Protein AF-A0A2P5B467-F1 (afdb_monomer_lite)

Secondary structure (DSSP, 8-state):
-HHHHHHHHHHHHHHHTT----TT-PPPPPPPPP--------------TTS-BS-EEEEEES-GGG-S-SSS-----------SSPEEEEPEEEEEEEEEEEETTEEEEEEEEEEE-TTS-TT-EEEEEEEEE--TT-EEEEEEEEETTEEEEEEEEEGGG-TTHHHHTTS--EEEEETTEEEEEEEEEETT-EEEEEEEEEEEPEEETTEEEEEE--B--GGGS---TT---EEEEEEEEE--SSSPEEEEEESS-PEEEEE-SSEEEEEEEEE-SS---S-EEEEEEE--SS-EEEEEEEPPPTT-S--SEEEEEEEE--S-TTPPPPPEEEEEEEE-SGGGTTHHHHHHHHHHHHHHHTS-TT-EEEEEEESSSEEES-SS-EE--HHHHHHHHHHHHHH----S----HHHHHHHHHHTTT-SSSEEEEEEEES---TTHHHHHHHHHHHHHH-SSPPPEEEEEEETTTS-HHHHHHHHHHTEEEEEEESSGGGHHHHHHHHHHHHT-EEEEEEE-GGGTTSSEEEEESSSPPPEETTB-EEEEEEEES---SEEEEEEEETTS-EEEEEEEEEE-SS--HHHHHHHHHHHHHHHHHHHHT-HHHHHHHHHHHHHH----TTEEEEEE---SS-----S------TTTSTTS-SS-----EEE----S--S--HHHHHHT-----------GGG-SSSSSSSS-SSSTTSSS---TTTHHHHHHHHHHHHTSS-S----EEEEEEE-HHHHSTTHHHHHHHHHHHTT-EEEEEEEEEPPHHHHHHHTGGGTTSTTHHHHHHHHTSS-EEEEEEEETTHHHHHHHHH--SSHHHHHHH-TTSHHHHH--SSS--SEEE-SSHHHHHHHHHHHHTSS-S-EEPPP-

Structure (mmCIF, N/CA/C/O backbone):
data_AF-A0A2P5B467-F1
#
_entry.id   AF-A0A2P5B467-F1
#
loop_
_atom_site.group_PDB
_atom_site.id
_atom_site.type_symbol
_atom_site.label_atom_id
_atom_site.label_alt_id
_atom_site.label_comp_id
_atom_site.label_asym_id
_atom_site.label_entity_id
_atom_site.label_seq_id
_atom_site.pdbx_PDB_ins_code
_atom_site.Cartn_x
_atom_site.Cartn_y
_atom_site.Cartn_z
_atom_site.occupancy
_atom_site.B_iso_or_equiv
_atom_site.auth_seq_id
_atom_site.auth_comp_id
_atom_site.auth_asym_id
_atom_site.auth_atom_id
_atom_site.pdbx_PDB_model_num
ATOM 1 N N . MET A 1 1 ? 18.667 0.594 -3.345 1.00 74.56 1 MET A N 1
ATOM 2 C CA . MET A 1 1 ? 17.722 0.331 -4.454 1.00 74.56 1 MET A CA 1
ATOM 3 C C . MET A 1 1 ? 17.134 1.610 -5.045 1.00 74.56 1 MET A C 1
ATOM 5 O O . MET A 1 1 ? 17.591 1.975 -6.112 1.00 74.56 1 MET A O 1
ATOM 9 N N . ALA A 1 2 ? 16.206 2.334 -4.400 1.00 81.88 2 ALA A N 1
ATOM 10 C CA . ALA A 1 2 ? 15.593 3.537 -5.001 1.00 81.88 2 ALA A CA 1
ATOM 11 C C . ALA A 1 2 ? 16.606 4.637 -5.403 1.00 81.88 2 ALA A C 1
ATOM 13 O O . ALA A 1 2 ? 16.606 5.081 -6.547 1.00 81.88 2 ALA A O 1
ATOM 14 N N . ALA A 1 3 ? 17.523 5.018 -4.505 1.00 83.50 3 ALA A N 1
ATOM 15 C CA . ALA A 1 3 ? 18.562 6.014 -4.807 1.00 83.50 3 ALA A CA 1
ATOM 16 C C . ALA A 1 3 ? 19.520 5.567 -5.930 1.00 83.50 3 ALA A C 1
ATOM 18 O O . ALA A 1 3 ? 19.907 6.357 -6.787 1.00 83.50 3 ALA A O 1
ATOM 19 N N . GLU A 1 4 ? 19.872 4.280 -5.948 1.00 88.19 4 GLU A N 1
ATOM 20 C CA . GLU A 1 4 ? 20.708 3.682 -6.991 1.00 88.19 4 GLU A CA 1
ATOM 21 C C . GLU A 1 4 ? 19.990 3.677 -8.345 1.00 88.19 4 GLU A C 1
ATOM 23 O O . GLU A 1 4 ? 20.572 4.096 -9.341 1.00 88.19 4 GLU A O 1
ATOM 28 N N . PHE A 1 5 ? 18.708 3.297 -8.375 1.00 92.00 5 PHE A N 1
ATOM 29 C CA . PHE A 1 5 ? 17.869 3.363 -9.569 1.00 92.00 5 PHE A CA 1
ATOM 30 C C . PHE A 1 5 ? 17.812 4.790 -10.123 1.00 92.00 5 PHE A C 1
ATOM 32 O O . PHE A 1 5 ? 18.079 4.993 -11.306 1.00 92.00 5 PHE A O 1
ATOM 39 N N . SER A 1 6 ? 17.551 5.786 -9.270 1.00 92.38 6 SER A N 1
ATOM 40 C CA . SER A 1 6 ? 17.544 7.199 -9.668 1.00 92.38 6 SER A CA 1
ATOM 41 C C . SER A 1 6 ? 18.888 7.648 -10.246 1.00 92.38 6 SER A C 1
ATOM 43 O O . SER A 1 6 ? 18.912 8.343 -11.258 1.00 92.38 6 SER A O 1
ATOM 45 N N . SER A 1 7 ? 20.007 7.200 -9.667 1.00 91.75 7 SER A N 1
ATOM 46 C CA . SER A 1 7 ? 21.353 7.456 -10.203 1.00 91.75 7 SER A CA 1
ATOM 47 C C . SER A 1 7 ? 21.562 6.812 -11.583 1.00 91.75 7 SER A C 1
ATOM 49 O O . SER A 1 7 ? 22.062 7.455 -12.509 1.00 91.75 7 SER A O 1
ATO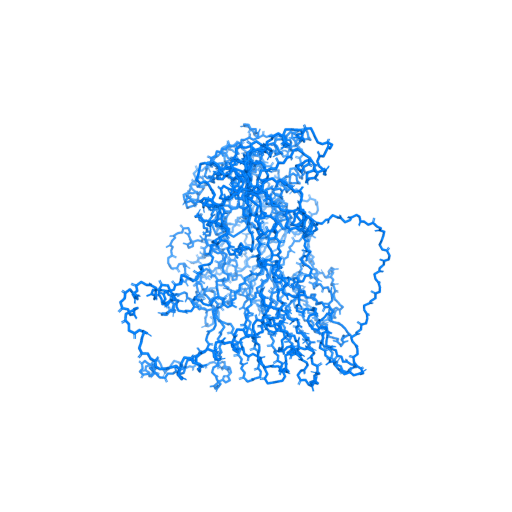M 51 N N . CYS A 1 8 ? 21.113 5.564 -11.765 1.00 93.94 8 CYS A N 1
ATOM 52 C CA . CYS A 1 8 ? 21.183 4.867 -13.051 1.00 93.94 8 CYS A CA 1
ATOM 53 C C . CYS A 1 8 ? 20.366 5.585 -14.135 1.00 93.94 8 CYS A C 1
ATOM 55 O O . CYS A 1 8 ? 20.809 5.668 -15.285 1.00 93.94 8 CYS A O 1
ATOM 57 N N . VAL A 1 9 ? 19.187 6.110 -13.776 1.00 95.62 9 VAL A N 1
ATOM 58 C CA . VAL A 1 9 ? 18.329 6.888 -14.681 1.00 95.62 9 VAL A CA 1
ATOM 59 C C . VAL A 1 9 ? 18.954 8.240 -15.012 1.00 95.62 9 VAL A C 1
ATOM 61 O O . VAL A 1 9 ? 19.026 8.581 -16.190 1.00 95.62 9 VAL A O 1
ATOM 64 N N . ASP A 1 10 ? 19.472 8.985 -14.030 1.00 94.31 10 ASP A N 1
ATOM 65 C CA . ASP A 1 10 ? 20.178 10.254 -14.274 1.00 94.31 10 ASP A CA 1
ATOM 66 C C . ASP A 1 10 ? 21.337 10.056 -15.260 1.00 94.31 10 ASP A C 1
ATOM 68 O O . ASP A 1 10 ? 21.479 10.784 -16.249 1.00 94.31 10 ASP A O 1
ATOM 72 N N . TYR A 1 11 ? 22.136 9.008 -15.052 1.00 92.19 11 TYR A N 1
ATOM 73 C CA . TYR A 1 11 ? 23.227 8.678 -15.957 1.00 92.19 11 TYR A CA 1
ATOM 74 C C . TYR A 1 11 ? 22.726 8.290 -17.359 1.00 92.19 11 TYR A C 1
ATOM 76 O O . TYR A 1 11 ? 23.266 8.771 -18.359 1.00 92.19 11 TYR A O 1
ATOM 84 N N . GLY A 1 12 ? 21.649 7.505 -17.457 1.00 93.75 12 GLY A N 1
ATOM 85 C CA . GLY A 1 12 ? 21.014 7.164 -18.732 1.00 93.75 12 GLY A CA 1
ATOM 86 C C . GLY A 1 12 ? 20.443 8.376 -19.478 1.00 93.75 12 GLY A C 1
ATOM 87 O O . GLY A 1 12 ? 20.624 8.492 -20.691 1.00 93.75 12 GLY A O 1
ATOM 88 N N . VAL A 1 13 ? 19.835 9.332 -18.771 1.00 93.06 13 VAL A N 1
ATOM 89 C CA . VAL A 1 13 ? 19.358 10.609 -19.331 1.00 93.06 13 VAL A CA 1
ATOM 90 C C . VAL A 1 13 ? 20.525 11.460 -19.839 1.00 93.06 13 VAL A C 1
ATOM 92 O O . VAL A 1 13 ? 20.429 12.104 -20.883 1.00 93.06 13 VAL A O 1
ATOM 95 N N . ARG A 1 14 ? 21.667 11.474 -19.144 1.00 90.94 14 ARG A N 1
ATOM 96 C CA . ARG A 1 14 ? 22.877 12.157 -19.637 1.00 90.94 14 ARG A CA 1
ATOM 97 C C . ARG A 1 14 ? 23.452 11.469 -20.871 1.00 90.94 14 ARG A C 1
ATOM 99 O O . ARG A 1 14 ? 23.945 12.150 -21.771 1.00 90.94 14 ARG A O 1
ATOM 106 N N . LEU A 1 15 ? 23.385 10.141 -20.922 1.00 89.31 15 LEU A N 1
ATOM 107 C CA . LEU A 1 15 ? 23.873 9.349 -22.043 1.00 89.31 15 LEU A CA 1
ATOM 108 C C . LEU A 1 15 ? 23.007 9.548 -23.295 1.00 89.31 15 LEU A C 1
ATOM 110 O O . LEU A 1 15 ? 23.548 9.733 -24.385 1.00 89.31 15 LEU A O 1
ATOM 114 N N . SER A 1 16 ? 21.682 9.618 -23.143 1.00 89.19 16 SER A N 1
ATOM 115 C CA . SER A 1 16 ? 20.750 9.809 -24.262 1.00 89.19 16 SER A CA 1
ATOM 116 C C . SER A 1 16 ? 20.898 11.160 -24.968 1.00 89.19 16 SER A C 1
ATOM 118 O O . SER A 1 16 ? 20.624 11.258 -26.162 1.00 89.19 16 SER A O 1
ATOM 120 N N . LYS A 1 17 ? 21.428 12.190 -24.290 1.00 86.81 17 LYS A N 1
ATOM 121 C CA . LYS A 1 17 ? 21.745 13.499 -24.901 1.00 86.81 17 LYS A CA 1
ATOM 122 C C . LYS A 1 17 ? 22.781 13.419 -26.030 1.00 86.81 17 LYS A C 1
ATOM 124 O O . LYS A 1 17 ? 22.911 14.370 -26.795 1.00 86.81 17 LYS A O 1
ATOM 129 N N . ARG A 1 18 ? 23.527 12.313 -26.129 1.00 84.31 18 ARG A N 1
ATOM 130 C CA . ARG A 1 18 ? 24.506 12.067 -27.201 1.00 84.31 18 ARG A CA 1
ATOM 131 C C . ARG A 1 18 ? 23.862 11.548 -28.483 1.00 84.31 18 ARG A C 1
ATOM 133 O O . ARG A 1 18 ? 24.489 11.621 -29.535 1.00 84.31 18 ARG A O 1
ATOM 140 N N . ILE A 1 19 ? 22.639 11.025 -28.395 1.00 86.50 19 ILE A N 1
ATOM 141 C CA . ILE A 1 19 ? 21.946 10.410 -29.523 1.00 86.50 19 ILE A CA 1
ATOM 142 C C . ILE A 1 19 ? 21.650 11.489 -30.559 1.00 86.50 19 ILE A C 1
ATOM 144 O O . ILE A 1 19 ? 20.989 12.494 -30.288 1.00 86.50 19 ILE A O 1
ATOM 148 N N . TYR A 1 20 ? 22.153 11.271 -31.766 1.00 85.12 20 TYR A N 1
ATOM 149 C CA . TYR A 1 20 ? 21.931 12.171 -32.879 1.00 85.12 20 TYR A CA 1
ATOM 150 C C . TYR A 1 20 ? 20.633 11.816 -33.612 1.00 85.12 20 TYR A C 1
ATOM 152 O O . TYR A 1 20 ? 20.455 10.696 -34.085 1.00 85.12 20 TYR A O 1
ATOM 160 N N . TYR A 1 21 ? 19.730 12.789 -33.752 1.00 81.69 21 TYR A N 1
ATOM 161 C CA . TYR A 1 21 ? 18.435 12.615 -34.427 1.00 81.69 21 TYR A CA 1
ATOM 162 C C . TYR A 1 21 ? 18.368 13.270 -35.820 1.00 81.69 21 TYR A C 1
ATOM 164 O O . TYR A 1 21 ? 17.305 13.303 -36.431 1.00 81.69 21 TYR A O 1
ATOM 172 N N . GLY A 1 22 ? 19.482 13.790 -36.353 1.00 73.69 22 GLY A N 1
ATOM 173 C CA . GLY A 1 22 ? 19.506 14.523 -37.629 1.00 73.69 22 GLY A CA 1
ATOM 174 C C . GLY A 1 22 ? 19.511 16.053 -37.477 1.00 73.69 22 GLY A C 1
ATOM 175 O O . GLY A 1 22 ? 19.166 16.601 -36.432 1.00 73.69 22 GLY A O 1
ATOM 176 N N . LYS A 1 23 ? 19.918 16.781 -38.533 1.00 64.12 23 LYS A N 1
ATOM 177 C CA . LYS A 1 23 ? 20.088 18.256 -38.511 1.00 64.12 23 LYS A CA 1
ATOM 178 C C . LYS A 1 23 ? 18.775 19.040 -38.344 1.00 64.12 23 LYS A C 1
ATOM 180 O O . LYS A 1 23 ? 18.825 20.191 -37.917 1.00 64.12 23 LYS A O 1
ATOM 185 N N . GLU A 1 24 ? 17.627 18.433 -38.645 1.00 55.72 24 GLU A N 1
ATOM 186 C CA . GLU A 1 24 ? 16.304 19.084 -38.606 1.00 55.72 24 GLU A CA 1
ATOM 187 C C . GLU A 1 24 ? 15.501 18.823 -37.316 1.00 55.72 24 GLU A C 1
ATOM 189 O O . GLU A 1 24 ? 14.410 19.373 -37.146 1.00 55.72 24 GLU A O 1
ATOM 194 N N . LEU A 1 25 ? 16.035 18.015 -36.392 1.00 54.72 25 LEU A N 1
ATOM 195 C CA . LEU A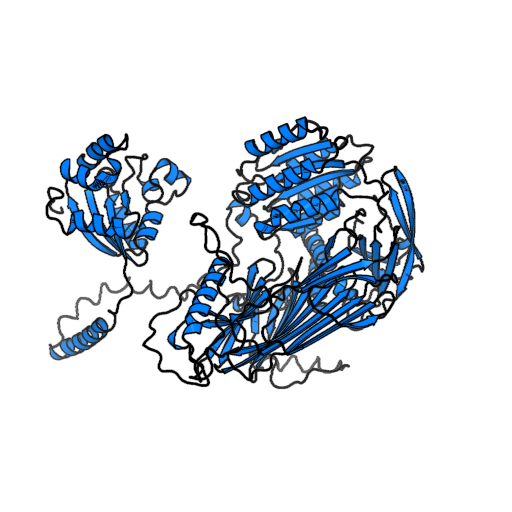 1 25 ? 15.331 17.508 -35.212 1.00 54.72 25 LEU A CA 1
ATOM 196 C C . LEU A 1 25 ? 16.153 17.780 -33.941 1.00 54.72 25 LEU A C 1
ATOM 198 O O . LEU A 1 25 ? 16.835 16.900 -33.424 1.00 54.72 25 LEU A O 1
ATOM 202 N N . ARG A 1 26 ? 16.122 19.024 -33.443 1.00 44.97 26 ARG A N 1
ATOM 203 C CA . ARG A 1 26 ? 16.634 19.338 -32.096 1.00 44.97 26 ARG A CA 1
ATOM 204 C C . ARG A 1 26 ? 15.519 19.133 -31.063 1.00 44.97 26 ARG A C 1
ATOM 206 O O . ARG A 1 26 ? 14.385 19.519 -31.352 1.00 44.97 26 ARG A O 1
ATOM 213 N N . PRO A 1 27 ? 15.817 18.575 -29.877 1.00 45.00 27 PRO A N 1
ATOM 214 C CA . PRO A 1 27 ? 14.856 18.521 -28.781 1.00 45.00 27 PRO A CA 1
ATOM 215 C C . PRO A 1 27 ? 14.430 19.943 -28.361 1.00 45.00 27 PRO A C 1
ATOM 217 O O . PRO A 1 27 ? 15.221 20.882 -28.508 1.00 45.00 27 PRO A O 1
ATOM 220 N N . PRO A 1 28 ? 13.193 20.132 -27.866 1.00 42.22 28 PRO A N 1
ATOM 221 C CA . PRO A 1 28 ? 12.730 21.430 -27.387 1.00 42.22 28 PRO A CA 1
ATOM 222 C C . PRO A 1 28 ? 13.599 21.920 -26.218 1.00 42.22 28 PRO A C 1
ATOM 224 O O . PRO A 1 28 ? 13.947 21.157 -25.318 1.00 42.22 28 PRO A O 1
ATOM 227 N N . VAL A 1 29 ? 13.968 23.202 -26.251 1.00 37.91 29 VAL A N 1
ATOM 228 C CA . VAL A 1 29 ? 14.705 23.870 -25.168 1.00 37.91 29 VAL A CA 1
ATOM 229 C C . VAL A 1 29 ? 13.740 24.071 -23.987 1.00 37.91 29 VAL A C 1
ATOM 231 O O . VAL A 1 29 ? 12.642 24.582 -24.219 1.00 37.91 29 VAL A O 1
ATOM 234 N N . PRO A 1 30 ? 14.092 23.685 -22.745 1.00 36.56 30 PRO A N 1
ATOM 235 C CA . PRO A 1 30 ? 13.245 23.947 -21.581 1.00 36.56 30 PRO A CA 1
ATOM 236 C C . PRO A 1 30 ? 13.053 25.459 -21.368 1.00 36.56 30 PRO A C 1
ATOM 238 O O . PRO A 1 30 ? 13.978 26.224 -21.658 1.00 36.56 30 PRO A O 1
ATOM 241 N N . PRO A 1 31 ? 11.903 25.918 -20.840 1.00 38.38 31 PRO A N 1
ATOM 242 C CA . PRO A 1 31 ? 11.767 27.307 -20.414 1.00 38.38 31 PRO A CA 1
ATOM 243 C C . PRO A 1 31 ? 12.774 27.619 -19.290 1.00 38.38 31 PRO A C 1
ATOM 245 O O . PRO A 1 31 ? 13.066 26.739 -18.474 1.00 38.38 31 PRO A O 1
ATOM 248 N N . PRO A 1 32 ? 13.327 28.845 -19.233 1.00 32.28 32 PRO A N 1
ATOM 249 C CA . PRO A 1 32 ? 14.226 29.232 -18.155 1.00 32.28 32 PRO A CA 1
ATOM 250 C C . PRO A 1 32 ? 13.477 29.196 -16.811 1.00 32.28 32 PRO A C 1
ATOM 252 O O . PRO A 1 32 ? 12.310 29.599 -16.759 1.00 32.28 32 PRO A O 1
ATOM 255 N N . PRO A 1 33 ? 14.114 28.719 -15.727 1.00 35.22 33 PRO A N 1
ATOM 256 C CA . PRO A 1 33 ? 13.510 28.763 -14.401 1.00 35.22 33 PRO A CA 1
ATOM 257 C C . PRO A 1 33 ? 13.246 30.222 -13.978 1.00 35.22 33 PRO A C 1
ATOM 259 O O . PRO A 1 33 ? 13.988 31.119 -14.395 1.00 35.22 33 PRO A O 1
ATOM 262 N N . PRO A 1 34 ? 12.216 30.487 -13.150 1.00 36.06 34 PRO A N 1
ATOM 263 C CA . PRO A 1 34 ? 12.055 31.791 -12.516 1.00 36.06 34 PRO A CA 1
ATOM 264 C C . PRO A 1 34 ? 13.316 32.126 -11.712 1.00 36.06 34 PRO A C 1
ATOM 266 O O . PRO A 1 34 ? 13.912 31.235 -11.107 1.00 36.06 34 PRO A O 1
ATOM 269 N N . LEU A 1 35 ? 13.716 33.400 -11.704 1.00 31.38 35 LEU A N 1
ATOM 270 C CA . LEU A 1 35 ? 14.817 33.905 -10.880 1.00 31.38 35 LEU A CA 1
ATOM 271 C C . LEU A 1 35 ? 14.518 33.603 -9.402 1.00 31.38 35 LEU A C 1
ATOM 273 O O . LEU A 1 35 ? 13.716 34.294 -8.780 1.00 31.38 35 LEU A O 1
ATOM 277 N N . ALA A 1 36 ? 15.124 32.543 -8.868 1.00 32.31 36 ALA A N 1
ATOM 278 C CA . ALA A 1 36 ? 15.063 32.198 -7.458 1.00 32.31 36 ALA A CA 1
ATOM 279 C C . ALA A 1 36 ? 16.153 32.970 -6.706 1.00 32.31 36 ALA A C 1
ATOM 281 O O . ALA A 1 36 ? 17.324 32.934 -7.087 1.00 32.31 36 ALA A O 1
ATOM 282 N N . GLU A 1 37 ? 15.738 33.676 -5.656 1.00 32.00 37 GLU A N 1
ATOM 283 C CA . GLU A 1 37 ? 16.611 34.292 -4.661 1.00 32.00 37 GLU A CA 1
ATOM 284 C C . GLU A 1 37 ? 17.564 33.252 -4.056 1.00 32.00 37 GLU A C 1
ATOM 286 O O . GLU A 1 37 ? 17.207 32.087 -3.862 1.00 32.00 37 GLU A O 1
ATOM 291 N N . GLU A 1 38 ? 18.791 33.691 -3.776 1.00 30.06 38 GLU A N 1
ATOM 292 C CA . GLU A 1 38 ? 19.877 32.897 -3.207 1.00 30.06 38 GLU A CA 1
ATOM 293 C C . GLU A 1 38 ? 19.436 32.162 -1.930 1.00 30.06 38 GLU A C 1
ATOM 295 O O . GLU A 1 38 ? 19.361 32.742 -0.848 1.00 30.06 38 GLU A O 1
ATOM 300 N N . GLN A 1 39 ? 19.189 30.855 -2.043 1.00 29.11 39 GLN A N 1
ATOM 301 C CA . GLN A 1 39 ? 19.117 29.955 -0.898 1.00 29.11 39 GLN A CA 1
ATOM 302 C C . GLN A 1 39 ? 20.412 29.151 -0.793 1.00 29.11 39 GLN A C 1
ATOM 304 O O . GLN A 1 39 ? 20.895 28.517 -1.731 1.00 29.11 39 GLN A O 1
ATOM 309 N N . THR A 1 40 ? 20.986 29.248 0.395 1.00 24.84 40 THR A N 1
ATOM 310 C CA . THR A 1 40 ? 22.231 28.670 0.880 1.00 24.84 40 THR A CA 1
ATOM 311 C C . THR A 1 40 ? 22.342 27.167 0.607 1.00 24.84 40 THR A C 1
ATOM 313 O O . THR A 1 40 ? 21.510 26.366 1.030 1.00 24.84 40 THR A O 1
ATOM 316 N N . MET A 1 41 ? 23.433 26.767 -0.057 1.00 25.03 41 MET A N 1
ATOM 317 C CA . MET A 1 41 ? 23.777 25.364 -0.288 1.00 25.03 41 MET A CA 1
ATOM 318 C C . MET A 1 41 ? 24.042 24.634 1.034 1.00 25.03 41 MET A C 1
ATOM 320 O O . MET A 1 41 ? 25.133 24.702 1.599 1.00 25.03 41 MET A O 1
ATOM 324 N N . THR A 1 42 ? 23.058 23.870 1.495 1.00 24.88 42 THR A N 1
ATOM 325 C CA . THR A 1 42 ? 23.269 22.746 2.407 1.00 24.88 42 THR A CA 1
ATOM 326 C C . THR A 1 42 ? 23.347 21.474 1.568 1.00 24.88 42 THR A C 1
ATOM 328 O O . THR A 1 42 ? 22.407 21.099 0.873 1.00 24.88 42 THR A O 1
ATOM 331 N N . ARG A 1 43 ? 24.515 20.823 1.581 1.00 31.19 43 ARG A N 1
ATOM 332 C CA . ARG A 1 43 ? 24.792 19.580 0.849 1.00 31.19 43 ARG A CA 1
ATOM 333 C C . ARG A 1 43 ? 24.053 18.418 1.526 1.00 31.19 43 ARG A C 1
ATOM 335 O O . ARG A 1 43 ? 24.627 17.713 2.350 1.00 31.19 43 ARG A O 1
ATOM 342 N N . SER A 1 44 ? 22.772 18.272 1.206 1.00 29.12 44 SER A N 1
ATOM 343 C CA . SER A 1 44 ? 21.959 17.082 1.471 1.00 29.12 44 SER A CA 1
ATOM 344 C C . SER A 1 44 ? 21.969 16.163 0.236 1.00 29.12 44 SER A C 1
ATOM 346 O O . SER A 1 44 ? 22.346 16.583 -0.857 1.00 29.12 44 SER A O 1
ATOM 348 N N . SER A 1 45 ? 21.681 14.880 0.444 1.00 33.25 45 SER A N 1
ATOM 349 C CA . SER A 1 45 ? 21.643 13.777 -0.534 1.00 33.25 45 SER A CA 1
ATOM 350 C C . SER A 1 45 ? 20.994 14.161 -1.881 1.00 33.25 45 SER A C 1
ATOM 352 O O . SER A 1 45 ? 20.092 14.997 -1.875 1.00 33.25 45 SER A O 1
ATOM 354 N N . PRO A 1 46 ? 21.375 13.559 -3.032 1.00 35.88 46 PRO A N 1
ATOM 355 C CA . PRO A 1 46 ? 20.714 13.870 -4.300 1.00 35.88 46 PRO A CA 1
ATOM 356 C C . PRO A 1 46 ? 19.212 13.552 -4.183 1.00 35.88 46 PRO A C 1
ATOM 358 O O . PRO A 1 46 ? 18.872 12.478 -3.678 1.00 35.88 46 PRO A O 1
ATOM 361 N N . PRO A 1 47 ? 18.314 14.465 -4.594 1.00 44.34 47 PRO A N 1
ATOM 362 C CA . PRO A 1 47 ? 16.881 14.250 -4.467 1.00 44.34 47 PRO A CA 1
ATOM 363 C C . PRO A 1 47 ? 16.438 13.069 -5.336 1.00 44.34 47 PRO A C 1
ATOM 365 O O . PRO A 1 47 ? 17.018 12.783 -6.384 1.00 44.34 47 PRO A O 1
ATOM 368 N N . GLU A 1 48 ? 15.380 12.387 -4.908 1.00 59.78 48 GLU A N 1
ATOM 369 C CA . GLU A 1 48 ? 14.747 11.251 -5.592 1.00 59.78 48 GLU A CA 1
ATOM 370 C C . GLU A 1 48 ? 13.992 11.645 -6.881 1.00 59.78 48 GLU A C 1
ATOM 372 O O . GLU A 1 48 ? 12.931 11.114 -7.197 1.00 59.78 48 GLU A O 1
ATOM 377 N N . GLU A 1 49 ? 14.539 12.583 -7.649 1.00 71.81 49 GLU A N 1
ATOM 378 C CA . GLU A 1 49 ? 13.904 13.269 -8.780 1.00 71.81 49 GLU A CA 1
ATOM 379 C C . GLU A 1 49 ? 13.577 12.340 -9.970 1.00 71.81 49 GLU A C 1
ATOM 381 O O . GLU A 1 49 ? 12.769 12.684 -10.830 1.00 71.81 49 GLU A O 1
ATOM 386 N N . TYR A 1 50 ? 14.169 11.140 -10.016 1.00 88.31 50 TYR A N 1
ATOM 387 C CA . TYR A 1 50 ? 14.083 10.210 -11.151 1.00 88.31 50 TYR A CA 1
ATOM 388 C C . TYR A 1 50 ? 13.264 8.934 -10.898 1.00 88.31 50 TYR A C 1
ATOM 390 O O . TYR A 1 50 ? 13.253 8.040 -11.751 1.00 88.31 50 TYR A O 1
ATOM 398 N N . LEU A 1 51 ? 12.562 8.824 -9.764 1.00 91.38 51 LEU A N 1
ATOM 399 C CA . LEU A 1 51 ? 11.635 7.708 -9.558 1.00 91.38 51 LEU A CA 1
ATOM 400 C C . LEU A 1 51 ? 10.405 7.839 -10.483 1.00 91.38 51 LEU A C 1
ATOM 402 O O . LEU A 1 51 ? 9.864 8.936 -10.645 1.00 91.38 51 LEU A O 1
ATOM 406 N N . PRO A 1 52 ? 9.939 6.737 -11.102 1.00 93.38 52 PRO A N 1
ATOM 407 C CA . PRO A 1 52 ? 8.819 6.781 -12.034 1.00 93.38 52 PRO A CA 1
ATOM 408 C C . PRO A 1 52 ? 7.508 7.102 -11.310 1.00 93.38 52 PRO A C 1
ATOM 410 O O . PRO A 1 52 ? 7.156 6.461 -10.322 1.00 93.38 52 PRO A O 1
ATOM 413 N N . SER A 1 53 ? 6.751 8.053 -11.859 1.00 93.44 53 SER A N 1
ATOM 414 C CA . SER A 1 53 ? 5.397 8.424 -11.410 1.00 93.44 53 SER A CA 1
ATOM 415 C C . SER A 1 53 ? 4.301 8.010 -12.403 1.00 93.44 53 SER A C 1
ATOM 417 O O . SER A 1 53 ? 3.150 8.424 -12.283 1.00 93.44 53 SER A O 1
ATOM 419 N N . ALA A 1 54 ? 4.650 7.145 -13.354 1.00 96.06 54 ALA A N 1
ATOM 420 C CA . ALA A 1 54 ? 3.764 6.405 -14.245 1.00 96.06 54 ALA A CA 1
ATOM 421 C C . ALA A 1 54 ? 4.496 5.142 -14.742 1.00 96.06 54 ALA A C 1
ATOM 423 O O . ALA A 1 54 ? 5.715 5.043 -14.560 1.00 96.06 54 ALA A O 1
ATOM 424 N N . PRO A 1 55 ? 3.807 4.168 -15.362 1.00 97.50 55 PRO A N 1
ATOM 425 C CA . PRO A 1 55 ? 4.478 3.046 -16.006 1.00 97.50 55 PRO A CA 1
ATOM 426 C C . PRO A 1 55 ? 5.517 3.518 -17.030 1.00 97.50 55 PRO A C 1
ATOM 428 O O . PRO A 1 55 ? 5.199 4.278 -17.942 1.00 97.50 55 PRO A O 1
ATOM 431 N N . MET A 1 56 ? 6.768 3.089 -16.863 1.00 97.44 56 MET A N 1
ATOM 432 C CA . MET A 1 56 ? 7.903 3.524 -17.682 1.00 97.44 56 MET A CA 1
ATOM 433 C C . MET A 1 56 ? 8.753 2.334 -18.120 1.00 97.44 56 MET A C 1
ATOM 435 O O . MET A 1 56 ? 8.848 1.327 -17.417 1.00 97.44 56 MET A O 1
ATOM 439 N N . VAL A 1 57 ? 9.404 2.471 -19.277 1.00 97.88 57 VAL A N 1
ATOM 440 C CA . VAL A 1 57 ? 10.331 1.471 -19.820 1.00 97.88 57 VAL A CA 1
ATOM 441 C C . VAL A 1 57 ? 11.699 2.108 -20.033 1.00 97.88 57 VAL A C 1
ATOM 443 O O . VAL A 1 57 ? 11.805 3.201 -20.590 1.00 97.88 57 VAL A O 1
ATOM 446 N N . TYR A 1 58 ? 12.749 1.409 -19.613 1.00 97.75 58 TYR A N 1
ATOM 447 C CA . TYR A 1 58 ? 14.136 1.856 -19.690 1.00 97.75 58 TYR A CA 1
ATOM 448 C C . TYR A 1 58 ? 14.978 0.813 -20.422 1.00 97.75 58 TYR A C 1
ATOM 450 O O . TYR A 1 58 ? 14.878 -0.377 -20.126 1.00 97.75 58 TYR A O 1
ATOM 458 N N . ALA A 1 59 ? 15.848 1.231 -21.338 1.00 97.50 59 ALA A N 1
ATOM 459 C CA . ALA A 1 59 ? 16.910 0.360 -21.829 1.00 97.50 59 ALA A CA 1
ATOM 460 C C . ALA A 1 59 ? 18.007 0.240 -20.765 1.00 97.50 59 ALA A C 1
ATOM 462 O O . ALA A 1 59 ? 18.522 1.249 -20.283 1.00 97.50 59 ALA A O 1
ATOM 463 N N . VAL A 1 60 ? 18.367 -0.995 -20.422 1.00 96.56 60 VAL A N 1
ATOM 464 C CA . VAL A 1 60 ? 19.476 -1.303 -19.517 1.00 96.56 60 VAL A CA 1
ATOM 465 C C . VAL A 1 60 ? 20.764 -1.336 -20.331 1.00 96.56 60 VAL A C 1
ATOM 467 O O . VAL A 1 60 ? 20.923 -2.164 -21.231 1.00 96.56 60 VAL A O 1
ATOM 470 N N . VAL A 1 61 ? 21.683 -0.427 -20.020 1.00 95.19 61 VAL A N 1
ATOM 471 C CA . VAL A 1 61 ? 22.914 -0.195 -20.776 1.00 95.19 61 VAL A CA 1
ATOM 472 C C . VAL A 1 61 ? 24.124 -0.444 -19.872 1.00 95.19 61 VAL A C 1
ATOM 474 O O . VAL A 1 61 ? 24.521 0.444 -19.117 1.00 95.19 61 VAL A O 1
ATOM 477 N N . PRO A 1 62 ? 24.739 -1.636 -19.940 1.00 91.56 62 PRO A N 1
ATOM 478 C CA . PRO A 1 62 ? 25.989 -1.915 -19.233 1.00 91.56 62 PRO A CA 1
ATOM 479 C C . PRO A 1 62 ? 27.214 -1.341 -19.960 1.00 91.56 62 PRO A C 1
ATOM 481 O O . PRO A 1 62 ? 28.253 -1.122 -19.348 1.00 91.56 62 PRO A O 1
ATOM 484 N N . GLU A 1 63 ? 27.115 -1.093 -21.268 1.00 91.12 63 GLU A N 1
ATOM 485 C CA . GLU A 1 63 ? 28.216 -0.595 -22.097 1.00 91.12 63 GLU A CA 1
ATOM 486 C C . GLU A 1 63 ? 27.742 0.617 -22.909 1.00 91.12 63 GLU A C 1
ATOM 488 O O . GLU A 1 63 ? 26.916 0.452 -23.807 1.00 91.12 63 GLU A O 1
ATOM 493 N N . PRO A 1 64 ? 28.261 1.834 -22.669 1.00 89.31 64 PRO A N 1
ATOM 494 C CA . PRO A 1 64 ? 27.825 3.038 -23.377 1.00 89.31 64 PRO A CA 1
ATOM 495 C C . PRO A 1 64 ? 27.975 2.967 -24.900 1.00 89.31 64 PRO A C 1
ATOM 497 O O . PRO A 1 64 ? 27.255 3.655 -25.615 1.00 89.31 64 PRO A O 1
ATOM 500 N N . ALA A 1 65 ? 28.893 2.137 -25.402 1.00 88.25 65 ALA A N 1
ATOM 501 C CA . ALA A 1 65 ? 29.184 1.994 -26.827 1.00 88.25 65 ALA A CA 1
ATOM 502 C C . ALA A 1 65 ? 28.006 1.450 -27.657 1.00 88.25 65 ALA A C 1
ATOM 504 O O . ALA A 1 65 ? 27.999 1.607 -28.877 1.00 88.25 65 ALA A O 1
ATOM 505 N N . ILE A 1 66 ? 27.014 0.803 -27.029 1.00 89.69 66 ILE A N 1
ATOM 506 C CA . ILE A 1 66 ? 25.813 0.334 -27.739 1.00 89.69 66 ILE A CA 1
ATOM 507 C C . ILE A 1 66 ? 24.768 1.439 -27.925 1.00 89.69 66 ILE A C 1
ATOM 509 O O . ILE A 1 66 ? 23.783 1.209 -28.631 1.00 89.69 66 ILE A O 1
ATOM 513 N N . VAL A 1 67 ? 24.943 2.597 -27.277 1.00 91.81 67 VAL A N 1
ATOM 514 C CA . VAL A 1 67 ? 23.946 3.667 -27.273 1.00 91.81 67 VAL A CA 1
ATOM 515 C C . VAL A 1 67 ? 24.109 4.554 -28.487 1.00 91.81 67 VAL A C 1
ATOM 517 O O . VAL A 1 67 ? 24.921 5.468 -28.480 1.00 91.81 67 VAL A O 1
ATOM 520 N N . ASP A 1 68 ? 23.311 4.314 -29.520 1.00 90.69 68 ASP A N 1
ATOM 521 C CA . ASP A 1 68 ? 23.243 5.147 -30.720 1.00 90.69 68 ASP A CA 1
ATOM 522 C C . ASP A 1 68 ? 21.822 5.131 -31.289 1.00 90.69 68 ASP A C 1
ATOM 524 O O . ASP A 1 68 ? 20.999 4.292 -30.911 1.00 90.69 68 ASP A O 1
ATOM 528 N N . ASN A 1 69 ? 21.528 6.059 -32.198 1.00 89.81 69 ASN A N 1
ATOM 529 C CA . ASN A 1 69 ? 20.259 6.054 -32.911 1.00 89.81 69 ASN A CA 1
ATOM 530 C C . ASN A 1 69 ? 20.222 4.857 -33.889 1.00 89.81 69 ASN A C 1
ATOM 532 O O . ASN A 1 69 ? 21.065 4.788 -34.786 1.00 89.81 69 ASN A O 1
ATOM 536 N N . PRO A 1 70 ? 19.255 3.927 -33.774 1.00 89.44 70 PRO A N 1
ATOM 537 C CA . PRO A 1 70 ? 19.154 2.775 -34.670 1.00 89.44 70 PRO A CA 1
ATOM 538 C C . PRO A 1 70 ? 18.839 3.150 -36.125 1.00 89.44 70 PRO A C 1
ATOM 540 O O . PRO A 1 70 ? 19.151 2.372 -37.021 1.00 89.44 70 PRO A O 1
ATOM 543 N N . ASP A 1 71 ? 18.235 4.316 -36.374 1.00 88.19 71 ASP A N 1
ATOM 544 C CA . ASP A 1 71 ? 17.825 4.741 -37.720 1.00 88.19 71 ASP A CA 1
ATOM 545 C C . ASP A 1 71 ? 18.884 5.593 -38.424 1.00 88.19 71 ASP A C 1
ATOM 547 O O . ASP A 1 71 ? 18.980 5.594 -39.651 1.00 88.19 71 ASP A O 1
ATOM 551 N N . VAL A 1 72 ? 19.652 6.362 -37.649 1.00 85.19 72 VAL A N 1
ATOM 552 C CA . VAL A 1 72 ? 20.639 7.321 -38.157 1.00 85.19 72 VAL A CA 1
ATOM 553 C C . VAL A 1 72 ? 21.966 7.062 -37.452 1.00 85.19 72 VAL A C 1
ATOM 555 O O . VAL A 1 72 ? 22.243 7.707 -36.439 1.00 85.19 72 VAL A O 1
ATOM 558 N N . PRO A 1 73 ? 22.794 6.141 -37.980 1.00 71.31 73 PRO A N 1
ATOM 559 C CA . PRO A 1 73 ? 24.094 5.844 -37.401 1.00 71.31 73 PRO A CA 1
ATOM 560 C C . PRO A 1 73 ? 24.918 7.121 -37.294 1.00 71.31 73 PRO A C 1
ATOM 562 O O . PRO A 1 73 ? 25.087 7.850 -38.279 1.00 71.31 73 PRO A O 1
ATOM 565 N N . SER A 1 74 ? 25.420 7.406 -36.099 1.00 73.44 74 SER A N 1
ATOM 566 C CA . SER A 1 74 ? 26.238 8.586 -35.858 1.00 73.44 74 SER A CA 1
ATOM 567 C C . SER A 1 74 ? 27.673 8.180 -35.549 1.00 73.44 74 SER A C 1
ATOM 569 O O . SER A 1 74 ? 27.935 7.137 -34.952 1.00 73.44 74 SER A O 1
ATOM 571 N N . TYR A 1 75 ? 28.641 8.989 -35.989 1.00 67.56 75 TYR A N 1
ATOM 572 C CA . TYR A 1 75 ? 30.013 8.795 -35.533 1.00 67.56 75 TYR A CA 1
ATOM 573 C C . TYR A 1 75 ? 30.072 9.158 -34.051 1.00 67.56 75 TYR A C 1
ATOM 575 O O . TYR A 1 75 ? 30.016 10.337 -33.691 1.00 67.56 75 TYR A O 1
ATOM 583 N N . GLN A 1 76 ? 30.184 8.143 -33.203 1.00 63.53 76 GLN A N 1
ATOM 584 C CA . GLN A 1 76 ? 30.379 8.342 -31.779 1.00 63.53 76 GLN A CA 1
ATOM 585 C C . GLN A 1 76 ? 31.880 8.363 -31.466 1.00 63.53 76 GLN A C 1
ATOM 587 O O . GLN A 1 76 ? 32.580 7.405 -31.802 1.00 63.53 76 GLN A O 1
ATOM 592 N N . PRO A 1 77 ? 32.415 9.431 -30.843 1.00 57.44 77 PRO A N 1
ATOM 593 C CA . PRO A 1 77 ? 33.787 9.406 -30.344 1.00 57.44 77 PRO A CA 1
ATOM 594 C C . PRO A 1 77 ? 33.937 8.258 -29.337 1.00 57.44 77 PRO A C 1
ATOM 596 O O . PRO A 1 77 ? 33.001 7.996 -28.589 1.00 57.44 77 PRO A O 1
ATOM 599 N N . TYR A 1 78 ? 35.087 7.576 -29.331 1.00 55.47 78 TYR A N 1
ATOM 600 C CA . TYR A 1 78 ? 35.347 6.378 -28.522 1.00 55.47 78 TYR A CA 1
ATOM 601 C C . TYR A 1 78 ? 34.876 6.525 -27.064 1.00 55.47 78 TYR A C 1
ATOM 603 O O . TYR A 1 78 ? 35.550 7.141 -26.237 1.00 55.47 78 TYR A O 1
ATOM 611 N N . VAL A 1 79 ? 33.714 5.946 -26.745 1.00 62.78 79 VAL A N 1
ATOM 612 C CA . VAL A 1 79 ? 33.211 5.851 -25.373 1.00 62.78 79 VAL A CA 1
ATOM 613 C C . VAL A 1 79 ? 33.640 4.497 -24.822 1.00 62.78 79 VAL A C 1
ATOM 615 O O . VAL A 1 79 ? 33.069 3.465 -25.168 1.00 62.78 79 VAL A O 1
ATOM 618 N N . HIS A 1 80 ? 34.679 4.502 -23.991 1.00 61.94 80 HIS A N 1
ATOM 619 C CA . HIS A 1 80 ? 35.153 3.321 -23.273 1.00 61.94 80 HIS A CA 1
ATOM 620 C C . HIS A 1 80 ? 34.571 3.275 -21.855 1.00 61.94 80 HIS A C 1
ATOM 622 O O . HIS A 1 80 ? 34.243 4.312 -21.280 1.00 61.94 80 HIS A O 1
ATOM 628 N N . GLY A 1 81 ? 34.480 2.070 -21.290 1.00 74.50 81 GLY A N 1
ATOM 629 C CA . GLY A 1 81 ? 34.059 1.834 -19.907 1.00 74.50 81 GLY A CA 1
ATOM 630 C C . GLY A 1 81 ? 32.788 0.994 -19.796 1.00 74.50 81 GLY A C 1
ATOM 631 O O . GLY A 1 81 ? 31.993 0.920 -20.731 1.00 74.50 81 GLY A O 1
ATOM 632 N N . ARG A 1 82 ? 32.617 0.350 -18.640 1.00 82.44 82 ARG A N 1
ATOM 633 C CA . ARG A 1 82 ? 31.360 -0.288 -18.237 1.00 82.44 82 ARG A CA 1
ATOM 634 C C . ARG A 1 82 ? 30.601 0.634 -17.296 1.00 82.44 82 ARG A C 1
ATOM 636 O O . ARG A 1 82 ? 31.206 1.380 -16.531 1.00 82.44 82 ARG A O 1
ATOM 643 N N . CYS A 1 83 ? 29.283 0.580 -17.373 1.00 82.19 83 CYS A N 1
ATOM 644 C CA . CYS A 1 83 ? 28.390 1.196 -16.409 1.00 82.19 83 CYS A CA 1
ATOM 645 C C . CYS A 1 83 ? 28.156 0.189 -15.286 1.00 82.19 83 CYS A C 1
ATOM 647 O O . CYS A 1 83 ? 27.482 -0.815 -15.504 1.00 82.19 83 CYS A O 1
ATOM 649 N N . GLU A 1 84 ? 28.722 0.451 -14.112 1.00 84.81 84 GLU A N 1
ATOM 650 C CA . GLU A 1 84 ? 28.507 -0.348 -12.906 1.00 84.81 84 GLU A CA 1
ATOM 651 C C . GLU A 1 84 ? 28.019 0.594 -11.788 1.00 84.81 84 GLU A C 1
ATOM 653 O O . GLU A 1 84 ? 28.815 1.396 -11.292 1.00 84.81 84 GLU A O 1
ATOM 658 N N . PRO A 1 85 ? 26.726 0.563 -11.409 1.00 88.19 85 PRO A N 1
ATOM 659 C CA . PRO A 1 85 ? 25.636 -0.219 -12.010 1.00 88.19 85 PRO A CA 1
ATOM 660 C C . PRO A 1 85 ? 25.264 0.237 -13.446 1.00 88.19 85 PRO A C 1
ATOM 662 O O . PRO A 1 85 ? 25.615 1.349 -13.858 1.00 88.19 85 PRO A O 1
ATOM 665 N N . PRO A 1 86 ? 24.546 -0.596 -14.232 1.00 92.00 86 PRO A N 1
ATOM 666 C CA . PRO A 1 86 ? 24.143 -0.266 -15.601 1.00 92.00 86 PRO A CA 1
ATOM 667 C C . PRO A 1 86 ? 23.321 1.023 -15.709 1.00 92.00 86 PRO A C 1
ATOM 669 O O . PRO A 1 86 ? 22.432 1.276 -14.897 1.00 92.00 86 PRO A O 1
ATOM 672 N N . ALA A 1 87 ? 23.540 1.803 -16.770 1.00 94.81 87 ALA A N 1
ATOM 673 C CA . ALA A 1 87 ? 22.729 2.986 -17.041 1.00 94.81 87 ALA A CA 1
ATOM 674 C C . ALA A 1 87 ? 21.298 2.584 -17.434 1.00 94.81 87 ALA A C 1
ATOM 676 O O . ALA A 1 87 ? 21.099 1.607 -18.158 1.00 94.81 87 ALA A O 1
ATOM 677 N N . LEU A 1 88 ? 20.304 3.368 -17.019 1.00 96.69 88 LEU A N 1
ATOM 678 C CA . LEU A 1 88 ? 18.903 3.173 -17.393 1.00 96.69 88 LEU A CA 1
ATOM 679 C C . LEU A 1 88 ? 18.453 4.321 -18.289 1.00 96.69 88 LEU A C 1
ATOM 681 O O . LEU A 1 88 ? 18.148 5.408 -17.811 1.00 96.69 88 LEU A O 1
ATOM 685 N N . VAL A 1 89 ? 18.416 4.095 -19.601 1.00 97.19 89 VAL A N 1
ATOM 686 C CA . VAL A 1 89 ? 17.989 5.119 -20.564 1.00 97.19 89 VAL A CA 1
ATOM 687 C C . VAL A 1 89 ? 16.466 5.060 -20.722 1.00 97.19 89 VAL A C 1
ATOM 689 O O . VAL A 1 89 ? 15.976 4.059 -21.252 1.00 97.19 89 VAL A O 1
ATOM 692 N N . PRO A 1 90 ? 15.698 6.088 -20.312 1.00 97.12 90 PRO A N 1
ATOM 693 C CA . PRO A 1 90 ? 14.247 6.103 -20.499 1.00 97.12 90 PRO A CA 1
ATOM 694 C C . PRO A 1 90 ? 13.894 6.025 -21.985 1.00 97.12 90 PRO A C 1
ATOM 696 O O . PRO A 1 90 ? 14.482 6.737 -22.798 1.00 97.12 90 PRO A O 1
ATOM 699 N N . LEU A 1 91 ? 12.948 5.163 -22.354 1.00 97.38 91 LEU A N 1
ATOM 700 C CA . LEU A 1 91 ? 12.530 4.996 -23.742 1.00 97.38 91 LEU A CA 1
ATOM 701 C C . LEU A 1 91 ? 11.482 6.035 -24.151 1.00 97.38 91 LEU A C 1
ATOM 703 O O . LEU A 1 91 ? 10.599 6.386 -23.372 1.00 97.38 91 LEU A O 1
ATOM 707 N N . HIS A 1 92 ? 11.541 6.481 -25.408 1.00 95.81 92 HIS A N 1
ATOM 708 C CA . HIS A 1 92 ? 10.500 7.310 -26.003 1.00 95.81 92 HIS A CA 1
ATOM 709 C C . HIS A 1 92 ? 9.182 6.537 -26.086 1.00 95.81 92 HIS A C 1
ATOM 711 O O . HIS A 1 92 ? 9.146 5.432 -26.635 1.00 95.81 92 HIS A O 1
ATOM 717 N N . MET A 1 93 ? 8.114 7.145 -25.582 1.00 96.06 93 MET A N 1
ATOM 718 C CA . MET A 1 93 ? 6.749 6.623 -25.635 1.00 96.06 93 MET A CA 1
ATOM 719 C C . MET A 1 93 ? 5.996 7.251 -26.813 1.00 96.06 93 MET A C 1
ATOM 721 O O . MET A 1 93 ? 6.222 8.418 -27.124 1.00 96.06 93 MET A O 1
ATOM 725 N N . TYR A 1 94 ? 5.134 6.488 -27.485 1.00 94.56 94 TYR A N 1
ATOM 726 C CA . TYR A 1 94 ? 4.404 6.917 -28.691 1.00 94.56 94 TYR A CA 1
ATOM 727 C C . TYR A 1 94 ? 2.885 6.957 -28.496 1.00 94.56 94 TYR A C 1
ATOM 729 O O . TYR A 1 94 ? 2.210 7.793 -29.095 1.00 94.56 94 TYR A O 1
ATOM 737 N N . ASP A 1 95 ? 2.356 6.096 -27.635 1.00 95.38 95 ASP A N 1
ATOM 738 C CA . ASP A 1 95 ? 0.957 6.094 -27.222 1.00 95.38 95 ASP A CA 1
ATOM 739 C C . ASP A 1 95 ? 0.841 5.685 -25.757 1.00 95.38 95 ASP A C 1
ATOM 741 O O . ASP A 1 95 ? 1.698 4.969 -25.228 1.00 95.38 95 ASP A O 1
ATOM 745 N N . VAL A 1 96 ? -0.222 6.167 -25.111 1.00 97.62 96 VAL A N 1
ATOM 746 C CA . VAL A 1 96 ? -0.615 5.720 -23.778 1.00 97.62 96 VAL A CA 1
ATOM 747 C C . VAL A 1 96 ? -2.134 5.755 -23.617 1.00 97.62 96 VAL A C 1
ATOM 749 O O . VAL A 1 96 ? -2.818 6.707 -23.999 1.00 97.62 96 VAL A O 1
ATOM 752 N N . ALA A 1 97 ? -2.672 4.696 -23.028 1.00 98.25 97 ALA A N 1
ATOM 753 C CA . ALA A 1 97 ? -4.070 4.560 -22.677 1.00 98.25 97 ALA A CA 1
ATOM 754 C C . ALA A 1 97 ? -4.201 4.057 -21.239 1.00 98.25 97 ALA A C 1
ATOM 756 O O . ALA A 1 97 ? -3.632 3.028 -20.881 1.00 98.25 97 ALA A O 1
ATOM 757 N N . MET A 1 98 ? -4.993 4.754 -20.431 1.00 98.38 98 MET A N 1
ATOM 758 C CA . MET A 1 98 ? -5.335 4.353 -19.074 1.00 98.38 98 MET A CA 1
ATOM 759 C C . MET A 1 98 ? -6.823 4.031 -18.975 1.00 98.38 98 MET A C 1
ATOM 761 O O . MET A 1 98 ? -7.676 4.835 -19.343 1.00 98.38 98 MET A O 1
ATOM 765 N N . GLU A 1 99 ? -7.138 2.861 -18.438 1.00 98.38 99 GLU A N 1
ATOM 766 C CA . GLU A 1 99 ? -8.497 2.426 -18.143 1.00 98.38 99 GLU A CA 1
ATOM 767 C C . GLU A 1 99 ? -8.635 2.209 -16.641 1.00 98.38 99 GLU A C 1
ATOM 769 O O . GLU A 1 99 ? -7.836 1.501 -16.029 1.00 98.38 99 GLU A O 1
ATOM 774 N N . ILE A 1 100 ? -9.645 2.836 -16.049 1.00 97.94 100 ILE A N 1
ATOM 775 C CA . ILE A 1 100 ? -9.930 2.786 -14.622 1.00 97.94 100 ILE A CA 1
ATOM 776 C C . ILE A 1 100 ? -11.362 2.297 -14.444 1.00 97.94 100 ILE A C 1
ATOM 778 O O . ILE A 1 100 ? -12.302 2.896 -14.966 1.00 97.94 100 ILE A O 1
ATOM 782 N N . GLU A 1 101 ? -11.529 1.243 -13.655 1.00 96.06 101 GLU A N 1
ATOM 783 C CA . GLU A 1 101 ? -12.821 0.758 -13.182 1.00 96.06 101 GLU A CA 1
ATOM 784 C C . GLU A 1 101 ? -12.850 0.828 -11.652 1.00 96.06 101 GLU A C 1
ATOM 786 O O . GLU A 1 101 ? -12.204 0.037 -10.967 1.00 96.06 101 GLU A O 1
ATOM 791 N N . ALA A 1 102 ? -13.572 1.810 -11.111 1.00 94.12 102 ALA A N 1
ATOM 792 C CA . ALA A 1 102 ? -13.744 2.019 -9.679 1.00 94.12 102 ALA A CA 1
ATOM 793 C C . ALA A 1 102 ? -15.076 1.425 -9.208 1.00 94.12 102 ALA A C 1
ATOM 795 O O . ALA A 1 102 ? -16.138 1.828 -9.682 1.00 94.12 102 ALA A O 1
ATOM 796 N N . CYS A 1 103 ? -15.003 0.486 -8.267 1.00 90.50 103 CYS A N 1
ATOM 797 C CA . CYS A 1 103 ? -16.128 -0.229 -7.675 1.00 90.50 103 CYS A CA 1
ATOM 798 C C . CYS A 1 103 ? -16.053 -0.127 -6.146 1.00 90.50 103 CYS A C 1
ATOM 800 O O . CYS A 1 103 ? -15.070 -0.582 -5.560 1.00 90.50 103 CYS A O 1
ATOM 802 N N . LEU A 1 104 ? -17.074 0.457 -5.504 1.00 86.25 104 LEU A N 1
ATOM 803 C CA . LEU A 1 104 ? -17.065 0.763 -4.062 1.00 86.25 104 LEU A CA 1
ATOM 804 C C . LEU A 1 104 ? -15.748 1.452 -3.632 1.00 86.25 104 LEU A C 1
ATOM 806 O O . LEU A 1 104 ? -15.490 2.586 -4.034 1.00 86.25 104 LEU A O 1
ATOM 810 N N . ASP A 1 105 ? -14.908 0.780 -2.838 1.00 88.31 105 ASP A N 1
ATOM 811 C CA . ASP A 1 105 ? -13.639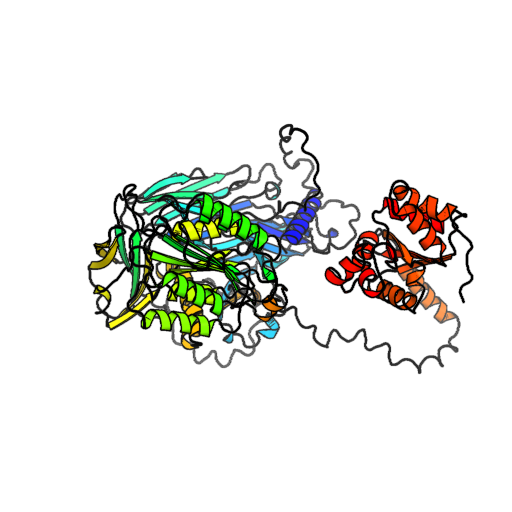 1.295 -2.310 1.00 88.31 105 ASP A CA 1
ATOM 812 C C . ASP A 1 105 ? -12.390 0.773 -3.047 1.00 88.31 105 ASP A C 1
ATOM 814 O O . ASP A 1 105 ? -11.268 1.011 -2.596 1.00 88.31 105 ASP A O 1
ATOM 818 N N . THR A 1 106 ? -12.555 0.091 -4.186 1.00 92.56 106 THR A N 1
ATOM 819 C CA . THR A 1 106 ? -11.454 -0.493 -4.970 1.00 92.56 106 THR A CA 1
ATOM 820 C C . THR A 1 106 ? -11.451 0.007 -6.417 1.00 92.56 106 THR A C 1
ATOM 822 O O . THR A 1 106 ? -12.486 0.051 -7.076 1.00 92.56 106 THR A O 1
ATOM 825 N N . ALA A 1 107 ? -10.277 0.365 -6.939 1.00 95.50 107 ALA A N 1
ATOM 826 C CA . ALA A 1 107 ? -10.068 0.728 -8.338 1.00 95.50 107 ALA A CA 1
ATOM 827 C C . ALA A 1 107 ? -9.173 -0.296 -9.031 1.00 95.50 107 ALA A C 1
ATOM 829 O O . ALA A 1 107 ? -8.086 -0.604 -8.544 1.00 95.50 107 ALA A O 1
ATOM 830 N N . PHE A 1 108 ? -9.606 -0.768 -10.194 1.00 96.62 108 PHE A N 1
ATOM 831 C CA . PHE A 1 108 ? -8.803 -1.552 -11.123 1.00 96.62 108 PHE A CA 1
ATOM 832 C C . PHE A 1 108 ? -8.270 -0.628 -12.204 1.00 96.62 108 PHE A C 1
ATOM 834 O O . PHE A 1 108 ? -9.046 0.010 -12.912 1.00 96.62 108 PHE A O 1
ATOM 841 N N . VAL A 1 109 ? -6.951 -0.559 -12.325 1.00 98.00 109 VAL A N 1
ATOM 842 C CA . VAL A 1 109 ? -6.271 0.300 -13.287 1.00 98.00 109 VAL A CA 1
ATOM 843 C C . VAL A 1 109 ? -5.527 -0.572 -14.285 1.00 98.00 109 VAL A C 1
ATOM 845 O O . VAL A 1 109 ? -4.862 -1.538 -13.915 1.00 98.00 109 VAL A O 1
ATOM 848 N N . SER A 1 110 ? -5.656 -0.247 -15.565 1.00 98.25 110 SER A N 1
ATOM 849 C CA . SER A 1 110 ? -4.853 -0.803 -16.649 1.00 98.25 110 SER A CA 1
ATOM 850 C C . SER A 1 110 ? -4.218 0.339 -17.425 1.00 98.25 110 SER A C 1
ATOM 852 O O . SER A 1 110 ? -4.933 1.176 -17.966 1.00 98.25 110 SER A O 1
ATOM 854 N N . VAL A 1 111 ? -2.892 0.364 -17.511 1.00 98.44 111 VAL A N 1
ATOM 855 C CA . VAL A 1 111 ? -2.162 1.296 -18.375 1.00 98.44 111 VAL A CA 1
ATOM 856 C C . VAL A 1 111 ? -1.506 0.502 -19.487 1.00 98.44 111 VAL A C 1
ATOM 858 O O . VAL A 1 111 ? -0.745 -0.429 -19.230 1.00 98.44 111 VAL A O 1
ATOM 861 N N . THR A 1 112 ? -1.832 0.871 -20.718 1.00 98.38 112 THR A N 1
ATOM 862 C CA . THR A 1 112 ? -1.238 0.329 -21.938 1.00 98.38 112 THR A CA 1
ATOM 863 C C . THR A 1 112 ? -0.452 1.432 -22.615 1.00 98.38 112 THR A C 1
ATOM 865 O O . THR A 1 112 ? -0.963 2.539 -22.742 1.00 98.38 112 THR A O 1
ATOM 868 N N . GLY A 1 113 ? 0.760 1.147 -23.061 1.00 97.25 113 GLY A N 1
ATOM 869 C CA . GLY A 1 113 ? 1.519 2.087 -23.873 1.00 97.25 113 GLY A CA 1
ATOM 870 C C . GLY A 1 113 ? 2.476 1.385 -24.815 1.00 97.25 113 GLY A C 1
ATOM 871 O O . GLY A 1 113 ? 2.721 0.177 -24.699 1.00 97.25 113 GLY A O 1
ATOM 872 N N . THR A 1 114 ? 3.033 2.167 -25.731 1.00 96.94 114 THR A N 1
ATOM 873 C CA . THR A 1 114 ? 4.009 1.691 -26.707 1.00 96.94 114 THR A CA 1
ATOM 874 C C . THR A 1 114 ? 5.287 2.512 -26.619 1.00 96.94 114 THR A C 1
ATOM 876 O O . THR A 1 114 ? 5.287 3.730 -26.814 1.00 96.94 114 THR A O 1
ATOM 879 N N . TRP A 1 115 ? 6.402 1.833 -26.355 1.00 96.88 115 TRP A N 1
ATOM 880 C CA . TRP A 1 115 ? 7.734 2.419 -26.233 1.00 96.88 115 TRP A CA 1
ATOM 881 C C . TRP A 1 115 ? 8.633 1.970 -27.371 1.00 96.88 115 TRP A C 1
ATOM 883 O O . TRP A 1 115 ? 8.536 0.844 -27.853 1.00 96.88 115 TRP A O 1
ATOM 893 N N . ARG A 1 116 ? 9.565 2.834 -27.768 1.00 95.44 116 ARG A N 1
ATOM 894 C CA . ARG A 1 116 ? 10.566 2.525 -28.788 1.00 95.44 116 ARG A CA 1
ATOM 895 C C . ARG A 1 116 ? 11.963 2.479 -28.192 1.00 95.44 116 ARG A C 1
ATOM 897 O O . ARG A 1 116 ? 12.395 3.437 -27.540 1.00 95.44 116 ARG A O 1
ATOM 904 N N . VAL A 1 117 ? 12.714 1.425 -28.518 1.00 95.81 117 VAL A N 1
ATOM 905 C CA . VAL A 1 117 ? 14.148 1.297 -28.198 1.00 95.81 117 VAL A CA 1
ATOM 906 C C . VAL A 1 117 ? 14.979 2.187 -29.126 1.00 95.81 117 VAL A C 1
ATOM 908 O O . VAL A 1 117 ? 15.736 1.727 -29.974 1.00 95.81 117 VAL A O 1
ATOM 911 N N . HIS A 1 118 ? 14.792 3.495 -29.005 1.00 94.44 118 HIS A N 1
ATOM 912 C CA . HIS A 1 118 ? 15.380 4.520 -29.870 1.00 94.44 118 HIS A CA 1
ATOM 913 C C . HIS A 1 118 ? 16.868 4.794 -29.591 1.00 94.44 118 HIS A C 1
ATOM 915 O O . HIS A 1 118 ? 17.491 5.571 -30.306 1.00 94.44 118 HIS A O 1
ATOM 921 N N . CYS A 1 119 ? 17.406 4.220 -28.518 1.00 93.56 119 CYS A N 1
ATOM 922 C CA . CYS A 1 119 ? 18.721 4.538 -27.978 1.00 93.56 119 CYS A CA 1
ATOM 923 C C . CYS A 1 119 ? 19.717 3.386 -28.089 1.00 93.56 119 CYS A C 1
ATOM 925 O O . CYS A 1 119 ? 20.784 3.474 -27.500 1.00 93.56 119 CYS A O 1
ATOM 927 N N . ILE A 1 120 ? 19.380 2.301 -28.786 1.00 94.50 120 ILE A N 1
ATOM 928 C CA . ILE A 1 120 ? 20.264 1.146 -28.952 1.00 94.50 120 ILE A CA 1
ATOM 929 C C . ILE A 1 120 ? 20.554 0.977 -30.435 1.00 94.50 120 ILE A C 1
ATOM 931 O O . ILE A 1 120 ? 19.629 0.929 -31.244 1.00 94.50 120 ILE A O 1
ATOM 935 N N . MET A 1 121 ? 21.839 0.859 -30.766 1.00 92.19 121 MET A N 1
ATOM 936 C CA . MET A 1 121 ? 22.343 0.715 -32.128 1.00 92.19 121 MET A CA 1
ATOM 937 C C . MET A 1 121 ? 21.656 -0.434 -32.883 1.00 92.19 121 MET A C 1
ATOM 939 O O . MET A 1 121 ? 21.368 -1.497 -32.321 1.00 92.19 121 MET A O 1
ATOM 943 N N . ALA A 1 122 ? 21.449 -0.246 -34.188 1.00 90.25 122 ALA A N 1
ATOM 944 C CA . ALA A 1 122 ? 20.893 -1.274 -35.060 1.00 90.25 122 ALA A CA 1
ATOM 945 C C . ALA A 1 122 ? 21.681 -2.596 -34.965 1.00 90.25 122 ALA A C 1
ATOM 947 O O . ALA A 1 122 ? 22.912 -2.618 -34.957 1.00 90.25 122 ALA A O 1
ATOM 948 N N . GLY A 1 123 ? 20.961 -3.717 -34.871 1.00 88.94 123 GLY A N 1
ATOM 949 C CA . GLY A 1 123 ? 21.549 -5.056 -34.734 1.00 88.94 123 GLY A CA 1
ATOM 950 C C . GLY A 1 123 ? 22.114 -5.385 -33.344 1.00 88.94 123 GLY A C 1
ATOM 951 O O . GLY A 1 123 ? 22.539 -6.520 -33.119 1.00 88.94 123 GLY A O 1
ATOM 952 N N . LYS A 1 124 ? 22.105 -4.442 -32.391 1.00 93.50 124 LYS A N 1
ATOM 953 C CA . LYS A 1 124 ? 22.417 -4.702 -30.978 1.00 93.50 124 LYS A CA 1
ATOM 954 C C . LYS A 1 124 ? 21.147 -5.003 -30.182 1.00 93.50 124 LYS A C 1
ATOM 956 O O . LYS A 1 124 ? 20.027 -4.723 -30.613 1.00 93.50 124 LYS A O 1
ATOM 961 N N . ARG A 1 125 ? 21.337 -5.620 -29.014 1.00 93.88 125 ARG A N 1
ATOM 962 C CA . ARG A 1 125 ? 20.264 -6.003 -28.090 1.00 93.88 125 ARG A CA 1
ATOM 963 C C . ARG A 1 125 ? 20.575 -5.520 -26.681 1.00 93.88 125 ARG A C 1
ATOM 965 O O . ARG A 1 125 ? 21.734 -5.547 -26.280 1.00 93.88 125 ARG A O 1
ATOM 972 N N . CYS A 1 126 ? 19.541 -5.147 -25.939 1.00 94.12 126 CYS A N 1
ATOM 973 C CA . CYS A 1 126 ? 19.627 -4.796 -24.524 1.00 94.12 126 CYS A CA 1
ATOM 974 C C . CYS A 1 126 ? 18.548 -5.526 -23.713 1.00 94.12 126 CYS A C 1
ATOM 976 O O . CYS A 1 126 ? 17.672 -6.197 -24.266 1.00 94.12 126 CYS A O 1
ATOM 978 N N . GLU A 1 127 ? 18.610 -5.407 -22.391 1.00 94.75 127 GLU A N 1
ATOM 979 C CA . GLU A 1 127 ? 17.450 -5.680 -21.543 1.00 94.75 127 GLU A CA 1
ATOM 980 C C . GLU A 1 127 ? 16.592 -4.415 -21.457 1.00 94.75 127 GLU A C 1
ATOM 982 O O . GLU A 1 127 ? 17.110 -3.298 -21.548 1.00 94.75 127 GLU A O 1
ATOM 987 N N . CYS A 1 128 ? 15.286 -4.576 -21.274 1.00 95.62 128 CYS A N 1
ATOM 988 C CA . CYS A 1 128 ? 14.385 -3.469 -20.980 1.00 95.62 128 CYS A CA 1
ATOM 989 C C . CYS A 1 128 ? 13.833 -3.627 -19.566 1.00 95.62 128 CYS A C 1
ATOM 991 O O . CYS A 1 128 ? 13.150 -4.606 -19.283 1.00 95.62 128 CYS A O 1
ATOM 993 N N . CYS A 1 129 ? 14.132 -2.676 -18.686 1.00 95.94 129 CYS A N 1
ATOM 994 C CA . CYS A 1 129 ? 13.548 -2.597 -17.354 1.00 95.94 129 CYS A CA 1
ATOM 995 C C . CYS A 1 129 ? 12.186 -1.902 -17.449 1.00 95.94 129 CYS A C 1
ATOM 997 O O . CYS A 1 129 ? 12.094 -0.804 -17.997 1.00 95.94 129 CYS A O 1
ATOM 999 N N . ILE A 1 130 ? 11.140 -2.538 -16.937 1.00 96.56 130 ILE A N 1
ATOM 1000 C CA . ILE A 1 130 ? 9.788 -1.988 -16.843 1.00 96.56 130 ILE A CA 1
ATOM 1001 C C . ILE A 1 130 ? 9.549 -1.634 -15.382 1.00 96.56 130 ILE A C 1
ATOM 1003 O O . ILE A 1 130 ? 9.741 -2.483 -14.515 1.00 96.56 130 ILE A O 1
ATOM 1007 N N . ALA A 1 131 ? 9.115 -0.404 -15.118 1.00 96.75 131 ALA A N 1
ATOM 1008 C CA . ALA A 1 131 ? 8.718 0.055 -13.795 1.00 96.75 131 ALA A CA 1
ATOM 1009 C C . ALA A 1 131 ? 7.219 0.356 -13.768 1.00 96.75 131 ALA A C 1
ATOM 1011 O O . ALA A 1 131 ? 6.720 1.084 -14.624 1.00 96.75 131 ALA A O 1
ATOM 1012 N N . VAL A 1 132 ? 6.513 -0.189 -12.779 1.00 96.94 132 VAL A N 1
ATOM 1013 C CA . VAL A 1 132 ? 5.067 -0.041 -12.588 1.00 96.94 132 VAL A CA 1
ATOM 1014 C C . VAL A 1 132 ? 4.811 0.592 -11.216 1.00 96.94 132 VAL A C 1
ATOM 1016 O O . VAL A 1 132 ? 4.760 -0.124 -10.211 1.00 96.94 132 VAL A O 1
ATOM 1019 N N . PRO A 1 133 ? 4.682 1.929 -11.141 1.00 95.50 133 PRO A N 1
ATOM 1020 C CA . PRO A 1 133 ? 4.205 2.605 -9.945 1.00 95.50 133 PRO A CA 1
ATOM 1021 C C . PRO A 1 133 ? 2.689 2.424 -9.795 1.00 95.50 133 PRO A C 1
ATOM 1023 O O . PRO A 1 133 ? 1.933 2.518 -10.761 1.00 95.50 133 PRO A O 1
ATOM 1026 N N . MET A 1 134 ? 2.245 2.182 -8.568 1.00 94.81 134 MET A N 1
ATOM 1027 C CA . MET A 1 134 ? 0.856 1.937 -8.189 1.00 94.81 134 MET A CA 1
ATOM 1028 C C . MET A 1 134 ? 0.418 2.936 -7.112 1.00 94.81 134 MET A C 1
ATOM 1030 O O . MET A 1 134 ? 1.247 3.527 -6.422 1.00 94.81 134 MET A O 1
ATOM 1034 N N . GLY A 1 135 ? -0.893 3.151 -6.976 1.00 91.38 135 GLY A N 1
ATOM 1035 C CA . GLY A 1 135 ? -1.451 4.031 -5.947 1.00 91.38 135 GLY A CA 1
ATOM 1036 C C . GLY A 1 135 ? -1.555 3.388 -4.558 1.00 91.38 135 GLY A C 1
ATOM 1037 O O . GLY A 1 135 ? -0.950 2.355 -4.268 1.00 91.38 135 GLY A O 1
ATOM 1038 N N . GLU A 1 136 ? -2.366 4.004 -3.694 1.00 86.38 136 GLU A N 1
ATOM 1039 C CA . GLU A 1 136 ? -2.573 3.592 -2.296 1.00 86.38 136 GLU A CA 1
ATOM 1040 C C . GLU A 1 136 ? -2.951 2.106 -2.172 1.00 86.38 136 GLU A C 1
ATOM 1042 O O . GLU A 1 136 ? -3.941 1.653 -2.755 1.00 86.38 136 GLU A O 1
ATOM 1047 N N . LYS A 1 137 ? -2.182 1.354 -1.368 1.00 86.38 137 LYS A N 1
ATOM 1048 C CA . LYS A 1 137 ? -2.336 -0.105 -1.188 1.00 86.38 137 LYS A CA 1
ATOM 1049 C C . LYS A 1 137 ? -2.438 -0.851 -2.533 1.00 86.38 137 LYS A C 1
ATOM 1051 O O . LYS A 1 137 ? -3.267 -1.745 -2.701 1.00 86.38 137 LYS A O 1
ATOM 1056 N N . GLY A 1 138 ? -1.617 -0.431 -3.497 1.00 90.19 138 GLY A N 1
ATOM 1057 C CA . GLY A 1 138 ? -1.540 -0.998 -4.837 1.00 90.19 138 GLY A CA 1
ATOM 1058 C C . GLY A 1 138 ? -1.090 -2.460 -4.850 1.00 90.19 138 GLY A C 1
ATOM 1059 O O . GLY A 1 138 ? -0.193 -2.851 -4.110 1.00 90.19 138 GLY A O 1
ATOM 1060 N N . SER A 1 139 ? -1.703 -3.268 -5.712 1.00 91.69 139 SER A N 1
ATOM 1061 C CA . SER A 1 139 ? -1.375 -4.679 -5.906 1.00 91.69 139 SER A CA 1
ATOM 1062 C C . SER A 1 139 ? -1.326 -4.995 -7.394 1.00 91.69 139 SER A C 1
ATOM 1064 O O . SER A 1 139 ? -2.341 -4.879 -8.085 1.00 91.69 139 SER A O 1
ATOM 1066 N N . LEU A 1 140 ? -0.161 -5.419 -7.884 1.00 93.75 140 LEU A N 1
ATOM 1067 C CA . LEU A 1 140 ? 0.026 -5.799 -9.281 1.00 93.75 140 LEU A CA 1
ATOM 1068 C C . LEU A 1 140 ? -0.805 -7.051 -9.590 1.00 93.75 140 LEU A C 1
ATOM 1070 O O . LEU A 1 140 ? -0.626 -8.083 -8.950 1.00 93.75 140 LEU A O 1
ATOM 1074 N N . LEU A 1 141 ? -1.713 -6.951 -10.560 1.00 93.88 141 LEU A N 1
ATOM 1075 C CA . LEU A 1 141 ? -2.575 -8.057 -10.998 1.00 93.88 141 LEU A CA 1
ATOM 1076 C C . LEU A 1 141 ? -1.985 -8.791 -12.199 1.00 93.88 141 LEU A C 1
ATOM 1078 O O . LEU A 1 141 ? -2.223 -9.981 -12.393 1.00 93.88 141 LEU A O 1
ATOM 1082 N N . GLY A 1 142 ? -1.221 -8.076 -13.021 1.00 93.31 142 GLY A N 1
ATOM 1083 C CA . GLY A 1 142 ? -0.464 -8.689 -14.093 1.00 93.31 142 GLY A CA 1
ATOM 1084 C C . GLY A 1 142 ? 0.111 -7.699 -15.086 1.00 93.31 142 GLY A C 1
ATOM 1085 O O . GLY A 1 142 ? -0.272 -6.528 -15.129 1.00 93.31 142 GLY A O 1
ATOM 1086 N N . VAL A 1 143 ? 1.037 -8.196 -15.898 1.00 94.94 143 VAL A N 1
ATOM 1087 C CA . VAL A 1 143 ? 1.656 -7.451 -16.988 1.00 94.94 143 VAL A CA 1
ATOM 1088 C C . VAL A 1 143 ? 1.689 -8.306 -18.248 1.00 94.94 143 VAL A C 1
ATOM 1090 O O . VAL A 1 143 ? 1.997 -9.499 -18.216 1.00 94.94 143 VAL A O 1
ATOM 1093 N N . GLU A 1 144 ? 1.359 -7.677 -19.364 1.00 95.81 144 GLU A N 1
ATOM 1094 C CA . GLU A 1 144 ? 1.464 -8.230 -20.706 1.00 95.81 144 GLU A CA 1
ATOM 1095 C C . GLU A 1 144 ? 2.475 -7.380 -21.475 1.00 95.81 144 GLU A C 1
ATOM 1097 O O . GLU A 1 144 ? 2.385 -6.152 -21.472 1.00 95.81 144 GLU A O 1
ATOM 1102 N N . VAL A 1 145 ? 3.468 -8.021 -22.090 1.00 95.31 145 VAL A N 1
ATOM 1103 C CA . VAL A 1 145 ? 4.498 -7.340 -22.881 1.00 95.31 145 VAL A CA 1
ATOM 1104 C C . VAL A 1 145 ? 4.592 -7.983 -24.250 1.00 95.31 145 VAL A C 1
ATOM 1106 O O . VAL A 1 145 ? 4.828 -9.184 -24.359 1.00 95.31 145 VAL A O 1
ATOM 1109 N N . GLU A 1 146 ? 4.466 -7.187 -25.299 1.00 94.88 146 GLU A N 1
ATOM 1110 C CA . GLU A 1 146 ? 4.670 -7.617 -26.676 1.00 94.88 146 GLU A CA 1
ATOM 1111 C C . GLU A 1 146 ? 5.897 -6.915 -27.263 1.00 94.88 146 GLU A C 1
ATOM 1113 O O . GLU A 1 146 ? 6.011 -5.692 -27.245 1.00 94.88 146 GLU A O 1
ATOM 1118 N N . VAL A 1 147 ? 6.832 -7.710 -27.776 1.00 90.06 147 VAL A N 1
ATOM 1119 C CA . VAL A 1 147 ? 8.044 -7.279 -28.487 1.00 90.06 147 VAL A CA 1
ATOM 1120 C C . VAL A 1 147 ? 8.059 -8.018 -29.820 1.00 90.06 147 VAL A C 1
ATOM 1122 O O . VAL A 1 147 ? 7.556 -9.132 -29.880 1.00 90.06 147 VAL A O 1
ATOM 1125 N N . THR A 1 148 ? 8.638 -7.465 -30.889 1.00 81.12 148 THR A N 1
ATOM 1126 C CA . THR A 1 148 ? 8.648 -8.057 -32.245 1.00 81.12 148 THR A CA 1
ATOM 1127 C C . THR A 1 148 ? 8.776 -9.594 -32.256 1.00 81.12 148 THR A C 1
ATOM 1129 O O . THR A 1 148 ? 9.860 -10.161 -32.099 1.00 81.12 148 THR A O 1
ATOM 1132 N N . GLY A 1 149 ? 7.641 -10.286 -32.428 1.00 77.44 149 GLY A N 1
ATOM 1133 C CA . GLY A 1 149 ? 7.562 -11.746 -32.478 1.00 77.44 149 GLY A CA 1
ATOM 1134 C C . GLY A 1 149 ? 7.729 -12.497 -31.146 1.00 77.44 149 GLY A C 1
ATOM 1135 O O . GLY A 1 149 ? 8.016 -13.691 -31.200 1.00 77.44 149 GLY A O 1
ATOM 1136 N N . ARG A 1 150 ? 7.576 -11.867 -29.980 1.00 87.44 150 ARG A N 1
ATOM 1137 C CA . ARG A 1 150 ? 7.540 -12.492 -28.646 1.00 87.44 150 ARG A CA 1
ATOM 1138 C C . ARG A 1 150 ? 6.504 -11.784 -27.774 1.00 87.44 150 ARG A C 1
ATOM 1140 O O . ARG A 1 150 ? 6.549 -10.571 -27.624 1.00 87.44 150 ARG A O 1
ATOM 1147 N N . SER A 1 151 ? 5.617 -12.551 -27.158 1.00 91.19 151 SER A N 1
ATOM 1148 C CA . SER A 1 151 ? 4.687 -12.053 -26.144 1.00 91.19 151 SER A CA 1
ATOM 1149 C C . SER A 1 151 ? 5.053 -12.643 -24.791 1.00 91.19 151 SER A C 1
ATOM 1151 O O . SER A 1 151 ? 5.403 -13.816 -24.715 1.00 91.19 151 SER A O 1
ATOM 1153 N N . TYR A 1 152 ? 4.930 -11.859 -23.737 1.00 91.50 152 TYR A N 1
ATOM 1154 C CA . TYR A 1 152 ? 5.136 -12.265 -22.358 1.00 91.50 152 TYR A CA 1
ATOM 1155 C C . TYR A 1 152 ? 3.880 -11.932 -21.562 1.00 91.50 152 TYR A C 1
ATOM 1157 O O . TYR A 1 152 ? 3.293 -10.867 -21.754 1.00 91.50 152 TYR A O 1
ATOM 1165 N N . ARG A 1 153 ? 3.466 -12.826 -20.665 1.00 93.12 153 ARG A N 1
ATOM 1166 C CA . ARG A 1 153 ? 2.328 -12.592 -19.774 1.00 93.12 153 ARG A CA 1
ATOM 1167 C C . ARG A 1 153 ? 2.622 -13.120 -18.385 1.00 93.12 153 ARG A C 1
ATOM 1169 O O . ARG A 1 153 ? 3.199 -14.194 -18.231 1.00 93.12 153 ARG A O 1
ATOM 1176 N N . THR A 1 154 ? 2.216 -12.366 -17.375 1.00 92.00 154 THR A N 1
ATOM 1177 C CA . THR A 1 154 ? 2.345 -12.799 -15.986 1.00 92.00 154 THR A CA 1
ATOM 1178 C C . THR A 1 154 ? 1.333 -13.885 -15.633 1.00 92.00 154 THR A C 1
ATOM 1180 O O . THR A 1 154 ? 0.161 -13.787 -16.003 1.00 92.00 154 THR A O 1
ATOM 1183 N N . GLN A 1 155 ? 1.753 -14.868 -14.845 1.00 89.88 155 GLN A N 1
ATOM 1184 C CA . GLN A 1 155 ? 0.900 -15.910 -14.287 1.00 89.88 155 GLN A CA 1
ATOM 1185 C C . GLN A 1 155 ? 1.234 -16.140 -12.811 1.00 89.88 155 GLN A C 1
ATOM 1187 O O . GLN A 1 155 ? 2.403 -16.144 -12.428 1.00 89.88 155 GLN A O 1
ATOM 1192 N N . LEU A 1 156 ? 0.202 -16.358 -11.991 1.00 89.81 156 LEU A N 1
ATOM 1193 C CA . LEU A 1 156 ? 0.355 -16.790 -10.603 1.00 89.81 156 LEU A CA 1
ATOM 1194 C C . LEU A 1 156 ? 0.323 -18.316 -10.510 1.00 89.81 156 LEU A C 1
ATOM 1196 O O . LEU A 1 156 ? -0.577 -18.968 -11.050 1.00 89.81 156 LEU A O 1
ATOM 1200 N N . ILE A 1 157 ? 1.295 -18.883 -9.802 1.00 88.69 157 ILE A N 1
ATOM 1201 C CA . ILE A 1 157 ? 1.423 -20.326 -9.564 1.00 88.69 157 ILE A CA 1
ATOM 1202 C C . ILE A 1 157 ? 1.574 -20.573 -8.061 1.00 88.69 157 ILE A C 1
ATOM 1204 O O . ILE A 1 157 ? 2.122 -19.735 -7.343 1.00 88.69 157 ILE A O 1
ATOM 1208 N N . ARG A 1 158 ? 1.054 -21.700 -7.560 1.00 86.06 158 ARG A N 1
ATOM 1209 C CA . ARG A 1 158 ? 1.248 -22.093 -6.159 1.00 86.06 158 ARG A CA 1
ATOM 1210 C C . ARG A 1 158 ? 2.706 -22.496 -5.962 1.00 86.06 158 ARG A C 1
ATOM 1212 O O . ARG A 1 158 ? 3.300 -23.123 -6.833 1.00 86.06 158 ARG A O 1
ATOM 1219 N N . ARG A 1 159 ? 3.263 -22.171 -4.799 1.00 74.56 159 ARG A N 1
ATOM 1220 C CA . ARG A 1 159 ? 4.653 -22.502 -4.454 1.00 74.56 159 ARG A CA 1
ATOM 1221 C C . ARG A 1 159 ? 4.990 -23.988 -4.654 1.00 74.56 159 ARG A C 1
ATOM 1223 O O . ARG A 1 159 ? 6.030 -24.296 -5.222 1.00 74.56 159 ARG A O 1
ATOM 1230 N N . ASP A 1 160 ? 4.092 -24.872 -4.230 1.00 74.25 160 ASP A N 1
ATOM 1231 C CA . ASP A 1 160 ? 4.310 -26.325 -4.233 1.00 74.25 160 ASP A CA 1
ATOM 1232 C C . ASP A 1 160 ? 4.166 -26.962 -5.630 1.00 74.25 160 ASP A C 1
ATOM 1234 O O . ASP A 1 160 ? 4.590 -28.095 -5.830 1.00 74.25 160 ASP A O 1
ATOM 1238 N N . ASP A 1 161 ? 3.599 -26.241 -6.608 1.00 74.62 161 ASP A N 1
ATOM 1239 C CA . ASP A 1 161 ? 3.353 -26.759 -7.966 1.00 74.62 161 ASP A CA 1
ATOM 1240 C C . ASP A 1 161 ? 4.640 -26.786 -8.831 1.00 74.62 161 ASP A C 1
ATOM 1242 O O . ASP A 1 161 ? 4.612 -27.256 -9.968 1.00 74.62 161 ASP A O 1
ATOM 1246 N N . ILE A 1 162 ? 5.770 -26.254 -8.344 1.00 67.38 162 ILE A N 1
ATOM 1247 C CA . ILE A 1 162 ? 7.018 -26.121 -9.111 1.00 67.38 162 ILE A CA 1
ATOM 1248 C C . ILE A 1 162 ? 8.043 -27.156 -8.621 1.00 67.38 162 ILE A C 1
ATOM 1250 O O . ILE A 1 162 ? 8.675 -26.976 -7.584 1.00 67.38 162 ILE A O 1
ATOM 1254 N N . GLU A 1 163 ? 8.295 -28.204 -9.413 1.00 56.12 163 GLU A N 1
ATOM 1255 C CA . GLU A 1 163 ? 9.226 -29.303 -9.072 1.00 56.12 163 GLU A CA 1
ATOM 1256 C C . GLU A 1 163 ? 10.709 -28.874 -8.924 1.00 56.12 163 GLU A C 1
ATOM 1258 O O . GLU A 1 163 ? 11.548 -29.676 -8.529 1.00 56.12 163 GLU A O 1
ATOM 1263 N N . ASN A 1 164 ? 11.066 -27.618 -9.234 1.00 56.00 164 ASN A N 1
ATOM 1264 C CA . ASN A 1 164 ? 12.430 -27.076 -9.125 1.00 56.00 164 ASN A CA 1
ATOM 1265 C C . ASN A 1 164 ? 12.451 -25.577 -8.748 1.00 56.00 164 ASN A C 1
ATOM 1267 O O . ASN A 1 164 ? 13.089 -24.774 -9.438 1.00 56.00 164 ASN A O 1
ATOM 1271 N N . VAL A 1 165 ? 11.762 -25.180 -7.669 1.00 56.28 165 VAL A N 1
ATOM 1272 C CA . VAL A 1 165 ? 11.767 -23.785 -7.167 1.00 56.28 165 VAL A CA 1
ATOM 1273 C C . VAL A 1 165 ? 13.198 -23.243 -7.040 1.00 56.28 165 VAL A C 1
ATOM 1275 O O . VAL A 1 165 ? 13.476 -22.156 -7.532 1.00 56.28 165 VAL A O 1
ATOM 1278 N N . GLU A 1 166 ? 14.131 -24.042 -6.513 1.00 50.06 166 GLU A N 1
ATOM 1279 C CA . GLU A 1 166 ? 15.529 -23.649 -6.263 1.00 50.06 166 GLU A CA 1
ATOM 1280 C C . GLU A 1 166 ? 16.347 -23.284 -7.516 1.00 50.06 166 GLU A C 1
ATOM 1282 O O . GLU A 1 166 ? 17.324 -22.544 -7.423 1.00 50.06 166 GLU A O 1
ATOM 1287 N N . LYS A 1 167 ? 15.987 -23.789 -8.707 1.00 52.75 167 LYS A N 1
ATOM 1288 C CA . LYS A 1 167 ? 16.660 -23.400 -9.965 1.00 52.75 167 LYS A CA 1
ATOM 1289 C C . LYS A 1 167 ? 16.097 -22.102 -10.540 1.00 52.75 167 LYS A C 1
ATOM 1291 O O . LYS A 1 167 ? 16.836 -21.370 -11.192 1.00 52.75 167 LYS A O 1
ATOM 1296 N N . LEU A 1 168 ? 14.812 -21.835 -10.308 1.00 52.28 168 LEU A N 1
ATOM 1297 C CA . LEU A 1 168 ? 14.106 -20.629 -10.751 1.00 52.28 168 LEU A CA 1
ATOM 1298 C C . LEU A 1 168 ? 14.364 -19.431 -9.825 1.00 52.28 168 LEU A C 1
ATOM 1300 O O . LEU A 1 168 ? 14.398 -18.303 -10.300 1.00 52.28 168 LEU A O 1
ATOM 1304 N N . THR A 1 169 ? 14.595 -19.657 -8.529 1.00 48.88 169 THR A N 1
ATOM 1305 C CA . THR A 1 169 ? 14.816 -18.592 -7.534 1.00 48.88 169 THR A CA 1
ATOM 1306 C C . THR A 1 169 ? 16.205 -17.953 -7.576 1.00 48.88 169 THR A C 1
ATOM 1308 O O . THR A 1 169 ? 16.384 -16.889 -6.993 1.00 48.88 169 THR A O 1
ATOM 1311 N N . LYS A 1 170 ? 17.190 -18.540 -8.275 1.00 45.09 170 LYS A N 1
ATOM 1312 C CA . LYS A 1 170 ? 18.562 -17.991 -8.360 1.00 45.09 170 LYS A CA 1
ATOM 1313 C C . LYS A 1 170 ? 18.678 -16.705 -9.189 1.00 45.09 170 LYS A C 1
ATOM 1315 O O . LYS A 1 170 ? 19.665 -15.989 -9.042 1.00 45.09 170 LYS A O 1
ATOM 1320 N N . ALA A 1 171 ? 17.705 -16.418 -10.052 1.00 48.12 171 ALA A N 1
ATOM 1321 C CA . ALA A 1 171 ? 17.617 -15.181 -10.822 1.00 48.12 171 ALA A CA 1
ATOM 1322 C C . ALA A 1 171 ? 16.332 -14.453 -10.412 1.00 48.12 171 ALA A C 1
ATOM 1324 O O . ALA A 1 171 ? 15.243 -14.776 -10.879 1.00 48.12 171 ALA A O 1
ATOM 1325 N N . GLN A 1 172 ? 16.432 -13.515 -9.471 1.00 55.75 172 GLN A N 1
ATOM 1326 C CA . GLN A 1 172 ? 15.302 -12.660 -9.127 1.00 55.75 172 GLN A CA 1
ATOM 1327 C C . GLN A 1 172 ? 15.195 -11.546 -10.178 1.00 55.75 172 GLN A C 1
ATOM 1329 O O . GLN A 1 172 ? 15.860 -10.517 -10.078 1.00 55.75 172 GLN A O 1
ATOM 1334 N N . ASP A 1 173 ? 14.371 -11.765 -11.204 1.00 67.06 173 ASP A N 1
ATOM 1335 C CA . ASP A 1 173 ? 14.249 -10.857 -12.355 1.00 67.06 173 ASP A CA 1
ATOM 1336 C C . ASP A 1 173 ? 13.317 -9.659 -12.090 1.00 67.06 173 ASP A C 1
ATOM 1338 O O . ASP A 1 173 ? 13.206 -8.763 -12.935 1.00 67.06 173 ASP A O 1
ATOM 1342 N N . GLY A 1 174 ? 12.657 -9.629 -10.923 1.00 78.25 174 GLY A N 1
ATOM 1343 C CA . GLY A 1 174 ? 11.796 -8.533 -10.488 1.00 78.25 174 GLY A CA 1
ATOM 1344 C C . GLY A 1 174 ? 11.830 -8.252 -8.983 1.00 78.25 174 GLY A C 1
ATOM 1345 O O . GLY A 1 174 ? 12.004 -9.147 -8.152 1.00 78.25 174 GLY A O 1
ATOM 1346 N N . ASN A 1 175 ? 11.681 -6.978 -8.630 1.00 83.00 175 ASN A N 1
ATOM 1347 C CA . ASN A 1 175 ? 11.815 -6.454 -7.275 1.00 83.00 175 ASN A CA 1
ATOM 1348 C C . ASN A 1 175 ? 11.022 -5.151 -7.082 1.00 83.00 175 ASN A C 1
ATOM 1350 O O . ASN A 1 175 ? 10.683 -4.452 -8.032 1.00 83.00 175 ASN A O 1
ATOM 1354 N N . PHE A 1 176 ? 10.741 -4.805 -5.828 1.00 83.31 176 PHE A N 1
ATOM 1355 C CA . PHE A 1 176 ? 10.170 -3.507 -5.474 1.00 83.31 176 PHE A CA 1
ATOM 1356 C C . PHE A 1 176 ? 11.283 -2.475 -5.249 1.00 83.31 176 PHE A C 1
ATOM 1358 O O . PHE A 1 176 ? 12.178 -2.698 -4.435 1.00 83.31 176 PHE A O 1
ATOM 1365 N N . LEU A 1 177 ? 11.213 -1.326 -5.931 1.00 82.50 177 LEU A N 1
ATOM 1366 C CA . LEU A 1 177 ? 12.073 -0.167 -5.635 1.00 82.50 177 LEU A CA 1
ATOM 1367 C C . LEU A 1 177 ? 11.613 0.551 -4.362 1.00 82.50 177 LEU A C 1
ATOM 1369 O O . LEU A 1 177 ? 12.426 0.964 -3.536 1.00 82.50 177 LEU A O 1
ATOM 1373 N N . ARG A 1 178 ? 10.290 0.682 -4.244 1.00 80.81 178 ARG A N 1
ATOM 1374 C CA . ARG A 1 178 ? 9.499 1.080 -3.074 1.00 80.81 178 ARG A CA 1
ATOM 1375 C C . ARG A 1 178 ? 8.294 0.137 -3.018 1.00 80.81 178 ARG A C 1
ATOM 1377 O O . ARG A 1 178 ? 7.975 -0.484 -4.028 1.00 80.81 178 ARG A O 1
ATOM 1384 N N . CYS A 1 179 ? 7.577 0.070 -1.898 1.00 76.25 179 CYS A N 1
ATOM 1385 C CA . CYS A 1 179 ? 6.397 -0.802 -1.742 1.00 76.25 179 CYS A CA 1
ATOM 1386 C C . CYS A 1 179 ? 5.324 -0.646 -2.836 1.00 76.25 179 CYS A C 1
ATOM 1388 O O . CYS A 1 179 ? 4.535 -1.557 -3.062 1.00 76.25 179 CYS A O 1
ATOM 1390 N N . HIS A 1 180 ? 5.297 0.500 -3.516 1.00 84.94 180 HIS A N 1
ATOM 1391 C CA . HIS A 1 180 ? 4.333 0.833 -4.556 1.00 84.94 180 HIS A CA 1
ATOM 1392 C C . HIS A 1 180 ? 4.951 0.927 -5.961 1.00 84.94 180 HIS A C 1
ATOM 1394 O O . HIS A 1 180 ? 4.227 1.242 -6.896 1.00 84.94 180 HIS A O 1
ATOM 1400 N N . ILE A 1 181 ? 6.254 0.668 -6.146 1.00 91.56 181 ILE A N 1
ATOM 1401 C CA . ILE A 1 181 ? 6.914 0.696 -7.464 1.00 91.56 181 ILE A CA 1
ATOM 1402 C C . ILE A 1 181 ? 7.576 -0.649 -7.716 1.00 91.56 181 ILE A C 1
ATOM 1404 O O . ILE A 1 181 ? 8.616 -0.958 -7.131 1.00 91.56 181 ILE A O 1
ATOM 1408 N N . TYR A 1 182 ? 6.978 -1.433 -8.605 1.00 92.69 182 TYR A N 1
ATOM 1409 C CA . TYR A 1 182 ? 7.477 -2.751 -8.962 1.00 92.69 182 TYR A CA 1
ATOM 1410 C C . TYR A 1 182 ? 8.273 -2.703 -10.270 1.00 92.69 182 TYR A C 1
ATOM 1412 O O . TYR A 1 182 ? 7.797 -2.141 -11.257 1.00 92.69 182 TYR A O 1
ATOM 1420 N N . THR A 1 183 ? 9.468 -3.289 -10.290 1.00 93.38 183 THR A N 1
ATOM 1421 C CA . THR A 1 183 ? 10.344 -3.349 -11.464 1.00 93.38 183 THR A CA 1
ATOM 1422 C C . THR A 1 183 ? 10.671 -4.771 -11.870 1.00 93.38 183 THR A C 1
ATOM 1424 O O . THR A 1 183 ? 10.860 -5.632 -11.019 1.00 93.38 183 THR A O 1
ATOM 1427 N N . PHE A 1 184 ? 10.788 -5.012 -13.175 1.00 92.81 184 PHE A N 1
ATOM 1428 C CA . PHE A 1 184 ? 11.281 -6.275 -13.726 1.00 92.81 184 PHE A CA 1
ATOM 1429 C C . PHE A 1 184 ? 11.882 -6.077 -15.120 1.00 92.81 184 PHE A C 1
ATOM 1431 O O . PHE A 1 184 ? 11.696 -5.028 -15.742 1.00 92.81 184 PHE A O 1
ATOM 1438 N N . LYS A 1 185 ? 12.618 -7.072 -15.625 1.00 92.00 185 LYS A N 1
ATOM 1439 C CA . LYS A 1 185 ? 13.349 -6.958 -16.897 1.00 92.00 185 LYS A CA 1
ATOM 1440 C C . LYS A 1 185 ? 12.829 -7.887 -17.993 1.00 92.00 185 LYS A C 1
ATOM 1442 O O . LYS A 1 185 ? 12.498 -9.044 -17.756 1.00 92.00 185 LYS A O 1
ATOM 1447 N N . ILE A 1 186 ? 12.837 -7.383 -19.226 1.00 91.94 186 ILE A N 1
ATOM 1448 C CA . ILE A 1 186 ? 12.592 -8.138 -20.458 1.00 91.94 186 ILE A CA 1
ATOM 1449 C C . ILE A 1 186 ? 13.917 -8.329 -21.205 1.00 91.94 186 ILE A C 1
ATOM 1451 O O . ILE A 1 186 ? 14.550 -7.340 -21.587 1.00 91.94 186 ILE A O 1
ATOM 1455 N N . PRO A 1 187 ? 14.353 -9.574 -21.458 1.00 89.69 187 PRO A N 1
ATOM 1456 C CA . PRO A 1 187 ? 15.660 -9.826 -22.044 1.00 89.69 187 PRO A CA 1
ATOM 1457 C C . PRO A 1 187 ? 15.673 -9.723 -23.578 1.00 89.69 187 PRO A C 1
ATOM 1459 O O . PRO A 1 187 ? 14.722 -10.084 -24.284 1.00 89.69 187 PRO A O 1
ATOM 1462 N N . LYS A 1 188 ? 16.851 -9.372 -24.111 1.00 87.69 188 LYS A N 1
ATOM 1463 C CA . LYS A 1 188 ? 17.218 -9.479 -25.536 1.00 87.69 188 LYS A CA 1
ATOM 1464 C C . LYS A 1 188 ? 16.318 -8.668 -26.479 1.00 87.69 188 LYS A C 1
ATOM 1466 O O . LYS A 1 188 ? 15.911 -9.189 -27.515 1.00 87.69 188 LYS A O 1
ATOM 1471 N N . VAL A 1 189 ? 15.987 -7.428 -26.148 1.00 92.81 189 VAL A N 1
ATOM 1472 C CA . VAL A 1 189 ? 15.190 -6.535 -27.002 1.00 92.81 189 VAL A CA 1
ATOM 1473 C C . VAL A 1 189 ? 16.099 -5.835 -28.014 1.00 92.81 189 VAL A C 1
ATOM 1475 O O . VAL A 1 189 ? 17.186 -5.391 -27.658 1.00 92.81 189 VAL A O 1
ATOM 1478 N N . GLU A 1 190 ? 15.698 -5.786 -29.285 1.00 94.56 190 GLU A N 1
ATOM 1479 C CA . GLU A 1 190 ? 16.512 -5.228 -30.376 1.00 94.56 190 GLU A CA 1
ATOM 1480 C C . GLU A 1 190 ? 16.408 -3.701 -30.460 1.00 94.56 190 GLU A C 1
ATOM 1482 O O . GLU A 1 190 ? 15.330 -3.130 -30.275 1.00 94.56 190 GLU A O 1
ATOM 1487 N N . GLY A 1 191 ? 17.521 -3.042 -30.789 1.00 93.88 191 GLY A N 1
ATOM 1488 C CA . GLY A 1 191 ? 17.537 -1.611 -31.088 1.00 93.88 191 GLY A CA 1
ATOM 1489 C C . GLY A 1 191 ? 16.589 -1.250 -32.234 1.00 93.88 191 GLY A C 1
ATOM 1490 O O . GLY A 1 191 ? 16.518 -1.952 -33.240 1.00 93.88 191 GLY A O 1
ATOM 1491 N N . GLY A 1 192 ? 15.820 -0.176 -32.060 1.00 92.69 192 GLY A N 1
ATOM 1492 C CA . GLY A 1 192 ? 14.814 0.303 -33.014 1.00 92.69 192 GLY A CA 1
ATOM 1493 C C . GLY A 1 192 ? 13.446 -0.381 -32.928 1.00 92.69 192 GLY A C 1
ATOM 1494 O O . GLY A 1 192 ? 12.495 0.133 -33.520 1.00 92.69 192 GLY A O 1
ATOM 1495 N N . SER A 1 193 ? 13.321 -1.483 -32.178 1.00 94.75 193 SER A N 1
ATOM 1496 C CA . SER A 1 193 ? 12.048 -2.191 -31.994 1.00 94.75 193 SER A CA 1
ATOM 1497 C C . SER A 1 193 ? 11.065 -1.431 -31.093 1.00 94.75 193 SER A C 1
ATOM 1499 O O . SER A 1 193 ? 11.446 -0.532 -30.333 1.00 94.75 193 SER A O 1
ATOM 1501 N N . PHE A 1 194 ? 9.788 -1.805 -31.193 1.00 94.94 194 PHE A N 1
ATOM 1502 C CA . PHE A 1 194 ? 8.723 -1.320 -30.322 1.00 94.94 194 PHE A CA 1
ATOM 1503 C C . PHE A 1 194 ? 8.371 -2.376 -29.270 1.00 94.94 194 PHE A C 1
ATOM 1505 O O . PHE A 1 194 ? 8.345 -3.573 -29.567 1.00 94.94 194 PHE A O 1
ATOM 1512 N N . LEU A 1 195 ? 8.090 -1.913 -28.054 1.00 95.62 195 LEU A N 1
ATOM 1513 C CA . LEU A 1 195 ? 7.516 -2.698 -26.971 1.00 95.62 195 LEU A CA 1
ATOM 1514 C C . LEU A 1 195 ? 6.128 -2.153 -26.659 1.00 95.62 195 LEU A C 1
ATOM 1516 O O . LEU A 1 195 ? 6.005 -0.973 -26.333 1.00 95.62 195 LEU A O 1
ATOM 1520 N N . SER A 1 196 ? 5.112 -3.008 -26.697 1.00 96.94 196 SER A N 1
ATOM 1521 C CA . SER A 1 196 ? 3.812 -2.700 -26.107 1.00 96.94 196 SER A CA 1
ATOM 1522 C C . SER A 1 196 ? 3.759 -3.299 -24.708 1.00 96.94 196 SER A C 1
ATOM 1524 O O . SER A 1 196 ? 4.046 -4.484 -24.536 1.00 96.94 196 SER A O 1
ATOM 1526 N N . VAL A 1 197 ? 3.440 -2.489 -23.702 1.00 97.56 197 VAL A N 1
ATOM 1527 C CA . VAL A 1 197 ? 3.314 -2.941 -22.310 1.00 97.56 197 VAL A CA 1
ATOM 1528 C C . VAL A 1 197 ? 1.925 -2.590 -21.815 1.00 97.56 197 VAL A C 1
ATOM 1530 O O . VAL A 1 197 ? 1.530 -1.427 -21.860 1.00 97.56 197 VAL A O 1
ATOM 1533 N N . ARG A 1 198 ? 1.212 -3.587 -21.293 1.00 98.00 198 ARG A N 1
ATOM 1534 C CA . ARG A 1 198 ? -0.048 -3.427 -20.571 1.00 98.00 198 ARG A CA 1
ATOM 1535 C C . ARG A 1 198 ? 0.138 -3.882 -19.131 1.00 98.00 198 ARG A C 1
ATOM 1537 O O . ARG A 1 198 ? 0.201 -5.078 -18.856 1.00 98.00 198 ARG A O 1
ATOM 1544 N N . ALA A 1 199 ? 0.214 -2.930 -18.210 1.00 97.56 199 ALA A N 1
ATOM 1545 C CA . ALA A 1 199 ? 0.299 -3.182 -16.776 1.00 97.56 199 ALA A CA 1
ATOM 1546 C C . ALA A 1 199 ? -1.080 -3.019 -16.131 1.00 97.56 199 ALA A C 1
ATOM 1548 O O . ALA A 1 199 ? -1.768 -2.030 -16.376 1.00 97.56 199 ALA A O 1
ATOM 1549 N N . SER A 1 200 ? -1.486 -3.988 -15.310 1.00 97.50 200 SER A N 1
ATOM 1550 C CA . SER A 1 200 ? -2.766 -3.992 -14.597 1.00 97.50 200 SER A CA 1
ATOM 1551 C C . SER A 1 200 ? -2.545 -4.135 -13.095 1.00 97.50 200 SER A C 1
ATOM 1553 O O . SER A 1 200 ? -1.831 -5.037 -12.654 1.00 97.50 200 SER A O 1
ATOM 1555 N N . TRP A 1 201 ? -3.191 -3.291 -12.296 1.00 96.69 201 TRP A N 1
ATOM 1556 C CA . TRP A 1 201 ? -3.145 -3.356 -10.836 1.00 96.69 201 TRP A CA 1
ATOM 1557 C C . TRP A 1 201 ? -4.492 -2.984 -10.215 1.00 96.69 201 TRP A C 1
ATOM 1559 O O . TRP A 1 201 ? -5.350 -2.380 -10.858 1.00 96.69 201 TRP A O 1
ATOM 1569 N N . SER A 1 202 ? -4.688 -3.353 -8.953 1.00 95.44 202 SER A N 1
ATOM 1570 C CA . SER A 1 202 ? -5.766 -2.826 -8.113 1.00 95.44 202 SER A CA 1
ATOM 1571 C C . SER A 1 202 ? -5.198 -1.872 -7.072 1.00 95.44 202 SER A C 1
ATOM 1573 O O . SER A 1 202 ? -4.079 -2.078 -6.612 1.00 95.44 202 SER A O 1
ATOM 1575 N N . GLN A 1 203 ? -5.962 -0.871 -6.652 1.00 94.62 203 GLN A N 1
ATOM 1576 C CA . GLN A 1 203 ? -5.605 0.028 -5.552 1.00 94.62 203 GLN A CA 1
ATOM 1577 C C . GLN A 1 203 ? -6.850 0.469 -4.779 1.00 94.62 203 GLN A C 1
ATOM 1579 O O . GLN A 1 203 ? -7.968 0.402 -5.294 1.00 94.62 203 GLN A O 1
ATOM 1584 N N . LYS A 1 204 ? -6.661 0.937 -3.546 1.00 91.50 204 LYS A N 1
ATOM 1585 C CA . LYS A 1 204 ? -7.756 1.402 -2.692 1.00 91.50 204 LYS A CA 1
ATOM 1586 C C . LYS A 1 204 ? -8.147 2.845 -3.044 1.00 91.50 204 LYS A C 1
ATOM 1588 O O . LYS A 1 204 ? -7.277 3.686 -3.272 1.00 91.50 204 LYS A O 1
ATOM 1593 N N . LEU A 1 205 ? -9.447 3.147 -3.053 1.00 92.31 205 LEU A N 1
ATOM 1594 C CA . LEU A 1 205 ? -9.940 4.526 -3.015 1.00 92.31 205 LEU A CA 1
ATOM 1595 C C . LEU A 1 205 ? -9.912 5.013 -1.570 1.00 92.31 205 LEU A C 1
ATOM 1597 O O . LEU A 1 205 ? -10.401 4.342 -0.659 1.00 92.31 205 LEU A O 1
ATOM 1601 N N . VAL A 1 206 ? -9.351 6.194 -1.354 1.00 89.06 206 VAL A N 1
ATOM 1602 C CA . VAL A 1 206 ? -9.286 6.776 -0.016 1.00 89.06 206 VAL A CA 1
ATOM 1603 C C . VAL A 1 206 ? -10.591 7.514 0.255 1.00 89.06 206 VAL A C 1
ATOM 1605 O O . VAL A 1 206 ? -10.996 8.337 -0.556 1.00 89.06 206 VAL A O 1
ATOM 1608 N N . TYR A 1 207 ? -11.260 7.212 1.365 1.00 86.94 207 TYR A N 1
ATOM 1609 C CA . TYR A 1 207 ? -12.433 7.963 1.803 1.00 86.94 207 TYR A CA 1
ATOM 1610 C C . TYR A 1 207 ? -11.966 9.058 2.767 1.00 86.94 207 TYR A C 1
ATOM 1612 O O . TYR A 1 207 ? -11.492 8.765 3.859 1.00 86.94 207 TYR A O 1
ATOM 1620 N N . GLU A 1 208 ? -12.033 10.312 2.338 1.00 78.81 208 GLU A N 1
ATOM 1621 C CA . GLU A 1 208 ? -11.567 11.482 3.088 1.00 78.81 208 GLU A CA 1
ATOM 1622 C C . GLU A 1 208 ? -12.639 12.565 2.988 1.00 78.81 208 GLU A C 1
ATOM 1624 O O . GLU A 1 208 ? -13.036 12.920 1.885 1.00 78.81 208 GLU A O 1
ATOM 1629 N N . VAL A 1 209 ? -13.092 13.124 4.116 1.00 74.44 209 VAL A N 1
ATOM 1630 C CA . VAL A 1 209 ? -14.030 14.269 4.138 1.00 74.44 209 VAL A CA 1
ATOM 1631 C C . VAL A 1 209 ? -15.299 14.008 3.299 1.00 74.44 209 VAL A C 1
ATOM 1633 O O . VAL A 1 209 ? -15.669 14.792 2.425 1.00 74.44 209 VAL A O 1
ATOM 1636 N N . ASP A 1 210 ? -15.940 12.859 3.525 1.00 78.44 210 ASP A N 1
ATOM 1637 C CA . ASP A 1 210 ? -17.173 12.433 2.843 1.00 78.44 210 ASP A CA 1
ATOM 1638 C C . ASP A 1 210 ? -17.099 12.315 1.312 1.00 78.44 210 ASP A C 1
ATOM 1640 O O . ASP A 1 210 ? -18.108 12.382 0.600 1.00 78.44 210 ASP A O 1
ATOM 1644 N N . GLN A 1 211 ? -15.896 12.104 0.786 1.00 88.62 211 GLN A N 1
ATOM 1645 C CA . GLN A 1 211 ? -15.670 11.821 -0.623 1.00 88.62 211 GLN A CA 1
ATOM 1646 C C . GLN A 1 211 ? -14.665 10.687 -0.800 1.00 88.62 211 GLN A C 1
ATOM 1648 O O . GLN A 1 211 ? -13.738 10.497 -0.016 1.00 88.62 211 GLN A O 1
ATOM 1653 N N . PHE A 1 212 ? -14.844 9.946 -1.883 1.00 91.69 212 PHE A N 1
ATOM 1654 C CA . PHE A 1 212 ? -13.858 9.015 -2.389 1.00 91.69 212 PHE A CA 1
ATOM 1655 C C . PHE A 1 212 ? -12.849 9.761 -3.252 1.00 91.69 212 PHE A C 1
ATOM 1657 O O . PHE A 1 212 ? -13.222 10.456 -4.196 1.00 91.69 212 PHE A O 1
ATOM 1664 N N . CYS A 1 213 ? -11.575 9.560 -2.951 1.00 93.75 213 CYS A N 1
ATOM 1665 C CA . CYS A 1 213 ? -10.431 10.127 -3.637 1.00 93.75 213 CYS A CA 1
ATOM 1666 C C . CYS A 1 213 ? -9.635 9.001 -4.300 1.00 93.75 213 CYS A C 1
ATOM 1668 O O . CYS A 1 213 ? -9.126 8.089 -3.642 1.00 93.75 213 CYS A O 1
ATOM 1670 N N . LEU A 1 214 ? -9.505 9.086 -5.619 1.00 95.56 214 LEU A N 1
ATOM 1671 C CA . LEU A 1 214 ? -8.676 8.212 -6.428 1.00 95.56 214 LEU A CA 1
ATOM 1672 C C . LEU A 1 214 ? -7.459 8.998 -6.920 1.00 95.56 214 LEU A C 1
ATOM 1674 O O . LEU A 1 214 ? -7.612 10.007 -7.603 1.00 95.56 214 LEU A O 1
ATOM 1678 N N . ARG A 1 215 ? -6.261 8.511 -6.587 1.00 95.25 215 ARG A N 1
ATOM 1679 C CA . ARG A 1 215 ? -4.977 9.039 -7.067 1.00 95.25 215 ARG A CA 1
ATOM 1680 C C . ARG A 1 215 ? -4.219 7.924 -7.779 1.00 95.25 215 ARG A C 1
ATOM 1682 O O . ARG A 1 215 ? -3.857 6.937 -7.141 1.00 95.25 215 ARG A O 1
ATOM 1689 N N . VAL A 1 216 ? -4.022 8.053 -9.084 1.00 97.06 216 VAL A N 1
ATOM 1690 C CA . VAL A 1 216 ? -3.340 7.065 -9.928 1.00 97.06 216 VAL A CA 1
ATOM 1691 C C . VAL A 1 216 ? -2.048 7.687 -10.473 1.00 97.06 216 VAL A C 1
ATOM 1693 O O . VAL A 1 216 ? -2.117 8.774 -11.057 1.00 97.06 216 VAL A O 1
ATOM 1696 N N . PRO A 1 217 ? -0.882 7.035 -10.295 1.00 95.75 217 PRO A N 1
ATOM 1697 C CA . PRO A 1 217 ? 0.366 7.466 -10.921 1.00 95.75 217 PRO A CA 1
ATOM 1698 C C . PRO A 1 217 ? 0.217 7.530 -12.448 1.00 95.75 217 PRO A C 1
ATOM 1700 O O . PRO A 1 217 ? -0.028 6.511 -13.096 1.00 95.75 217 PRO A O 1
ATOM 1703 N N . PHE A 1 218 ? 0.307 8.735 -13.011 1.00 96.81 218 PHE A N 1
ATOM 1704 C CA . PHE A 1 218 ? 0.126 8.983 -14.449 1.00 96.81 218 PHE A CA 1
ATOM 1705 C C . PHE A 1 218 ? 0.916 10.209 -14.940 1.00 96.81 218 PHE A C 1
ATOM 1707 O O . PHE A 1 218 ? 0.562 10.839 -15.931 1.00 96.81 218 PHE A O 1
ATOM 1714 N N . SER A 1 219 ? 1.980 10.566 -14.220 1.00 95.88 219 SER A N 1
ATOM 1715 C CA . SER A 1 219 ? 2.859 11.676 -14.577 1.00 95.88 219 SER A CA 1
ATOM 1716 C C . SER A 1 219 ? 4.097 11.170 -15.319 1.00 95.88 219 SER A C 1
ATOM 1718 O O . SER A 1 219 ? 4.832 10.315 -14.824 1.00 95.88 219 SER A O 1
ATOM 1720 N N . PHE A 1 220 ? 4.347 11.722 -16.503 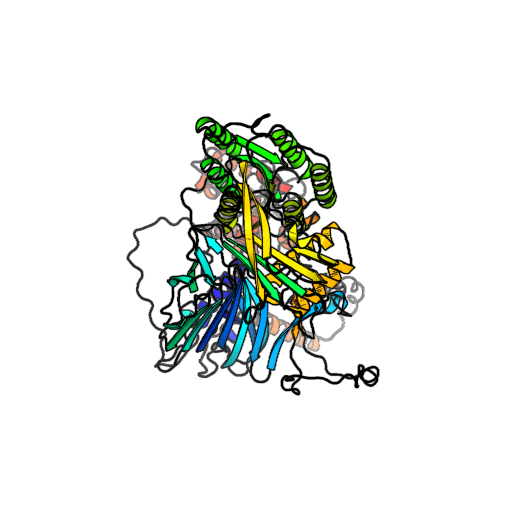1.00 95.56 220 PHE A N 1
ATOM 1721 C CA . PHE A 1 220 ? 5.454 11.358 -17.376 1.00 95.56 220 PHE A CA 1
ATOM 1722 C C . PHE A 1 220 ? 6.472 12.504 -17.481 1.00 95.56 220 PHE A C 1
ATOM 1724 O O . PHE A 1 220 ? 6.103 13.657 -17.720 1.00 95.56 220 PHE A O 1
ATOM 1731 N N . PRO A 1 221 ? 7.774 12.216 -17.343 1.00 94.06 221 PRO A N 1
ATOM 1732 C CA . PRO A 1 221 ? 8.817 13.222 -17.494 1.00 94.06 221 PRO A CA 1
ATOM 1733 C C . PRO A 1 221 ? 9.027 13.619 -18.963 1.00 94.06 221 PRO A C 1
ATOM 1735 O O . PRO A 1 221 ? 8.877 12.815 -19.880 1.00 94.06 221 PRO A O 1
ATOM 1738 N N . SER A 1 222 ? 9.466 14.854 -19.211 1.00 91.62 222 SER A N 1
ATOM 1739 C CA . SER A 1 222 ? 9.587 15.399 -20.574 1.00 91.62 222 SER A CA 1
ATOM 1740 C C . SER A 1 222 ? 10.568 14.646 -21.485 1.00 91.62 222 SER A C 1
ATOM 1742 O O . SER A 1 222 ? 10.422 14.684 -22.706 1.00 91.62 222 SER A O 1
ATOM 1744 N N . TYR A 1 223 ? 11.546 13.939 -20.913 1.00 91.31 223 TYR A N 1
ATOM 1745 C CA . TYR A 1 223 ? 12.552 13.174 -21.654 1.00 91.31 223 TYR A CA 1
ATOM 1746 C C . TYR A 1 223 ? 12.033 11.854 -22.254 1.00 91.31 223 TYR A C 1
ATOM 1748 O O . TYR A 1 223 ? 12.775 11.206 -22.984 1.00 91.31 223 TYR A O 1
ATOM 1756 N N . VAL A 1 224 ? 10.785 11.445 -21.983 1.00 93.81 224 VAL A N 1
ATOM 1757 C CA . VAL A 1 224 ? 10.148 10.311 -22.688 1.00 93.81 224 VAL A CA 1
ATOM 1758 C C . VAL A 1 224 ? 9.380 10.733 -23.945 1.00 93.81 224 VAL A C 1
ATOM 1760 O O . VAL A 1 224 ? 8.856 9.879 -24.664 1.00 93.81 224 VAL A O 1
ATOM 1763 N N . ASN A 1 225 ? 9.302 12.035 -24.232 1.00 92.25 225 ASN A N 1
ATOM 1764 C CA . ASN A 1 225 ? 8.672 12.526 -25.453 1.00 92.25 225 ASN A CA 1
ATOM 1765 C C . ASN A 1 225 ? 9.547 12.180 -26.675 1.00 92.25 225 ASN A C 1
ATOM 1767 O O . ASN A 1 225 ? 10.753 12.438 -26.657 1.00 92.25 225 ASN A O 1
ATOM 1771 N N . PRO A 1 226 ? 8.970 11.627 -27.754 1.00 90.88 226 PRO A N 1
ATOM 1772 C CA . PRO A 1 226 ? 9.713 11.287 -28.956 1.00 90.88 226 PRO A CA 1
ATOM 1773 C C . PRO A 1 226 ? 10.244 12.545 -29.654 1.00 90.88 226 PRO A C 1
ATOM 1775 O O . PRO A 1 226 ? 9.561 13.560 -29.784 1.00 90.88 226 PRO A O 1
ATOM 1778 N N . VAL A 1 227 ? 11.477 12.471 -30.154 1.00 83.00 227 VAL A N 1
ATOM 1779 C CA . VAL A 1 227 ? 12.123 13.576 -30.875 1.00 83.00 227 VAL A CA 1
ATOM 1780 C C . VAL A 1 227 ? 11.722 13.529 -32.357 1.00 83.00 227 VAL A C 1
ATOM 1782 O O . VAL A 1 227 ? 12.149 12.639 -33.089 1.00 83.00 227 VAL A O 1
ATOM 1785 N N . GLY A 1 228 ? 10.892 14.474 -32.819 1.00 70.81 228 GLY A N 1
ATOM 1786 C CA . GLY A 1 228 ? 10.411 14.499 -34.209 1.00 70.81 228 GLY A CA 1
ATOM 1787 C C . GLY A 1 228 ? 9.244 15.463 -34.461 1.00 70.81 228 GLY A C 1
ATOM 1788 O O . GLY A 1 228 ? 8.230 15.370 -33.785 1.00 70.81 228 GLY A O 1
ATOM 1789 N N . LYS A 1 229 ? 9.304 16.337 -35.483 1.00 59.03 229 LYS A N 1
ATOM 1790 C CA . LYS A 1 229 ? 8.212 17.297 -35.809 1.00 59.03 229 LYS A CA 1
ATOM 1791 C C . LYS A 1 229 ? 6.892 16.665 -36.307 1.00 59.03 229 LYS A C 1
ATOM 1793 O O . LYS A 1 229 ? 5.931 17.394 -36.520 1.00 59.03 229 LYS A O 1
ATOM 1798 N N . LYS A 1 230 ? 6.843 15.350 -36.556 1.00 67.44 230 LYS A N 1
ATOM 1799 C CA . LYS A 1 230 ? 5.689 14.643 -37.158 1.00 67.44 230 LYS A CA 1
ATOM 1800 C C . LYS A 1 230 ? 5.207 13.427 -36.354 1.00 67.44 230 LYS A C 1
ATOM 1802 O O . LYS A 1 230 ? 4.517 12.577 -36.909 1.00 67.44 230 LYS A O 1
ATOM 1807 N N . VAL A 1 231 ? 5.587 13.299 -35.085 1.00 80.38 231 VAL A N 1
ATOM 1808 C CA . VAL A 1 231 ? 5.109 12.181 -34.259 1.00 80.38 231 VAL A CA 1
ATOM 1809 C C . VAL A 1 231 ? 3.772 12.572 -33.637 1.00 80.38 231 VAL A C 1
ATOM 1811 O O . VAL A 1 231 ? 3.714 13.503 -32.843 1.00 80.38 231 VAL A O 1
ATOM 1814 N N . SER A 1 232 ? 2.697 11.889 -34.035 1.00 85.69 232 SER A N 1
ATOM 1815 C CA . SER A 1 232 ? 1.391 12.014 -33.380 1.00 85.69 232 SER A CA 1
ATOM 1816 C C . SER A 1 232 ? 1.422 11.189 -32.095 1.00 85.69 232 SER A C 1
ATOM 1818 O O . SER A 1 232 ? 1.658 9.982 -32.144 1.00 85.69 232 SER A O 1
ATOM 1820 N N . MET A 1 233 ? 1.237 11.853 -30.958 1.00 92.88 233 MET A N 1
ATOM 1821 C CA . MET A 1 233 ? 1.213 11.250 -29.627 1.00 92.88 233 MET A CA 1
ATOM 1822 C C . MET A 1 233 ? -0.227 11.231 -29.136 1.00 92.88 233 MET A C 1
ATOM 1824 O O . MET A 1 233 ? -0.835 12.291 -28.992 1.00 92.88 233 MET A O 1
ATOM 1828 N N . LYS A 1 234 ? -0.777 10.041 -28.893 1.00 94.44 234 LYS A N 1
ATOM 1829 C CA . LYS A 1 234 ? -2.171 9.876 -28.463 1.00 94.44 234 LYS A CA 1
ATOM 1830 C C . LYS A 1 234 ? -2.242 9.478 -27.003 1.00 94.44 234 LYS A C 1
ATOM 1832 O O . LYS A 1 234 ? -1.663 8.469 -26.606 1.00 94.44 234 LYS A O 1
ATOM 1837 N N . GLU A 1 235 ? -2.988 10.262 -26.239 1.00 96.50 235 GLU A N 1
ATOM 1838 C CA . GLU A 1 235 ? -3.283 9.998 -24.837 1.00 96.50 235 GLU A CA 1
ATOM 1839 C C . GLU A 1 235 ? -4.776 9.712 -24.681 1.00 96.50 235 GLU A C 1
ATOM 1841 O O . GLU A 1 235 ? -5.619 10.491 -25.139 1.00 96.50 235 GLU A O 1
ATOM 1846 N N . ARG A 1 236 ? -5.108 8.588 -24.037 1.00 97.81 236 ARG A N 1
ATOM 1847 C CA . ARG A 1 236 ? -6.493 8.181 -23.780 1.00 97.81 236 ARG A CA 1
ATOM 1848 C C . ARG A 1 236 ? -6.705 7.827 -22.315 1.00 97.81 236 ARG A C 1
ATOM 1850 O O . ARG A 1 236 ? -5.933 7.071 -21.737 1.00 97.81 236 ARG A O 1
ATOM 1857 N N . ILE A 1 237 ? -7.797 8.306 -21.733 1.00 98.19 237 ILE A N 1
ATOM 1858 C CA . ILE A 1 237 ? -8.223 7.949 -20.379 1.00 98.19 237 ILE A CA 1
ATOM 1859 C C . ILE A 1 237 ? -9.692 7.537 -20.419 1.00 98.19 237 ILE A C 1
ATOM 1861 O O . ILE A 1 237 ? -10.538 8.283 -20.909 1.00 98.19 237 ILE A O 1
ATOM 1865 N N . LEU A 1 238 ? -10.003 6.359 -19.886 1.00 98.25 238 LEU A N 1
ATOM 1866 C CA . LEU A 1 238 ? -11.361 5.867 -19.694 1.00 98.25 238 LEU A CA 1
ATOM 1867 C C . LEU A 1 238 ? -11.586 5.623 -18.204 1.00 98.25 238 LEU A C 1
ATOM 1869 O O . LEU A 1 238 ? -10.927 4.775 -17.612 1.00 98.25 238 LEU A O 1
ATOM 1873 N N . LEU A 1 239 ? -12.534 6.337 -17.606 1.00 97.62 239 LEU A N 1
ATOM 1874 C CA . LEU A 1 239 ? -12.908 6.174 -16.204 1.00 97.62 239 LEU A CA 1
ATOM 1875 C C . LEU A 1 239 ? -14.342 5.656 -16.121 1.00 97.62 239 LEU A C 1
ATOM 1877 O O . LEU A 1 239 ? -15.268 6.306 -16.601 1.00 97.62 239 LEU A O 1
ATOM 1881 N N . LYS A 1 240 ? -14.526 4.504 -15.484 1.00 95.81 240 LYS A N 1
ATOM 1882 C CA . LYS A 1 240 ? -15.824 3.924 -15.140 1.00 95.81 240 LYS A CA 1
ATOM 1883 C C . LYS A 1 240 ? -15.940 3.880 -13.628 1.00 95.81 240 LYS A C 1
ATOM 1885 O O . LYS A 1 240 ? -15.074 3.329 -12.956 1.00 95.81 240 LYS A O 1
ATOM 1890 N N . ILE A 1 241 ? -17.007 4.453 -13.099 1.00 94.31 241 ILE A N 1
ATOM 1891 C CA . ILE A 1 241 ? -17.317 4.439 -11.673 1.00 94.31 241 ILE A CA 1
ATOM 1892 C C . ILE A 1 241 ? -18.629 3.702 -11.510 1.00 94.31 241 ILE A C 1
ATOM 1894 O O . ILE A 1 241 ? -19.604 4.024 -12.188 1.00 94.31 241 ILE A O 1
ATOM 1898 N N . ASN A 1 242 ? -18.643 2.744 -10.597 1.00 91.75 242 ASN A N 1
ATOM 1899 C CA . ASN A 1 242 ? -19.822 2.034 -10.151 1.00 91.75 242 ASN A CA 1
ATOM 1900 C C . ASN A 1 242 ? -19.831 2.039 -8.619 1.00 91.75 242 ASN A C 1
ATOM 1902 O O . ASN A 1 242 ? -19.076 1.305 -7.982 1.00 91.75 242 ASN A O 1
ATOM 1906 N N . SER A 1 243 ? -20.660 2.884 -8.004 1.00 85.56 243 SER A N 1
ATOM 1907 C CA . SER A 1 243 ? -20.748 2.897 -6.540 1.00 85.56 243 SER A CA 1
ATOM 1908 C C . SER A 1 243 ? -21.442 1.643 -6.012 1.00 85.56 243 SER A C 1
ATOM 1910 O O . SER A 1 243 ? -21.203 1.255 -4.875 1.00 85.56 243 SER A O 1
ATOM 1912 N N . GLY A 1 244 ? -22.319 1.015 -6.806 1.00 80.94 244 GLY A N 1
ATOM 1913 C CA . GLY A 1 244 ? -23.174 -0.097 -6.381 1.00 80.94 244 GLY A CA 1
ATOM 1914 C C . GLY A 1 244 ? -24.160 0.245 -5.273 1.00 80.94 244 GLY A C 1
ATOM 1915 O O . GLY A 1 244 ? -24.802 -0.655 -4.737 1.00 80.94 244 GLY A O 1
ATOM 1916 N N . THR A 1 245 ? -24.270 1.525 -4.909 1.00 80.50 245 THR A N 1
ATOM 1917 C CA . THR A 1 245 ? -25.053 1.959 -3.752 1.00 80.50 245 THR A CA 1
ATOM 1918 C C . THR A 1 245 ? -26.505 2.274 -4.085 1.00 80.50 245 THR A C 1
ATOM 1920 O O . THR A 1 245 ? -27.315 2.417 -3.175 1.00 80.50 245 THR A O 1
ATOM 1923 N N . GLY A 1 246 ? -26.836 2.432 -5.372 1.00 79.56 246 GLY A N 1
ATOM 1924 C CA . GLY A 1 246 ? -28.116 3.002 -5.804 1.00 79.56 246 GLY A CA 1
ATOM 1925 C C . GLY A 1 246 ? -28.272 4.495 -5.475 1.00 79.56 246 GLY A C 1
ATOM 1926 O O . GLY A 1 246 ? -29.334 5.061 -5.721 1.00 79.56 246 GLY A O 1
ATOM 1927 N N . THR A 1 247 ? -27.229 5.140 -4.939 1.00 83.56 247 THR A N 1
ATOM 1928 C CA . THR A 1 247 ? -27.209 6.561 -4.565 1.00 83.56 247 THR A CA 1
ATOM 1929 C C . THR A 1 247 ? -26.563 7.396 -5.663 1.00 83.56 247 THR A C 1
ATOM 1931 O O . THR A 1 247 ? -25.588 6.964 -6.279 1.00 83.56 247 THR A O 1
ATOM 1934 N N . GLN A 1 248 ? -27.066 8.617 -5.865 1.00 86.62 248 GLN A N 1
ATOM 1935 C CA . GLN A 1 248 ? -26.522 9.554 -6.843 1.00 86.62 248 GLN A CA 1
ATOM 1936 C C . GLN A 1 248 ? -25.048 9.895 -6.564 1.00 86.62 248 GLN A C 1
ATOM 1938 O O . GLN A 1 248 ? -24.680 10.309 -5.460 1.00 86.62 248 GLN A O 1
ATOM 1943 N N . ILE A 1 249 ? -24.218 9.773 -7.602 1.00 89.75 249 ILE A N 1
ATOM 1944 C CA . ILE A 1 249 ? -22.804 10.162 -7.568 1.00 89.75 249 ILE A CA 1
ATOM 1945 C C . ILE A 1 249 ? -22.642 11.647 -7.929 1.00 89.75 249 ILE A C 1
ATOM 1947 O O . ILE A 1 249 ? -23.049 12.099 -9.006 1.00 89.75 249 ILE A O 1
ATOM 1951 N N . LEU A 1 250 ? -21.985 12.401 -7.043 1.00 90.44 250 LEU A N 1
ATOM 1952 C CA . LEU A 1 250 ? -21.618 13.803 -7.238 1.00 90.44 250 LEU A CA 1
ATOM 1953 C C . LEU A 1 250 ? -20.116 13.920 -7.500 1.00 90.44 250 LEU A C 1
ATOM 1955 O O . LEU A 1 250 ? -19.308 13.774 -6.584 1.00 90.44 250 LEU A O 1
ATOM 1959 N N . CYS A 1 251 ? -19.740 14.214 -8.745 1.00 90.94 251 CYS A N 1
ATOM 1960 C CA . CYS A 1 251 ? -18.353 14.516 -9.100 1.00 90.94 251 CYS A CA 1
ATOM 1961 C C . CYS A 1 251 ? -17.893 15.793 -8.381 1.00 90.94 251 CYS A C 1
ATOM 1963 O O . CYS A 1 251 ? -18.619 16.789 -8.367 1.00 90.94 251 CYS A O 1
ATOM 1965 N N . LYS A 1 252 ? -16.699 15.761 -7.786 1.00 91.75 252 LYS A N 1
ATOM 1966 C CA . LYS A 1 252 ? -16.128 16.880 -7.025 1.00 91.75 252 LYS A CA 1
ATOM 1967 C C . LYS A 1 252 ? -14.933 17.495 -7.738 1.00 91.75 252 LYS A C 1
ATOM 1969 O O . LYS A 1 252 ? -14.923 18.700 -7.961 1.00 91.75 252 LYS A O 1
ATOM 1974 N N . SER A 1 253 ? -13.952 16.679 -8.120 1.00 92.19 253 SER A N 1
ATOM 1975 C CA . SER A 1 253 ? -12.734 17.161 -8.776 1.00 92.19 253 SER A CA 1
ATOM 1976 C C . SER A 1 253 ? -12.193 16.170 -9.802 1.00 92.19 253 SER A C 1
ATOM 1978 O O . SER A 1 253 ? -12.380 14.959 -9.674 1.00 92.19 253 SER A O 1
ATOM 1980 N N . THR A 1 254 ? -11.513 16.700 -10.822 1.00 94.38 254 THR A N 1
ATOM 1981 C CA . THR A 1 254 ? -10.834 15.925 -11.869 1.00 94.38 254 THR A CA 1
ATOM 1982 C C . THR A 1 254 ? -9.528 16.630 -12.230 1.00 94.38 254 THR A C 1
ATOM 1984 O O . THR A 1 254 ? -9.563 17.833 -12.487 1.00 94.38 254 THR A O 1
ATOM 1987 N N . SER A 1 255 ? -8.396 15.929 -12.312 1.00 94.94 255 SER A N 1
ATOM 1988 C CA . SER A 1 255 ? -7.142 16.550 -12.778 1.00 94.94 255 SER A CA 1
ATOM 1989 C C . SER A 1 255 ? -7.002 16.621 -14.303 1.00 94.94 255 SER A C 1
ATOM 1991 O O . SER A 1 255 ? -6.143 17.347 -14.788 1.00 94.94 255 SER A O 1
ATOM 1993 N N . HIS A 1 256 ? -7.838 15.898 -15.056 1.00 94.31 256 HIS A N 1
ATOM 1994 C CA . HIS A 1 256 ? -7.795 15.827 -16.522 1.00 94.31 256 HIS A CA 1
ATOM 1995 C C . HIS A 1 256 ? -9.144 16.256 -17.125 1.00 94.31 256 HIS A C 1
ATOM 1997 O O . HIS A 1 256 ? -10.173 16.068 -16.474 1.00 94.31 256 HIS A O 1
ATOM 2003 N N . PRO A 1 257 ? -9.186 16.799 -18.358 1.00 93.19 257 PRO A N 1
ATOM 2004 C CA . PRO A 1 257 ? -10.410 17.305 -18.987 1.00 93.19 257 PRO A CA 1
ATOM 2005 C C . PRO A 1 257 ? -11.299 16.164 -19.515 1.00 93.19 257 PRO A C 1
ATOM 2007 O O . PRO A 1 257 ? -11.431 15.925 -20.717 1.00 93.19 257 PRO A O 1
ATOM 2010 N N . LEU A 1 258 ? -11.906 15.436 -18.582 1.00 94.62 258 LEU A N 1
ATOM 2011 C CA . LEU A 1 258 ? -12.771 14.290 -18.825 1.00 94.62 258 LEU A CA 1
ATOM 2012 C C . LEU A 1 258 ? -14.136 14.711 -19.399 1.00 94.62 258 LEU A C 1
ATOM 2014 O O . LEU A 1 258 ? -14.806 15.590 -18.860 1.00 94.62 258 LEU A O 1
ATOM 2018 N N . LYS A 1 259 ? -14.591 14.035 -20.461 1.00 94.69 259 LYS A N 1
ATOM 2019 C CA . LYS A 1 259 ? -15.945 14.176 -21.023 1.00 94.69 259 LYS A CA 1
ATOM 2020 C C . LYS A 1 259 ? -16.840 13.054 -20.512 1.00 94.69 259 LYS A C 1
ATOM 2022 O O . LYS A 1 259 ? -16.501 11.882 -20.659 1.00 94.69 259 LYS A O 1
ATOM 2027 N N . GLU A 1 260 ? -17.983 13.398 -19.929 1.00 95.06 260 GLU A N 1
ATOM 2028 C CA . GLU A 1 260 ? -18.982 12.419 -19.487 1.00 95.06 260 GLU A CA 1
ATOM 2029 C C . GLU A 1 260 ? -19.646 11.751 -20.704 1.00 95.06 260 GLU A C 1
ATOM 2031 O O . GLU A 1 260 ? -20.178 12.431 -21.579 1.00 95.06 260 GLU A O 1
ATOM 2036 N N . ILE A 1 261 ? -19.603 10.418 -20.769 1.00 94.06 261 ILE A N 1
ATOM 2037 C CA . ILE A 1 261 ? -20.207 9.613 -21.845 1.00 94.06 261 ILE A CA 1
ATOM 2038 C C . ILE A 1 261 ? -21.575 9.081 -21.418 1.00 94.06 261 ILE A C 1
ATOM 2040 O O . ILE A 1 261 ? -22.503 8.991 -22.220 1.00 94.06 261 ILE A O 1
ATOM 2044 N N . LYS A 1 262 ? -21.685 8.647 -20.159 1.00 91.25 262 LYS A N 1
ATOM 2045 C CA . LYS A 1 262 ? -22.879 7.979 -19.639 1.00 91.25 262 LYS A CA 1
ATOM 2046 C C . LYS A 1 262 ? -23.048 8.284 -18.159 1.00 91.25 262 LYS A C 1
ATOM 2048 O O . LYS A 1 262 ? -22.098 8.142 -17.391 1.00 91.25 262 LYS A O 1
ATOM 2053 N N . ARG A 1 263 ? -24.285 8.594 -17.771 1.00 91.31 263 ARG A N 1
ATOM 2054 C CA . ARG A 1 263 ? -24.708 8.761 -16.382 1.00 91.31 263 ARG A CA 1
ATOM 2055 C C . ARG A 1 263 ? -25.919 7.896 -16.084 1.00 91.31 263 ARG A C 1
ATOM 2057 O O . ARG A 1 263 ? -26.915 7.912 -16.803 1.00 91.31 263 ARG A O 1
ATOM 2064 N N . GLN A 1 264 ? -25.798 7.131 -15.015 1.00 88.38 264 GLN A N 1
ATOM 2065 C CA . GLN A 1 264 ? -26.887 6.468 -14.312 1.00 88.38 264 GLN A CA 1
ATOM 2066 C C . GLN A 1 264 ? -26.819 6.919 -12.847 1.00 88.38 264 GLN A C 1
ATOM 2068 O O . GLN A 1 264 ? -25.931 7.688 -12.481 1.00 88.38 264 GLN A O 1
ATOM 2073 N N . VAL A 1 265 ? -27.769 6.493 -12.015 1.00 85.50 265 VAL A N 1
ATOM 2074 C CA . VAL A 1 265 ? -27.825 6.935 -10.611 1.00 85.50 265 VAL A CA 1
ATOM 2075 C C . VAL A 1 265 ? -26.523 6.585 -9.878 1.00 85.50 265 VAL A C 1
ATOM 2077 O O . VAL A 1 265 ? -25.893 7.462 -9.299 1.00 85.50 265 VAL A O 1
ATOM 2080 N N . ASP A 1 266 ? -26.075 5.339 -9.999 1.00 84.88 266 ASP A N 1
ATOM 2081 C CA . ASP A 1 266 ? -24.921 4.754 -9.308 1.00 84.88 266 ASP A CA 1
ATOM 2082 C C . ASP A 1 266 ? -23.710 4.505 -10.225 1.00 84.88 266 ASP A C 1
ATOM 2084 O O . ASP A 1 266 ? -22.724 3.899 -9.800 1.00 84.88 266 ASP A O 1
ATOM 2088 N N . LYS A 1 267 ? -23.765 4.955 -11.489 1.00 91.31 267 LYS A N 1
ATOM 2089 C CA . LYS A 1 267 ? -22.681 4.761 -12.463 1.00 91.31 267 LYS A CA 1
ATOM 2090 C C . LYS A 1 267 ? -22.369 6.013 -13.265 1.00 91.31 267 LYS A C 1
ATOM 2092 O O . LYS A 1 267 ? -23.270 6.654 -13.807 1.00 91.31 267 LYS A O 1
ATOM 2097 N N . LEU A 1 268 ? -21.081 6.296 -13.424 1.00 93.31 268 LEU A N 1
ATOM 2098 C CA . LEU A 1 268 ? -20.569 7.374 -14.267 1.00 93.31 268 LEU A CA 1
ATOM 2099 C C . LEU A 1 268 ? -19.455 6.851 -15.167 1.00 93.31 268 LEU A C 1
ATOM 2101 O O . LEU A 1 268 ? -18.528 6.201 -14.690 1.00 93.31 268 LEU A O 1
ATOM 2105 N N . ASN A 1 269 ? -19.520 7.188 -16.452 1.00 95.31 269 ASN A N 1
ATOM 2106 C CA . ASN A 1 269 ? -18.463 6.885 -17.407 1.00 95.31 269 ASN A CA 1
ATOM 2107 C C . ASN A 1 269 ? -17.929 8.177 -18.010 1.00 95.31 269 ASN A C 1
ATOM 2109 O O . ASN A 1 269 ? -18.700 8.975 -18.546 1.00 95.31 269 ASN A O 1
ATOM 2113 N N . PHE A 1 270 ? -16.613 8.327 -17.999 1.00 96.94 270 PHE A N 1
ATOM 2114 C CA . PHE A 1 270 ? -15.906 9.443 -18.599 1.00 96.94 270 PHE A CA 1
ATOM 2115 C C . PHE A 1 270 ? -14.857 8.958 -19.594 1.00 96.94 270 PHE A C 1
ATOM 2117 O O . PHE A 1 270 ? -14.224 7.925 -19.380 1.00 96.94 270 PHE A O 1
ATOM 2124 N N . SER A 1 271 ? -14.632 9.741 -20.644 1.00 97.12 271 SER A N 1
ATOM 2125 C CA . SER A 1 271 ? -13.526 9.557 -21.580 1.00 97.12 271 SER A CA 1
ATOM 2126 C C . SER A 1 271 ? -12.760 10.845 -21.797 1.00 97.12 271 SER A C 1
ATOM 2128 O O . SER A 1 271 ? -13.345 11.924 -21.890 1.00 97.12 271 SER A O 1
ATOM 2130 N N . TYR A 1 272 ? -11.466 10.703 -22.005 1.00 96.62 272 TYR A N 1
ATOM 2131 C CA . TYR A 1 272 ? -10.599 11.713 -22.574 1.00 96.62 272 TYR A CA 1
ATOM 2132 C C . TYR A 1 272 ? -9.760 11.054 -23.666 1.00 96.62 272 TYR A C 1
ATOM 2134 O O . TYR A 1 272 ? -9.258 9.948 -23.482 1.00 96.62 272 TYR A O 1
ATOM 2142 N N . GLU A 1 273 ? -9.656 11.714 -24.812 1.00 96.44 273 GLU A N 1
ATOM 2143 C CA . GLU A 1 273 ? -8.801 11.303 -25.920 1.00 96.44 273 GLU A CA 1
ATOM 2144 C C . GLU A 1 273 ? -8.306 12.570 -26.612 1.00 96.44 273 GLU A C 1
ATOM 2146 O O . GLU A 1 273 ? -9.113 13.432 -26.982 1.00 96.44 273 GLU A O 1
ATOM 2151 N N . ALA A 1 274 ? -6.989 12.702 -26.738 1.00 94.81 274 ALA A N 1
ATOM 2152 C CA . ALA A 1 274 ? -6.364 13.848 -27.377 1.00 94.81 274 ALA A CA 1
ATOM 2153 C C . ALA A 1 274 ? -5.039 13.464 -28.041 1.00 94.81 274 ALA A C 1
ATOM 2155 O O . ALA A 1 274 ? -4.318 12.580 -27.572 1.00 94.81 274 ALA A O 1
ATOM 2156 N N . GLU A 1 275 ? -4.708 14.182 -29.115 1.00 94.00 275 GLU A N 1
ATOM 2157 C CA . GLU A 1 275 ? -3.331 14.267 -29.589 1.00 94.00 275 GLU A CA 1
ATOM 2158 C C . GLU A 1 275 ? -2.611 15.352 -28.787 1.00 94.00 275 GLU A C 1
ATOM 2160 O O . GLU A 1 275 ? -3.051 16.505 -28.766 1.00 94.00 275 GLU A O 1
ATOM 2165 N N . VAL A 1 276 ? -1.540 14.977 -28.091 1.00 92.00 276 VAL A N 1
ATOM 2166 C CA . VAL A 1 276 ? -0.862 15.842 -27.119 1.00 92.00 276 VAL A CA 1
ATOM 2167 C C . VAL A 1 276 ? 0.536 16.236 -27.608 1.00 92.00 276 VAL A C 1
ATOM 2169 O O . VAL A 1 276 ? 1.230 15.421 -28.207 1.00 92.00 276 VAL A O 1
ATOM 2172 N N . PRO A 1 277 ? 0.995 17.478 -27.366 1.00 89.00 277 PRO A N 1
ATOM 2173 C CA . PRO A 1 277 ? 2.357 17.893 -27.721 1.00 89.00 277 PRO A CA 1
ATOM 2174 C C . PRO A 1 277 ? 3.423 17.356 -26.748 1.00 89.00 277 PRO A C 1
ATOM 2176 O O . PRO A 1 277 ? 4.609 17.347 -27.072 1.00 89.00 277 PRO A O 1
ATOM 2179 N N . ALA A 1 278 ? 3.004 16.961 -25.546 1.00 91.81 278 ALA A N 1
ATOM 2180 C CA . ALA A 1 278 ? 3.806 16.357 -24.492 1.00 91.81 278 ALA A CA 1
ATOM 2181 C C . ALA A 1 278 ? 2.889 15.471 -23.638 1.00 91.81 278 ALA A C 1
ATOM 2183 O O . ALA A 1 278 ? 1.703 15.779 -23.505 1.00 91.81 278 ALA A O 1
ATOM 2184 N N . TRP A 1 279 ? 3.431 14.401 -23.059 1.00 94.38 279 TRP A N 1
ATOM 2185 C CA . TRP A 1 279 ? 2.683 13.542 -22.138 1.00 94.38 279 TRP A CA 1
ATOM 2186 C C . TRP A 1 279 ? 2.252 14.279 -20.865 1.00 94.38 279 TRP A C 1
ATOM 2188 O O . TRP A 1 279 ? 2.905 15.241 -20.448 1.00 94.38 279 TRP A O 1
ATOM 2198 N N . SER A 1 280 ? 1.173 13.803 -20.237 1.00 94.06 280 SER A N 1
ATOM 2199 C CA . SER A 1 280 ? 0.680 14.332 -18.963 1.00 94.06 280 SER A CA 1
ATOM 2200 C C . SER A 1 280 ? 1.777 14.409 -17.896 1.00 94.06 280 SER A C 1
ATOM 2202 O O . SER A 1 280 ? 2.441 13.424 -17.595 1.00 94.06 280 SER A O 1
ATOM 2204 N N . SER A 1 281 ? 1.956 15.592 -17.301 1.00 92.56 281 SER A N 1
ATOM 2205 C CA . SER A 1 281 ? 2.959 15.885 -16.262 1.00 92.56 281 SER A CA 1
ATOM 2206 C C . SER A 1 281 ? 2.374 15.925 -14.844 1.00 92.56 281 SER A C 1
ATOM 2208 O O . SER A 1 281 ? 2.994 16.448 -13.918 1.00 92.56 281 SER A O 1
ATOM 2210 N N . ALA A 1 282 ? 1.150 15.420 -14.676 1.00 93.62 282 ALA A N 1
ATOM 2211 C CA . ALA A 1 282 ? 0.444 15.378 -13.407 1.00 93.62 282 ALA A CA 1
ATOM 2212 C C . ALA A 1 282 ? -0.208 14.010 -13.207 1.00 93.62 282 ALA A C 1
ATOM 2214 O O . ALA A 1 282 ? -0.709 13.398 -14.147 1.00 93.62 282 ALA A O 1
ATOM 2215 N N . ASN A 1 283 ? -0.250 13.549 -11.957 1.00 95.75 283 ASN A N 1
ATOM 2216 C CA . ASN A 1 283 ? -0.965 12.326 -11.614 1.00 95.75 283 ASN A CA 1
ATOM 2217 C C . ASN A 1 283 ? -2.471 12.467 -11.875 1.00 95.75 283 ASN A C 1
ATOM 2219 O O . ASN A 1 283 ? -3.063 13.556 -11.805 1.00 95.75 283 ASN A O 1
ATOM 2223 N N . PHE A 1 284 ? -3.118 11.338 -12.142 1.00 97.19 284 PHE A N 1
ATOM 2224 C CA . PHE A 1 284 ? -4.557 11.311 -12.315 1.00 97.19 284 PHE A CA 1
ATOM 2225 C C . PHE A 1 284 ? -5.247 11.329 -10.952 1.00 97.19 284 PHE A C 1
ATOM 2227 O O . PHE A 1 284 ? -5.141 10.383 -10.174 1.00 97.19 284 PHE A O 1
ATOM 2234 N N . ASN A 1 285 ? -5.969 12.410 -10.674 1.00 96.38 285 ASN A N 1
ATOM 2235 C CA . ASN A 1 285 ? -6.723 12.619 -9.451 1.00 96.38 285 ASN A CA 1
ATOM 2236 C C . ASN A 1 285 ? -8.198 12.774 -9.815 1.00 96.38 285 ASN A C 1
ATOM 2238 O O . ASN A 1 285 ? -8.558 13.603 -10.655 1.00 96.38 285 ASN A O 1
ATOM 2242 N N . PHE A 1 286 ? -9.047 11.990 -9.166 1.00 95.75 286 PHE A N 1
ATOM 2243 C CA . PHE A 1 286 ? -10.490 12.066 -9.320 1.00 95.75 286 PHE A CA 1
ATOM 2244 C C . PHE A 1 286 ? -11.153 11.927 -7.955 1.00 95.75 286 PHE A C 1
ATOM 2246 O O . PHE A 1 286 ? -10.798 11.028 -7.191 1.00 95.75 286 PHE A O 1
ATOM 2253 N N . SER A 1 287 ? -12.124 12.787 -7.650 1.00 94.88 287 SER A N 1
ATOM 2254 C CA . SER A 1 287 ? -12.922 12.642 -6.435 1.00 94.88 287 SER A CA 1
ATOM 2255 C C . SER A 1 287 ? -14.420 12.743 -6.680 1.00 94.88 287 SER A C 1
ATOM 2257 O O . SER A 1 287 ? -14.895 13.517 -7.519 1.00 94.88 287 SER A O 1
ATOM 2259 N N . TYR A 1 288 ? -15.175 11.950 -5.923 1.00 93.19 288 TYR A N 1
ATOM 2260 C CA . TYR A 1 288 ? -16.631 11.940 -5.961 1.00 93.19 288 TYR A CA 1
ATOM 2261 C C . TYR A 1 288 ? -17.224 11.709 -4.574 1.00 93.19 288 TYR A C 1
ATOM 2263 O O . TYR A 1 288 ? -16.623 11.058 -3.728 1.00 93.19 288 TYR A O 1
ATOM 2271 N N . ALA A 1 289 ? -18.429 12.221 -4.352 1.00 90.06 289 ALA A N 1
ATOM 2272 C CA . ALA A 1 289 ? -19.194 12.007 -3.131 1.00 90.06 289 ALA A CA 1
ATOM 2273 C C . ALA A 1 289 ? -20.507 11.284 -3.437 1.00 90.06 289 ALA A C 1
ATOM 2275 O O . ALA A 1 289 ? -21.028 11.357 -4.554 1.00 90.06 289 ALA A O 1
ATOM 2276 N N . LEU A 1 290 ? -21.056 10.621 -2.424 1.00 87.06 290 LEU A N 1
ATOM 2277 C CA . LEU A 1 290 ? -22.387 10.025 -2.467 1.00 87.06 290 LEU A CA 1
ATOM 2278 C C . LEU A 1 290 ? -23.349 10.946 -1.711 1.00 87.06 290 LEU A C 1
ATOM 2280 O O . LEU A 1 290 ? -23.075 11.340 -0.580 1.00 87.06 290 LEU A O 1
ATOM 2284 N N . SER A 1 291 ? -24.460 11.332 -2.338 1.00 71.75 291 SER A N 1
ATOM 2285 C CA . SER A 1 291 ? -25.431 12.244 -1.726 1.00 71.75 291 SER A CA 1
ATOM 2286 C C . SER A 1 291 ? -26.282 11.530 -0.661 1.00 71.75 291 SER A C 1
ATOM 2288 O O . SER A 1 291 ? -27.315 10.950 -0.995 1.00 71.75 291 SER A O 1
ATOM 2290 N N . SER A 1 292 ? -25.873 11.570 0.612 1.00 74.25 292 SER A N 1
ATOM 2291 C CA . SER A 1 292 ? -26.709 11.132 1.744 1.00 74.25 292 SER A CA 1
ATOM 2292 C C . SER A 1 292 ? -26.435 11.949 3.006 1.00 74.25 292 SER A C 1
ATOM 2294 O O . SER A 1 292 ? -25.276 12.171 3.366 1.00 74.25 292 SER A O 1
ATOM 2296 N N . SER A 1 293 ? -27.503 12.375 3.686 1.00 70.88 293 SER A N 1
ATOM 2297 C CA . SER A 1 293 ? -27.424 13.054 4.983 1.00 70.88 293 SER A CA 1
ATOM 2298 C C . SER A 1 293 ? -27.216 12.074 6.135 1.00 70.88 293 SER A C 1
ATOM 2300 O O . SER A 1 293 ? -26.439 12.367 7.034 1.00 70.88 293 SER A O 1
ATOM 2302 N N . ASP A 1 294 ? -27.854 10.903 6.093 1.00 81.62 294 ASP A N 1
ATOM 2303 C CA . ASP A 1 294 ? -27.825 9.910 7.173 1.00 81.62 294 ASP A CA 1
ATOM 2304 C C . ASP A 1 294 ? -27.090 8.625 6.779 1.00 81.62 294 ASP A C 1
ATOM 2306 O O . ASP A 1 294 ? -26.623 8.482 5.641 1.00 81.62 294 ASP A O 1
ATOM 2310 N N . PHE A 1 295 ? -26.973 7.703 7.745 1.00 87.00 295 PHE A N 1
ATOM 2311 C CA . PHE A 1 295 ? -26.434 6.367 7.513 1.00 87.00 295 PHE A CA 1
ATOM 2312 C C . PHE A 1 295 ? -27.167 5.705 6.353 1.00 87.00 295 PHE A C 1
ATOM 2314 O O . PHE A 1 295 ? -28.396 5.640 6.340 1.00 87.00 295 PHE A O 1
ATOM 2321 N N . PHE A 1 296 ? -26.416 5.187 5.392 1.00 88.25 296 PHE A N 1
ATOM 2322 C CA . PHE A 1 296 ? -26.998 4.471 4.267 1.00 88.25 296 PHE A CA 1
ATOM 2323 C C . PHE A 1 296 ? -26.138 3.272 3.913 1.00 88.25 296 PHE A C 1
ATOM 2325 O O . PHE A 1 296 ? -24.916 3.298 4.034 1.00 88.25 296 PHE A O 1
ATOM 2332 N N . GLY A 1 297 ? -26.776 2.204 3.468 1.00 91.62 297 GLY A N 1
ATOM 2333 C CA . GLY A 1 297 ? -26.093 0.960 3.175 1.00 91.62 297 GLY A CA 1
ATOM 2334 C C . GLY A 1 297 ? -26.944 0.047 2.317 1.00 91.62 297 GLY A C 1
ATOM 2335 O O . GLY A 1 297 ? -28.060 0.390 1.924 1.00 91.62 297 GLY A O 1
ATOM 2336 N N . GLY A 1 298 ? -26.411 -1.129 2.043 1.00 93.12 298 GLY A N 1
ATOM 2337 C CA . GLY A 1 298 ? -27.090 -2.158 1.276 1.00 93.12 298 GLY A CA 1
ATOM 2338 C C . GLY A 1 298 ? -26.266 -3.431 1.234 1.00 93.12 298 GLY A C 1
ATOM 2339 O O . GLY A 1 298 ? -25.135 -3.475 1.726 1.00 93.12 298 GLY A O 1
ATOM 2340 N N . VAL A 1 299 ? -26.848 -4.468 0.641 1.00 94.38 299 VAL A N 1
ATOM 2341 C CA . VAL A 1 299 ? -26.180 -5.755 0.454 1.00 94.38 299 VAL A CA 1
ATOM 2342 C C . VAL A 1 299 ? -26.240 -6.153 -1.010 1.00 94.38 299 VAL A C 1
ATOM 2344 O O . VAL A 1 299 ? -27.307 -6.172 -1.620 1.00 94.38 299 VAL A O 1
ATOM 2347 N N . LEU A 1 300 ? -25.081 -6.482 -1.568 1.00 93.88 300 LEU A N 1
ATOM 2348 C CA . LEU A 1 300 ? -24.929 -6.996 -2.922 1.00 93.88 300 LEU A CA 1
ATOM 2349 C C . LEU A 1 300 ? -24.719 -8.506 -2.867 1.00 93.88 300 LEU A C 1
ATOM 2351 O O . LEU A 1 300 ? -23.806 -8.948 -2.178 1.00 93.88 300 LEU A O 1
ATOM 2355 N N . LEU A 1 301 ? -25.512 -9.272 -3.613 1.00 93.88 301 LEU A N 1
ATOM 2356 C CA . LEU A 1 301 ? -25.343 -10.717 -3.789 1.00 93.88 301 LEU A CA 1
ATOM 2357 C C . LEU A 1 301 ? -24.736 -11.033 -5.152 1.00 93.88 301 LEU A C 1
ATOM 2359 O O . LEU A 1 301 ? -25.165 -10.468 -6.160 1.00 93.88 301 LEU A O 1
ATOM 2363 N N . GLN A 1 302 ? -23.794 -11.967 -5.200 1.00 92.50 302 GLN A N 1
ATOM 2364 C CA . GLN A 1 302 ? -23.233 -12.490 -6.439 1.00 92.50 302 GLN A CA 1
ATOM 2365 C C . GLN A 1 302 ? -23.121 -14.012 -6.368 1.00 92.50 302 GLN A C 1
ATOM 2367 O O . GLN A 1 302 ? -22.477 -14.553 -5.470 1.00 92.50 302 GLN A O 1
ATOM 2372 N N . SER A 1 303 ? -23.689 -14.675 -7.370 1.00 90.25 303 SER A N 1
ATOM 2373 C CA . SER A 1 303 ? -23.533 -16.114 -7.559 1.00 90.25 303 SER A CA 1
ATOM 2374 C C . SER A 1 303 ? -22.137 -16.442 -8.100 1.00 90.25 303 SER A C 1
ATOM 2376 O O . SER A 1 303 ? -21.585 -15.654 -8.883 1.00 90.25 303 SER A O 1
ATOM 2378 N N . PRO A 1 304 ? -21.545 -17.579 -7.703 1.00 86.12 304 PRO A N 1
ATOM 2379 C CA . PRO A 1 304 ? -20.227 -17.985 -8.169 1.00 86.12 304 PRO A CA 1
ATOM 2380 C C . PRO A 1 304 ? -20.244 -18.260 -9.675 1.00 86.12 304 PRO A C 1
ATOM 2382 O O . PRO A 1 304 ? -21.246 -18.690 -10.252 1.00 86.12 304 PRO A O 1
ATOM 2385 N N . ASN A 1 305 ? -19.114 -18.024 -10.337 1.00 83.31 305 ASN A N 1
ATOM 2386 C CA . ASN A 1 305 ? -18.971 -18.409 -11.740 1.00 83.31 305 ASN A CA 1
ATOM 2387 C C . ASN A 1 305 ? -18.744 -19.923 -11.863 1.00 83.31 305 ASN A C 1
ATOM 2389 O O . ASN A 1 305 ? -18.189 -20.550 -10.967 1.00 83.31 305 ASN A O 1
ATOM 2393 N N . LEU A 1 306 ? -19.024 -20.491 -13.043 1.00 74.75 306 LEU A N 1
ATOM 2394 C CA . LEU A 1 306 ? -18.822 -21.919 -13.374 1.00 74.75 306 LEU A CA 1
ATOM 2395 C C . LEU A 1 306 ? -17.395 -22.468 -13.142 1.00 74.75 306 LEU A C 1
ATOM 2397 O O . LEU A 1 306 ? -17.172 -23.665 -13.287 1.00 74.75 306 LEU A O 1
ATOM 2401 N N . ARG A 1 307 ? -16.406 -21.604 -12.886 1.00 74.38 307 ARG A N 1
ATOM 2402 C CA . ARG A 1 307 ? -14.992 -21.964 -12.673 1.00 74.38 307 ARG A CA 1
ATOM 2403 C C . ARG A 1 307 ? -14.456 -21.514 -11.313 1.00 74.38 307 ARG A C 1
ATOM 2405 O O . ARG A 1 307 ? -13.244 -21.571 -11.103 1.00 74.38 307 ARG A O 1
ATOM 2412 N N . ASP A 1 308 ? -15.316 -21.020 -10.430 1.00 82.06 308 ASP A N 1
ATOM 2413 C CA . ASP A 1 308 ? -14.903 -20.632 -9.087 1.00 82.06 308 ASP A CA 1
ATOM 2414 C C . ASP A 1 308 ? -14.619 -21.899 -8.264 1.00 82.06 308 ASP A C 1
ATOM 2416 O O . ASP A 1 308 ? -15.335 -22.889 -8.375 1.00 82.06 308 ASP A O 1
ATOM 2420 N N . PHE A 1 309 ? -13.556 -21.898 -7.452 1.00 85.69 309 PHE A N 1
ATOM 2421 C CA . PHE A 1 309 ? -13.197 -23.080 -6.643 1.00 85.69 309 PHE A CA 1
ATOM 2422 C C . PHE A 1 309 ? -14.122 -23.298 -5.433 1.00 85.69 309 PHE A C 1
ATOM 2424 O O . PHE A 1 309 ? -14.001 -24.308 -4.745 1.00 85.69 309 PHE A O 1
ATOM 2431 N N . ASP A 1 310 ? -14.969 -22.318 -5.132 1.00 87.25 310 ASP A N 1
ATOM 2432 C CA . ASP A 1 310 ? -15.912 -22.311 -4.022 1.00 87.25 310 ASP A CA 1
ATOM 2433 C C . ASP A 1 310 ? -17.282 -21.954 -4.610 1.00 87.25 310 ASP A C 1
ATOM 2435 O O . ASP A 1 310 ? -17.458 -20.875 -5.188 1.00 87.25 310 ASP A O 1
ATOM 2439 N N . GLU A 1 311 ? -18.201 -22.915 -4.514 1.00 89.06 311 GLU A N 1
ATOM 2440 C CA . GLU A 1 311 ? -19.525 -22.925 -5.152 1.00 89.06 311 GLU A CA 1
ATOM 2441 C C . GLU A 1 311 ? -20.606 -22.230 -4.311 1.00 89.06 311 GLU A C 1
ATOM 2443 O O . GLU A 1 311 ? -21.770 -22.205 -4.702 1.00 89.06 311 GLU A O 1
ATOM 2448 N N . ARG A 1 312 ? -20.234 -21.650 -3.165 1.00 91.62 312 ARG A N 1
ATOM 2449 C CA . ARG A 1 312 ? -21.158 -20.905 -2.306 1.00 91.62 312 ARG A CA 1
ATOM 2450 C C . ARG A 1 312 ? -21.454 -19.526 -2.882 1.00 91.62 312 ARG A C 1
ATOM 2452 O O . ARG A 1 312 ? -20.596 -18.908 -3.523 1.00 91.62 312 ARG A O 1
ATOM 2459 N N . GLU A 1 313 ? -22.641 -19.007 -2.590 1.00 92.94 313 GLU A N 1
ATOM 2460 C CA . GLU A 1 313 ? -23.023 -17.640 -2.945 1.00 92.94 313 GLU A CA 1
ATOM 2461 C C . GLU A 1 313 ? -22.159 -16.624 -2.178 1.00 92.94 313 GLU A C 1
ATOM 2463 O O . GLU A 1 313 ? -21.711 -16.873 -1.058 1.00 92.94 313 GLU A O 1
ATOM 2468 N N . MET A 1 314 ? -21.918 -15.454 -2.774 1.00 92.88 314 MET A N 1
ATOM 2469 C CA . MET A 1 314 ? -21.133 -14.374 -2.175 1.00 92.88 314 MET A CA 1
ATOM 2470 C C . MET A 1 314 ? -22.016 -13.170 -1.862 1.00 92.88 314 MET A C 1
ATOM 2472 O O . MET A 1 314 ? -22.919 -12.833 -2.630 1.00 92.88 314 MET A O 1
ATOM 2476 N N . PHE A 1 315 ? -21.709 -12.465 -0.773 1.00 94.00 315 PHE A N 1
ATOM 2477 C CA . PHE A 1 315 ? -22.308 -11.166 -0.489 1.00 94.00 315 PHE A CA 1
ATOM 2478 C C . PHE A 1 315 ? -21.285 -10.096 -0.102 1.00 94.00 315 PHE A C 1
ATOM 2480 O O . PHE A 1 315 ? -20.192 -10.381 0.392 1.00 94.00 315 PHE A O 1
ATOM 2487 N N . CYS A 1 316 ? -21.679 -8.842 -0.305 1.00 94.81 316 CYS A N 1
ATOM 2488 C CA . CYS A 1 316 ? -20.984 -7.647 0.149 1.00 94.81 316 CYS A CA 1
ATOM 2489 C C . CYS A 1 316 ? -21.995 -6.693 0.790 1.00 94.81 316 CYS A C 1
ATOM 2491 O O . CYS A 1 316 ? -22.812 -6.094 0.093 1.00 94.81 316 CYS A O 1
ATOM 2493 N N . LEU A 1 317 ? -21.924 -6.535 2.106 1.00 94.44 317 LEU A N 1
ATOM 2494 C CA . LEU A 1 317 ? -22.618 -5.505 2.864 1.00 94.44 317 LEU A CA 1
ATOM 2495 C C . LEU A 1 317 ? -21.734 -4.261 2.933 1.00 94.44 317 LEU A C 1
ATOM 2497 O O . LEU A 1 317 ? -20.559 -4.346 3.287 1.00 94.44 317 LEU A O 1
ATOM 2501 N N . TYR A 1 318 ? -22.306 -3.103 2.629 1.00 93.06 318 TYR A N 1
ATOM 2502 C CA . TYR A 1 318 ? -21.659 -1.812 2.834 1.00 93.06 318 TYR A CA 1
ATOM 2503 C C . TYR A 1 318 ? -22.551 -0.915 3.692 1.00 93.06 318 TYR A C 1
ATOM 2505 O O . TYR A 1 318 ? -23.772 -0.898 3.527 1.00 93.06 318 TYR A O 1
ATOM 2513 N N . LEU A 1 319 ? -21.940 -0.150 4.590 1.00 92.69 319 LEU A N 1
ATOM 2514 C CA . LEU A 1 319 ? -22.604 0.852 5.412 1.00 92.69 319 LEU A CA 1
ATOM 2515 C C . LEU A 1 319 ? -21.741 2.114 5.458 1.00 92.69 319 LEU A C 1
ATOM 2517 O O . LEU A 1 319 ? -20.575 2.089 5.853 1.00 92.69 319 LEU A O 1
ATOM 2521 N N . PHE A 1 320 ? -22.328 3.221 5.031 1.00 90.19 320 PHE A N 1
ATOM 2522 C CA . PHE A 1 320 ? -21.696 4.525 4.954 1.00 90.19 320 PHE A CA 1
ATOM 2523 C C . PHE A 1 320 ? -22.136 5.415 6.113 1.00 90.19 320 PHE A C 1
ATOM 2525 O O . PHE A 1 320 ? -23.315 5.397 6.481 1.00 90.19 320 PHE A O 1
ATOM 2532 N N . PRO A 1 321 ? -21.224 6.248 6.643 1.00 87.25 321 PRO A N 1
ATOM 2533 C CA . PRO A 1 321 ? -21.545 7.179 7.715 1.00 87.25 321 PRO A CA 1
ATOM 2534 C C . PRO A 1 321 ? -22.565 8.244 7.269 1.00 87.25 321 PRO A C 1
ATOM 2536 O O . PRO A 1 321 ? -23.456 8.592 8.040 1.00 87.25 321 PRO A O 1
ATOM 2539 N N . GLY A 1 322 ? -22.494 8.728 6.025 1.00 82.38 322 GLY A N 1
ATOM 2540 C CA . GLY A 1 322 ? -23.267 9.897 5.580 1.00 82.38 322 GLY A CA 1
ATOM 2541 C C . GLY A 1 322 ? -22.722 11.212 6.162 1.00 82.38 322 GLY A C 1
ATOM 2542 O O . GLY A 1 322 ? -21.959 11.204 7.124 1.00 82.38 322 GLY A O 1
ATOM 2543 N N . ASN A 1 323 ? -23.117 12.350 5.585 1.00 74.25 323 ASN A N 1
ATOM 2544 C CA . ASN A 1 323 ? -22.518 13.666 5.871 1.00 74.25 323 ASN A CA 1
ATOM 2545 C C . ASN A 1 323 ? -23.271 14.450 6.972 1.00 74.25 323 ASN A C 1
ATOM 2547 O O . ASN A 1 323 ? -23.645 15.612 6.798 1.00 74.25 323 ASN A O 1
ATOM 2551 N N . ASN A 1 324 ? -23.561 13.811 8.110 1.00 71.75 324 ASN A N 1
ATOM 2552 C CA . ASN A 1 324 ? -24.252 14.478 9.218 1.00 71.75 324 ASN A CA 1
ATOM 2553 C C . ASN A 1 324 ? -23.258 15.181 10.158 1.00 71.75 324 ASN A C 1
ATOM 2555 O O . ASN A 1 324 ? -22.727 14.571 11.087 1.00 71.75 324 ASN A O 1
ATOM 2559 N N . GLN A 1 325 ? -23.059 16.488 9.962 1.00 65.25 325 GLN A N 1
ATOM 2560 C CA . GLN A 1 325 ? -22.126 17.303 10.759 1.00 65.25 325 GLN A CA 1
ATOM 2561 C C . GLN A 1 325 ? -22.506 17.457 12.243 1.00 65.25 325 GLN A C 1
ATOM 2563 O O . GLN A 1 325 ? -21.678 17.880 13.043 1.00 65.25 325 GLN A O 1
ATOM 2568 N N . THR A 1 326 ? -23.740 17.123 12.636 1.00 66.75 326 THR A N 1
ATOM 2569 C CA . THR A 1 326 ? -24.187 17.213 14.040 1.00 66.75 326 THR A CA 1
ATOM 2570 C C . THR A 1 326 ? -23.946 15.938 14.846 1.00 66.75 326 THR A C 1
ATOM 2572 O O . THR A 1 326 ? -24.262 15.891 16.039 1.00 66.75 326 THR A O 1
ATOM 2575 N N . ARG A 1 327 ? -23.399 14.887 14.221 1.00 77.19 327 ARG A N 1
ATOM 2576 C CA . ARG A 1 327 ? -23.263 13.582 14.865 1.00 77.19 327 ARG A CA 1
ATOM 2577 C C . ARG A 1 327 ? -22.150 13.595 15.914 1.00 77.19 327 ARG A C 1
ATOM 2579 O O . ARG A 1 327 ? -21.018 13.989 15.645 1.00 77.19 327 ARG A O 1
ATOM 2586 N N . LYS A 1 328 ? -22.488 13.137 17.120 1.00 83.75 328 LYS A N 1
ATOM 2587 C CA . LYS A 1 328 ? -21.527 12.967 18.214 1.00 83.75 328 LYS A CA 1
ATOM 2588 C C . LYS A 1 328 ? -20.617 11.771 17.934 1.00 83.75 328 LYS A C 1
ATOM 2590 O O . LYS A 1 328 ? -21.071 10.748 17.428 1.00 83.75 328 LYS A O 1
ATOM 2595 N N . VAL A 1 329 ? -19.351 11.920 18.295 1.00 85.75 329 VAL A N 1
ATOM 2596 C CA . VAL A 1 329 ? -18.335 10.860 18.294 1.00 85.75 329 VAL A CA 1
ATOM 2597 C C . VAL A 1 329 ? -18.171 10.370 19.732 1.00 85.75 329 VAL A C 1
ATOM 2599 O O . VAL A 1 329 ? -18.340 11.159 20.665 1.00 85.75 329 VAL A O 1
ATOM 2602 N N . PHE A 1 330 ? -17.869 9.085 19.918 1.00 87.19 330 PHE A N 1
ATOM 2603 C CA . PHE A 1 330 ? -17.585 8.534 21.245 1.00 87.19 330 PHE A CA 1
ATOM 2604 C C . PHE A 1 330 ? -16.388 9.238 21.906 1.00 87.19 330 PHE A C 1
ATOM 2606 O O . PHE A 1 330 ? -15.413 9.589 21.237 1.00 87.19 330 PHE A O 1
ATOM 2613 N N . GLY A 1 331 ? -16.457 9.423 23.228 1.00 85.75 331 GLY A N 1
ATOM 2614 C CA . GLY A 1 331 ? -15.308 9.866 24.020 1.00 85.75 331 GLY A CA 1
ATOM 2615 C C . GLY A 1 331 ? -14.169 8.848 23.949 1.00 85.75 331 GLY A C 1
ATOM 2616 O O . GLY A 1 331 ? -14.415 7.645 23.796 1.00 85.75 331 GLY A O 1
ATOM 2617 N N . LYS A 1 332 ? -12.928 9.330 24.035 1.00 87.44 332 LYS A N 1
ATOM 2618 C CA . LYS A 1 332 ? -11.736 8.522 23.765 1.00 87.44 332 LYS A CA 1
ATOM 2619 C C . LYS A 1 332 ? -10.950 8.286 25.046 1.00 87.44 332 LYS A C 1
ATOM 2621 O O . LYS A 1 332 ? -10.609 9.231 25.755 1.00 87.44 332 LYS A O 1
ATOM 2626 N N . GLU A 1 333 ? -10.589 7.032 25.278 1.00 92.31 333 GLU A N 1
ATOM 2627 C CA . GLU A 1 333 ? -9.550 6.672 26.241 1.00 92.31 333 GLU A CA 1
ATOM 2628 C C . GLU A 1 333 ? -8.453 5.922 25.510 1.00 92.31 333 GLU A C 1
ATOM 2630 O O . GLU A 1 333 ? -8.686 4.842 24.975 1.00 92.31 333 GLU A O 1
ATOM 2635 N N . VAL A 1 334 ? -7.271 6.521 25.414 1.00 95.06 334 VAL A N 1
ATOM 2636 C CA . VAL A 1 334 ? -6.257 6.077 24.454 1.00 95.06 334 VAL A CA 1
ATOM 2637 C C . VAL A 1 334 ? -4.960 5.695 25.146 1.00 95.06 334 VAL A C 1
ATOM 2639 O O . VAL A 1 334 ? -4.356 6.507 25.836 1.00 95.06 334 VAL A O 1
ATOM 2642 N N . VAL A 1 335 ? -4.463 4.489 24.893 1.00 97.44 335 VAL A N 1
ATOM 2643 C CA . VAL A 1 335 ? -3.099 4.100 25.265 1.00 97.44 335 VAL A CA 1
ATOM 2644 C C . VAL A 1 335 ? -2.263 3.925 24.003 1.00 97.44 335 VAL A C 1
ATOM 2646 O O . VAL A 1 335 ? -2.521 3.036 23.192 1.00 97.44 335 VAL A O 1
ATOM 2649 N N . PHE A 1 336 ? -1.242 4.764 23.838 1.00 98.12 336 PHE A N 1
ATOM 2650 C CA . PHE A 1 336 ? -0.250 4.605 22.776 1.00 98.12 336 PHE A CA 1
ATOM 2651 C C . PHE A 1 336 ? 0.844 3.648 23.244 1.00 98.12 336 PHE A C 1
ATOM 2653 O O . PHE A 1 336 ? 1.515 3.922 24.235 1.00 98.12 336 PHE A O 1
ATOM 2660 N N . VAL A 1 337 ? 1.026 2.536 22.540 1.00 98.12 337 VAL A N 1
ATOM 2661 C CA . VAL A 1 337 ? 2.047 1.521 22.807 1.00 98.12 337 VAL A CA 1
ATOM 2662 C C . VAL A 1 337 ? 3.094 1.597 21.700 1.00 98.12 337 VAL A C 1
ATOM 2664 O O . VAL A 1 337 ? 2.839 1.199 20.565 1.00 98.12 337 VAL A O 1
ATOM 2667 N N . ILE A 1 338 ? 4.257 2.157 22.018 1.00 97.81 338 ILE A N 1
ATOM 2668 C CA . ILE A 1 338 ? 5.244 2.601 21.032 1.00 97.81 338 ILE A CA 1
ATOM 2669 C C . ILE A 1 338 ? 6.536 1.820 21.188 1.00 97.81 338 ILE A C 1
ATOM 2671 O O . ILE A 1 338 ? 7.170 1.848 22.243 1.00 97.81 338 ILE A O 1
ATOM 2675 N N . ASP A 1 339 ? 6.935 1.171 20.105 1.00 96.00 339 ASP A N 1
ATOM 2676 C CA . ASP A 1 339 ? 8.204 0.473 20.014 1.00 96.00 339 ASP A CA 1
ATOM 2677 C C . ASP A 1 339 ? 9.373 1.471 20.013 1.00 96.00 339 ASP A C 1
ATOM 2679 O O . ASP A 1 339 ? 9.417 2.423 19.228 1.00 96.00 339 ASP A O 1
ATOM 2683 N N . ILE A 1 340 ? 10.319 1.252 20.919 1.00 95.06 340 ILE A N 1
ATOM 2684 C CA . ILE A 1 340 ? 11.587 1.975 21.035 1.00 95.06 340 ILE A CA 1
ATOM 2685 C C . ILE A 1 340 ? 12.775 1.011 20.953 1.00 95.06 340 ILE A C 1
ATOM 2687 O O . ILE A 1 340 ? 13.840 1.299 21.493 1.00 95.06 340 ILE A O 1
ATOM 2691 N N . SER A 1 341 ? 12.609 -0.133 20.293 1.00 90.94 341 SER A N 1
ATOM 2692 C CA . SER A 1 341 ? 13.684 -1.081 20.008 1.00 90.94 341 SER A CA 1
ATOM 2693 C C . SER A 1 341 ? 14.793 -0.466 19.146 1.00 90.94 341 SER A C 1
ATOM 2695 O O . SER A 1 341 ? 14.670 0.618 18.564 1.00 90.94 341 SER A O 1
ATOM 2697 N N . GLY A 1 342 ? 15.936 -1.152 19.064 1.00 86.56 342 GLY A N 1
ATOM 2698 C CA . GLY A 1 342 ? 17.085 -0.678 18.290 1.00 86.56 342 GLY A CA 1
ATOM 2699 C C . GLY A 1 342 ? 16.812 -0.448 16.793 1.00 86.56 342 GLY A C 1
ATOM 2700 O O . GLY A 1 342 ? 17.482 0.407 16.203 1.00 86.56 342 GLY A O 1
ATOM 2701 N N . SER A 1 343 ? 15.854 -1.165 16.192 1.00 85.38 343 SER A N 1
ATOM 2702 C CA . SER A 1 343 ? 15.462 -1.044 14.775 1.00 85.38 343 SER A CA 1
ATOM 2703 C C . SER A 1 343 ? 14.773 0.281 14.457 1.00 85.38 343 SER A C 1
ATOM 2705 O O . SER A 1 343 ? 15.055 0.886 13.423 1.00 85.38 343 SER A O 1
ATOM 2707 N N . MET A 1 344 ? 14.037 0.835 15.421 1.00 88.31 344 MET A N 1
ATOM 2708 C CA . MET A 1 344 ? 13.338 2.115 15.289 1.00 88.31 344 MET A CA 1
ATOM 2709 C C . MET A 1 344 ? 14.280 3.330 15.161 1.00 88.31 344 MET A C 1
ATOM 2711 O O . MET A 1 344 ? 13.834 4.451 14.903 1.00 88.31 344 MET A O 1
ATOM 2715 N N . ARG A 1 345 ? 15.597 3.158 15.345 1.00 86.75 345 ARG A N 1
ATOM 2716 C CA . ARG A 1 345 ? 16.578 4.254 15.367 1.00 86.75 345 ARG A CA 1
ATOM 2717 C C . ARG A 1 345 ? 16.566 5.084 14.075 1.00 86.75 345 ARG A C 1
ATOM 2719 O O . ARG A 1 345 ? 16.714 4.568 12.975 1.00 86.75 345 ARG A O 1
ATOM 2726 N N . GLY A 1 346 ? 16.558 6.408 14.235 1.00 88.69 346 GLY A N 1
ATOM 2727 C CA . GLY A 1 346 ? 16.696 7.361 13.134 1.00 88.69 346 GLY A CA 1
ATOM 2728 C C . GLY A 1 346 ? 15.351 7.937 12.704 1.00 88.69 346 GLY A C 1
ATOM 2729 O O . GLY A 1 346 ? 14.550 8.322 13.552 1.00 88.69 346 GLY A O 1
ATOM 2730 N N . VAL A 1 347 ? 15.131 8.023 11.389 1.00 88.00 347 VAL A N 1
ATOM 2731 C CA . VAL A 1 347 ? 13.976 8.722 10.796 1.00 88.00 347 VAL A CA 1
ATOM 2732 C C . VAL A 1 347 ? 12.642 8.079 11.195 1.00 88.00 347 VAL A C 1
ATOM 2734 O O . VAL A 1 347 ? 11.671 8.796 11.410 1.00 88.00 347 VAL A O 1
ATOM 2737 N N . SER A 1 348 ? 12.593 6.752 11.362 1.00 90.88 348 SER A N 1
ATOM 2738 C CA . SER A 1 348 ? 11.370 6.037 11.753 1.00 90.88 348 SER A CA 1
ATOM 2739 C C . SER A 1 348 ? 10.832 6.508 13.105 1.00 90.88 348 SER A C 1
ATOM 2741 O O . SER A 1 348 ? 9.694 6.967 13.174 1.00 90.88 348 SER A O 1
ATOM 2743 N N . LEU A 1 349 ? 11.645 6.457 14.170 1.00 93.38 349 LEU A N 1
ATOM 2744 C CA . LEU A 1 349 ? 11.224 6.913 15.499 1.00 93.38 349 LEU A CA 1
ATOM 2745 C C . LEU A 1 349 ? 10.913 8.411 15.528 1.00 93.38 349 LEU A C 1
ATOM 2747 O O . LEU A 1 349 ? 9.986 8.813 16.223 1.00 93.38 349 LEU A O 1
ATOM 2751 N N . GLU A 1 350 ? 11.639 9.233 14.768 1.00 94.12 350 GLU A N 1
ATOM 2752 C CA . GLU A 1 350 ? 11.351 10.669 14.688 1.00 94.12 350 GLU A CA 1
ATOM 2753 C C . GLU A 1 350 ? 9.980 10.938 14.051 1.00 94.12 350 GLU A C 1
ATOM 2755 O O . GLU A 1 350 ? 9.178 11.701 14.586 1.00 94.12 350 GLU A O 1
ATOM 2760 N N . ASN A 1 351 ? 9.649 10.234 12.966 1.00 94.31 351 ASN A N 1
ATOM 2761 C CA . ASN A 1 351 ? 8.330 10.336 12.344 1.00 94.31 351 ASN A CA 1
ATOM 2762 C C . ASN A 1 351 ? 7.220 9.807 13.261 1.00 94.31 351 ASN A C 1
ATOM 2764 O O . ASN A 1 351 ? 6.142 10.394 13.304 1.00 94.31 351 ASN A O 1
ATOM 2768 N N . VAL A 1 352 ? 7.483 8.757 14.047 1.00 96.12 352 VAL A N 1
ATOM 2769 C CA . VAL A 1 352 ? 6.539 8.278 15.070 1.00 96.12 352 VAL A CA 1
ATOM 2770 C C . VAL A 1 352 ? 6.339 9.304 16.185 1.00 96.12 352 VAL A C 1
ATOM 2772 O O . VAL A 1 352 ? 5.199 9.527 16.589 1.00 96.12 352 VAL A O 1
ATOM 2775 N N . LYS A 1 353 ? 7.402 9.966 16.662 1.00 95.81 353 LYS A N 1
ATOM 2776 C CA . LYS A 1 353 ? 7.293 11.056 17.646 1.00 95.81 353 LYS A CA 1
ATOM 2777 C C . LYS A 1 353 ? 6.418 12.183 17.111 1.00 95.81 353 LYS A C 1
ATOM 2779 O O . LYS A 1 353 ? 5.467 12.573 17.781 1.00 95.81 353 LYS A O 1
ATOM 2784 N N . ASN A 1 354 ? 6.681 12.649 15.892 1.00 94.75 354 ASN A N 1
ATOM 2785 C CA . ASN A 1 354 ? 5.893 13.706 15.255 1.00 94.75 354 ASN A CA 1
ATOM 2786 C C . ASN A 1 354 ? 4.411 13.318 15.130 1.00 94.75 354 ASN A C 1
ATOM 2788 O O . ASN A 1 354 ? 3.534 14.083 15.542 1.00 94.75 354 ASN A O 1
ATOM 2792 N N . ALA A 1 355 ? 4.134 12.094 14.677 1.00 95.44 355 ALA A N 1
ATOM 2793 C CA . ALA A 1 355 ? 2.773 11.585 14.541 1.00 95.44 355 ALA A CA 1
ATOM 2794 C C . ALA A 1 355 ? 2.047 11.446 15.880 1.00 95.44 355 ALA A C 1
ATOM 2796 O O . ALA A 1 355 ? 0.864 11.782 15.993 1.00 95.44 355 ALA A O 1
ATOM 2797 N N . LEU A 1 356 ? 2.748 10.965 16.910 1.00 96.06 356 LEU A N 1
ATOM 2798 C CA . LEU A 1 356 ? 2.230 10.884 18.271 1.00 96.06 356 LEU A CA 1
ATOM 2799 C C . LEU A 1 356 ? 1.879 12.276 18.791 1.00 96.06 356 LEU A C 1
ATOM 2801 O O . LEU A 1 356 ? 0.791 12.466 19.329 1.00 96.06 356 LEU A O 1
ATOM 2805 N N . MET A 1 357 ? 2.755 13.262 18.587 1.00 94.56 357 MET A N 1
ATOM 2806 C CA . MET A 1 357 ? 2.509 14.622 19.055 1.00 94.56 357 MET A CA 1
ATOM 2807 C C . MET A 1 357 ? 1.316 15.276 18.359 1.00 94.56 357 MET A C 1
ATOM 2809 O O . MET A 1 357 ? 0.491 15.924 19.014 1.00 94.56 357 MET A O 1
ATOM 2813 N N . ALA A 1 358 ? 1.179 15.059 17.050 1.00 94.31 358 ALA A N 1
ATOM 2814 C CA . ALA A 1 358 ? 0.005 15.479 16.296 1.00 94.31 358 ALA A CA 1
ATOM 2815 C C . ALA A 1 358 ? -1.271 14.780 16.802 1.00 94.31 358 ALA A C 1
ATOM 2817 O O . ALA A 1 358 ? -2.305 15.423 16.980 1.00 94.31 358 ALA A O 1
ATOM 2818 N N . SER A 1 359 ? -1.193 13.481 17.104 1.00 94.44 359 SER A N 1
ATOM 2819 C CA . SER A 1 359 ? -2.323 12.694 17.617 1.00 94.44 359 SER A CA 1
ATOM 2820 C C . SER A 1 359 ? -2.772 13.157 19.006 1.00 94.44 359 SER A C 1
ATOM 2822 O O . SER A 1 359 ? -3.968 13.342 19.225 1.00 94.44 359 SER A O 1
ATOM 2824 N N . LEU A 1 360 ? -1.834 13.421 19.923 1.00 94.25 360 LEU A N 1
ATOM 2825 C CA . LEU A 1 360 ? -2.125 13.964 21.255 1.00 94.25 360 LEU A CA 1
ATOM 2826 C C . LEU A 1 360 ? -2.777 15.347 21.175 1.00 94.25 360 LEU A C 1
ATOM 2828 O O . LEU A 1 360 ? -3.719 15.630 21.907 1.00 94.25 360 LEU A O 1
ATOM 2832 N N . SER A 1 361 ? -2.320 16.189 20.246 1.00 92.50 361 SER A N 1
ATOM 2833 C CA . SER A 1 361 ? -2.888 17.525 20.027 1.00 92.50 361 SER A CA 1
ATOM 2834 C C . SER A 1 361 ? -4.315 17.493 19.460 1.00 92.50 361 SER A C 1
ATOM 2836 O O . SER A 1 361 ? -5.048 18.470 19.597 1.00 92.50 361 SER A O 1
ATOM 2838 N N . ASN A 1 362 ? -4.720 16.373 18.851 1.00 90.44 362 ASN A N 1
ATOM 2839 C CA . ASN A 1 362 ? -6.067 16.145 18.321 1.00 90.44 362 ASN A CA 1
ATOM 2840 C C . ASN A 1 362 ? -7.049 15.567 19.361 1.00 90.44 362 ASN A C 1
ATOM 2842 O O . ASN A 1 362 ? -8.220 15.346 19.036 1.00 90.44 362 ASN A O 1
ATOM 2846 N N . LEU A 1 363 ? -6.599 15.288 20.589 1.00 91.38 363 LEU A N 1
ATOM 2847 C CA . LEU A 1 363 ? -7.474 14.868 21.683 1.00 91.38 363 LEU A CA 1
ATOM 2848 C C . LEU A 1 363 ? -8.258 16.061 22.240 1.00 91.38 363 LEU A C 1
ATOM 2850 O O . LEU A 1 363 ? -7.752 17.179 22.349 1.00 91.38 363 LEU A O 1
ATOM 2854 N N . SER A 1 364 ? -9.515 15.824 22.609 1.00 88.62 364 SER A N 1
ATOM 2855 C CA . SER A 1 364 ? -10.324 16.818 23.305 1.00 88.62 364 SER A CA 1
ATOM 2856 C C . SER A 1 364 ? -9.948 16.864 24.793 1.00 88.62 364 SER A C 1
ATOM 2858 O O . SER A 1 364 ? -9.573 15.837 25.352 1.00 88.62 364 SER A O 1
ATOM 2860 N N . PRO A 1 365 ? -10.138 17.993 25.503 1.00 89.50 365 PRO A N 1
ATOM 2861 C CA . PRO A 1 365 ? -9.832 18.081 26.937 1.00 89.50 365 PRO A CA 1
ATOM 2862 C C . PRO A 1 365 ? -10.624 17.131 27.852 1.00 89.50 365 PRO A C 1
ATOM 2864 O O . PRO A 1 365 ? -10.372 17.098 29.054 1.00 89.50 365 PRO A O 1
ATOM 2867 N N . ARG A 1 366 ? -11.626 16.422 27.313 1.00 88.94 366 ARG A N 1
ATOM 2868 C CA . ARG A 1 366 ? -12.421 15.411 28.026 1.00 88.94 366 ARG A CA 1
ATOM 2869 C C . ARG A 1 366 ? -11.906 13.990 27.809 1.00 88.94 366 ARG A C 1
ATOM 2871 O O . ARG A 1 366 ? -12.318 13.102 28.545 1.00 88.94 366 ARG A O 1
ATOM 2878 N N . ASP A 1 367 ? -11.059 13.787 26.807 1.00 91.88 367 ASP A N 1
ATOM 2879 C CA . ASP A 1 367 ? -10.460 12.491 26.524 1.00 91.88 367 ASP A CA 1
ATOM 2880 C C . ASP A 1 367 ? -9.362 12.192 27.549 1.00 91.88 367 ASP A C 1
ATOM 2882 O O . ASP A 1 367 ? -8.732 13.107 28.098 1.00 91.88 367 ASP A O 1
ATOM 2886 N N . THR A 1 368 ? -9.115 10.907 27.793 1.00 94.31 368 THR A N 1
ATOM 2887 C CA . THR A 1 368 ? -7.983 10.460 28.609 1.00 94.31 368 THR A CA 1
ATOM 2888 C C . THR A 1 368 ? -6.955 9.743 27.750 1.00 94.31 368 THR A C 1
ATOM 2890 O O . THR A 1 368 ? -7.276 9.132 26.726 1.00 94.31 368 THR A O 1
ATOM 2893 N N . PHE A 1 369 ? -5.688 9.825 28.146 1.00 96.50 369 PHE A N 1
ATOM 2894 C CA . PHE A 1 369 ? -4.614 9.155 27.439 1.00 96.50 369 PHE A CA 1
ATOM 2895 C C . PHE A 1 369 ? -3.519 8.631 28.364 1.00 96.50 369 PHE A C 1
ATOM 2897 O O . PHE A 1 369 ? -3.375 9.053 29.513 1.00 96.50 369 PHE A O 1
ATOM 2904 N N . ASN A 1 370 ? -2.724 7.709 27.833 1.00 97.44 370 ASN A N 1
ATOM 2905 C CA . ASN A 1 370 ? -1.442 7.312 28.392 1.00 97.44 370 ASN A CA 1
ATOM 2906 C C . ASN A 1 370 ? -0.491 6.862 27.269 1.00 97.44 370 ASN A C 1
ATOM 2908 O O . ASN A 1 370 ? -0.918 6.578 26.146 1.00 97.44 370 ASN A O 1
ATOM 2912 N N . ILE A 1 371 ? 0.804 6.808 27.566 1.00 98.31 371 ILE A N 1
ATOM 2913 C CA . ILE A 1 371 ? 1.851 6.402 26.628 1.00 98.31 371 ILE A CA 1
ATOM 2914 C C . ILE A 1 371 ? 2.709 5.337 27.304 1.00 98.31 371 ILE A C 1
ATOM 2916 O O . ILE A 1 371 ? 3.169 5.508 28.434 1.00 98.31 371 ILE A O 1
ATOM 2920 N N . ILE A 1 372 ? 2.921 4.237 26.594 1.00 98.06 372 ILE A N 1
ATOM 2921 C CA . ILE A 1 372 ? 3.769 3.120 26.981 1.00 98.06 372 ILE A CA 1
ATOM 2922 C C . ILE A 1 372 ? 4.835 2.980 25.900 1.00 98.06 372 ILE A C 1
ATOM 2924 O O . ILE A 1 372 ? 4.533 2.582 24.779 1.00 98.06 372 ILE A O 1
ATOM 2928 N N . ALA A 1 373 ? 6.080 3.302 26.230 1.00 96.94 373 ALA A N 1
ATOM 2929 C CA . ALA A 1 373 ? 7.220 3.009 25.370 1.00 96.94 373 ALA A CA 1
ATOM 2930 C C . ALA A 1 373 ? 7.793 1.640 25.750 1.00 96.94 373 ALA A C 1
ATOM 2932 O O . ALA A 1 373 ? 7.927 1.345 26.940 1.00 96.94 373 ALA A O 1
ATOM 2933 N N . PHE A 1 374 ? 8.121 0.802 24.768 1.00 95.31 374 PHE A N 1
ATOM 2934 C CA . PHE A 1 374 ? 8.620 -0.546 25.029 1.00 95.31 374 PHE A CA 1
ATOM 2935 C C . PHE A 1 374 ? 9.810 -0.932 24.152 1.00 95.31 374 PHE A C 1
ATOM 2937 O O . PHE A 1 374 ? 9.883 -0.582 22.980 1.00 95.31 374 PHE A O 1
ATOM 2944 N N . SER A 1 375 ? 10.725 -1.699 24.733 1.00 90.25 375 SER A N 1
ATOM 2945 C CA . SER A 1 375 ? 11.769 -2.447 24.035 1.00 90.25 375 SER A CA 1
ATOM 2946 C C . SER A 1 375 ? 11.880 -3.831 24.684 1.00 90.25 375 SER A C 1
ATOM 2948 O O . SER A 1 375 ? 10.908 -4.584 24.683 1.00 90.25 375 SER A O 1
ATOM 2950 N N . GLY A 1 376 ? 13.016 -4.160 25.309 1.00 82.56 376 GLY A N 1
ATOM 2951 C CA . GLY A 1 376 ? 13.103 -5.256 26.281 1.00 82.56 376 GLY A CA 1
ATOM 2952 C C . GLY A 1 376 ? 12.517 -4.886 27.651 1.00 82.56 376 GLY A C 1
ATOM 2953 O O . GLY A 1 376 ? 12.149 -5.767 28.424 1.00 82.56 376 GLY A O 1
ATOM 2954 N N . GLU A 1 377 ? 12.403 -3.588 27.934 1.00 86.00 377 GLU A N 1
ATOM 2955 C CA . GLU A 1 377 ? 11.793 -3.027 29.141 1.00 86.00 377 GLU A CA 1
ATOM 2956 C C . GLU A 1 377 ? 10.575 -2.173 28.767 1.00 86.00 377 GLU A C 1
ATOM 2958 O O . GLU A 1 377 ? 10.345 -1.886 27.592 1.00 86.00 377 GLU A O 1
ATOM 2963 N N . VAL A 1 378 ? 9.782 -1.770 29.763 1.00 92.88 378 VAL A N 1
ATOM 2964 C CA . VAL A 1 378 ? 8.603 -0.925 29.547 1.00 92.88 378 VAL A CA 1
ATOM 2965 C C . VAL A 1 378 ? 8.691 0.343 30.384 1.00 92.88 378 VAL A C 1
ATOM 2967 O O . VAL A 1 378 ? 8.873 0.287 31.600 1.00 92.88 378 VAL A O 1
ATOM 2970 N N . CYS A 1 379 ? 8.498 1.481 29.725 1.00 93.94 379 CYS A N 1
ATOM 2971 C CA . CYS A 1 379 ? 8.498 2.812 30.312 1.00 93.94 379 CYS A CA 1
ATOM 2972 C C . CYS A 1 379 ? 7.107 3.432 30.156 1.00 93.94 379 CYS A C 1
ATOM 2974 O O . CYS A 1 379 ? 6.636 3.637 29.036 1.00 93.94 379 CYS A O 1
ATOM 2976 N N . LEU A 1 380 ? 6.455 3.754 31.274 1.00 95.94 380 LEU A N 1
ATOM 2977 C CA . LEU A 1 380 ? 5.147 4.408 31.277 1.00 95.94 380 LEU A CA 1
ATOM 2978 C C . LEU A 1 380 ? 5.303 5.917 31.465 1.00 95.94 380 LEU A C 1
ATOM 2980 O O . LEU A 1 380 ? 6.106 6.359 32.289 1.00 95.94 380 LEU A O 1
ATOM 2984 N N . PHE A 1 381 ? 4.488 6.692 30.752 1.00 97.00 381 PHE A N 1
ATOM 2985 C CA . PHE A 1 381 ? 4.365 8.131 30.973 1.00 97.00 381 PHE A CA 1
ATOM 2986 C C . PHE A 1 381 ? 3.711 8.443 32.328 1.00 97.00 381 PHE A C 1
ATOM 2988 O O . PHE A 1 381 ? 4.244 9.236 33.102 1.00 97.00 381 PHE A O 1
ATOM 2995 N N . SER A 1 382 ? 2.584 7.792 32.634 1.00 96.31 382 SER A N 1
ATOM 2996 C CA . SER A 1 382 ? 1.882 7.916 33.919 1.00 96.31 382 SER A CA 1
ATOM 2997 C C . SER A 1 382 ? 1.437 6.539 34.439 1.00 96.31 382 SER A C 1
ATOM 2999 O O . SER A 1 382 ? 1.115 5.657 33.637 1.00 96.31 382 SER A O 1
ATOM 3001 N N . PRO A 1 383 ? 1.390 6.303 35.767 1.00 93.69 383 PRO A N 1
ATOM 3002 C CA . PRO A 1 383 ? 0.840 5.069 36.339 1.00 93.69 383 PRO A CA 1
ATOM 3003 C C . PRO A 1 383 ? -0.685 4.927 36.177 1.00 93.69 383 PRO A C 1
ATOM 3005 O O . PRO A 1 383 ? -1.218 3.842 36.417 1.00 93.69 383 PRO A O 1
ATOM 3008 N N . SER A 1 384 ? -1.392 5.994 35.795 1.00 94.12 384 SER A N 1
ATOM 3009 C CA . SER A 1 384 ? -2.842 6.021 35.564 1.00 94.12 384 SER A CA 1
ATOM 3010 C C . SER A 1 384 ? -3.190 6.780 34.282 1.00 94.12 384 SER A C 1
ATOM 3012 O O . SER A 1 384 ? -2.345 7.466 33.719 1.00 94.12 384 SER A O 1
ATOM 3014 N N . MET A 1 385 ? -4.429 6.647 33.804 1.00 94.62 385 MET A N 1
ATOM 3015 C CA . MET A 1 385 ? -4.925 7.450 32.680 1.00 94.62 385 MET A CA 1
ATOM 3016 C C . MET A 1 385 ? -4.942 8.940 33.053 1.00 94.62 385 MET A C 1
ATOM 3018 O O . MET A 1 385 ? -5.415 9.294 34.134 1.00 94.62 385 MET A O 1
ATOM 3022 N N . GLU A 1 386 ? -4.443 9.801 32.165 1.00 95.56 386 GLU A N 1
ATOM 3023 C CA . GLU A 1 386 ? -4.374 11.256 32.354 1.00 95.56 386 GLU A CA 1
ATOM 3024 C C . GLU A 1 386 ? -5.397 11.967 31.468 1.00 95.56 386 GLU A C 1
ATOM 3026 O O . GLU A 1 386 ? -5.611 11.569 30.326 1.00 95.56 386 GLU A O 1
ATOM 3031 N N . LEU A 1 387 ? -6.003 13.054 31.952 1.00 95.38 387 LEU A N 1
ATOM 3032 C CA . LEU A 1 387 ? -6.841 13.915 31.109 1.00 95.38 387 LEU A CA 1
ATOM 3033 C C . LEU A 1 387 ? -5.980 14.647 30.074 1.00 95.38 387 LEU A C 1
ATOM 3035 O O . LEU A 1 387 ? -4.905 15.152 30.400 1.00 95.38 387 LEU A O 1
ATOM 3039 N N . ALA A 1 388 ? -6.484 14.787 28.848 1.00 95.19 388 ALA A N 1
ATOM 3040 C CA . ALA A 1 388 ? -5.819 15.503 27.758 1.00 95.19 388 ALA A CA 1
ATOM 3041 C C . ALA A 1 388 ? -5.889 17.040 27.915 1.00 95.19 388 ALA A C 1
ATOM 3043 O O . ALA A 1 388 ? -6.315 17.772 27.020 1.00 95.19 388 ALA A O 1
ATOM 3044 N N . THR A 1 389 ? -5.477 17.561 29.075 1.00 96.00 389 THR A N 1
ATOM 3045 C CA . THR A 1 389 ? -5.307 19.003 29.288 1.00 96.00 389 THR A CA 1
ATOM 3046 C C . THR A 1 389 ? -4.077 19.513 28.543 1.00 96.00 389 THR A C 1
ATOM 3048 O O . THR A 1 389 ? -3.150 18.758 28.241 1.00 96.00 389 THR A O 1
ATOM 3051 N N . LYS A 1 390 ? -4.025 20.822 28.269 1.00 94.75 390 LYS A N 1
ATOM 3052 C CA . LYS A 1 390 ? -2.866 21.433 27.600 1.00 94.75 390 LYS A CA 1
ATOM 3053 C C . LYS A 1 390 ? -1.575 21.179 28.382 1.00 94.75 390 LYS A C 1
ATOM 3055 O O . LYS A 1 390 ? -0.546 20.874 27.792 1.00 94.75 390 LYS A O 1
ATOM 3060 N N . GLU A 1 391 ? -1.644 21.248 29.706 1.00 95.56 391 GLU A N 1
ATOM 3061 C CA . GLU A 1 391 ? -0.517 21.015 30.605 1.00 95.56 391 GLU A CA 1
ATOM 3062 C C . GLU A 1 391 ? -0.062 19.550 30.582 1.00 95.56 391 GLU A C 1
ATOM 3064 O O . GLU A 1 391 ? 1.140 19.285 30.572 1.00 95.56 391 GLU A O 1
ATOM 3069 N N . ALA A 1 392 ? -0.998 18.595 30.552 1.00 96.12 392 ALA A N 1
ATOM 3070 C CA . ALA A 1 392 ? -0.676 17.173 30.451 1.00 96.12 392 ALA A CA 1
ATOM 3071 C C . ALA A 1 392 ? -0.041 16.832 29.096 1.00 96.12 392 ALA A C 1
ATOM 3073 O O . ALA A 1 392 ? 0.947 16.102 29.056 1.00 96.12 392 ALA A O 1
ATOM 3074 N N . ILE A 1 393 ? -0.546 17.415 28.002 1.00 96.12 393 ILE A N 1
ATOM 3075 C CA . ILE A 1 393 ? 0.024 17.240 26.659 1.00 96.12 393 ILE A CA 1
ATOM 3076 C C . ILE A 1 393 ? 1.450 17.801 26.596 1.00 96.12 393 ILE A C 1
ATOM 3078 O O . ILE A 1 393 ? 2.331 17.140 26.052 1.00 96.12 393 ILE A O 1
ATOM 3082 N N . ILE A 1 394 ? 1.726 18.967 27.195 1.00 95.88 394 ILE A N 1
ATOM 3083 C CA . ILE A 1 394 ? 3.091 19.526 27.266 1.00 95.88 394 ILE A CA 1
ATOM 3084 C C . ILE A 1 394 ? 4.026 18.582 28.034 1.00 95.88 394 ILE A C 1
ATOM 3086 O O . ILE A 1 394 ? 5.092 18.238 27.528 1.00 95.88 394 ILE A O 1
ATOM 3090 N N . LYS A 1 395 ? 3.607 18.080 29.204 1.00 96.81 395 LYS A N 1
ATOM 3091 C CA . LYS A 1 395 ? 4.401 17.105 29.976 1.00 96.81 395 LYS A CA 1
ATOM 3092 C C . LYS A 1 395 ? 4.655 15.816 29.193 1.00 96.81 395 LYS A C 1
ATOM 3094 O O . LYS A 1 395 ? 5.765 15.291 29.221 1.00 96.81 395 LYS A O 1
ATOM 3099 N N . ALA A 1 396 ? 3.647 15.316 28.480 1.00 97.00 396 ALA A N 1
ATOM 3100 C CA . ALA A 1 396 ? 3.785 14.153 27.611 1.00 97.00 396 ALA A CA 1
ATOM 3101 C C . ALA A 1 396 ? 4.756 14.427 26.456 1.00 97.00 396 ALA A C 1
ATOM 3103 O O . ALA A 1 396 ? 5.587 13.578 26.158 1.00 97.00 396 ALA A O 1
ATOM 3104 N N . THR A 1 397 ? 4.716 15.626 25.865 1.00 95.00 397 THR A N 1
ATOM 3105 C CA . THR A 1 397 ? 5.655 16.069 24.817 1.00 95.00 397 THR A CA 1
ATOM 3106 C C . THR A 1 397 ? 7.099 16.017 25.307 1.00 95.00 397 THR A C 1
ATOM 3108 O O . THR A 1 397 ? 7.973 15.451 24.652 1.00 95.00 397 THR A O 1
ATOM 3111 N N . GLU A 1 398 ? 7.359 16.598 26.479 1.00 95.94 398 GLU A N 1
ATOM 3112 C CA . GLU A 1 398 ? 8.687 16.609 27.096 1.00 95.94 398 GLU A CA 1
ATOM 3113 C C . GLU A 1 398 ? 9.158 15.187 27.406 1.00 95.94 398 GLU A C 1
ATOM 3115 O O . GLU A 1 398 ? 10.277 14.807 27.050 1.00 95.94 398 GLU A O 1
ATOM 3120 N N . TRP A 1 399 ? 8.280 14.371 27.996 1.00 97.38 399 TRP A N 1
ATOM 3121 C CA . TRP A 1 399 ? 8.569 12.971 28.283 1.00 97.38 399 TRP A CA 1
ATOM 3122 C C . TRP A 1 399 ? 8.866 12.175 27.012 1.00 97.38 399 TRP A C 1
ATOM 3124 O O . TRP A 1 399 ? 9.810 11.389 27.009 1.00 97.38 399 TRP A O 1
ATOM 3134 N N . VAL A 1 400 ? 8.124 12.404 25.925 1.00 96.12 400 VAL A N 1
ATOM 3135 C CA . VAL A 1 400 ? 8.330 11.748 24.629 1.00 96.12 400 VAL A CA 1
ATOM 3136 C C . VAL A 1 400 ? 9.712 12.064 24.063 1.00 96.12 400 VAL A C 1
ATOM 3138 O O . VAL A 1 400 ? 10.435 11.164 23.634 1.00 96.12 400 VAL A O 1
ATOM 3141 N N . ASN A 1 401 ? 10.115 13.332 24.114 1.00 93.56 401 ASN A N 1
ATOM 3142 C CA . ASN A 1 401 ? 11.410 13.766 23.599 1.00 93.56 401 ASN A CA 1
ATOM 3143 C C . ASN A 1 401 ? 12.588 13.168 24.379 1.00 93.56 401 ASN A C 1
ATOM 3145 O O . ASN A 1 401 ? 13.610 12.841 23.774 1.00 93.56 401 ASN A O 1
ATOM 3149 N N . ILE A 1 402 ? 12.433 12.995 25.694 1.00 92.00 402 ILE A N 1
ATOM 3150 C CA . ILE A 1 402 ? 13.480 12.479 26.585 1.00 92.00 402 ILE A CA 1
ATOM 3151 C C . ILE A 1 402 ? 13.511 10.943 26.605 1.00 92.00 402 ILE A C 1
ATOM 3153 O O . ILE A 1 402 ? 14.590 10.354 26.601 1.00 92.00 402 ILE A O 1
ATOM 3157 N N . SER A 1 403 ? 12.345 10.294 26.638 1.00 90.62 403 SER A N 1
ATOM 3158 C CA . SER A 1 403 ? 12.215 8.871 26.987 1.00 90.62 403 SER A CA 1
ATOM 3159 C C . SER A 1 403 ? 12.154 7.943 25.778 1.00 90.62 403 SER A C 1
ATOM 3161 O O . SER A 1 403 ? 12.594 6.799 25.879 1.00 90.62 403 SER A O 1
ATOM 3163 N N . LEU A 1 404 ? 11.641 8.398 24.626 1.00 91.06 404 LEU A N 1
ATOM 3164 C CA . LEU A 1 404 ? 11.619 7.576 23.410 1.00 91.06 404 LEU A CA 1
ATOM 3165 C C . LEU A 1 404 ? 13.003 7.605 22.752 1.00 91.06 404 LEU A C 1
ATOM 3167 O O . LEU A 1 404 ? 13.281 8.408 21.854 1.00 91.06 404 LEU A O 1
ATOM 3171 N N . VAL A 1 405 ? 13.881 6.720 23.222 1.00 89.50 405 VAL A N 1
ATOM 3172 C CA . VAL A 1 405 ? 15.240 6.528 22.710 1.00 89.50 405 VAL A CA 1
ATOM 3173 C C . VAL A 1 405 ? 15.403 5.080 22.264 1.00 89.50 405 VAL A C 1
ATOM 3175 O O . VAL A 1 405 ? 15.295 4.169 23.076 1.00 89.50 405 VAL A O 1
ATOM 3178 N N . ALA A 1 406 ? 15.709 4.885 20.978 1.00 88.50 406 ALA A N 1
ATOM 3179 C CA . ALA A 1 406 ? 15.843 3.565 20.366 1.00 88.50 406 ALA A CA 1
ATOM 3180 C C . ALA A 1 406 ? 16.972 2.725 21.001 1.00 88.50 406 ALA A C 1
ATOM 3182 O O . ALA A 1 406 ? 18.164 3.007 20.787 1.00 88.50 406 ALA A O 1
ATOM 3183 N N . ASN A 1 407 ? 16.614 1.685 21.755 1.00 83.94 407 ASN A N 1
ATOM 3184 C CA . ASN A 1 407 ? 17.536 0.762 22.411 1.00 83.94 407 ASN A CA 1
ATOM 3185 C C . ASN A 1 407 ? 16.912 -0.628 22.649 1.00 83.94 407 ASN A C 1
ATOM 3187 O O . ASN A 1 407 ? 15.703 -0.798 22.612 1.00 83.94 407 ASN A O 1
ATOM 3191 N N . GLY A 1 408 ? 17.749 -1.630 22.928 1.00 83.75 408 GLY A N 1
ATOM 3192 C CA . GLY A 1 408 ? 17.277 -2.953 23.350 1.00 83.75 408 GLY A CA 1
ATOM 3193 C C . GLY A 1 408 ? 16.569 -3.773 22.263 1.00 83.75 408 GLY A C 1
ATOM 3194 O O . GLY A 1 408 ? 16.656 -3.464 21.072 1.00 83.75 408 GLY A O 1
ATOM 3195 N N . GLY A 1 409 ? 15.933 -4.863 22.704 1.00 85.19 409 GLY A N 1
ATOM 3196 C CA . GLY A 1 409 ? 15.121 -5.759 21.871 1.00 85.19 409 GLY A CA 1
ATOM 3197 C C . GLY A 1 409 ? 13.651 -5.337 21.808 1.00 85.19 409 GLY A C 1
ATOM 3198 O O . GLY A 1 409 ? 13.329 -4.192 22.105 1.00 85.19 409 GLY A O 1
ATOM 3199 N N . THR A 1 410 ? 12.763 -6.270 21.469 1.00 85.75 410 THR A N 1
ATOM 3200 C CA . THR A 1 410 ? 11.329 -6.004 21.259 1.00 85.75 410 THR A CA 1
ATOM 3201 C C . THR A 1 410 ? 10.484 -6.987 22.076 1.00 85.75 410 THR A C 1
ATOM 3203 O O . THR A 1 410 ? 10.631 -8.197 21.922 1.00 85.75 410 THR A O 1
ATOM 3206 N N . ASN A 1 411 ? 9.601 -6.487 22.948 1.00 90.62 411 ASN A N 1
ATOM 3207 C CA . ASN A 1 411 ? 8.634 -7.277 23.721 1.00 90.62 411 ASN A CA 1
ATOM 3208 C C . ASN A 1 411 ? 7.243 -6.635 23.647 1.00 90.62 411 ASN A C 1
ATOM 3210 O O . ASN A 1 411 ? 6.996 -5.602 24.266 1.00 90.62 411 ASN A O 1
ATOM 3214 N N . ILE A 1 412 ? 6.327 -7.267 22.912 1.00 94.56 412 ILE A N 1
ATOM 3215 C CA . ILE A 1 412 ? 4.988 -6.724 22.641 1.00 94.56 412 ILE A CA 1
ATOM 3216 C C . ILE A 1 412 ? 3.958 -7.177 23.693 1.00 94.56 412 ILE A C 1
ATOM 3218 O O . ILE A 1 412 ? 3.039 -6.428 24.037 1.00 94.56 412 ILE A O 1
ATOM 3222 N N . LEU A 1 413 ? 4.095 -8.381 24.258 1.00 94.69 413 LEU A N 1
ATOM 3223 C CA . LEU A 1 413 ? 3.087 -8.947 25.160 1.00 94.69 413 LEU A CA 1
ATOM 3224 C C . LEU A 1 413 ? 2.939 -8.154 26.467 1.00 94.69 413 LEU A C 1
ATOM 3226 O O . LEU A 1 413 ? 1.821 -7.910 26.935 1.00 94.69 413 LEU A O 1
ATOM 3230 N N . LEU A 1 414 ? 4.061 -7.772 27.081 1.00 94.38 414 LEU A N 1
ATOM 3231 C CA . LEU A 1 414 ? 4.066 -7.052 28.354 1.00 94.38 414 LEU A CA 1
ATOM 3232 C C . LEU A 1 414 ? 3.379 -5.673 28.272 1.00 94.38 414 LEU A C 1
ATOM 3234 O O . LEU A 1 414 ? 2.489 -5.425 29.094 1.00 94.38 414 LEU A O 1
ATOM 3238 N N . PRO A 1 415 ? 3.715 -4.783 27.318 1.00 95.88 415 PRO A N 1
ATOM 3239 C CA . PRO A 1 415 ? 3.054 -3.486 27.216 1.00 95.88 415 PRO A CA 1
ATOM 3240 C C . PRO A 1 415 ? 1.569 -3.602 26.835 1.00 95.88 415 PRO A C 1
ATOM 3242 O O . PRO A 1 415 ? 0.766 -2.830 27.356 1.00 95.88 415 PRO A O 1
ATOM 3245 N N . ILE A 1 416 ? 1.155 -4.603 26.041 1.00 95.12 416 ILE A N 1
ATOM 3246 C CA . ILE A 1 416 ? -0.277 -4.864 25.783 1.00 95.12 416 ILE A CA 1
ATOM 3247 C C . ILE A 1 416 ? -1.015 -5.208 27.084 1.00 95.12 416 ILE A C 1
ATOM 3249 O O . ILE A 1 416 ? -2.075 -4.645 27.362 1.00 95.12 416 ILE A O 1
ATOM 3253 N N . LYS A 1 417 ? -0.455 -6.091 27.924 1.00 93.75 417 LYS A N 1
ATOM 3254 C CA . LYS A 1 417 ? -1.040 -6.429 29.236 1.00 93.75 417 LYS A CA 1
ATOM 3255 C C . LYS A 1 417 ? -1.201 -5.199 30.127 1.00 93.75 417 LYS A C 1
ATOM 3257 O O . LYS A 1 417 ? -2.212 -5.061 30.815 1.00 93.75 417 LYS A O 1
ATOM 3262 N N . GLN A 1 418 ? -0.211 -4.311 30.124 1.00 94.56 418 GLN A N 1
ATOM 3263 C CA . GLN A 1 418 ? -0.260 -3.073 30.899 1.00 94.56 418 GLN A CA 1
ATOM 3264 C C . GLN A 1 418 ? -1.299 -2.089 30.353 1.00 94.56 418 GLN A C 1
ATOM 3266 O O . GLN A 1 418 ? -2.064 -1.536 31.141 1.00 94.56 418 GLN A O 1
ATOM 3271 N N . ALA A 1 419 ? -1.388 -1.927 29.031 1.00 95.19 419 ALA A N 1
ATOM 3272 C CA . ALA A 1 419 ? -2.394 -1.087 28.387 1.00 95.19 419 ALA A CA 1
ATOM 3273 C C . ALA A 1 419 ? -3.820 -1.550 28.726 1.00 95.19 419 ALA A C 1
ATOM 3275 O O . ALA A 1 419 ? -4.644 -0.751 29.164 1.00 95.19 419 ALA A O 1
ATOM 3276 N N . ILE A 1 420 ? -4.086 -2.856 28.625 1.00 92.62 420 ILE A N 1
ATOM 3277 C CA . ILE A 1 420 ? -5.375 -3.449 29.011 1.00 92.62 420 ILE A CA 1
ATOM 3278 C C . ILE A 1 420 ? -5.685 -3.176 30.490 1.00 92.62 420 ILE A C 1
ATOM 3280 O O . ILE A 1 420 ? -6.806 -2.812 30.835 1.00 92.62 420 ILE A O 1
ATOM 3284 N N . LYS A 1 421 ? -4.691 -3.300 31.379 1.00 91.75 421 LYS A N 1
ATOM 3285 C CA . LYS A 1 421 ? -4.866 -3.029 32.813 1.00 91.75 421 LYS A CA 1
ATOM 3286 C C . LYS A 1 421 ? -5.211 -1.563 33.100 1.00 91.75 421 LYS A C 1
ATOM 3288 O O . LYS A 1 421 ? -6.020 -1.309 33.989 1.00 91.75 421 LYS A O 1
ATOM 3293 N N . LEU A 1 422 ? -4.605 -0.614 32.383 1.00 92.00 422 LEU A N 1
ATOM 3294 C CA . LEU A 1 422 ? -4.908 0.816 32.522 1.00 92.00 422 LEU A CA 1
ATOM 3295 C C . LEU A 1 422 ? -6.352 1.138 32.117 1.00 92.00 422 LEU A C 1
ATOM 3297 O O . LEU A 1 422 ? -6.995 1.957 32.768 1.00 92.00 422 LEU A O 1
ATOM 3301 N N . LEU A 1 423 ? -6.862 0.444 31.098 1.00 90.75 423 LEU A N 1
ATOM 3302 C CA . LEU A 1 423 ? -8.201 0.633 30.530 1.00 90.75 423 LEU A CA 1
ATOM 3303 C C . LEU A 1 423 ? -9.291 -0.214 31.221 1.00 90.75 423 LEU A C 1
ATOM 3305 O O . LEU A 1 423 ? -10.455 -0.166 30.848 1.00 90.75 423 LEU A O 1
ATOM 3309 N N . ALA A 1 424 ? -8.956 -0.991 32.256 1.00 83.50 424 ALA A N 1
ATOM 3310 C CA . ALA A 1 424 ? -9.898 -1.928 32.880 1.00 83.50 424 ALA A CA 1
ATOM 3311 C C . ALA A 1 424 ? -11.056 -1.264 33.659 1.00 83.50 424 ALA A C 1
ATOM 3313 O O . ALA A 1 424 ? -11.985 -1.953 34.072 1.00 83.50 424 ALA A O 1
ATOM 3314 N N . LYS A 1 425 ? -10.994 0.050 33.921 1.00 75.25 425 LYS A N 1
ATOM 3315 C CA . LYS A 1 425 ? -11.999 0.798 34.708 1.00 75.25 425 LYS A CA 1
ATOM 3316 C C . LYS A 1 425 ? -12.913 1.695 33.861 1.00 75.25 425 LYS A C 1
ATOM 3318 O O . LYS A 1 425 ? -13.633 2.524 34.414 1.00 75.25 425 LYS A O 1
ATOM 3323 N N . THR A 1 426 ? -12.874 1.545 32.543 1.00 72.06 426 THR A N 1
ATOM 3324 C CA . THR A 1 426 ? -13.655 2.338 31.592 1.00 72.06 426 THR A CA 1
ATOM 3325 C C . THR A 1 426 ? -15.152 2.013 31.665 1.00 72.06 426 THR A C 1
ATOM 3327 O O . THR A 1 426 ? -15.524 0.844 31.754 1.00 72.06 426 THR A O 1
ATOM 3330 N N . SER A 1 427 ? -16.016 3.036 31.613 1.00 65.62 427 SER A N 1
ATOM 3331 C CA . SER A 1 427 ? -17.486 2.869 31.639 1.00 65.62 427 SER A CA 1
ATOM 3332 C C . SER A 1 427 ? -18.256 3.688 30.590 1.00 65.62 427 SER A C 1
ATOM 3334 O O . SER A 1 427 ? -19.242 3.172 30.075 1.00 65.62 427 SER A O 1
ATOM 3336 N N . ASP A 1 428 ? -17.786 4.883 30.200 1.00 71.94 428 ASP A N 1
ATOM 3337 C CA . ASP A 1 428 ? -18.550 5.829 29.352 1.00 71.94 428 ASP A CA 1
ATOM 3338 C C . ASP A 1 428 ? -17.849 6.219 28.025 1.00 71.94 428 ASP A C 1
ATOM 3340 O O . ASP A 1 428 ? -18.144 7.250 27.413 1.00 71.94 428 ASP A O 1
ATOM 3344 N N . SER A 1 429 ? -16.886 5.423 27.568 1.00 81.69 429 SER A N 1
ATOM 3345 C CA . SER A 1 429 ? -16.015 5.723 26.419 1.00 81.69 429 SER A CA 1
ATOM 3346 C C . SER A 1 429 ? -15.590 4.445 25.699 1.00 81.69 429 SER A C 1
ATOM 3348 O O . SER A 1 429 ? -15.748 3.339 26.217 1.00 81.69 429 SER A O 1
ATOM 3350 N N . ILE A 1 430 ? -15.035 4.593 24.491 1.00 84.69 430 ILE A N 1
ATOM 3351 C CA . ILE A 1 430 ? -14.414 3.470 23.782 1.00 84.69 430 ILE A CA 1
ATOM 3352 C C . ILE A 1 430 ? -12.913 3.476 24.106 1.00 84.69 430 ILE A C 1
ATOM 3354 O O . ILE A 1 430 ? -12.221 4.435 23.743 1.00 84.69 430 ILE A O 1
ATOM 3358 N N . PRO A 1 431 ? -12.394 2.434 24.782 1.00 91.75 431 PRO A N 1
ATOM 3359 C CA . PRO A 1 431 ? -10.974 2.324 25.060 1.00 91.75 431 PRO A CA 1
ATOM 3360 C C . PRO A 1 431 ? -10.218 1.885 23.798 1.00 91.75 431 PRO A C 1
ATOM 3362 O O . PRO A 1 431 ? -10.632 0.953 23.111 1.00 91.75 431 PRO A O 1
ATOM 3365 N N . PHE A 1 432 ? -9.090 2.528 23.502 1.00 93.94 432 PHE A N 1
ATOM 3366 C CA . PHE A 1 432 ? -8.232 2.240 22.352 1.00 93.94 432 PHE A CA 1
ATOM 3367 C C . PHE A 1 432 ? -6.798 1.950 22.786 1.00 93.94 432 PHE A C 1
ATOM 3369 O O . PHE A 1 432 ? -6.230 2.644 23.628 1.00 93.94 432 PHE A O 1
ATOM 3376 N N . ILE A 1 433 ? -6.183 0.968 22.135 1.00 96.81 433 ILE A N 1
ATOM 3377 C CA . ILE A 1 433 ? -4.750 0.688 22.223 1.00 96.81 433 ILE A CA 1
ATOM 3378 C C . ILE A 1 433 ? -4.165 0.885 20.828 1.00 96.81 433 ILE A C 1
ATOM 3380 O O . ILE A 1 433 ? -4.589 0.201 19.903 1.00 96.81 433 ILE A O 1
ATOM 3384 N N . PHE A 1 434 ? -3.200 1.789 20.664 1.00 98.06 434 PHE A N 1
ATOM 3385 C CA . PHE A 1 434 ? -2.474 1.975 19.403 1.00 98.06 434 PHE A CA 1
ATOM 3386 C C . PHE A 1 434 ? -1.078 1.375 19.524 1.00 98.06 434 PHE A C 1
ATOM 3388 O O . PHE A 1 434 ? -0.199 1.994 20.114 1.00 98.06 434 PHE A O 1
ATOM 3395 N N . LEU A 1 435 ? -0.879 0.179 18.974 1.00 98.19 435 LEU A N 1
ATOM 3396 C CA . LEU A 1 435 ? 0.422 -0.480 18.894 1.00 98.19 435 LEU A CA 1
ATOM 3397 C C . LEU A 1 435 ? 1.162 -0.031 17.631 1.00 98.19 435 LEU A C 1
ATOM 3399 O O . LEU A 1 435 ? 0.676 -0.263 16.527 1.00 98.19 435 LEU A O 1
ATOM 3403 N N . ILE A 1 436 ? 2.343 0.561 17.787 1.00 97.81 436 ILE A N 1
ATOM 3404 C CA . ILE A 1 436 ? 3.215 0.991 16.686 1.00 97.81 436 ILE A CA 1
ATOM 3405 C C . ILE A 1 436 ? 4.543 0.246 16.818 1.00 97.81 436 ILE A C 1
ATOM 3407 O O . ILE A 1 436 ? 5.195 0.374 17.851 1.00 97.81 436 ILE A O 1
ATOM 3411 N N . THR A 1 437 ? 4.939 -0.517 15.797 1.00 95.25 437 THR A N 1
ATOM 3412 C CA . THR A 1 437 ? 6.171 -1.327 15.820 1.00 95.25 437 THR A CA 1
ATOM 3413 C C . THR A 1 437 ? 6.766 -1.520 14.427 1.00 95.25 437 THR A C 1
ATOM 3415 O O . THR A 1 437 ? 6.041 -1.555 13.429 1.00 95.25 437 THR A O 1
ATOM 3418 N N . ASP A 1 438 ? 8.091 -1.647 14.356 1.00 91.31 438 ASP A N 1
ATOM 3419 C CA . ASP A 1 438 ? 8.812 -2.111 13.169 1.00 91.31 438 ASP A CA 1
ATOM 3420 C C . ASP A 1 438 ? 9.365 -3.537 13.328 1.00 91.31 438 ASP A C 1
ATOM 3422 O O . ASP A 1 438 ? 9.936 -4.069 12.384 1.00 91.31 438 ASP A O 1
ATOM 3426 N N . GLY A 1 439 ? 9.176 -4.188 14.478 1.00 87.00 439 GLY A N 1
ATOM 3427 C CA . GLY A 1 439 ? 9.776 -5.482 14.793 1.00 87.00 439 GLY A CA 1
ATOM 3428 C C . GLY A 1 439 ? 8.822 -6.673 14.688 1.00 87.00 439 GLY A C 1
ATOM 3429 O O . GLY A 1 439 ? 7.607 -6.535 14.825 1.00 87.00 439 GLY A O 1
ATOM 3430 N N . SER A 1 440 ? 9.390 -7.859 14.462 1.00 88.00 440 SER A N 1
ATOM 3431 C CA . SER A 1 440 ? 8.722 -9.151 14.686 1.00 88.00 440 SER A CA 1
ATOM 3432 C C . SER A 1 440 ? 9.186 -9.768 16.006 1.00 88.00 440 SER A C 1
ATOM 3434 O O . SER A 1 440 ? 10.339 -9.580 16.403 1.00 88.00 440 SER A O 1
ATOM 3436 N N . VAL A 1 441 ? 8.315 -10.530 16.670 1.00 89.56 441 VAL A N 1
ATOM 3437 C CA . VAL A 1 441 ? 8.634 -11.247 17.923 1.00 89.56 441 VAL A CA 1
ATOM 3438 C C . VAL A 1 441 ? 8.317 -12.739 17.798 1.00 89.56 441 VAL A C 1
ATOM 3440 O O . VAL A 1 441 ? 7.566 -13.152 16.922 1.00 89.56 441 VAL A O 1
ATOM 3443 N N . GLU A 1 442 ? 8.918 -13.584 18.638 1.00 88.00 442 GLU A N 1
ATOM 3444 C CA . GLU A 1 442 ? 8.678 -15.037 18.570 1.00 88.00 442 GLU A CA 1
ATOM 3445 C C . GLU A 1 442 ? 7.284 -15.422 19.089 1.00 88.00 442 GLU A C 1
ATOM 3447 O O . GLU A 1 442 ? 6.683 -16.370 18.589 1.00 88.00 442 GLU A O 1
ATOM 3452 N N . ASP A 1 443 ? 6.753 -14.662 20.053 1.00 91.94 443 ASP A N 1
ATOM 3453 C CA . ASP A 1 443 ? 5.524 -14.958 20.794 1.00 91.94 443 ASP A CA 1
ATOM 3454 C C . ASP A 1 443 ? 4.249 -14.328 20.186 1.00 91.94 443 ASP A C 1
ATOM 3456 O O . ASP A 1 443 ? 3.241 -14.109 20.864 1.00 91.94 443 ASP A O 1
ATOM 3460 N N . GLU A 1 444 ? 4.267 -14.009 18.887 1.00 94.81 444 GLU A N 1
ATOM 3461 C CA . GLU A 1 444 ? 3.164 -13.344 18.171 1.00 94.81 444 GLU A CA 1
ATOM 3462 C C . GLU A 1 444 ? 1.830 -14.108 18.276 1.00 94.81 444 GLU A C 1
ATOM 3464 O O . GLU A 1 444 ? 0.760 -13.509 18.447 1.00 94.81 444 GLU A O 1
ATOM 3469 N N . ARG A 1 445 ? 1.866 -15.445 18.214 1.00 94.62 445 ARG A N 1
ATOM 3470 C CA . ARG A 1 445 ? 0.656 -16.282 18.313 1.00 94.62 445 ARG A CA 1
ATOM 3471 C C . ARG A 1 445 ? 0.130 -16.355 19.741 1.00 94.62 445 ARG A C 1
ATOM 3473 O O . ARG A 1 445 ? -1.089 -16.339 19.950 1.00 94.62 445 ARG A O 1
ATOM 3480 N N . GLU A 1 446 ? 1.018 -16.401 20.729 1.00 95.38 446 GLU A N 1
ATOM 3481 C CA . GLU A 1 446 ? 0.677 -16.320 22.145 1.00 95.38 446 GLU A CA 1
ATOM 3482 C C . GLU A 1 446 ? 0.031 -14.971 22.469 1.00 95.38 446 GLU A C 1
ATOM 3484 O O . GLU A 1 446 ? -0.963 -14.939 23.196 1.00 95.38 446 GLU A O 1
ATOM 3489 N N . ILE A 1 447 ? 0.518 -13.872 21.882 1.00 95.50 447 ILE A N 1
ATOM 3490 C CA . ILE A 1 447 ? -0.090 -12.540 22.009 1.00 95.50 447 ILE A CA 1
ATOM 3491 C C . ILE A 1 447 ? -1.529 -12.549 21.481 1.00 95.50 447 ILE A C 1
ATOM 3493 O O . ILE A 1 447 ? -2.449 -12.140 22.197 1.00 95.50 447 ILE A O 1
ATOM 3497 N N . CYS A 1 448 ? -1.757 -13.062 20.267 1.00 95.00 448 CYS A N 1
ATOM 3498 C CA . CYS A 1 448 ? -3.107 -13.188 19.710 1.00 95.00 448 CYS A CA 1
ATOM 3499 C C . CYS A 1 448 ? -4.018 -14.054 20.595 1.00 95.00 448 CYS A C 1
ATOM 3501 O O . CYS A 1 448 ? -5.165 -13.685 20.857 1.00 95.00 448 CYS A O 1
ATOM 3503 N N . SER A 1 449 ? -3.506 -15.184 21.085 1.00 93.69 449 SER A N 1
ATOM 3504 C CA . SER A 1 449 ? -4.248 -16.107 21.951 1.00 93.69 449 SER A CA 1
ATOM 3505 C C . SER A 1 449 ? -4.604 -15.468 23.295 1.00 93.69 449 SER A C 1
ATOM 3507 O O . SER A 1 449 ? -5.735 -15.604 23.764 1.00 93.69 449 SER A O 1
ATOM 3509 N N . PHE A 1 450 ? -3.674 -14.714 23.884 1.00 93.75 450 PHE A N 1
ATOM 3510 C CA . PHE A 1 450 ? -3.881 -13.967 25.119 1.00 93.75 450 PHE A CA 1
ATOM 3511 C C . PHE A 1 450 ? -4.990 -12.923 24.964 1.00 93.75 450 PHE A C 1
ATOM 3513 O O . PHE A 1 450 ? -5.926 -12.910 25.765 1.00 93.75 450 PHE A O 1
ATOM 3520 N N . VAL A 1 451 ? -4.928 -12.086 23.922 1.00 91.75 451 VAL A N 1
ATOM 3521 C CA . VAL A 1 451 ? -5.962 -11.070 23.673 1.00 91.75 451 VAL A CA 1
ATOM 3522 C C . VAL A 1 451 ? -7.308 -11.737 23.418 1.00 91.75 451 VAL A C 1
ATOM 3524 O O . VAL A 1 451 ? -8.297 -11.357 24.036 1.00 91.75 451 VAL A O 1
ATOM 3527 N N . LYS A 1 452 ? -7.359 -12.781 22.583 1.00 90.12 452 LYS A N 1
ATOM 3528 C CA . LYS A 1 452 ? -8.602 -13.517 22.314 1.00 90.12 452 LYS A CA 1
ATOM 3529 C C . LYS A 1 452 ? -9.223 -14.079 23.597 1.00 90.12 452 LYS A C 1
ATOM 3531 O O . LYS A 1 452 ? -10.418 -13.908 23.808 1.00 90.12 452 LYS A O 1
ATOM 3536 N N . SER A 1 453 ? -8.413 -14.688 24.466 1.00 88.19 453 SER A N 1
ATOM 3537 C CA . SER A 1 453 ? -8.853 -15.208 25.767 1.00 88.19 453 SER A CA 1
ATOM 3538 C C . SER A 1 453 ? -9.310 -14.103 26.721 1.00 88.19 453 SER A C 1
ATOM 3540 O O . SER A 1 453 ? -10.206 -14.322 27.531 1.00 88.19 453 SER A O 1
ATOM 3542 N N . TYR A 1 454 ? -8.693 -12.923 26.676 1.00 84.81 454 TYR A N 1
ATOM 3543 C CA . TYR A 1 454 ? -9.136 -11.786 27.479 1.00 84.81 454 TYR A CA 1
ATOM 3544 C C . TYR A 1 454 ? -10.522 -11.309 27.025 1.00 84.81 454 TYR A C 1
ATOM 3546 O O . TYR A 1 454 ? -11.421 -11.165 27.845 1.00 84.81 454 TYR A O 1
ATOM 3554 N N . LEU A 1 455 ? -10.728 -11.167 25.714 1.00 78.19 455 LEU A N 1
ATOM 3555 C CA . LEU A 1 455 ? -11.994 -10.702 25.138 1.00 78.19 455 LEU A CA 1
ATOM 3556 C C . LEU A 1 455 ? -13.178 -11.647 25.403 1.00 78.19 455 LEU A C 1
ATOM 3558 O O . LEU A 1 455 ? -14.315 -11.193 25.449 1.00 78.19 455 LEU A O 1
ATOM 3562 N N . THR A 1 456 ? -12.941 -12.950 25.576 1.00 77.81 456 THR A N 1
ATOM 3563 C CA . THR A 1 456 ? -14.011 -13.925 25.857 1.00 77.81 456 THR A CA 1
ATOM 3564 C C . THR A 1 456 ? -14.409 -14.015 27.330 1.00 77.81 456 THR A C 1
ATOM 3566 O O . THR A 1 456 ? -15.482 -14.528 27.623 1.00 77.81 456 THR A O 1
ATOM 3569 N N . ASN A 1 457 ? -13.552 -13.576 28.259 1.00 67.69 457 ASN A N 1
ATOM 3570 C CA . ASN A 1 457 ? -13.702 -13.854 29.696 1.00 67.69 457 ASN A CA 1
ATOM 3571 C C . ASN A 1 457 ? -14.127 -12.640 30.538 1.00 67.69 457 ASN A C 1
ATOM 3573 O O . ASN A 1 457 ? -14.195 -12.751 31.761 1.00 67.69 457 ASN A O 1
ATOM 3577 N N . VAL A 1 458 ? -14.354 -11.477 29.927 1.00 63.31 458 VAL A N 1
ATOM 3578 C CA . VAL A 1 458 ? -14.506 -10.214 30.657 1.00 63.31 458 VAL A CA 1
ATOM 3579 C C . VAL A 1 458 ? -15.881 -9.594 30.384 1.00 63.31 458 VAL A C 1
ATOM 3581 O O . VAL A 1 458 ? -16.264 -9.409 29.236 1.00 63.31 458 VAL A O 1
ATOM 3584 N N . GLU A 1 459 ? -16.611 -9.249 31.451 1.00 58.59 459 GLU A N 1
ATOM 3585 C CA . GLU A 1 459 ? -17.924 -8.569 31.408 1.00 58.59 459 GLU A CA 1
ATOM 3586 C C . GLU A 1 459 ? -17.824 -7.047 31.133 1.00 58.59 459 GLU A C 1
ATOM 3588 O O . GLU A 1 459 ? -18.833 -6.346 31.119 1.00 58.59 459 GLU A O 1
ATOM 3593 N N . THR A 1 460 ? -16.614 -6.509 30.938 1.00 61.31 460 THR A N 1
ATOM 3594 C CA . THR A 1 460 ? -16.334 -5.073 30.740 1.00 61.31 460 THR A CA 1
ATOM 3595 C C . THR A 1 460 ? -16.082 -4.705 29.275 1.00 61.31 460 THR A C 1
ATOM 3597 O O . THR A 1 460 ? -15.813 -5.555 28.425 1.00 61.31 460 THR A O 1
ATOM 3600 N N . VAL A 1 461 ? -16.111 -3.398 28.984 1.00 70.62 461 VAL A N 1
ATOM 3601 C CA . VAL A 1 461 ? -15.828 -2.836 27.655 1.00 70.62 461 VAL A CA 1
ATOM 3602 C C . VAL A 1 461 ? -14.417 -3.224 27.202 1.00 70.62 461 VAL A C 1
ATOM 3604 O O . VAL A 1 461 ? -13.420 -2.905 27.848 1.00 70.62 461 VAL A O 1
ATOM 3607 N N . CYS A 1 462 ? -14.336 -3.936 26.082 1.00 76.81 462 CYS A N 1
ATOM 3608 C CA . CYS A 1 462 ? -13.079 -4.427 25.533 1.00 76.81 462 CYS A CA 1
ATOM 3609 C C . CYS A 1 462 ? -12.351 -3.349 24.711 1.00 76.81 462 CYS A C 1
ATOM 3611 O O . CYS A 1 462 ? -12.974 -2.758 23.818 1.00 76.81 462 CYS A O 1
ATOM 3613 N N . PRO A 1 463 ? -11.037 -3.135 24.928 1.00 89.62 463 PRO A N 1
ATOM 3614 C CA . PRO A 1 463 ? -10.279 -2.141 24.181 1.00 89.62 463 PRO A CA 1
ATOM 3615 C C . PRO A 1 463 ? -10.143 -2.508 22.706 1.00 89.62 463 PRO A C 1
ATOM 3617 O O . PRO A 1 463 ? -9.846 -3.653 22.356 1.00 89.62 463 PRO A O 1
ATOM 3620 N N . ARG A 1 464 ? -10.311 -1.503 21.843 1.00 92.31 464 ARG A N 1
ATOM 3621 C CA . ARG A 1 464 ? -10.044 -1.594 20.411 1.00 92.31 464 ARG A CA 1
ATOM 3622 C C . ARG A 1 464 ? -8.545 -1.540 20.162 1.00 92.31 464 ARG A C 1
ATOM 3624 O O . ARG A 1 464 ? -7.914 -0.514 20.408 1.00 92.31 464 ARG A O 1
ATOM 3631 N N . ILE A 1 465 ? -7.965 -2.633 19.674 1.00 95.38 465 ILE A N 1
ATOM 3632 C CA . ILE A 1 465 ? -6.521 -2.700 19.406 1.00 95.38 465 ILE A CA 1
ATOM 3633 C C . ILE A 1 465 ? -6.260 -2.296 17.960 1.00 95.38 465 ILE A C 1
ATOM 3635 O O . ILE A 1 465 ? -6.551 -3.046 17.034 1.00 95.38 465 ILE A O 1
ATOM 3639 N N . CYS A 1 466 ? -5.719 -1.102 17.763 1.00 96.75 466 CYS A N 1
ATOM 3640 C CA . CYS A 1 466 ? -5.254 -0.617 16.474 1.00 96.75 466 CYS A CA 1
ATOM 3641 C C . CYS A 1 466 ? -3.751 -0.872 16.340 1.00 96.75 466 CYS A C 1
ATOM 3643 O O . CYS A 1 466 ? -2.994 -0.616 17.274 1.00 96.75 466 CYS A O 1
ATOM 3645 N N . THR A 1 467 ? -3.311 -1.363 15.188 1.00 97.69 467 THR A N 1
ATOM 3646 C CA . THR A 1 467 ? -1.913 -1.731 14.943 1.00 97.69 467 THR A CA 1
ATOM 3647 C C . THR A 1 467 ? -1.345 -0.958 13.757 1.00 97.69 467 THR A C 1
ATOM 3649 O O . THR A 1 467 ? -2.022 -0.729 12.752 1.00 97.69 467 THR A O 1
ATOM 3652 N N . PHE A 1 468 ? -0.086 -0.543 13.881 1.00 97.69 468 PHE A N 1
ATOM 3653 C CA . PHE A 1 468 ? 0.663 0.141 12.840 1.00 97.69 468 PHE A CA 1
ATOM 3654 C C . PHE A 1 468 ? 2.028 -0.515 12.640 1.00 97.69 468 PHE A C 1
ATOM 3656 O O . PHE A 1 468 ? 2.885 -0.451 13.522 1.00 97.69 468 PHE A O 1
ATOM 3663 N N . GLY A 1 469 ? 2.215 -1.144 11.480 1.00 95.38 469 GLY A N 1
ATOM 3664 C CA . GLY A 1 469 ? 3.476 -1.789 11.110 1.00 95.38 469 GLY A CA 1
ATOM 3665 C C . GLY A 1 469 ? 4.393 -0.863 10.314 1.00 95.38 469 GLY A C 1
ATOM 3666 O O . GLY A 1 469 ? 3.951 -0.226 9.357 1.00 95.38 469 GLY A O 1
ATOM 3667 N N . ILE A 1 470 ? 5.676 -0.809 10.660 1.00 92.75 470 ILE A N 1
ATOM 3668 C CA . ILE A 1 470 ? 6.684 -0.021 9.940 1.00 92.75 470 ILE A CA 1
ATOM 3669 C C . ILE A 1 470 ? 7.665 -0.952 9.217 1.00 92.75 470 ILE A C 1
ATOM 3671 O O . ILE A 1 470 ? 8.185 -1.913 9.781 1.00 92.75 470 ILE A O 1
ATOM 3675 N N . GLY A 1 471 ? 7.944 -0.646 7.952 1.00 85.44 471 GLY A N 1
ATOM 3676 C CA . GLY A 1 471 ? 8.925 -1.352 7.134 1.00 85.44 471 GLY A CA 1
ATOM 3677 C C . GLY A 1 471 ? 8.507 -2.772 6.742 1.00 85.44 471 GLY A C 1
ATOM 3678 O O . GLY A 1 471 ? 7.332 -3.125 6.739 1.00 85.44 471 GLY A O 1
ATOM 3679 N N . LEU A 1 472 ? 9.495 -3.581 6.355 1.00 77.19 472 LEU A N 1
ATOM 3680 C CA . LEU A 1 472 ? 9.323 -4.980 5.924 1.00 77.19 472 LEU A CA 1
ATOM 3681 C C . LEU A 1 472 ? 9.744 -5.995 7.002 1.00 77.19 472 LEU A C 1
ATOM 3683 O O . LEU A 1 472 ? 9.712 -7.197 6.767 1.00 77.19 472 LEU A O 1
ATOM 3687 N N . TYR A 1 473 ? 10.193 -5.504 8.156 1.00 77.31 473 TYR A N 1
ATOM 3688 C CA . TYR A 1 473 ? 10.724 -6.310 9.252 1.00 77.31 473 TYR A CA 1
ATOM 3689 C C . TYR A 1 473 ? 9.630 -6.964 10.091 1.00 77.31 473 TYR A C 1
ATOM 3691 O O . TYR A 1 473 ? 9.760 -8.131 10.461 1.00 77.31 473 TYR A O 1
ATOM 3699 N N . CYS A 1 474 ? 8.577 -6.206 10.405 1.00 87.50 474 CYS A N 1
ATOM 3700 C CA . CYS A 1 474 ? 7.469 -6.676 11.222 1.00 87.50 474 CYS A CA 1
ATOM 3701 C C . CYS A 1 474 ? 6.558 -7.637 10.455 1.00 87.50 474 CYS A C 1
ATOM 3703 O O . CYS A 1 474 ? 6.391 -7.562 9.232 1.00 87.50 474 CYS A O 1
ATOM 3705 N N . ASN A 1 475 ? 5.921 -8.530 11.202 1.00 92.56 475 ASN A N 1
ATOM 3706 C CA . ASN A 1 475 ? 4.912 -9.419 10.671 1.00 92.56 475 ASN A CA 1
ATOM 3707 C C . ASN A 1 475 ? 3.573 -8.680 10.514 1.00 92.56 475 ASN A C 1
ATOM 3709 O O . ASN A 1 475 ? 2.758 -8.578 11.434 1.00 92.56 475 ASN A O 1
ATOM 3713 N N . HIS A 1 476 ? 3.323 -8.167 9.310 1.00 92.75 476 HIS A N 1
ATOM 3714 C CA . HIS A 1 476 ? 2.084 -7.455 8.982 1.00 92.75 476 HIS A CA 1
ATOM 3715 C C . HIS A 1 476 ? 0.829 -8.324 9.132 1.00 92.75 476 HIS A C 1
ATOM 3717 O O . HIS A 1 476 ? -0.223 -7.811 9.514 1.00 92.75 476 HIS A O 1
ATOM 3723 N N . TYR A 1 477 ? 0.930 -9.637 8.900 1.00 94.12 477 TYR A N 1
ATOM 3724 C CA . TYR A 1 477 ? -0.197 -10.559 9.062 1.00 94.12 477 TYR A CA 1
ATOM 3725 C C . TYR A 1 477 ? -0.558 -10.787 10.531 1.00 94.12 477 TYR A C 1
ATOM 3727 O O . TYR A 1 477 ? -1.752 -10.862 10.844 1.00 94.12 477 TYR A O 1
ATOM 3735 N N . PHE A 1 478 ? 0.439 -10.828 11.422 1.00 95.56 478 PHE A N 1
ATOM 3736 C CA . PHE A 1 478 ? 0.242 -10.797 12.873 1.00 95.56 478 PHE A CA 1
ATOM 3737 C C . PHE A 1 478 ? -0.452 -9.505 13.308 1.00 95.56 478 PHE A C 1
ATOM 3739 O O . PHE A 1 478 ? -1.494 -9.562 13.961 1.00 95.56 478 PHE A O 1
ATOM 3746 N N . LEU A 1 479 ? 0.071 -8.342 12.909 1.00 96.31 479 LEU A N 1
ATOM 3747 C CA . LEU A 1 479 ? -0.501 -7.047 13.292 1.00 96.31 479 LEU A CA 1
ATOM 3748 C C . LEU A 1 479 ? -1.945 -6.891 12.800 1.00 96.31 479 LEU A C 1
ATOM 3750 O O . LEU A 1 479 ? -2.803 -6.407 13.544 1.00 96.31 479 LEU A O 1
ATOM 3754 N N . GLN A 1 480 ? -2.235 -7.348 11.580 1.00 94.88 480 GLN A N 1
ATOM 3755 C CA . GLN A 1 480 ? -3.588 -7.376 11.032 1.00 94.88 480 GLN A CA 1
ATOM 3756 C C . GLN A 1 480 ? -4.509 -8.318 11.821 1.00 94.88 480 GLN A C 1
ATOM 3758 O O . GLN A 1 480 ? -5.641 -7.944 12.135 1.00 94.88 480 GLN A O 1
ATOM 3763 N N . MET A 1 481 ? -4.033 -9.516 12.179 1.00 95.19 481 MET A N 1
ATOM 3764 C CA . MET A 1 481 ? -4.802 -10.469 12.982 1.00 95.19 481 MET A CA 1
ATOM 3765 C C . MET A 1 481 ? -5.083 -9.928 14.386 1.00 95.19 481 MET A C 1
ATOM 3767 O O . MET A 1 481 ? -6.209 -10.017 14.870 1.00 95.19 481 MET A O 1
ATOM 3771 N N . LEU A 1 482 ? -4.086 -9.322 15.032 1.00 95.62 482 LEU A N 1
ATOM 3772 C CA . LEU A 1 482 ? -4.224 -8.720 16.353 1.00 95.62 482 LEU A CA 1
ATOM 3773 C C . LEU A 1 482 ? -5.271 -7.597 16.351 1.00 95.62 482 LEU A C 1
ATOM 3775 O O . LEU A 1 482 ? -6.125 -7.562 17.239 1.00 95.62 482 LEU A O 1
ATOM 3779 N N . ALA A 1 483 ? -5.261 -6.738 15.326 1.00 95.06 483 ALA A N 1
ATOM 3780 C CA . ALA A 1 483 ? -6.282 -5.706 15.165 1.00 95.06 483 ALA A CA 1
ATOM 3781 C C . ALA A 1 483 ? -7.680 -6.299 14.943 1.00 95.06 483 ALA A C 1
ATOM 3783 O O . ALA A 1 483 ? -8.642 -5.862 15.573 1.00 95.06 483 ALA A O 1
ATOM 3784 N N . GLN A 1 484 ? -7.798 -7.343 14.116 1.00 92.44 484 GLN A N 1
ATOM 3785 C CA . GLN A 1 484 ? -9.070 -8.031 13.879 1.00 92.44 484 GLN A CA 1
ATOM 3786 C C . GLN A 1 484 ? -9.620 -8.689 15.153 1.00 92.44 484 GLN A C 1
ATOM 3788 O O . GLN A 1 484 ? -10.817 -8.585 15.433 1.00 92.44 484 GLN A O 1
ATOM 3793 N N . ILE A 1 485 ? -8.768 -9.343 15.949 1.00 92.38 485 ILE A N 1
ATOM 3794 C CA . ILE A 1 485 ? -9.151 -9.914 17.247 1.00 92.38 485 ILE A CA 1
ATOM 3795 C C . ILE A 1 485 ? -9.650 -8.796 18.167 1.00 92.38 485 ILE A C 1
ATOM 3797 O O . ILE A 1 485 ? -10.744 -8.905 18.710 1.00 92.38 485 ILE A O 1
ATOM 3801 N N . GLY A 1 486 ? -8.897 -7.700 18.274 1.00 91.50 486 GLY A N 1
ATOM 3802 C CA . GLY A 1 486 ? -9.238 -6.543 19.099 1.00 91.50 486 GLY A CA 1
ATOM 3803 C C . GLY A 1 486 ? -10.316 -5.617 18.532 1.00 91.50 486 GLY A C 1
ATOM 3804 O O . GLY A 1 486 ? -10.487 -4.541 19.089 1.00 91.50 486 GLY A O 1
ATOM 3805 N N . LYS A 1 487 ? -11.012 -5.961 17.435 1.00 90.38 487 LYS A N 1
ATOM 3806 C CA . LYS A 1 487 ? -11.990 -5.088 16.741 1.00 90.38 487 LYS A CA 1
ATOM 3807 C C . LYS A 1 487 ? -11.450 -3.690 16.364 1.00 90.38 487 LYS A C 1
ATOM 3809 O O . LYS A 1 487 ? -12.226 -2.750 16.214 1.00 90.38 487 LYS A O 1
ATOM 3814 N N . GLY A 1 488 ? -10.135 -3.528 16.246 1.00 91.81 488 GLY A N 1
ATOM 3815 C CA . GLY A 1 488 ? -9.500 -2.265 15.878 1.00 91.81 488 GLY A CA 1
ATOM 3816 C C . GLY A 1 488 ? -9.061 -2.220 14.416 1.00 91.81 488 GLY A C 1
ATOM 3817 O O . GLY A 1 488 ? -9.472 -3.032 13.585 1.00 91.81 488 GLY A O 1
ATOM 3818 N N . TYR A 1 489 ? -8.220 -1.239 14.098 1.00 92.06 489 TYR A N 1
ATOM 3819 C CA . TYR A 1 489 ? -7.798 -0.933 12.733 1.00 92.06 489 TYR A CA 1
ATOM 3820 C C . TYR A 1 489 ? -6.319 -1.250 12.511 1.00 92.06 489 TYR A C 1
ATOM 3822 O O . TYR A 1 489 ? -5.490 -0.979 13.373 1.00 92.06 489 TYR A O 1
ATOM 3830 N N . TYR A 1 490 ? -5.990 -1.757 11.324 1.00 93.62 490 TYR A N 1
ATOM 3831 C CA . TYR A 1 490 ? -4.612 -1.973 10.885 1.00 93.62 490 TYR A CA 1
ATOM 3832 C C . TYR A 1 490 ? -4.245 -1.022 9.738 1.00 93.62 490 TYR A C 1
ATOM 3834 O O . TYR A 1 490 ? -4.970 -0.904 8.739 1.00 93.62 490 TYR A O 1
ATOM 3842 N N . ASP A 1 491 ? -3.090 -0.374 9.856 1.00 93.75 491 ASP A N 1
ATOM 3843 C CA . ASP A 1 491 ? -2.397 0.260 8.734 1.00 93.75 491 ASP A CA 1
ATOM 3844 C C . ASP A 1 491 ? -0.884 0.023 8.851 1.00 93.75 491 ASP A C 1
ATOM 3846 O O . ASP A 1 491 ? -0.403 -0.579 9.807 1.00 93.75 491 ASP A O 1
ATOM 3850 N N . ALA A 1 492 ? -0.122 0.457 7.856 1.00 93.00 492 ALA A N 1
ATOM 3851 C CA . ALA A 1 492 ? 1.328 0.296 7.863 1.00 93.00 492 ALA A CA 1
ATOM 3852 C C . ALA A 1 492 ? 2.016 1.488 7.204 1.00 93.00 492 ALA A C 1
ATOM 3854 O O . ALA A 1 492 ? 1.352 2.356 6.649 1.00 93.00 492 ALA A O 1
ATOM 3855 N N . ALA A 1 493 ? 3.339 1.525 7.184 1.00 90.75 493 ALA A N 1
ATOM 3856 C CA . ALA A 1 493 ? 4.121 2.359 6.279 1.00 90.75 493 ALA A CA 1
ATOM 3857 C C . ALA A 1 493 ? 5.401 1.616 5.911 1.00 90.75 493 ALA A C 1
ATOM 3859 O O . ALA A 1 493 ? 6.110 1.122 6.779 1.00 90.75 493 ALA A O 1
ATOM 3860 N N . PHE A 1 494 ? 5.689 1.522 4.617 1.00 84.81 494 PHE A N 1
ATOM 3861 C CA . PHE A 1 494 ? 6.862 0.798 4.118 1.00 84.81 494 PHE A CA 1
ATOM 3862 C C . PHE A 1 494 ? 8.005 1.732 3.710 1.00 84.81 494 PHE A C 1
ATOM 3864 O O . PHE A 1 494 ? 9.121 1.270 3.492 1.00 84.81 494 PHE A O 1
ATOM 3871 N N . ASP A 1 495 ? 7.727 3.029 3.596 1.00 82.75 495 ASP A N 1
ATOM 3872 C CA . ASP A 1 495 ? 8.720 4.080 3.434 1.00 82.75 495 ASP A CA 1
ATOM 3873 C C . ASP A 1 495 ? 8.659 5.042 4.623 1.00 82.75 495 ASP A C 1
ATOM 3875 O O . ASP A 1 495 ? 7.619 5.207 5.263 1.00 82.75 495 ASP A O 1
ATOM 3879 N N . SER A 1 496 ? 9.799 5.657 4.940 1.00 82.50 496 SER A N 1
ATOM 3880 C CA . SER A 1 496 ? 9.917 6.582 6.067 1.00 82.50 496 SER A CA 1
ATOM 3881 C C . SER A 1 496 ? 8.972 7.768 5.928 1.00 82.50 496 SER A C 1
ATOM 3883 O O . SER A 1 496 ? 8.367 8.194 6.909 1.00 82.50 496 SER A O 1
ATOM 3885 N N . ASP A 1 497 ? 8.823 8.267 4.705 1.00 82.94 497 ASP A N 1
ATOM 3886 C CA . ASP A 1 497 ? 8.168 9.540 4.409 1.00 82.94 497 ASP A CA 1
ATOM 3887 C C . ASP A 1 497 ? 6.651 9.477 4.637 1.00 82.94 497 ASP A C 1
ATOM 3889 O O . ASP A 1 497 ? 6.026 10.497 4.921 1.00 82.94 497 ASP A O 1
ATOM 3893 N N . SER A 1 498 ? 6.045 8.284 4.561 1.00 86.75 498 SER A N 1
ATOM 3894 C CA . SER A 1 498 ? 4.610 8.118 4.806 1.00 86.75 498 SER A CA 1
ATOM 3895 C C . SER A 1 498 ? 4.245 7.814 6.260 1.00 86.75 498 SER A C 1
ATOM 3897 O O . SER A 1 498 ? 3.067 7.957 6.596 1.00 86.75 498 SER A O 1
ATOM 3899 N N . ILE A 1 499 ? 5.204 7.446 7.127 1.00 91.88 499 ILE A N 1
ATOM 3900 C CA . ILE A 1 499 ? 4.946 7.021 8.521 1.00 91.88 499 ILE A CA 1
ATOM 3901 C C . ILE A 1 499 ? 4.050 8.027 9.249 1.00 91.88 499 ILE A C 1
ATOM 3903 O O . ILE A 1 499 ? 2.993 7.647 9.752 1.00 91.88 499 ILE A O 1
ATOM 3907 N N . ASP A 1 500 ? 4.436 9.305 9.251 1.00 91.94 500 ASP A N 1
ATOM 3908 C CA . ASP A 1 500 ? 3.723 10.349 9.993 1.00 91.94 500 ASP A CA 1
ATOM 3909 C C . ASP A 1 500 ? 2.264 10.487 9.526 1.00 91.94 500 ASP A C 1
ATOM 3911 O O . ASP A 1 500 ? 1.316 10.249 10.278 1.00 91.94 500 ASP A O 1
ATOM 3915 N N . SER A 1 501 ? 2.076 10.747 8.230 1.00 90.38 501 SER A N 1
ATOM 3916 C CA . SER A 1 501 ? 0.746 10.922 7.636 1.00 90.38 501 SER A CA 1
ATOM 3917 C C . SER A 1 501 ? -0.173 9.703 7.810 1.00 90.38 501 SER A C 1
ATOM 3919 O O . SER A 1 501 ? -1.378 9.858 8.030 1.00 90.38 501 SER A O 1
ATOM 3921 N N . ARG A 1 502 ? 0.367 8.476 7.737 1.00 91.88 502 ARG A N 1
ATOM 3922 C CA . ARG A 1 502 ? -0.433 7.247 7.842 1.00 91.88 502 ARG A CA 1
ATOM 3923 C C . ARG A 1 502 ? -0.805 6.930 9.291 1.00 91.88 502 ARG A C 1
ATOM 3925 O O . ARG A 1 502 ? -1.941 6.510 9.511 1.00 91.88 502 ARG A O 1
ATOM 3932 N N . ILE A 1 503 ? 0.067 7.195 10.270 1.00 94.81 503 ILE A N 1
ATOM 3933 C CA . ILE A 1 503 ? -0.283 7.088 11.699 1.00 94.81 503 ILE A CA 1
ATOM 3934 C C . ILE A 1 503 ? -1.375 8.097 12.051 1.00 94.81 503 ILE A C 1
ATOM 3936 O O . ILE A 1 503 ? -2.380 7.718 12.652 1.00 94.81 503 ILE A O 1
ATOM 3940 N N . GLN A 1 504 ? -1.227 9.357 11.628 1.00 92.25 504 GLN A N 1
ATOM 3941 C CA . GLN A 1 504 ? -2.249 10.381 11.859 1.00 92.25 504 GLN A CA 1
ATOM 3942 C C . GLN A 1 504 ? -3.597 9.960 11.264 1.00 92.25 504 GLN A C 1
ATOM 3944 O O . GLN A 1 504 ? -4.626 10.026 11.936 1.00 92.25 504 GLN A O 1
ATOM 3949 N N . ARG A 1 505 ? -3.600 9.437 10.032 1.00 89.38 505 ARG A N 1
ATOM 3950 C CA . ARG A 1 505 ? -4.813 8.920 9.389 1.00 89.38 505 ARG A CA 1
ATOM 3951 C C . ARG A 1 505 ? -5.421 7.737 10.142 1.00 89.38 505 ARG A C 1
ATOM 3953 O O . ARG A 1 505 ? -6.644 7.699 10.293 1.00 89.38 505 ARG A O 1
ATOM 3960 N N . LEU A 1 506 ? -4.606 6.785 10.607 1.00 92.31 506 LEU A N 1
ATOM 3961 C CA . LEU A 1 506 ? -5.068 5.657 11.422 1.00 92.31 506 LEU A CA 1
ATOM 3962 C C . LEU A 1 506 ? -5.738 6.168 12.702 1.00 92.31 506 LEU A C 1
ATOM 3964 O O . LEU A 1 506 ? -6.858 5.762 13.002 1.00 92.31 506 LEU A O 1
ATOM 3968 N N . PHE A 1 507 ? -5.102 7.104 13.405 1.00 92.56 507 PHE A N 1
ATOM 3969 C CA . PHE A 1 507 ? -5.638 7.699 14.625 1.00 92.56 507 PHE A CA 1
ATOM 3970 C C . PHE A 1 507 ? -6.946 8.462 14.380 1.00 92.56 507 PHE A C 1
ATOM 3972 O O . PHE A 1 507 ? -7.937 8.231 15.075 1.00 92.56 507 PHE A O 1
ATOM 3979 N N . SER A 1 508 ? -7.000 9.335 13.371 1.00 88.75 508 SER A N 1
ATOM 3980 C CA . SER A 1 508 ? -8.216 10.081 13.024 1.00 88.75 508 SER A CA 1
ATOM 3981 C C . SER A 1 508 ? -9.365 9.155 12.615 1.00 88.75 508 SER A C 1
ATOM 3983 O O . SER A 1 508 ? -10.509 9.386 13.005 1.00 88.75 508 SER A O 1
ATOM 3985 N N . SER A 1 509 ? -9.074 8.083 11.875 1.00 85.38 509 SER A N 1
ATOM 3986 C CA . SER A 1 509 ? -10.089 7.114 11.437 1.00 85.38 509 SER A CA 1
ATOM 3987 C C . SER A 1 509 ? -10.592 6.256 12.597 1.00 85.38 509 SER A C 1
ATOM 3989 O O . SER A 1 509 ? -11.797 6.104 12.779 1.00 85.38 509 SER A O 1
ATOM 3991 N N . ALA A 1 510 ? -9.684 5.727 13.417 1.00 88.00 510 ALA A N 1
ATOM 3992 C CA . ALA A 1 510 ? -10.039 4.875 14.545 1.00 88.00 510 ALA A CA 1
ATOM 3993 C C . ALA A 1 510 ? -10.742 5.652 15.661 1.00 88.00 510 ALA A C 1
ATOM 3995 O O . ALA A 1 510 ? -11.645 5.125 16.290 1.00 88.00 510 ALA A O 1
ATOM 3996 N N . SER A 1 511 ? -10.374 6.915 15.884 1.00 85.88 511 SER A N 1
ATOM 3997 C CA . SER A 1 511 ? -10.938 7.731 16.963 1.00 85.88 511 SER A CA 1
ATOM 3998 C C . SER A 1 511 ? -12.186 8.530 16.569 1.00 85.88 511 SER A C 1
ATOM 4000 O O . SER A 1 511 ? -12.656 9.353 17.349 1.00 85.88 511 SER A O 1
ATOM 4002 N N . SER A 1 512 ? -12.732 8.319 15.369 1.00 88.38 512 SER A N 1
ATOM 4003 C CA . SER A 1 512 ? -13.952 8.982 14.885 1.00 88.38 512 SER A CA 1
ATOM 4004 C C . SER A 1 512 ? -15.163 8.047 14.831 1.00 88.38 512 SER A C 1
ATOM 4006 O O . SER A 1 512 ? -16.030 8.197 13.968 1.00 88.38 512 SER A O 1
ATOM 4008 N N . VAL A 1 513 ? -15.228 7.085 15.759 1.00 89.94 513 VAL A N 1
ATOM 4009 C CA . VAL A 1 513 ? -16.334 6.123 15.860 1.00 89.94 513 VAL A CA 1
ATOM 4010 C C . VAL A 1 513 ? -17.648 6.841 16.150 1.00 89.94 513 VAL A C 1
ATOM 4012 O O . VAL A 1 513 ? -17.748 7.660 17.065 1.00 89.94 513 VAL A O 1
ATOM 4015 N N . ILE A 1 514 ? -18.667 6.495 15.371 1.00 90.56 514 ILE A N 1
ATOM 4016 C CA . ILE A 1 514 ? -20.029 7.033 15.474 1.00 90.56 514 ILE A CA 1
ATOM 4017 C C . ILE A 1 514 ? -21.081 5.952 15.720 1.00 90.56 514 ILE A C 1
ATOM 4019 O O . ILE A 1 514 ? -22.173 6.276 16.177 1.00 90.56 514 ILE A O 1
ATOM 4023 N N . LEU A 1 515 ? -20.766 4.690 15.423 1.00 92.12 515 LEU A N 1
ATOM 4024 C CA . LEU A 1 515 ? -21.619 3.539 15.702 1.00 92.12 515 LEU A CA 1
ATOM 4025 C C . LEU A 1 515 ? -20.722 2.352 16.075 1.00 92.12 515 LEU A C 1
ATOM 4027 O O . LEU A 1 515 ? -19.915 1.916 15.256 1.00 92.12 515 LEU A O 1
ATOM 4031 N N . ALA A 1 516 ? -20.855 1.864 17.305 1.00 91.50 516 ALA A N 1
ATOM 4032 C CA . ALA A 1 516 ? -20.038 0.795 17.871 1.00 91.50 516 ALA A CA 1
ATOM 4033 C C . ALA A 1 516 ? -20.826 -0.510 18.043 1.00 91.50 516 ALA A C 1
ATOM 4035 O O . ALA A 1 516 ? -22.057 -0.510 17.991 1.00 91.50 516 ALA A O 1
ATOM 4036 N N . ASP A 1 517 ? -20.102 -1.613 18.251 1.00 89.06 517 ASP A N 1
ATOM 4037 C CA . ASP A 1 517 ? -20.655 -2.945 18.546 1.00 89.06 517 ASP A CA 1
ATOM 4038 C C . ASP A 1 517 ? -21.706 -3.392 17.522 1.00 89.06 517 ASP A C 1
ATOM 4040 O O . ASP A 1 517 ? -22.800 -3.859 17.843 1.00 89.06 517 ASP A O 1
ATOM 4044 N N . ILE A 1 518 ? -21.346 -3.224 16.250 1.00 93.19 518 ILE A N 1
ATOM 4045 C CA . ILE A 1 518 ? -22.219 -3.525 15.122 1.00 93.19 518 ILE A CA 1
ATOM 4046 C C . 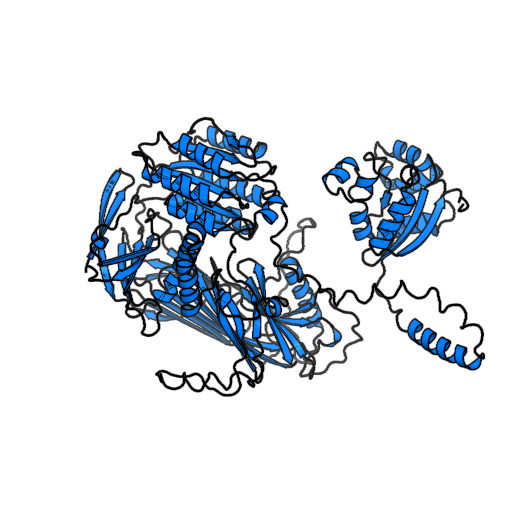ILE A 1 518 ? -22.462 -5.036 15.029 1.00 93.19 518 ILE A C 1
ATOM 4048 O O . ILE A 1 518 ? -21.527 -5.837 15.038 1.00 93.19 518 ILE A O 1
ATOM 4052 N N . THR A 1 519 ? -23.730 -5.419 14.894 1.00 92.00 519 THR A N 1
ATOM 4053 C CA . THR A 1 519 ? -24.191 -6.813 14.821 1.00 92.00 519 THR A CA 1
ATOM 4054 C C . THR A 1 519 ? -25.099 -7.049 13.614 1.00 92.00 519 THR A C 1
ATOM 4056 O O . THR A 1 519 ? -25.781 -6.138 13.134 1.00 92.00 519 THR A O 1
ATOM 4059 N N . LEU A 1 520 ? -25.086 -8.290 13.111 1.00 90.81 520 LEU A N 1
ATOM 4060 C CA . LEU A 1 520 ? -25.828 -8.749 11.928 1.00 90.81 520 LEU A CA 1
ATOM 4061 C C . LEU A 1 520 ? -26.665 -9.999 12.251 1.00 90.81 520 LEU A C 1
ATOM 4063 O O . LEU A 1 520 ? -26.546 -11.024 11.581 1.00 90.81 520 LEU A O 1
ATOM 4067 N N . ASN A 1 521 ? -27.513 -9.921 13.279 1.00 82.94 521 ASN A N 1
ATOM 4068 C CA . ASN A 1 521 ? -28.237 -11.078 13.834 1.00 82.94 521 ASN A CA 1
ATOM 4069 C C . ASN A 1 521 ? -29.106 -11.818 12.796 1.00 82.94 521 ASN A C 1
ATOM 4071 O O . ASN A 1 521 ? -29.367 -13.007 12.924 1.00 82.94 521 ASN A O 1
ATOM 4075 N N . THR A 1 522 ? -29.542 -11.145 11.726 1.00 79.81 522 THR A N 1
ATOM 4076 C CA . THR A 1 522 ? -30.351 -11.767 10.663 1.00 79.81 522 THR A CA 1
ATOM 4077 C C . THR A 1 522 ? -29.598 -12.809 9.828 1.00 79.81 522 THR A C 1
ATOM 4079 O O . THR A 1 522 ? -30.242 -13.561 9.104 1.00 79.81 522 THR A O 1
ATOM 4082 N N . LEU A 1 523 ? -28.261 -12.854 9.890 1.00 84.12 523 LEU A N 1
ATOM 4083 C CA . LEU A 1 523 ? -27.441 -13.816 9.139 1.00 84.12 523 LEU A CA 1
ATOM 4084 C C . LEU A 1 523 ? -27.238 -15.154 9.871 1.00 84.12 523 LEU A C 1
ATOM 4086 O O . LEU A 1 523 ? -26.753 -16.103 9.262 1.00 84.12 523 LEU A O 1
ATOM 4090 N N . GLU A 1 524 ? -27.622 -15.255 11.146 1.00 76.31 524 GLU A N 1
ATOM 4091 C CA . GLU A 1 524 ? -27.418 -16.459 11.972 1.00 76.31 524 GLU A CA 1
ATOM 4092 C C . GLU A 1 524 ? -28.241 -17.673 11.508 1.00 76.31 524 GLU A C 1
ATOM 4094 O O . GLU A 1 524 ? -27.956 -18.800 11.899 1.00 76.31 524 GLU A O 1
ATOM 4099 N N . HIS A 1 525 ? -29.257 -17.457 10.669 1.00 80.12 525 HIS A N 1
ATOM 4100 C CA . HIS A 1 525 ? -30.146 -18.503 10.155 1.00 80.12 525 HIS A CA 1
ATOM 4101 C C . HIS A 1 525 ? -29.678 -19.138 8.834 1.00 80.12 525 HIS A C 1
ATOM 4103 O O . HIS A 1 525 ? -30.411 -19.945 8.266 1.00 80.12 525 HIS A O 1
ATOM 4109 N N . LEU A 1 526 ? -28.508 -18.752 8.317 1.00 87.25 526 LEU A N 1
ATOM 4110 C CA . LEU A 1 526 ? -27.937 -19.338 7.101 1.00 87.25 526 LEU A CA 1
ATOM 4111 C C . LEU A 1 526 ? -27.320 -20.714 7.392 1.00 87.25 526 LEU A C 1
ATOM 4113 O O . LEU A 1 526 ? -26.744 -20.924 8.458 1.00 87.25 526 LEU A O 1
ATOM 4117 N N . ASP A 1 527 ? -27.405 -21.632 6.426 1.00 86.19 527 ASP A N 1
ATOM 4118 C CA . ASP A 1 527 ? -26.929 -23.018 6.581 1.00 86.19 527 ASP A CA 1
ATOM 4119 C C . ASP A 1 527 ? -25.401 -23.080 6.761 1.00 86.19 527 ASP A C 1
ATOM 4121 O O . ASP A 1 527 ? -24.865 -23.905 7.501 1.00 86.19 527 ASP A O 1
ATOM 4125 N N . SER A 1 528 ? -24.695 -22.178 6.077 1.00 90.25 528 SER A N 1
ATOM 4126 C CA . SER A 1 528 ? -23.249 -21.977 6.147 1.00 90.25 528 SER A CA 1
ATOM 4127 C C . SER A 1 528 ? -22.967 -20.490 6.008 1.00 90.25 528 SER A C 1
ATOM 4129 O O . SER A 1 528 ? -23.558 -19.836 5.149 1.00 90.25 528 SER A O 1
ATOM 4131 N N . LEU A 1 529 ? -22.060 -19.949 6.822 1.00 91.69 529 LEU A N 1
ATOM 4132 C CA . LEU A 1 529 ? -21.658 -18.548 6.749 1.00 91.69 529 LEU A CA 1
ATOM 4133 C C . LEU A 1 529 ? -20.172 -18.391 7.069 1.00 91.69 529 LEU A C 1
ATOM 4135 O O . LEU A 1 529 ? -19.704 -18.726 8.154 1.00 91.69 529 LEU A O 1
ATOM 4139 N N . GLU A 1 530 ? -19.437 -17.817 6.126 1.00 92.12 530 GLU A N 1
ATOM 4140 C CA . GLU A 1 530 ? -18.064 -17.367 6.314 1.00 92.12 530 GLU A CA 1
ATOM 4141 C C . GLU A 1 530 ? -18.010 -15.846 6.153 1.00 92.12 530 GLU A C 1
ATOM 4143 O O . GLU A 1 530 ? -18.362 -15.329 5.094 1.00 92.12 530 GLU A O 1
ATOM 4148 N N . LEU A 1 531 ? -17.575 -15.136 7.197 1.00 92.62 531 LEU A N 1
ATOM 4149 C CA . LEU A 1 531 ? -17.585 -13.672 7.287 1.00 92.62 531 LEU A CA 1
ATOM 4150 C C . LEU A 1 531 ? -16.174 -13.071 7.260 1.00 92.62 531 LEU A C 1
ATOM 4152 O O . LEU A 1 531 ? -15.258 -13.551 7.927 1.00 92.62 531 LEU A O 1
ATOM 4156 N N . PHE A 1 532 ? -16.039 -11.955 6.546 1.00 92.12 532 PHE A N 1
ATOM 4157 C CA . PHE A 1 532 ? -14.814 -11.176 6.386 1.00 92.12 532 PHE A CA 1
ATOM 4158 C C . PHE A 1 532 ? -15.097 -9.673 6.558 1.00 92.12 532 PHE A C 1
ATOM 4160 O O . PHE A 1 532 ? -15.727 -9.073 5.676 1.00 92.12 532 PHE A O 1
ATOM 4167 N N . PRO A 1 533 ? -14.599 -9.026 7.630 1.00 90.06 533 PRO A N 1
ATOM 4168 C CA . PRO A 1 533 ? -13.928 -9.626 8.794 1.00 90.06 533 PRO A CA 1
ATOM 4169 C C . PRO A 1 533 ? -14.840 -10.567 9.587 1.00 90.06 533 PRO A C 1
ATOM 4171 O O . PRO A 1 533 ? -16.057 -10.407 9.579 1.00 90.06 533 PRO A O 1
ATOM 4174 N N . SER A 1 534 ? -14.235 -11.493 10.338 1.00 86.88 534 SER A N 1
ATOM 4175 C CA . SER A 1 534 ? -14.969 -12.359 11.273 1.00 86.88 534 SER A CA 1
ATOM 4176 C C . SER A 1 534 ? -15.550 -11.581 12.459 1.00 86.88 534 SER A C 1
ATOM 4178 O O . SER A 1 534 ? -16.616 -11.918 12.960 1.00 86.88 534 SER A O 1
ATOM 4180 N N . ASN A 1 535 ? -14.850 -10.529 12.896 1.00 87.75 535 ASN A N 1
ATOM 4181 C CA . ASN A 1 535 ? -15.313 -9.581 13.902 1.00 87.75 535 ASN A CA 1
ATOM 4182 C C . ASN A 1 535 ? -15.674 -8.272 13.205 1.00 87.75 535 ASN A C 1
ATOM 4184 O O . ASN A 1 535 ? -14.811 -7.645 12.593 1.00 87.75 535 ASN A O 1
ATOM 4188 N N . ILE A 1 536 ? -16.933 -7.857 13.297 1.00 90.50 536 ILE A N 1
ATOM 4189 C CA . ILE A 1 536 ? -17.408 -6.652 12.616 1.00 90.50 536 ILE A CA 1
ATOM 4190 C C . ILE A 1 536 ? -16.821 -5.416 13.317 1.00 90.50 536 ILE A C 1
ATOM 4192 O O . ILE A 1 536 ? -17.011 -5.274 14.529 1.00 90.50 536 ILE A O 1
ATOM 4196 N N . PRO A 1 537 ? -16.083 -4.551 12.598 1.00 90.31 537 PRO A N 1
ATOM 4197 C CA . PRO A 1 537 ? -15.518 -3.343 13.172 1.00 90.31 537 PRO A CA 1
ATOM 4198 C C . PRO A 1 537 ? -16.600 -2.280 13.366 1.00 90.31 537 PRO A C 1
ATOM 4200 O O . PRO A 1 537 ? -17.663 -2.319 12.742 1.00 90.31 537 PRO A O 1
ATOM 4203 N N . ASP A 1 538 ? -16.292 -1.309 14.218 1.00 92.12 538 ASP A N 1
ATOM 4204 C CA . ASP A 1 538 ? -17.139 -0.140 14.418 1.00 92.12 538 ASP A CA 1
ATOM 4205 C C . ASP A 1 538 ? -17.165 0.737 13.146 1.00 92.12 538 ASP A C 1
ATOM 4207 O O . ASP A 1 538 ? -16.286 0.657 12.286 1.00 92.12 538 ASP A O 1
ATOM 4211 N N . LEU A 1 539 ? -18.174 1.598 13.017 1.00 91.88 539 LEU A N 1
ATOM 4212 C CA . LEU A 1 539 ? -18.279 2.558 11.918 1.00 91.88 539 LEU A CA 1
ATOM 4213 C C . LEU A 1 539 ? -17.768 3.928 12.369 1.00 91.88 539 LEU A C 1
ATOM 4215 O O . LEU A 1 539 ? -18.244 4.485 13.363 1.00 91.88 539 LEU A O 1
ATOM 4219 N N . SER A 1 540 ? -16.854 4.494 11.582 1.00 89.31 540 SER A N 1
ATOM 4220 C CA . SER A 1 540 ? -16.261 5.817 11.801 1.00 89.31 540 SER A CA 1
ATOM 4221 C C . SER A 1 540 ? -16.677 6.822 10.725 1.00 89.31 540 SER A C 1
ATOM 4223 O O . SER A 1 540 ? -17.046 6.438 9.615 1.00 89.31 540 SER A O 1
ATOM 4225 N N . THR A 1 541 ? -16.572 8.127 11.005 1.00 83.44 541 THR A N 1
ATOM 4226 C CA . THR A 1 541 ? -16.894 9.179 10.012 1.00 83.44 541 THR A CA 1
ATOM 4227 C C . THR A 1 541 ? -16.000 9.118 8.771 1.00 83.44 541 THR A C 1
ATOM 4229 O O . THR A 1 541 ? -16.448 9.419 7.670 1.00 83.44 541 THR A O 1
ATOM 4232 N N . GLY A 1 542 ? -14.739 8.706 8.936 1.00 76.25 542 GLY A N 1
ATOM 4233 C CA . GLY A 1 542 ? -13.736 8.663 7.871 1.00 76.25 542 GLY A CA 1
ATOM 4234 C C . GLY A 1 542 ? -13.610 7.332 7.128 1.00 76.25 542 GLY A C 1
ATOM 4235 O O . GLY A 1 542 ? -12.725 7.207 6.288 1.00 76.25 542 GLY A O 1
ATOM 4236 N N . SER A 1 543 ? -14.435 6.319 7.416 1.00 82.69 543 SER A N 1
ATOM 4237 C CA . SER A 1 543 ? -14.315 5.025 6.733 1.00 82.69 543 SER A CA 1
ATOM 4238 C C . SER A 1 543 ? -15.662 4.328 6.588 1.00 82.69 543 SER A C 1
ATOM 4240 O O . SER A 1 543 ? -16.311 4.067 7.600 1.00 82.69 543 SER A O 1
ATOM 4242 N N . PRO A 1 544 ? -16.070 3.941 5.365 1.00 88.88 544 PRO A N 1
ATOM 4243 C CA . PRO A 1 544 ? -17.210 3.055 5.206 1.00 88.88 544 PRO A CA 1
ATOM 4244 C C . PRO A 1 544 ? -16.913 1.685 5.818 1.00 88.88 544 PRO A C 1
ATOM 4246 O O . PRO A 1 544 ? -15.786 1.182 5.746 1.00 88.88 544 PRO A O 1
ATOM 4249 N N . LEU A 1 545 ? -17.945 1.069 6.386 1.00 91.31 545 LEU A N 1
ATOM 4250 C CA . LEU A 1 545 ? -17.914 -0.319 6.816 1.00 91.31 545 LEU A CA 1
ATOM 4251 C C . LEU A 1 545 ? -18.236 -1.200 5.612 1.00 91.31 545 LEU A C 1
ATOM 4253 O O . LEU A 1 545 ? -19.268 -1.024 4.968 1.00 91.31 545 LEU A O 1
ATOM 4257 N N . ILE A 1 546 ? -17.364 -2.160 5.318 1.00 92.06 546 ILE A N 1
ATOM 4258 C CA . ILE A 1 546 ? -17.599 -3.154 4.273 1.00 92.06 546 ILE A CA 1
ATOM 4259 C C . ILE A 1 546 ? -17.344 -4.536 4.864 1.00 92.06 546 ILE A C 1
ATOM 4261 O O . ILE A 1 546 ? -16.209 -4.873 5.208 1.00 92.06 546 ILE A O 1
ATOM 4265 N N . VAL A 1 547 ? -18.407 -5.330 4.937 1.00 93.88 547 VAL A N 1
ATOM 4266 C CA . VAL A 1 547 ? -18.396 -6.721 5.389 1.00 93.88 547 VAL A CA 1
ATOM 4267 C C . VAL A 1 547 ? -18.739 -7.594 4.195 1.00 93.88 547 VAL A C 1
ATOM 4269 O O . VAL A 1 547 ? -19.653 -7.296 3.435 1.00 93.88 547 VAL A O 1
ATOM 4272 N N . SER A 1 548 ? -18.006 -8.677 4.004 1.00 94.00 548 SER A N 1
ATOM 4273 C CA . SER A 1 548 ? -18.280 -9.626 2.931 1.00 94.00 548 SER A CA 1
ATOM 4274 C C . SER A 1 548 ? -18.303 -11.039 3.458 1.00 94.00 548 SER A C 1
ATOM 4276 O O . SER A 1 548 ? -17.826 -11.300 4.559 1.00 94.00 548 SER A O 1
ATOM 4278 N N . GLY A 1 549 ? -18.827 -11.955 2.663 1.00 92.62 549 GLY A N 1
ATOM 4279 C CA . GLY A 1 549 ? -18.830 -13.345 3.056 1.00 92.62 549 GLY A CA 1
ATOM 4280 C C . GLY A 1 549 ? -19.290 -14.278 1.963 1.00 92.62 549 GLY A C 1
ATOM 4281 O O . GLY A 1 549 ? -19.682 -13.852 0.872 1.00 92.62 549 GLY A O 1
ATOM 4282 N N . ARG A 1 550 ? -19.222 -15.563 2.291 1.00 92.69 550 ARG A N 1
ATOM 4283 C CA . ARG A 1 550 ? -19.781 -16.653 1.498 1.00 92.69 550 ARG A CA 1
ATOM 4284 C C . ARG A 1 550 ? -20.805 -17.410 2.322 1.00 92.69 550 ARG A C 1
ATOM 4286 O O . ARG A 1 550 ? -20.620 -17.537 3.533 1.00 92.69 550 ARG A O 1
ATOM 4293 N N . TYR A 1 551 ? -21.863 -17.883 1.678 1.00 94.12 551 TYR A N 1
ATOM 4294 C CA . TYR A 1 551 ? -22.966 -18.534 2.371 1.00 94.12 551 TYR A CA 1
ATOM 4295 C C . TYR A 1 551 ? -23.668 -19.603 1.535 1.00 94.12 551 TYR A C 1
ATOM 4297 O O . TYR A 1 551 ? -23.632 -19.564 0.305 1.00 94.12 551 TYR A O 1
ATOM 4305 N N . ASP A 1 552 ? -24.348 -20.499 2.246 1.00 93.00 552 ASP A N 1
ATOM 4306 C CA . ASP A 1 552 ? -25.337 -21.431 1.704 1.00 93.00 552 ASP A CA 1
ATOM 4307 C C . ASP A 1 552 ? -26.718 -21.143 2.307 1.00 93.00 552 ASP A C 1
ATOM 4309 O O . ASP A 1 552 ? -26.835 -20.622 3.422 1.00 93.00 552 ASP A O 1
ATOM 4313 N N . GLY A 1 553 ? -27.767 -21.487 1.563 1.00 88.75 553 GLY A N 1
ATOM 4314 C CA . GLY A 1 553 ? -29.159 -21.301 1.971 1.00 88.75 553 GLY A CA 1
ATOM 4315 C C . GLY A 1 553 ? -29.804 -20.025 1.420 1.00 88.75 553 GLY A C 1
ATOM 4316 O O . GLY A 1 553 ? -29.286 -19.360 0.521 1.00 88.75 553 GLY A O 1
ATOM 4317 N N . ASN A 1 554 ? -30.987 -19.691 1.940 1.00 88.75 554 ASN A N 1
ATOM 4318 C CA . ASN A 1 554 ? -31.769 -18.548 1.467 1.00 88.75 554 ASN A CA 1
ATOM 4319 C C . ASN A 1 554 ? -31.324 -17.253 2.152 1.00 88.75 554 ASN A C 1
ATOM 4321 O O . ASN A 1 554 ? -31.573 -17.056 3.341 1.00 88.75 554 ASN A O 1
ATOM 4325 N N . PHE A 1 555 ? -30.723 -16.341 1.386 1.00 91.56 555 PHE A N 1
ATOM 4326 C CA . PHE A 1 555 ? -30.385 -15.012 1.892 1.00 91.56 555 PHE A CA 1
ATOM 4327 C C . PHE A 1 555 ? -31.657 -14.174 2.103 1.00 91.56 555 PHE A C 1
ATOM 4329 O O . PHE A 1 555 ? -32.496 -14.124 1.200 1.00 91.56 555 PHE A O 1
ATOM 4336 N N . PRO A 1 556 ? -31.826 -13.505 3.256 1.00 91.69 556 PRO A N 1
ATOM 4337 C CA . PRO A 1 556 ? -33.017 -12.699 3.523 1.00 91.69 556 PRO A CA 1
ATOM 4338 C C . PRO A 1 556 ? -33.081 -11.468 2.607 1.00 91.69 556 PRO A C 1
ATOM 4340 O O . PRO A 1 556 ? -32.055 -10.895 2.259 1.00 91.69 556 PRO A O 1
ATOM 4343 N N . ASP A 1 557 ? -34.284 -10.999 2.267 1.00 91.88 557 ASP A N 1
ATOM 4344 C CA . ASP A 1 557 ? -34.464 -9.812 1.407 1.00 91.88 557 ASP A CA 1
ATOM 4345 C C . ASP A 1 557 ? -34.033 -8.493 2.082 1.00 91.88 557 ASP A C 1
ATOM 4347 O O . ASP A 1 557 ? -33.766 -7.484 1.417 1.00 91.88 557 ASP A O 1
ATOM 4351 N N . ILE A 1 558 ? -33.981 -8.492 3.418 1.00 93.44 558 ILE A N 1
ATOM 4352 C CA . ILE A 1 558 ? -33.601 -7.354 4.256 1.00 93.44 558 ILE A CA 1
ATOM 4353 C C . ILE A 1 558 ? -32.660 -7.847 5.357 1.00 93.44 558 ILE A C 1
ATOM 4355 O O . ILE A 1 558 ? -32.962 -8.815 6.054 1.00 93.44 558 ILE A O 1
ATOM 4359 N N . ILE A 1 559 ? -31.543 -7.144 5.541 1.00 93.88 559 ILE A N 1
ATOM 4360 C CA . ILE A 1 559 ? -30.600 -7.362 6.640 1.00 93.88 559 ILE A CA 1
ATOM 4361 C C . ILE A 1 559 ? -30.755 -6.250 7.664 1.00 93.88 559 ILE A C 1
ATOM 4363 O O . ILE A 1 559 ? -30.632 -5.074 7.328 1.00 93.88 559 ILE A O 1
ATOM 4367 N N . LYS A 1 560 ? -30.984 -6.623 8.921 1.00 93.44 560 LYS A N 1
ATOM 4368 C CA . LYS A 1 560 ? -31.062 -5.669 10.023 1.00 93.44 560 LYS A CA 1
ATOM 4369 C C . LYS A 1 560 ? -29.679 -5.494 10.636 1.00 93.44 560 LYS A C 1
ATOM 4371 O O . LYS A 1 560 ? -29.104 -6.454 11.144 1.00 93.44 560 LYS A O 1
ATOM 4376 N N . VAL A 1 561 ? -29.166 -4.271 10.586 1.00 94.50 561 VAL A N 1
ATOM 4377 C CA . VAL A 1 561 ? -27.904 -3.890 11.221 1.00 94.50 561 VAL A CA 1
ATOM 4378 C C . VAL A 1 561 ? -28.221 -3.131 12.493 1.00 94.50 561 VAL A C 1
ATOM 4380 O O . VAL A 1 561 ? -28.930 -2.126 12.441 1.00 94.50 561 VAL A O 1
ATOM 4383 N N . SER A 1 562 ? -27.675 -3.585 13.615 1.00 94.50 562 SER A N 1
ATOM 4384 C CA . SER A 1 562 ? -27.844 -2.942 14.919 1.00 94.50 562 SER A CA 1
ATOM 4385 C C . SER A 1 562 ? -26.491 -2.555 15.509 1.00 94.50 562 SER A C 1
ATOM 4387 O O . SER A 1 562 ? -25.482 -3.175 15.188 1.00 94.50 562 SER A O 1
ATOM 4389 N N . GLY A 1 563 ? -26.466 -1.532 16.358 1.00 93.88 563 GLY A N 1
ATOM 4390 C CA . GLY A 1 563 ? -25.271 -1.088 17.080 1.00 93.88 563 GLY A CA 1
ATOM 4391 C C . GLY A 1 563 ? -25.599 0.025 18.073 1.00 93.88 563 GLY A C 1
ATOM 4392 O O . GLY A 1 563 ? -26.764 0.396 18.226 1.00 93.88 563 GLY A O 1
ATOM 4393 N N . THR A 1 564 ? -24.578 0.583 18.713 1.00 92.12 564 THR A N 1
ATOM 4394 C CA . THR A 1 564 ? -24.706 1.599 19.769 1.00 92.12 564 THR A CA 1
ATOM 4395 C C . THR A 1 564 ? -24.155 2.942 19.296 1.00 92.12 564 THR A C 1
ATOM 4397 O O . THR A 1 564 ? -23.048 3.007 18.759 1.00 92.12 564 THR A O 1
ATOM 4400 N N . LEU A 1 565 ? -24.912 4.026 19.475 1.00 91.56 565 LEU A N 1
ATOM 4401 C CA . LEU A 1 565 ? -24.483 5.394 19.155 1.00 91.56 565 LEU A CA 1
ATOM 4402 C C . LEU A 1 565 ? -23.671 6.017 20.296 1.00 91.56 565 LEU A C 1
ATOM 4404 O O . LEU A 1 565 ? -23.700 5.549 21.431 1.00 91.56 565 LEU A O 1
ATOM 4408 N N . ALA A 1 566 ? -22.978 7.121 20.006 1.00 86.56 566 ALA A N 1
ATOM 4409 C CA . ALA A 1 566 ? -22.138 7.833 20.976 1.00 86.56 566 ALA A CA 1
ATOM 4410 C C . ALA A 1 566 ? -22.896 8.398 22.194 1.00 86.56 566 ALA A C 1
ATOM 4412 O O . ALA A 1 566 ? -22.277 8.763 23.189 1.00 86.56 566 ALA A O 1
ATOM 4413 N N . ASP A 1 567 ? -24.224 8.503 22.124 1.00 86.50 567 ASP A N 1
ATOM 4414 C CA . ASP A 1 567 ? -25.095 8.861 23.249 1.00 86.50 567 ASP A CA 1
ATOM 4415 C C . ASP A 1 567 ? -25.643 7.635 24.004 1.00 86.50 567 ASP A C 1
ATOM 4417 O O . ASP A 1 567 ? -26.570 7.771 24.801 1.00 86.50 567 ASP A O 1
ATOM 4421 N N . LEU A 1 568 ? -25.060 6.457 23.754 1.00 86.44 568 LEU A N 1
ATOM 4422 C CA . LEU A 1 568 ? -25.421 5.152 24.314 1.00 86.44 568 LEU A CA 1
ATOM 4423 C C . LEU A 1 568 ? -26.812 4.646 23.904 1.00 86.44 568 LEU A C 1
ATOM 4425 O O . LEU A 1 568 ? -27.299 3.657 24.451 1.00 86.44 568 LEU A O 1
ATOM 4429 N N . SER A 1 569 ? -27.461 5.290 22.930 1.00 91.06 569 SER A N 1
ATOM 4430 C CA . SER A 1 569 ? -28.725 4.803 22.387 1.00 91.06 569 SER A CA 1
ATOM 4431 C C . SER A 1 569 ? -28.514 3.660 21.388 1.00 91.06 569 SER A C 1
ATOM 4433 O O . SER A 1 569 ? -27.518 3.603 20.660 1.00 91.06 569 SER A O 1
ATOM 4435 N N . ASN A 1 570 ? -29.480 2.741 21.339 1.00 92.56 570 ASN A N 1
ATOM 4436 C CA . ASN A 1 570 ? -29.496 1.667 20.352 1.00 92.56 570 ASN A CA 1
ATOM 4437 C C . ASN A 1 570 ? -29.906 2.217 18.985 1.00 92.56 570 ASN A C 1
ATOM 4439 O O . ASN A 1 570 ? -30.938 2.874 18.845 1.00 92.56 570 ASN A O 1
ATOM 4443 N N . PHE A 1 571 ? -29.133 1.873 17.964 1.00 92.25 571 PHE A N 1
ATOM 4444 C CA . PHE A 1 571 ? -29.417 2.181 16.574 1.00 92.25 571 PHE A CA 1
ATOM 4445 C C . PHE A 1 571 ? -29.734 0.909 15.805 1.00 92.25 571 PHE A C 1
ATOM 4447 O O . PHE A 1 571 ? -29.199 -0.168 16.073 1.00 92.25 571 PHE A O 1
ATOM 4454 N N . THR A 1 572 ? -30.636 1.019 14.838 1.00 93.38 572 THR A N 1
ATOM 4455 C CA . THR A 1 572 ? -30.957 -0.074 13.929 1.00 93.38 572 THR A CA 1
ATOM 4456 C C . THR A 1 572 ? -31.322 0.484 12.564 1.00 93.38 572 THR A C 1
ATOM 4458 O O . THR A 1 572 ? -32.070 1.456 12.470 1.00 93.38 572 THR A O 1
ATOM 4461 N N . VAL A 1 573 ? -30.805 -0.145 11.511 1.00 92.56 573 VAL A N 1
ATOM 4462 C CA . VAL A 1 573 ? -31.117 0.184 10.121 1.00 92.56 573 VAL A CA 1
ATOM 4463 C C . VAL A 1 573 ? -31.361 -1.084 9.314 1.00 92.56 573 VAL A C 1
ATOM 4465 O O . VAL A 1 573 ? -30.645 -2.077 9.449 1.00 92.56 573 VAL A O 1
ATOM 4468 N N . ASP A 1 574 ? -32.371 -1.026 8.455 1.00 93.75 574 ASP A N 1
ATOM 4469 C CA . ASP A 1 574 ? -32.715 -2.102 7.537 1.00 93.75 574 ASP A CA 1
ATOM 4470 C C . ASP A 1 574 ? -32.014 -1.871 6.192 1.00 93.75 574 ASP A C 1
ATOM 4472 O O . ASP A 1 574 ? -32.229 -0.863 5.512 1.00 93.75 574 ASP A O 1
ATOM 4476 N N . LEU A 1 575 ? -31.163 -2.817 5.800 1.00 93.94 575 LEU A N 1
ATOM 4477 C CA . LEU A 1 575 ? -30.424 -2.800 4.545 1.00 93.94 575 LEU A CA 1
ATOM 4478 C C . LEU A 1 575 ? -31.115 -3.684 3.514 1.00 93.94 575 LEU A C 1
ATOM 4480 O O . LEU A 1 575 ? -31.356 -4.868 3.747 1.00 93.94 575 LEU A O 1
ATOM 4484 N N . LYS A 1 576 ? -31.394 -3.112 2.343 1.00 93.19 576 LYS A N 1
ATOM 4485 C CA . LYS A 1 576 ? -31.993 -3.846 1.227 1.00 93.19 576 LYS A CA 1
ATOM 4486 C C . LYS A 1 576 ? -30.961 -4.737 0.549 1.00 93.19 576 LYS A C 1
ATOM 4488 O O . LYS A 1 576 ? -29.833 -4.305 0.291 1.00 93.19 576 LYS A O 1
ATOM 4493 N N . VAL A 1 577 ? -31.384 -5.950 0.215 1.00 93.38 577 VAL A N 1
ATOM 4494 C CA . VAL A 1 577 ? -30.569 -6.918 -0.512 1.00 93.38 577 VAL A CA 1
ATOM 4495 C C . VAL A 1 577 ? -30.874 -6.849 -2.004 1.00 93.38 577 VAL A C 1
ATOM 4497 O O . VAL A 1 577 ? -32.029 -6.795 -2.425 1.00 93.38 577 VAL A O 1
ATOM 4500 N N . GLN A 1 578 ? -29.827 -6.830 -2.826 1.00 91.44 578 GLN A N 1
ATOM 4501 C CA . GLN A 1 578 ? -29.944 -6.769 -4.279 1.00 91.44 578 GLN A CA 1
ATOM 4502 C C . GLN A 1 578 ? -28.893 -7.640 -4.970 1.00 91.44 578 GLN A C 1
ATOM 4504 O O . GLN A 1 578 ? -27.776 -7.806 -4.486 1.00 91.44 578 GLN A O 1
ATOM 4509 N N . LYS A 1 579 ? -29.229 -8.182 -6.146 1.00 88.62 579 LYS A N 1
ATOM 4510 C CA . LYS A 1 579 ? -28.269 -8.934 -6.968 1.00 88.62 579 LYS A CA 1
ATOM 4511 C C . LYS A 1 579 ? -27.316 -7.987 -7.698 1.00 88.62 579 LYS A C 1
ATOM 4513 O O . LYS A 1 579 ? -27.754 -7.050 -8.367 1.00 88.62 579 LYS A O 1
ATOM 4518 N N . ALA A 1 580 ? -26.022 -8.276 -7.632 1.00 82.69 580 ALA A N 1
ATOM 4519 C CA . ALA A 1 580 ? -24.978 -7.592 -8.377 1.00 82.69 580 ALA A CA 1
ATOM 4520 C C . ALA A 1 580 ? -25.069 -7.962 -9.867 1.00 82.69 580 ALA A C 1
ATOM 4522 O O . ALA A 1 580 ? -24.660 -9.045 -10.273 1.00 82.69 580 ALA A O 1
ATOM 4523 N N . LYS A 1 581 ? -25.631 -7.073 -10.695 1.00 73.81 581 LYS A N 1
ATOM 4524 C CA . LYS A 1 581 ? -25.752 -7.304 -12.150 1.00 73.81 581 LYS A CA 1
ATOM 4525 C C . LYS A 1 581 ? -24.499 -6.907 -12.940 1.00 73.81 581 LYS A C 1
ATOM 4527 O O . LYS A 1 581 ? -24.200 -7.549 -13.934 1.00 73.81 581 LYS A O 1
ATOM 4532 N N . ASP A 1 582 ? -23.762 -5.892 -12.477 1.00 76.50 582 ASP A N 1
ATOM 4533 C CA . ASP A 1 582 ? -22.609 -5.299 -13.183 1.00 76.50 582 ASP A CA 1
ATOM 4534 C C . ASP A 1 582 ? -21.437 -4.969 -12.232 1.00 76.50 582 ASP A C 1
ATOM 4536 O O . ASP A 1 582 ? -20.718 -3.991 -12.438 1.00 76.50 582 ASP A O 1
ATOM 4540 N N . MET A 1 583 ? -21.289 -5.718 -11.135 1.00 82.50 583 MET A N 1
ATOM 4541 C CA . MET A 1 583 ? -20.239 -5.491 -10.136 1.00 82.50 583 MET A CA 1
ATOM 4542 C C . MET A 1 583 ? -19.436 -6.781 -9.920 1.00 82.50 583 MET A C 1
ATOM 4544 O O . MET A 1 583 ? -20.023 -7.777 -9.496 1.00 82.50 583 MET A O 1
ATOM 4548 N N . PRO A 1 584 ? -18.115 -6.789 -10.167 1.00 86.12 584 PRO A N 1
ATOM 4549 C CA . PRO A 1 584 ? -17.281 -7.967 -9.950 1.00 86.12 584 PRO A CA 1
ATOM 4550 C C . PRO A 1 584 ? -16.869 -8.082 -8.469 1.00 86.12 584 PRO A C 1
ATOM 4552 O O . PRO A 1 584 ? -15.715 -7.812 -8.122 1.00 86.12 584 PRO A O 1
ATOM 4555 N N . LEU A 1 585 ? -17.797 -8.473 -7.580 1.00 89.19 585 LEU A N 1
ATOM 4556 C CA . LEU A 1 585 ? -17.534 -8.591 -6.133 1.00 89.19 585 LEU A CA 1
ATOM 4557 C C . LEU A 1 585 ? -16.365 -9.534 -5.852 1.00 89.19 585 LEU A C 1
ATOM 4559 O O . LEU A 1 585 ? -15.515 -9.225 -5.020 1.00 89.19 585 LEU A O 1
ATOM 4563 N N . ASN A 1 586 ? -16.274 -10.635 -6.600 1.00 88.19 586 ASN A N 1
ATOM 4564 C CA . ASN A 1 586 ? -15.188 -11.603 -6.477 1.00 88.19 586 ASN A CA 1
ATOM 4565 C C . ASN A 1 586 ? -13.796 -10.977 -6.672 1.00 88.19 586 ASN A C 1
ATOM 4567 O O . ASN A 1 586 ? -12.869 -11.343 -5.960 1.00 88.19 586 ASN A O 1
ATOM 4571 N N . ARG A 1 587 ? -13.638 -10.026 -7.604 1.00 88.88 587 ARG A N 1
ATOM 4572 C CA . ARG A 1 587 ? -12.366 -9.314 -7.828 1.00 88.88 587 ARG A CA 1
ATOM 4573 C C . ARG A 1 587 ? -12.164 -8.202 -6.807 1.00 88.88 587 ARG A C 1
ATOM 4575 O O . ARG A 1 587 ? -11.054 -8.016 -6.323 1.00 88.88 587 ARG A O 1
ATOM 4582 N N . MET A 1 588 ? -13.227 -7.464 -6.495 1.00 89.62 588 MET A N 1
ATOM 4583 C CA . MET A 1 588 ? -13.204 -6.321 -5.578 1.00 89.62 588 MET A CA 1
ATOM 4584 C C . MET A 1 588 ? -12.820 -6.733 -4.151 1.00 89.62 588 MET A C 1
ATOM 4586 O O . MET A 1 588 ? -12.000 -6.083 -3.513 1.00 89.62 588 MET A O 1
ATOM 4590 N N . LEU A 1 589 ? -13.379 -7.840 -3.661 1.00 91.12 589 LEU A N 1
ATOM 4591 C CA . LEU A 1 589 ? -13.158 -8.326 -2.298 1.00 91.12 589 LEU A CA 1
ATOM 4592 C C . LEU A 1 589 ? -11.904 -9.196 -2.159 1.00 91.12 589 LEU A C 1
ATOM 4594 O O . LEU A 1 589 ? -11.438 -9.405 -1.037 1.00 91.12 589 LEU A O 1
ATOM 4598 N N . ALA A 1 590 ? -11.347 -9.672 -3.279 1.00 91.25 590 ALA A N 1
ATOM 4599 C CA . ALA A 1 590 ? -10.259 -10.645 -3.323 1.00 91.25 590 ALA A CA 1
ATOM 4600 C C . ALA A 1 590 ? -9.089 -10.272 -2.415 1.00 91.25 590 ALA A C 1
ATOM 4602 O O . ALA A 1 590 ? -8.681 -11.075 -1.585 1.00 91.25 590 ALA A O 1
ATOM 4603 N N . ARG A 1 591 ? -8.567 -9.042 -2.536 1.00 91.56 591 ARG A N 1
ATOM 4604 C CA . ARG A 1 591 ? -7.391 -8.619 -1.767 1.00 91.56 591 ARG A CA 1
ATOM 4605 C C . ARG A 1 591 ? -7.643 -8.664 -0.264 1.00 91.56 591 ARG A C 1
ATOM 4607 O O . ARG A 1 591 ? -6.845 -9.241 0.465 1.00 91.56 591 ARG A O 1
ATOM 4614 N N . ARG A 1 592 ? -8.775 -8.118 0.190 1.00 90.06 592 ARG A N 1
ATOM 4615 C CA . ARG A 1 592 ? -9.138 -8.115 1.613 1.00 90.06 592 ARG A CA 1
ATOM 4616 C C . ARG A 1 592 ? -9.322 -9.534 2.146 1.00 90.06 592 ARG A C 1
ATOM 4618 O O . ARG A 1 592 ? -8.820 -9.837 3.222 1.00 90.06 592 ARG A O 1
ATOM 4625 N N . GLN A 1 593 ? -10.018 -10.389 1.397 1.00 92.94 593 GLN A N 1
ATOM 4626 C CA . GLN A 1 593 ? -10.246 -11.783 1.784 1.00 92.94 593 GLN A CA 1
ATOM 4627 C C . GLN A 1 593 ? -8.936 -12.581 1.815 1.00 92.94 593 GLN A C 1
ATOM 4629 O O . GLN A 1 593 ? -8.705 -13.310 2.773 1.00 92.94 593 GLN A O 1
ATOM 4634 N N . ILE A 1 594 ? -8.050 -12.397 0.829 1.00 94.00 594 ILE A N 1
ATOM 4635 C CA . ILE A 1 594 ? -6.712 -13.007 0.797 1.00 94.00 594 ILE A CA 1
ATOM 4636 C C . ILE A 1 594 ? -5.892 -12.572 2.007 1.00 94.00 594 ILE A C 1
ATOM 4638 O O . ILE A 1 594 ? -5.341 -13.436 2.682 1.00 94.00 594 ILE A O 1
ATOM 4642 N N . ASP A 1 595 ? -5.829 -11.273 2.310 1.00 92.19 595 ASP A N 1
ATOM 4643 C CA . ASP A 1 595 ? -5.044 -10.773 3.442 1.00 92.19 595 ASP A CA 1
ATOM 4644 C C . ASP A 1 595 ? -5.574 -11.354 4.771 1.00 92.19 595 ASP A C 1
ATOM 4646 O O . ASP A 1 595 ? -4.804 -11.887 5.568 1.00 92.19 595 ASP A O 1
ATOM 4650 N N . MET A 1 596 ? -6.898 -11.368 4.968 1.00 92.69 596 MET A N 1
ATOM 4651 C CA . MET A 1 596 ? -7.541 -11.940 6.163 1.00 92.69 596 MET A CA 1
ATOM 4652 C C . MET A 1 596 ? -7.330 -13.445 6.309 1.00 92.69 596 MET A C 1
ATOM 4654 O O . MET A 1 596 ? -6.978 -13.921 7.388 1.00 92.69 596 MET A O 1
ATOM 4658 N N . LEU A 1 597 ? -7.532 -14.202 5.231 1.00 94.69 597 LEU A N 1
ATOM 4659 C CA . LEU A 1 597 ? -7.315 -15.645 5.228 1.00 94.69 597 LEU A CA 1
ATOM 4660 C C . LEU A 1 597 ? -5.833 -15.980 5.405 1.00 94.69 597 LEU A C 1
ATOM 4662 O O . LEU A 1 597 ? -5.514 -16.967 6.056 1.00 94.69 597 LEU A O 1
ATOM 4666 N N . THR A 1 598 ? -4.923 -15.151 4.890 1.00 95.12 598 THR A N 1
ATOM 4667 C CA . THR A 1 598 ? -3.479 -15.323 5.104 1.00 95.12 598 THR A CA 1
ATOM 4668 C C . THR A 1 598 ? -3.120 -15.112 6.571 1.00 95.12 598 THR A C 1
ATOM 4670 O O . THR A 1 598 ? -2.448 -15.964 7.150 1.00 95.12 598 THR A O 1
ATOM 4673 N N . SER A 1 599 ? -3.641 -14.055 7.203 1.00 94.38 599 SER A N 1
ATOM 4674 C CA . SER A 1 599 ? -3.525 -13.840 8.649 1.00 94.38 599 SER A CA 1
ATOM 4675 C C . SER A 1 599 ? -4.113 -15.002 9.461 1.00 94.38 599 SER A C 1
ATOM 4677 O O . SER A 1 599 ? -3.517 -15.436 10.445 1.00 94.38 599 SER A O 1
ATOM 4679 N N . GLN A 1 600 ? -5.266 -15.541 9.055 1.00 93.81 600 GLN A N 1
ATOM 4680 C CA . GLN A 1 600 ? -5.905 -16.672 9.734 1.00 93.81 600 GLN A CA 1
ATOM 4681 C C . GLN A 1 600 ? -5.113 -17.973 9.566 1.00 93.81 600 GLN A C 1
ATOM 4683 O O . GLN A 1 600 ? -4.940 -18.708 10.539 1.00 93.81 600 GLN A O 1
ATOM 4688 N N . ALA A 1 601 ? -4.606 -18.250 8.364 1.00 94.19 601 ALA A N 1
ATOM 4689 C CA . ALA A 1 601 ? -3.728 -19.384 8.091 1.00 94.19 601 ALA A CA 1
ATOM 4690 C C . ALA A 1 601 ? -2.447 -19.298 8.926 1.00 94.19 601 ALA A C 1
ATOM 4692 O O . ALA A 1 601 ? -2.052 -20.288 9.527 1.00 94.19 601 ALA A O 1
ATOM 4693 N N . TRP A 1 602 ? -1.850 -18.107 9.036 1.00 94.25 602 TRP A N 1
ATOM 4694 C CA . TRP A 1 602 ? -0.673 -17.877 9.873 1.00 94.25 602 TRP A CA 1
ATOM 4695 C C . TRP A 1 602 ? -0.946 -18.155 11.361 1.00 94.25 602 TRP A C 1
ATOM 4697 O O . TRP A 1 602 ? -0.154 -18.847 12.008 1.00 94.25 602 TRP A O 1
ATOM 4707 N N . LEU A 1 603 ? -2.079 -17.673 11.892 1.00 94.31 603 LEU A N 1
ATOM 4708 C CA . LEU A 1 603 ? -2.455 -17.860 13.299 1.00 94.31 603 LEU A CA 1
ATOM 4709 C C . LEU A 1 603 ? -2.777 -19.324 13.631 1.00 94.31 603 LEU A C 1
ATOM 4711 O O . LEU A 1 603 ? -2.420 -19.799 14.703 1.00 94.31 603 LEU A O 1
ATOM 4715 N N . THR A 1 604 ? -3.494 -20.014 12.740 1.00 94.12 604 THR A N 1
ATOM 4716 C CA . THR A 1 604 ? -4.003 -21.382 12.970 1.00 94.12 604 THR A CA 1
ATOM 4717 C C . THR A 1 604 ? -3.098 -22.482 12.429 1.00 94.12 604 THR A C 1
ATOM 4719 O O . THR A 1 604 ? -3.364 -23.654 12.674 1.00 94.12 604 THR A O 1
ATOM 4722 N N . GLU A 1 605 ? -2.078 -22.116 11.652 1.00 93.56 605 GLU A N 1
ATOM 4723 C CA . GLU A 1 605 ? -1.191 -23.030 10.921 1.00 93.56 605 GLU A CA 1
ATOM 4724 C C . GLU A 1 605 ? -1.955 -24.010 10.005 1.00 93.56 605 GLU A C 1
ATOM 4726 O O . GLU A 1 605 ? -1.509 -25.121 9.710 1.00 93.56 605 GLU A O 1
ATOM 4731 N N . SER A 1 606 ? -3.137 -23.595 9.534 1.00 94.62 606 SER A N 1
ATOM 4732 C CA . SER A 1 606 ? -4.025 -24.441 8.739 1.00 94.62 606 SER A CA 1
ATOM 4733 C C . SER A 1 606 ? -3.610 -24.489 7.272 1.00 94.62 606 SER A C 1
ATOM 4735 O O . SER A 1 606 ? -3.838 -23.542 6.513 1.00 94.62 606 SER A O 1
ATOM 4737 N N . LYS A 1 607 ? -3.097 -25.649 6.842 1.00 93.25 607 LYS A N 1
ATOM 4738 C CA . LYS A 1 607 ? -2.796 -25.928 5.429 1.00 93.25 607 LYS A CA 1
ATOM 4739 C C . LYS A 1 607 ? -4.008 -25.780 4.521 1.00 93.25 607 LYS A C 1
ATOM 4741 O O . LYS A 1 607 ? -3.866 -25.254 3.428 1.00 93.25 607 LYS A O 1
ATOM 4746 N N . GLU A 1 608 ? -5.197 -26.159 4.976 1.00 94.81 608 GLU A N 1
ATOM 4747 C CA . GLU A 1 608 ? -6.426 -26.004 4.193 1.00 94.81 608 GLU A CA 1
ATOM 4748 C C . GLU A 1 608 ? -6.696 -24.533 3.832 1.00 94.81 608 GLU A C 1
ATOM 4750 O O . GLU A 1 608 ? -7.039 -24.216 2.689 1.00 94.81 608 GLU A O 1
ATOM 4755 N N . ILE A 1 609 ? -6.470 -23.615 4.780 1.00 94.62 609 ILE A N 1
ATOM 4756 C CA . ILE A 1 609 ? -6.624 -22.177 4.537 1.00 94.62 609 ILE A CA 1
ATOM 4757 C C . ILE A 1 609 ? -5.513 -21.669 3.607 1.00 94.62 609 ILE A C 1
ATOM 4759 O O . ILE A 1 609 ? -5.811 -20.900 2.694 1.00 94.62 609 ILE A O 1
ATOM 4763 N N . GLU A 1 610 ? -4.263 -22.131 3.755 1.00 94.38 610 GLU A N 1
ATOM 4764 C CA . GLU A 1 610 ? -3.182 -21.804 2.805 1.00 94.38 610 GLU A CA 1
ATOM 4765 C C . GLU A 1 610 ? -3.558 -22.194 1.362 1.00 94.38 610 GLU A C 1
ATOM 4767 O O . GLU A 1 610 ? -3.400 -21.402 0.427 1.00 94.38 610 GLU A O 1
ATOM 4772 N N . GLU A 1 611 ? -4.118 -23.393 1.169 1.00 94.06 611 GLU A N 1
ATOM 4773 C CA . GLU A 1 611 ? -4.568 -23.863 -0.144 1.00 94.06 611 GLU A CA 1
ATOM 4774 C C . GLU A 1 611 ? -5.712 -23.023 -0.701 1.00 94.06 611 GLU A C 1
ATOM 4776 O O . GLU A 1 611 ? -5.734 -22.702 -1.895 1.00 94.06 611 GLU A O 1
ATOM 4781 N N . LYS A 1 612 ? -6.660 -22.648 0.160 1.00 93.88 612 LYS A N 1
ATOM 4782 C CA . LYS A 1 612 ? -7.771 -21.768 -0.197 1.00 93.88 612 LYS A CA 1
ATOM 4783 C C . LYS A 1 612 ? -7.270 -20.401 -0.659 1.00 93.88 612 LYS A C 1
ATOM 4785 O O . LYS A 1 612 ? -7.712 -19.916 -1.702 1.00 93.88 612 LYS A O 1
ATOM 4790 N N . VAL A 1 613 ? -6.310 -19.811 0.056 1.00 94.88 613 VAL A N 1
ATOM 4791 C CA . VAL A 1 613 ? -5.675 -18.544 -0.334 1.00 94.88 613 VAL A CA 1
ATOM 4792 C C . VAL A 1 613 ? -4.973 -18.684 -1.682 1.00 94.88 613 VAL A C 1
ATOM 4794 O O . VAL A 1 613 ? -5.174 -17.847 -2.563 1.00 94.88 613 VAL A O 1
ATOM 4797 N N . ALA A 1 614 ? -4.204 -19.755 -1.894 1.00 93.75 614 ALA A N 1
ATOM 4798 C CA . ALA A 1 614 ? -3.512 -19.979 -3.161 1.00 93.75 614 ALA A CA 1
ATOM 4799 C C . ALA A 1 614 ? -4.487 -20.122 -4.345 1.00 93.75 614 ALA A C 1
ATOM 4801 O O . ALA A 1 614 ? -4.254 -19.550 -5.414 1.00 93.75 614 ALA A O 1
ATOM 4802 N N . LYS A 1 615 ? -5.604 -20.841 -4.163 1.00 93.19 615 LYS A N 1
ATOM 4803 C CA . LYS A 1 615 ? -6.669 -20.966 -5.176 1.00 93.19 615 LYS A CA 1
ATOM 4804 C C . LYS A 1 615 ? -7.324 -19.613 -5.474 1.00 93.19 615 LYS A C 1
ATOM 4806 O O . LYS A 1 615 ? -7.475 -19.262 -6.645 1.00 93.19 615 LYS A O 1
ATOM 4811 N N . MET A 1 616 ? -7.638 -18.829 -4.440 1.00 92.81 616 MET A N 1
ATOM 4812 C CA . MET A 1 616 ? -8.221 -17.489 -4.581 1.00 92.81 616 MET A CA 1
ATOM 4813 C C . MET A 1 616 ? -7.282 -16.513 -5.291 1.00 92.81 616 MET A C 1
ATOM 4815 O O . MET A 1 616 ? -7.711 -15.803 -6.202 1.00 92.81 616 MET A O 1
ATOM 4819 N N . SER A 1 617 ? -5.997 -16.528 -4.937 1.00 93.56 617 SER A N 1
ATOM 4820 C CA . SER A 1 617 ? -4.947 -15.747 -5.595 1.00 93.56 617 SER A CA 1
ATOM 4821 C C . SER A 1 617 ? -4.865 -16.070 -7.093 1.00 93.56 617 SER A C 1
ATOM 4823 O O . SER A 1 617 ? -4.997 -15.177 -7.933 1.00 93.56 617 SER A O 1
ATOM 4825 N N . LYS A 1 618 ? -4.786 -17.359 -7.459 1.00 91.75 618 LYS A N 1
ATOM 4826 C CA . LYS A 1 618 ? -4.753 -17.805 -8.866 1.00 91.75 618 LYS A CA 1
ATOM 4827 C C . LYS A 1 618 ? -6.009 -17.401 -9.649 1.00 91.75 618 LYS A C 1
ATOM 4829 O O . LYS A 1 618 ? -5.894 -17.002 -10.804 1.00 91.75 618 LYS A O 1
ATOM 4834 N N . GLN A 1 619 ? -7.195 -17.503 -9.044 1.00 90.00 619 GLN A N 1
ATOM 4835 C CA . GLN A 1 619 ? -8.466 -17.174 -9.704 1.00 90.00 619 GLN A CA 1
ATOM 4836 C C . GLN A 1 619 ? -8.639 -15.666 -9.932 1.00 90.00 619 GLN A C 1
ATOM 4838 O O . GLN A 1 619 ? -9.154 -15.250 -10.968 1.00 90.00 619 GLN A O 1
ATOM 4843 N N . THR A 1 620 ? -8.236 -14.847 -8.961 1.00 89.94 620 THR A N 1
ATOM 4844 C CA . THR A 1 620 ? -8.482 -13.394 -8.971 1.00 89.94 620 THR A CA 1
ATOM 4845 C C . THR A 1 620 ? -7.324 -12.592 -9.564 1.00 89.94 620 THR A C 1
ATOM 4847 O O . THR A 1 620 ? -7.516 -11.435 -9.941 1.00 89.94 620 THR A O 1
ATOM 4850 N N . GLY A 1 621 ? -6.136 -13.197 -9.674 1.00 90.94 621 GLY A N 1
ATOM 4851 C CA . GLY A 1 621 ? -4.907 -12.527 -10.097 1.00 90.94 621 GLY A CA 1
ATOM 4852 C C . GLY A 1 621 ? -4.239 -11.712 -8.985 1.00 90.94 621 GLY A C 1
ATOM 4853 O O . GLY A 1 621 ? -3.251 -11.035 -9.251 1.00 90.94 621 GLY A O 1
ATOM 4854 N N . VAL A 1 622 ? -4.765 -11.739 -7.757 1.00 92.25 622 VAL A N 1
ATOM 4855 C CA . VAL A 1 622 ? -4.216 -10.987 -6.622 1.00 92.25 622 VAL A CA 1
ATOM 4856 C C . VAL A 1 622 ? -3.119 -11.809 -5.943 1.00 92.25 622 VAL A C 1
ATOM 4858 O O . VAL A 1 622 ? -3.420 -12.893 -5.449 1.00 92.25 622 VAL A O 1
ATOM 4861 N N . PRO A 1 623 ? -1.870 -11.317 -5.860 1.00 91.88 623 PRO A N 1
ATOM 4862 C CA . PRO A 1 623 ? -0.791 -12.046 -5.208 1.00 91.88 623 PRO A CA 1
ATOM 4863 C C . PRO A 1 623 ? -1.050 -12.317 -3.722 1.00 91.88 623 PRO A C 1
ATOM 4865 O O . PRO A 1 623 ? -1.676 -11.525 -3.021 1.00 91.88 623 PRO A O 1
ATOM 4868 N N . SER A 1 624 ? -0.500 -13.430 -3.242 1.00 92.50 624 SER A N 1
ATOM 4869 C CA . SER A 1 624 ? -0.521 -13.861 -1.839 1.00 92.50 624 SER A CA 1
ATOM 4870 C C . SER A 1 624 ? 0.820 -14.481 -1.447 1.00 92.50 624 SER A C 1
ATOM 4872 O O . SER A 1 624 ? 1.600 -14.851 -2.329 1.00 92.50 624 SER A O 1
ATOM 4874 N N . GLU A 1 625 ? 1.042 -14.701 -0.150 1.00 89.75 625 GLU A N 1
ATOM 4875 C CA . GLU A 1 625 ? 2.234 -15.397 0.360 1.00 89.75 625 GLU A CA 1
ATOM 4876 C C . GLU A 1 625 ? 2.418 -16.803 -0.218 1.00 89.75 625 GLU A C 1
ATOM 4878 O O . GLU A 1 625 ? 3.544 -17.273 -0.389 1.00 89.75 625 GLU A O 1
ATOM 4883 N N . TYR A 1 626 ? 1.324 -17.482 -0.565 1.00 91.06 626 TYR A N 1
ATOM 4884 C CA . TYR A 1 626 ? 1.333 -18.873 -1.030 1.00 91.06 626 TYR A CA 1
ATOM 4885 C C . TYR A 1 626 ? 1.432 -19.006 -2.559 1.00 91.06 626 TYR A C 1
ATOM 4887 O O . TYR A 1 626 ? 1.349 -20.109 -3.108 1.00 91.06 626 TYR A O 1
ATOM 4895 N N . THR A 1 627 ? 1.638 -17.888 -3.261 1.00 91.00 627 THR A N 1
ATOM 4896 C CA . THR A 1 627 ? 1.731 -17.833 -4.724 1.00 91.00 627 THR A CA 1
ATOM 4897 C C . THR A 1 627 ? 2.954 -17.065 -5.198 1.00 91.00 627 THR A C 1
ATOM 4899 O O . THR A 1 627 ? 3.386 -16.105 -4.569 1.00 91.00 627 THR A O 1
ATOM 4902 N N . LEU A 1 628 ? 3.484 -17.472 -6.345 1.00 88.62 628 LEU A N 1
ATOM 4903 C CA . LEU A 1 628 ? 4.617 -16.852 -7.020 1.00 88.62 628 LEU A CA 1
ATOM 4904 C C . LEU A 1 628 ? 4.150 -16.258 -8.345 1.00 88.62 628 LEU A C 1
ATOM 4906 O O . LEU A 1 628 ? 3.325 -16.871 -9.029 1.00 88.62 628 LEU A O 1
ATOM 4910 N N . MET A 1 629 ? 4.685 -15.093 -8.714 1.00 87.94 629 MET A N 1
ATOM 4911 C CA . MET A 1 629 ? 4.441 -14.512 -10.031 1.00 87.94 629 MET A CA 1
ATOM 4912 C C . MET A 1 629 ? 5.562 -14.914 -10.990 1.00 87.94 629 MET A C 1
ATOM 4914 O O . MET A 1 629 ? 6.745 -14.757 -10.691 1.00 87.94 629 MET A O 1
ATOM 4918 N N . LEU A 1 630 ? 5.179 -15.435 -12.151 1.00 88.50 630 LEU A N 1
ATOM 4919 C CA . LEU A 1 630 ? 6.081 -15.782 -13.245 1.00 88.50 630 LEU A CA 1
ATOM 4920 C C . LEU A 1 630 ? 5.728 -14.969 -14.477 1.00 88.50 630 LEU A C 1
ATOM 4922 O O . LEU A 1 630 ? 4.554 -14.703 -14.717 1.00 88.50 630 LEU A O 1
ATOM 4926 N N . LEU A 1 631 ? 6.725 -14.639 -15.290 1.00 86.94 631 LEU A N 1
ATOM 4927 C CA . LEU A 1 631 ? 6.520 -14.132 -16.636 1.00 86.94 631 LEU A CA 1
ATOM 4928 C C . LEU A 1 631 ? 6.736 -15.275 -17.630 1.00 86.94 631 LEU A C 1
ATOM 4930 O O . LEU A 1 631 ? 7.847 -15.787 -17.771 1.00 86.94 631 LEU A O 1
ATOM 4934 N N . VAL A 1 632 ? 5.666 -15.680 -18.308 1.00 87.94 632 VAL A N 1
ATOM 4935 C CA . VAL A 1 632 ? 5.664 -16.817 -19.232 1.00 87.94 632 VAL A CA 1
ATOM 4936 C C . VAL A 1 632 ? 5.622 -16.303 -20.664 1.00 87.94 632 VAL A C 1
ATOM 4938 O O . VAL A 1 632 ? 4.839 -15.406 -20.991 1.00 87.94 632 VAL A O 1
ATOM 4941 N N . GLN A 1 633 ? 6.457 -16.877 -21.528 1.00 83.94 633 GLN A N 1
ATOM 4942 C CA . GLN A 1 633 ? 6.370 -16.686 -22.971 1.00 83.94 633 GLN A CA 1
ATOM 4943 C C . GLN A 1 633 ? 5.453 -17.771 -23.566 1.00 83.94 633 GLN A C 1
ATOM 4945 O O . GLN A 1 633 ? 5.863 -18.932 -23.596 1.00 83.94 633 GLN A O 1
ATOM 4950 N N . PRO A 1 634 ? 4.236 -17.442 -24.045 1.00 74.25 634 PRO A N 1
ATOM 4951 C CA . PRO A 1 634 ? 3.354 -18.424 -24.659 1.00 74.25 634 PRO A CA 1
ATOM 4952 C C . PRO A 1 634 ? 3.968 -18.956 -25.957 1.00 74.25 634 PRO A C 1
ATOM 4954 O O . PRO A 1 634 ? 4.596 -18.212 -26.718 1.00 74.25 634 PRO A O 1
ATOM 4957 N N . ASP A 1 635 ? 3.748 -20.240 -26.228 1.00 57.97 635 ASP A N 1
ATOM 4958 C CA . ASP A 1 635 ? 4.244 -20.886 -27.437 1.00 57.97 635 ASP A CA 1
ATOM 4959 C C . ASP A 1 635 ? 3.613 -20.256 -28.694 1.00 57.97 635 ASP A C 1
ATOM 4961 O O . ASP A 1 635 ? 2.418 -19.931 -28.717 1.00 57.97 635 ASP A O 1
ATOM 4965 N N . LYS A 1 636 ? 4.402 -20.073 -29.763 1.00 47.06 636 LYS A N 1
ATOM 4966 C CA . LYS A 1 636 ? 3.915 -19.532 -31.047 1.00 47.06 636 LYS A CA 1
ATOM 4967 C C . LYS A 1 636 ? 3.011 -20.555 -31.735 1.00 47.06 636 LYS A C 1
ATOM 4969 O O . LYS A 1 636 ? 3.422 -21.233 -32.670 1.00 47.06 636 LYS A O 1
ATOM 4974 N N . GLY A 1 637 ? 1.772 -20.677 -31.273 1.00 40.75 637 GLY A N 1
ATOM 4975 C CA . GLY A 1 637 ? 0.845 -21.650 -31.833 1.00 40.75 637 GLY A CA 1
ATOM 4976 C C . GLY A 1 637 ? -0.362 -21.969 -30.969 1.00 40.75 637 GLY A C 1
ATOM 4977 O O . GLY A 1 637 ? -0.666 -23.142 -30.807 1.00 40.75 637 GLY A O 1
ATOM 4978 N N . LYS A 1 638 ? -1.061 -20.963 -30.433 1.00 30.12 638 LYS A N 1
ATOM 4979 C CA . LYS A 1 638 ? -2.498 -21.034 -30.108 1.00 30.12 638 LYS A CA 1
ATOM 4980 C C . LYS A 1 638 ? -3.017 -19.615 -29.879 1.00 30.12 638 LYS A C 1
ATOM 4982 O O . LYS A 1 638 ? -2.614 -18.945 -28.935 1.00 30.12 638 LYS A O 1
ATOM 4987 N N . LYS A 1 639 ? -3.906 -19.150 -30.764 1.00 29.38 639 LYS A N 1
ATOM 4988 C CA . LYS A 1 639 ? -4.777 -18.006 -30.459 1.00 29.38 639 LYS A CA 1
ATOM 4989 C C . LYS A 1 639 ? -5.553 -18.319 -29.174 1.00 29.38 639 LYS A C 1
ATOM 4991 O O . LYS A 1 639 ? -5.819 -19.490 -28.898 1.00 29.38 639 LYS A O 1
ATOM 4996 N N . ALA A 1 640 ? -5.873 -17.276 -28.408 1.00 25.72 640 ALA A N 1
ATOM 4997 C CA . ALA A 1 640 ? -6.648 -17.364 -27.175 1.00 25.72 640 ALA A CA 1
ATOM 4998 C C . ALA A 1 640 ? -7.859 -18.305 -27.342 1.00 25.72 640 ALA A C 1
ATOM 5000 O O . ALA A 1 640 ? -8.553 -18.206 -28.357 1.00 25.72 640 ALA A O 1
ATOM 5001 N N . PRO A 1 641 ? -8.121 -19.225 -26.398 1.00 32.19 641 PRO A N 1
ATOM 5002 C CA . PRO A 1 641 ? -9.350 -19.991 -26.436 1.00 32.19 641 PRO A CA 1
ATOM 5003 C C . PRO A 1 641 ? -10.494 -19.097 -25.954 1.00 32.19 641 PRO A C 1
ATOM 5005 O O . PRO A 1 641 ? -10.642 -18.853 -24.754 1.00 32.19 641 PRO A O 1
ATOM 5008 N N . ASP A 1 642 ? -11.311 -18.637 -26.896 1.00 28.78 642 ASP A N 1
ATOM 5009 C CA . ASP A 1 642 ? -12.696 -18.298 -26.596 1.00 28.78 642 ASP A CA 1
ATOM 5010 C C . ASP A 1 642 ? -13.424 -19.572 -26.127 1.00 28.78 642 ASP A C 1
ATOM 5012 O O . ASP A 1 642 ? -13.324 -20.633 -26.736 1.00 28.78 642 ASP A O 1
ATOM 5016 N N . SER A 1 643 ? -14.093 -19.443 -24.981 1.00 31.39 643 SER A N 1
ATOM 5017 C CA . SER A 1 643 ? -15.250 -20.195 -24.463 1.00 31.39 643 SER A CA 1
ATOM 5018 C C . SER A 1 643 ? -15.546 -21.653 -24.922 1.00 31.39 643 SER A C 1
ATOM 5020 O O . SER A 1 643 ? -15.879 -21.906 -26.075 1.00 31.39 643 SER A O 1
ATOM 5022 N N . VAL A 1 644 ? -15.680 -22.524 -23.898 1.00 29.67 644 VAL A N 1
ATOM 5023 C CA . VAL A 1 644 ? -16.392 -23.838 -23.773 1.00 29.67 644 VAL A CA 1
ATOM 5024 C C . VAL A 1 644 ? -15.718 -25.135 -24.320 1.00 29.67 644 VAL A C 1
ATOM 5026 O O . VAL A 1 644 ? -14.720 -25.043 -25.024 1.00 29.67 644 VAL A O 1
ATOM 5029 N N . PRO A 1 645 ? -16.082 -26.356 -23.833 1.00 38.47 645 PRO A N 1
ATOM 5030 C CA . PRO A 1 645 ? -15.167 -27.215 -23.070 1.00 38.47 645 PRO A CA 1
ATOM 5031 C C . PRO A 1 645 ? -14.936 -28.593 -23.722 1.00 38.47 645 PRO A C 1
ATOM 5033 O O . PRO A 1 645 ? -15.718 -29.050 -24.553 1.00 38.47 645 PRO A O 1
ATOM 5036 N N . THR A 1 646 ? -13.917 -29.342 -23.296 1.00 28.30 646 THR A N 1
ATOM 5037 C CA . THR A 1 646 ? -13.953 -30.805 -23.486 1.00 28.30 646 THR A CA 1
ATOM 5038 C C . THR A 1 646 ? -13.109 -31.524 -22.437 1.00 28.30 646 THR A C 1
ATOM 5040 O O . THR A 1 646 ? -11.885 -31.624 -22.530 1.00 28.30 646 THR A O 1
ATOM 5043 N N . GLN A 1 647 ? -13.797 -32.041 -21.417 1.00 33.59 647 GLN A N 1
ATOM 5044 C CA . GLN A 1 647 ? -13.363 -33.206 -20.653 1.00 33.59 647 GLN A CA 1
ATOM 5045 C C . GLN A 1 647 ? -13.349 -34.403 -21.609 1.00 33.59 647 GLN A C 1
ATOM 5047 O O . GLN A 1 647 ? -14.365 -35.061 -21.746 1.00 33.59 647 GLN A O 1
ATOM 5052 N N . GLU A 1 648 ? -12.234 -34.651 -22.304 1.00 30.05 648 GLU A N 1
ATOM 5053 C CA . GLU A 1 648 ? -11.919 -35.988 -22.856 1.00 30.05 648 GLU A CA 1
ATOM 5054 C C . GLU A 1 648 ? -10.486 -36.125 -23.416 1.00 30.05 648 GLU A C 1
ATOM 5056 O O . GLU A 1 648 ? -10.220 -36.912 -24.320 1.00 30.05 648 GLU A O 1
ATOM 5061 N N . VAL A 1 649 ? -9.505 -35.389 -22.873 1.00 29.56 649 VAL A N 1
ATOM 5062 C CA . VAL A 1 649 ? -8.086 -35.532 -23.293 1.00 29.56 649 VAL A CA 1
ATOM 5063 C C . VAL A 1 649 ? -7.152 -35.950 -22.140 1.00 29.56 649 VAL A C 1
ATOM 5065 O O . VAL A 1 649 ? -5.970 -36.229 -22.346 1.00 29.56 649 VAL A O 1
ATOM 5068 N N . ASN A 1 650 ? -7.680 -36.123 -20.923 1.00 30.38 650 ASN A N 1
ATOM 5069 C CA . ASN A 1 650 ? -6.865 -36.334 -19.716 1.00 30.38 650 ASN A CA 1
ATOM 5070 C C . ASN A 1 650 ? -6.176 -37.704 -19.581 1.00 30.38 650 ASN A C 1
ATOM 5072 O O . ASN A 1 650 ? -5.340 -37.856 -18.694 1.00 30.38 650 ASN A O 1
ATOM 5076 N N . ASN A 1 651 ? -6.414 -38.663 -20.482 1.00 29.67 651 ASN A N 1
ATOM 5077 C CA . ASN A 1 651 ? -5.724 -39.962 -20.441 1.00 29.67 651 ASN A CA 1
ATOM 5078 C C . ASN A 1 651 ? -4.670 -40.176 -21.540 1.00 29.67 651 ASN A C 1
ATOM 5080 O O . ASN A 1 651 ? -3.969 -41.182 -21.501 1.00 29.67 651 ASN A O 1
ATOM 5084 N N . LYS A 1 652 ? -4.472 -39.230 -22.474 1.00 26.58 652 LYS A N 1
ATOM 5085 C CA . LYS A 1 652 ? -3.397 -39.320 -23.492 1.00 26.58 652 LYS A CA 1
ATOM 5086 C C . LYS A 1 652 ? -2.237 -38.334 -23.297 1.00 26.58 652 LYS A C 1
ATOM 5088 O O . LYS A 1 652 ? -1.241 -38.428 -24.008 1.00 26.58 652 LYS A O 1
ATOM 5093 N N . LEU A 1 653 ? -2.317 -37.444 -22.305 1.00 31.69 653 LEU A N 1
ATOM 5094 C CA . LEU A 1 653 ? -1.261 -36.472 -21.978 1.00 31.69 653 LEU A CA 1
ATOM 5095 C C . LEU A 1 653 ? -0.212 -36.984 -20.973 1.00 31.69 653 LEU A C 1
ATOM 5097 O O . LEU A 1 653 ? 0.864 -36.405 -20.883 1.00 31.69 653 LEU A O 1
ATOM 5101 N N . LYS A 1 654 ? -0.453 -38.110 -20.284 1.00 29.81 654 LYS A N 1
ATOM 5102 C CA . LYS A 1 654 ? 0.499 -38.674 -19.302 1.00 29.81 654 LYS A CA 1
ATOM 5103 C C . LYS A 1 654 ? 1.698 -39.428 -19.905 1.00 29.81 654 LYS A C 1
ATOM 5105 O O . LYS A 1 654 ? 2.576 -39.839 -19.161 1.00 29.81 654 LYS A O 1
ATOM 5110 N N . GLN A 1 655 ? 1.776 -39.587 -21.229 1.00 28.25 655 GLN A N 1
ATOM 5111 C CA . GLN A 1 655 ? 2.886 -40.296 -21.899 1.00 28.25 655 GLN A CA 1
ATOM 5112 C C . GLN A 1 655 ? 3.603 -39.485 -22.994 1.00 28.25 655 GLN A C 1
ATOM 5114 O O . GLN A 1 655 ? 4.429 -40.027 -23.719 1.00 28.25 655 GLN A O 1
ATOM 5119 N N . LYS A 1 656 ? 3.341 -38.175 -23.098 1.00 27.12 656 LYS A N 1
ATOM 5120 C CA . LYS A 1 656 ? 4.036 -37.263 -24.033 1.00 27.12 656 LYS A CA 1
ATOM 5121 C C . LYS A 1 656 ? 4.602 -36.003 -23.361 1.00 27.12 656 LYS A C 1
ATOM 5123 O O . LYS A 1 656 ? 4.818 -34.996 -24.020 1.00 27.12 656 LYS A O 1
ATOM 5128 N N . ALA A 1 657 ? 4.867 -36.071 -22.057 1.00 28.03 657 ALA A N 1
ATOM 5129 C CA . ALA A 1 657 ? 5.499 -34.999 -21.282 1.00 28.03 657 ALA A CA 1
ATOM 5130 C C . ALA A 1 657 ? 7.042 -35.090 -21.238 1.00 28.03 657 ALA A C 1
ATOM 5132 O O . ALA A 1 657 ? 7.672 -34.350 -20.494 1.00 28.03 657 ALA A O 1
ATOM 5133 N N . ALA A 1 658 ? 7.656 -35.990 -22.017 1.00 26.34 658 ALA A N 1
ATOM 5134 C CA . ALA A 1 658 ? 9.108 -36.186 -22.017 1.00 26.34 658 ALA A CA 1
ATOM 5135 C C . ALA A 1 658 ? 9.858 -35.426 -23.131 1.00 26.34 658 ALA A C 1
ATOM 5137 O O . ALA A 1 658 ? 11.074 -35.346 -23.058 1.00 26.34 658 ALA A O 1
ATOM 5138 N N . ASP A 1 659 ? 9.164 -34.829 -24.111 1.00 28.36 659 ASP A N 1
ATOM 5139 C CA . ASP A 1 659 ? 9.795 -34.115 -25.239 1.00 28.36 659 ASP A CA 1
ATOM 5140 C C . ASP A 1 659 ? 8.974 -32.884 -25.678 1.00 28.36 659 ASP A C 1
ATOM 5142 O O . ASP A 1 659 ? 8.507 -32.790 -26.815 1.00 28.36 659 ASP A O 1
ATOM 5146 N N . ALA A 1 660 ? 8.758 -31.924 -24.772 1.00 26.58 660 ALA A N 1
ATOM 5147 C CA . ALA A 1 660 ? 8.147 -30.633 -25.102 1.00 26.58 660 ALA A CA 1
ATOM 5148 C C . ALA A 1 660 ? 9.112 -29.479 -24.791 1.00 26.58 660 ALA A C 1
ATOM 5150 O O . ALA A 1 660 ? 9.716 -29.421 -23.722 1.00 26.58 660 ALA A O 1
ATOM 5151 N N . ASN A 1 661 ? 9.276 -28.594 -25.777 1.00 32.56 661 ASN A N 1
ATOM 5152 C CA . ASN A 1 661 ? 10.158 -27.429 -25.787 1.00 32.56 661 ASN A CA 1
ATOM 5153 C C . ASN A 1 661 ? 10.140 -26.634 -24.471 1.00 32.56 661 ASN A C 1
ATOM 5155 O O . ASN A 1 661 ? 9.085 -26.338 -23.923 1.00 32.56 661 ASN A O 1
ATOM 5159 N N . LYS A 1 662 ? 11.334 -26.233 -24.016 1.00 39.88 662 LYS A N 1
ATOM 5160 C CA . LYS A 1 662 ? 11.556 -25.339 -22.870 1.00 39.88 662 LYS A CA 1
ATOM 5161 C C . LYS A 1 662 ? 10.771 -24.031 -23.040 1.00 39.88 662 LYS A C 1
ATOM 5163 O O . LYS A 1 662 ? 11.223 -23.143 -23.763 1.00 39.88 662 LYS A O 1
ATOM 5168 N N . GLU A 1 663 ? 9.643 -23.890 -22.351 1.00 51.84 663 GLU A N 1
ATOM 5169 C CA . GLU A 1 663 ? 9.014 -22.587 -22.127 1.00 51.84 663 GLU A CA 1
ATOM 5170 C C . GLU A 1 663 ? 10.023 -21.678 -21.408 1.00 51.84 663 GLU A C 1
ATOM 5172 O O . GLU A 1 663 ? 10.589 -22.046 -20.375 1.00 51.84 663 GLU A O 1
ATOM 5177 N N . GLN A 1 664 ? 10.306 -20.500 -21.972 1.00 61.78 664 GLN A N 1
ATOM 5178 C CA . GLN A 1 664 ? 11.156 -19.521 -21.301 1.00 61.78 664 GLN A CA 1
ATOM 5179 C C . GLN A 1 664 ? 10.318 -18.830 -20.216 1.00 61.78 664 GLN A C 1
ATOM 5181 O O . GLN A 1 664 ? 9.506 -17.956 -20.516 1.00 61.78 664 GLN A O 1
ATOM 5186 N N . MET A 1 665 ? 10.502 -19.259 -18.968 1.00 69.69 665 MET A N 1
ATOM 5187 C CA . MET A 1 665 ? 9.879 -18.677 -17.777 1.00 69.69 665 MET A CA 1
ATOM 5188 C C . MET A 1 665 ? 10.877 -17.761 -17.063 1.00 69.69 665 MET A C 1
ATOM 5190 O O . MET A 1 665 ? 12.017 -18.167 -16.838 1.00 69.69 665 MET A O 1
ATOM 5194 N N . LEU A 1 666 ? 10.455 -16.546 -16.705 1.00 75.44 666 LEU A N 1
ATOM 5195 C CA . LEU A 1 666 ? 11.224 -15.629 -15.851 1.00 75.44 666 LEU A CA 1
ATOM 5196 C C . LEU A 1 666 ? 10.542 -15.501 -14.489 1.00 75.44 666 LEU A C 1
ATOM 5198 O O . LEU A 1 666 ? 9.312 -15.415 -14.405 1.00 75.44 666 LEU A O 1
ATOM 5202 N N . PHE A 1 667 ? 11.334 -15.501 -13.421 1.00 78.94 667 PHE A N 1
ATOM 5203 C CA . PHE A 1 667 ? 10.826 -15.462 -12.055 1.00 78.94 667 PHE A CA 1
ATOM 5204 C C . PHE A 1 667 ? 10.712 -14.013 -11.576 1.00 78.94 667 PHE A C 1
ATOM 5206 O O . PHE A 1 667 ? 11.710 -13.326 -11.372 1.00 78.94 667 PHE A O 1
ATOM 5213 N N . LEU A 1 668 ? 9.478 -13.549 -11.368 1.00 78.25 668 LEU A N 1
ATOM 5214 C CA . LEU A 1 668 ? 9.186 -12.179 -10.935 1.00 78.25 668 LEU A CA 1
ATOM 5215 C C . LEU A 1 668 ? 9.205 -12.018 -9.399 1.00 78.25 668 LEU A C 1
ATOM 5217 O O . LEU A 1 668 ? 9.006 -10.928 -8.869 1.00 78.25 668 LEU A O 1
ATOM 5221 N N . GLY A 1 669 ? 9.493 -13.078 -8.647 1.00 71.56 669 GLY A N 1
ATOM 5222 C CA . GLY A 1 669 ? 9.619 -12.982 -7.196 1.00 71.56 669 GLY A CA 1
ATOM 5223 C C . GLY A 1 669 ? 8.301 -13.101 -6.432 1.00 71.56 669 GLY A C 1
ATOM 5224 O O . GLY A 1 669 ? 7.238 -13.438 -6.969 1.00 71.56 669 GLY A O 1
ATOM 5225 N N . ARG A 1 670 ? 8.404 -12.858 -5.122 1.00 75.00 670 ARG A N 1
ATOM 5226 C CA . ARG A 1 670 ? 7.272 -12.811 -4.192 1.00 75.00 670 ARG A CA 1
ATOM 5227 C C . ARG A 1 670 ? 6.738 -11.384 -4.144 1.00 75.00 670 ARG A C 1
ATOM 5229 O O . ARG A 1 670 ? 7.502 -10.452 -3.921 1.00 75.00 670 ARG A O 1
ATOM 5236 N N . LEU A 1 671 ? 5.431 -11.235 -4.342 1.00 77.38 671 LEU A N 1
ATOM 5237 C CA . LEU A 1 671 ? 4.737 -9.944 -4.239 1.00 77.38 671 LEU A CA 1
ATOM 5238 C C . LEU A 1 671 ? 3.940 -9.794 -2.934 1.00 77.38 671 LEU A C 1
ATOM 5240 O O . LEU A 1 671 ? 3.222 -8.812 -2.759 1.00 77.38 671 LEU A O 1
ATOM 5244 N N . GLY A 1 672 ? 4.034 -10.792 -2.056 1.00 70.38 672 GLY A N 1
ATOM 5245 C CA . GLY A 1 672 ? 3.492 -10.743 -0.706 1.00 70.38 672 GLY A CA 1
ATOM 5246 C C . GLY A 1 672 ? 4.302 -9.825 0.217 1.00 70.38 672 GLY A C 1
ATOM 5247 O O . GLY A 1 672 ? 5.412 -9.412 -0.122 1.00 70.38 672 GLY A O 1
ATOM 5248 N N . MET A 1 673 ? 3.729 -9.496 1.374 1.00 75.12 673 MET A N 1
ATOM 5249 C CA . MET A 1 673 ? 4.364 -8.667 2.407 1.00 75.12 673 MET A CA 1
ATOM 5250 C C . MET A 1 673 ? 5.407 -9.440 3.231 1.00 75.12 673 MET A C 1
ATOM 5252 O O . MET A 1 673 ? 6.291 -8.824 3.818 1.00 75.12 673 MET A O 1
ATOM 5256 N N . GLY A 1 674 ? 5.320 -10.772 3.259 1.00 79.31 674 GLY A N 1
ATOM 5257 C CA . GLY A 1 674 ? 6.096 -11.652 4.128 1.00 79.31 674 GLY A CA 1
ATOM 5258 C C . GLY A 1 674 ? 5.491 -11.808 5.528 1.00 79.31 674 GLY A C 1
ATOM 5259 O O . GLY A 1 674 ? 4.621 -11.047 5.947 1.00 79.31 674 GLY A O 1
ATOM 5260 N N . PHE A 1 675 ? 5.976 -12.807 6.270 1.00 85.31 675 PHE A N 1
ATOM 5261 C CA . PHE A 1 675 ? 5.568 -13.096 7.656 1.00 85.31 675 PHE A CA 1
ATOM 5262 C C . PHE A 1 675 ? 6.507 -12.470 8.700 1.00 85.31 675 PHE A C 1
ATOM 5264 O O . PHE A 1 675 ? 6.587 -12.964 9.824 1.00 85.31 675 PHE A O 1
ATOM 5271 N N . GLY A 1 676 ? 7.219 -11.402 8.328 1.00 79.69 676 GLY A N 1
ATOM 5272 C CA . GLY A 1 676 ? 8.272 -10.805 9.148 1.00 79.69 676 GLY A CA 1
ATOM 5273 C C . GLY A 1 676 ? 9.545 -11.657 9.225 1.00 79.69 676 GLY A C 1
ATOM 5274 O O . GLY A 1 676 ? 9.609 -12.767 8.689 1.00 79.69 676 GLY A O 1
ATOM 5275 N N . ASP A 1 677 ? 10.577 -11.118 9.873 1.00 79.12 677 ASP A N 1
ATOM 5276 C CA . ASP A 1 677 ? 11.849 -11.811 10.104 1.00 79.12 677 ASP A CA 1
ATOM 5277 C C . ASP A 1 677 ? 12.420 -11.433 11.480 1.00 79.12 677 ASP A C 1
ATOM 5279 O O . ASP A 1 677 ? 12.998 -10.363 11.669 1.00 79.12 677 ASP A O 1
ATOM 5283 N N . VAL A 1 678 ? 12.261 -12.343 12.446 1.00 79.69 678 VAL A N 1
ATOM 5284 C CA . VAL A 1 678 ? 12.721 -12.168 13.834 1.00 79.69 678 VAL A CA 1
ATOM 5285 C C . VAL A 1 678 ? 14.241 -11.990 13.905 1.00 79.69 678 VAL A C 1
ATOM 5287 O O . VAL A 1 678 ? 14.738 -11.176 14.687 1.00 79.69 678 VAL A O 1
ATOM 5290 N N . ALA A 1 679 ? 15.001 -12.709 13.073 1.00 76.31 679 ALA A N 1
ATOM 5291 C CA . ALA A 1 679 ? 16.457 -12.622 13.068 1.00 76.31 679 ALA A CA 1
ATOM 5292 C C . ALA A 1 679 ? 16.927 -11.281 12.491 1.00 76.31 679 ALA A C 1
ATOM 5294 O O . ALA A 1 679 ? 17.832 -10.655 13.046 1.00 76.31 679 ALA A O 1
ATOM 5295 N N . ALA A 1 680 ? 16.289 -10.813 11.416 1.00 73.56 680 ALA A N 1
ATOM 5296 C CA . ALA A 1 680 ? 16.514 -9.490 10.842 1.00 73.56 680 ALA A CA 1
ATOM 5297 C C . ALA A 1 680 ? 16.159 -8.368 11.828 1.00 73.56 680 ALA A C 1
ATOM 5299 O O . ALA A 1 680 ? 16.949 -7.432 11.979 1.00 73.56 680 ALA A O 1
ATOM 5300 N N . THR A 1 681 ? 15.030 -8.487 12.542 1.00 75.62 681 THR A N 1
ATOM 5301 C CA . THR A 1 681 ? 14.633 -7.558 13.612 1.00 75.62 681 THR A CA 1
ATOM 5302 C C . THR A 1 681 ? 15.699 -7.504 14.707 1.00 75.62 681 THR A C 1
ATOM 5304 O O . THR A 1 681 ? 16.208 -6.427 15.014 1.00 75.62 681 THR A O 1
ATOM 5307 N N . ALA A 1 682 ? 16.119 -8.654 15.244 1.00 70.88 682 ALA A N 1
ATOM 5308 C CA . ALA A 1 682 ? 17.128 -8.712 16.304 1.00 70.88 682 ALA A CA 1
ATOM 5309 C C . ALA A 1 682 ? 18.505 -8.188 15.852 1.00 70.88 682 ALA A C 1
ATOM 5311 O O . ALA A 1 682 ? 19.220 -7.547 16.623 1.00 70.88 682 ALA A O 1
ATOM 5312 N N . ALA A 1 683 ? 18.884 -8.447 14.598 1.00 69.44 683 ALA A N 1
ATOM 5313 C CA . ALA A 1 683 ? 20.151 -8.002 14.027 1.00 69.44 683 ALA A CA 1
ATOM 5314 C C . ALA A 1 683 ? 20.131 -6.545 13.533 1.00 69.44 683 ALA A C 1
ATOM 5316 O O . ALA A 1 683 ? 21.196 -6.016 13.205 1.00 69.44 683 ALA A O 1
ATOM 5317 N N . ASN A 1 684 ? 18.952 -5.918 13.448 1.00 67.38 684 ASN A N 1
ATOM 5318 C CA . ASN A 1 684 ? 18.722 -4.639 12.777 1.00 67.38 684 ASN A CA 1
ATOM 5319 C C . ASN A 1 684 ? 19.351 -4.592 11.366 1.00 67.38 684 ASN A C 1
ATOM 5321 O O . ASN A 1 684 ? 20.097 -3.674 11.012 1.00 67.38 684 ASN A O 1
ATOM 5325 N N . LYS A 1 685 ? 19.112 -5.643 10.574 1.00 63.44 685 LYS A N 1
ATOM 5326 C CA . LYS A 1 685 ? 19.594 -5.785 9.189 1.00 63.44 685 LYS A CA 1
ATOM 5327 C C . LYS A 1 685 ? 18.421 -6.106 8.294 1.00 63.44 685 LYS A C 1
ATOM 5329 O O . LYS A 1 685 ? 17.703 -7.035 8.634 1.00 63.44 685 LYS A O 1
ATOM 5334 N N . LEU A 1 686 ? 18.281 -5.409 7.158 1.00 55.41 686 LEU A N 1
ATOM 5335 C CA . LEU A 1 686 ? 17.204 -5.636 6.180 1.00 55.41 686 LEU A CA 1
ATOM 5336 C C . LEU A 1 686 ? 16.980 -7.136 5.940 1.00 55.41 686 LEU A C 1
ATOM 5338 O O . LEU A 1 686 ? 17.980 -7.847 5.792 1.00 55.41 686 LEU A O 1
ATOM 5342 N N . PRO A 1 687 ? 15.716 -7.614 5.888 1.00 45.22 687 PRO A N 1
ATOM 5343 C CA . PRO A 1 687 ? 15.440 -9.024 5.661 1.00 45.22 687 PRO A CA 1
ATOM 5344 C C . PRO A 1 687 ? 16.116 -9.416 4.352 1.00 45.22 687 PRO A C 1
ATOM 5346 O O . PRO A 1 687 ? 15.886 -8.793 3.308 1.00 45.22 687 PRO A O 1
ATOM 5349 N N . VAL A 1 688 ? 17.027 -10.384 4.416 1.00 41.47 688 VAL A N 1
ATOM 5350 C CA . VAL A 1 688 ? 17.775 -10.806 3.236 1.00 41.47 688 VAL A CA 1
ATOM 5351 C C . VAL A 1 688 ? 16.787 -11.535 2.335 1.00 41.47 688 VAL A C 1
ATOM 5353 O O . VAL A 1 688 ? 16.360 -12.646 2.638 1.00 41.47 688 VAL A O 1
ATOM 5356 N N . THR A 1 689 ? 16.426 -10.919 1.209 1.00 39.50 689 THR A N 1
ATOM 5357 C CA . THR A 1 689 ? 15.915 -11.695 0.073 1.00 39.50 689 THR A CA 1
ATOM 5358 C C . THR A 1 689 ? 17.090 -12.563 -0.345 1.00 39.50 689 THR A C 1
ATOM 5360 O O . THR A 1 689 ? 18.110 -11.991 -0.713 1.00 39.50 689 THR A O 1
ATOM 5363 N N . GLU A 1 690 ? 16.999 -13.882 -0.143 1.00 28.09 690 GLU A N 1
ATOM 5364 C CA . GLU A 1 690 ? 18.094 -14.849 -0.309 1.00 28.09 690 GLU A CA 1
ATOM 5365 C C . GLU A 1 690 ? 19.068 -14.434 -1.423 1.00 28.09 690 GLU A C 1
ATOM 5367 O O . GLU A 1 690 ? 18.790 -14.623 -2.607 1.00 28.09 690 GLU A O 1
ATOM 5372 N N . GLU A 1 691 ? 20.223 -13.860 -1.063 1.00 25.44 691 GLU A N 1
ATOM 5373 C CA . GLU A 1 691 ? 21.314 -13.772 -2.025 1.00 25.44 691 GLU A CA 1
ATOM 5374 C C . GLU A 1 691 ? 21.702 -15.211 -2.373 1.00 25.44 691 GLU A C 1
ATOM 5376 O O . GLU A 1 691 ? 21.812 -16.052 -1.468 1.00 25.44 691 GLU A O 1
ATOM 5381 N N . PRO A 1 692 ? 21.900 -15.536 -3.661 1.00 26.73 692 PRO A N 1
ATOM 5382 C CA . PRO A 1 692 ? 22.254 -16.884 -4.045 1.00 26.73 692 PRO A CA 1
ATOM 5383 C C . PRO A 1 692 ? 23.536 -17.271 -3.307 1.00 26.73 692 PRO A C 1
ATOM 5385 O O . PRO A 1 692 ? 24.598 -16.681 -3.522 1.00 26.73 692 PRO A O 1
ATOM 5388 N N . LYS A 1 693 ? 23.447 -18.292 -2.442 1.00 23.92 693 LYS A N 1
ATOM 5389 C CA . LYS A 1 693 ? 24.631 -19.016 -1.975 1.00 23.92 693 LYS A CA 1
ATOM 5390 C C . LYS A 1 693 ? 25.404 -19.412 -3.226 1.00 23.92 693 LYS A C 1
ATOM 5392 O O . LYS A 1 693 ? 24.919 -20.220 -4.019 1.00 23.92 693 LYS A O 1
ATOM 5397 N N . ARG A 1 694 ? 26.584 -18.816 -3.413 1.00 25.25 694 ARG A N 1
ATOM 5398 C CA . ARG A 1 694 ? 27.528 -19.224 -4.456 1.00 25.25 694 ARG A CA 1
ATOM 5399 C C . ARG A 1 694 ? 27.718 -20.732 -4.325 1.00 25.25 694 ARG A C 1
ATOM 5401 O O . ARG A 1 694 ? 28.114 -21.212 -3.262 1.00 25.25 694 ARG A O 1
ATOM 5408 N N . GLU A 1 695 ? 27.366 -21.479 -5.368 1.00 23.39 695 GLU A N 1
ATOM 5409 C CA . GLU A 1 695 ? 27.641 -22.911 -5.392 1.00 23.39 695 GLU A CA 1
ATOM 5410 C C . GLU A 1 695 ? 29.163 -23.144 -5.338 1.00 23.39 695 GLU A C 1
ATOM 5412 O O . GLU A 1 695 ? 29.935 -22.309 -5.820 1.00 23.39 695 GLU A O 1
ATOM 5417 N N . PRO A 1 696 ? 29.626 -24.296 -4.813 1.00 31.12 696 PRO A N 1
ATOM 5418 C CA . PRO A 1 696 ? 31.052 -24.635 -4.717 1.00 31.12 696 PRO A CA 1
ATOM 5419 C C . PRO A 1 696 ? 31.763 -24.766 -6.078 1.00 31.12 696 PRO A C 1
ATOM 5421 O O . PRO A 1 696 ? 32.953 -25.069 -6.140 1.00 31.12 696 PRO A O 1
ATOM 5424 N N . THR A 1 697 ? 31.042 -24.578 -7.179 1.00 30.11 697 THR A N 1
ATOM 5425 C CA . THR A 1 697 ? 31.528 -24.620 -8.559 1.00 30.11 697 THR A CA 1
ATOM 5426 C C . THR A 1 697 ? 32.119 -23.293 -9.039 1.00 30.11 697 THR A C 1
ATOM 5428 O O . THR A 1 697 ? 32.933 -23.326 -9.956 1.00 30.11 697 THR A O 1
ATOM 5431 N N . ASP A 1 698 ? 31.880 -22.174 -8.344 1.00 30.17 698 ASP A N 1
ATOM 5432 C CA . ASP A 1 698 ? 32.655 -20.926 -8.518 1.00 30.17 698 ASP A CA 1
ATOM 5433 C C . ASP A 1 698 ? 33.890 -20.860 -7.594 1.00 30.17 698 ASP A C 1
ATOM 5435 O O . ASP A 1 698 ? 34.579 -19.845 -7.486 1.00 30.17 698 ASP A O 1
ATOM 5439 N N . MET A 1 699 ? 34.221 -21.984 -6.952 1.00 30.14 699 MET A N 1
ATOM 5440 C CA . MET A 1 699 ? 35.359 -22.149 -6.048 1.00 30.14 699 MET A CA 1
ATOM 5441 C C . MET A 1 699 ? 36.566 -22.838 -6.716 1.00 30.14 699 MET A C 1
ATOM 5443 O O . MET A 1 699 ? 37.343 -23.522 -6.055 1.00 30.14 699 MET A O 1
ATOM 5447 N N . TRP A 1 700 ? 36.755 -22.647 -8.029 1.00 30.14 700 TRP A N 1
ATOM 5448 C CA . TRP A 1 700 ? 37.863 -23.248 -8.797 1.00 30.14 700 TRP A CA 1
ATOM 5449 C C . TRP A 1 700 ? 38.895 -22.263 -9.369 1.00 30.14 700 TRP A C 1
ATOM 5451 O O . TRP A 1 700 ? 39.701 -22.643 -10.213 1.00 30.14 700 TRP A O 1
ATOM 5461 N N . VAL A 1 701 ? 38.980 -21.032 -8.848 1.00 34.06 701 VAL A N 1
ATOM 5462 C CA . VAL A 1 701 ? 40.150 -20.152 -9.095 1.00 34.06 701 VAL A CA 1
ATOM 5463 C C . VAL A 1 701 ? 40.996 -19.895 -7.833 1.00 34.06 701 VAL A C 1
ATOM 5465 O O . VAL A 1 701 ? 42.113 -19.402 -7.930 1.00 34.06 701 VAL A O 1
ATOM 5468 N N . MET A 1 702 ? 40.573 -20.370 -6.655 1.00 29.97 702 MET A N 1
ATOM 5469 C CA . MET A 1 702 ? 41.401 -20.380 -5.431 1.00 29.97 702 MET A CA 1
ATOM 5470 C C . MET A 1 702 ? 41.821 -21.786 -4.963 1.00 29.97 702 MET A C 1
ATOM 5472 O O . MET A 1 702 ? 42.202 -21.978 -3.813 1.00 29.97 702 MET A O 1
ATOM 5476 N N . ALA A 1 703 ? 41.819 -22.774 -5.863 1.00 29.55 703 ALA A N 1
ATOM 5477 C CA . ALA A 1 703 ? 42.337 -24.124 -5.595 1.00 29.55 703 ALA A CA 1
ATOM 5478 C C . ALA A 1 703 ? 43.417 -24.572 -6.603 1.00 29.55 703 ALA A C 1
ATOM 5480 O O . ALA A 1 703 ? 43.670 -25.762 -6.765 1.00 29.55 703 ALA A O 1
ATOM 5481 N N . ALA A 1 704 ? 44.085 -23.616 -7.262 1.00 31.53 704 ALA A N 1
ATOM 5482 C CA . ALA A 1 704 ? 45.213 -23.864 -8.165 1.00 31.53 704 ALA A CA 1
ATOM 5483 C C . ALA A 1 704 ? 46.507 -23.124 -7.759 1.00 31.53 704 ALA A C 1
ATOM 5485 O O . ALA A 1 704 ? 47.366 -22.894 -8.605 1.00 31.53 704 ALA A O 1
ATOM 5486 N N . SER A 1 705 ? 46.692 -22.781 -6.475 1.00 32.94 705 SER A N 1
ATOM 5487 C CA . SER A 1 705 ? 47.995 -22.303 -5.961 1.00 32.94 705 SER A CA 1
ATOM 5488 C C . SER A 1 705 ? 48.692 -23.263 -4.987 1.00 32.94 705 SER A C 1
ATOM 5490 O O . SER A 1 705 ? 49.860 -23.054 -4.677 1.00 32.94 705 SER A O 1
ATOM 5492 N N . ASN A 1 706 ? 48.060 -24.376 -4.589 1.00 35.12 706 ASN A N 1
ATOM 5493 C CA . ASN A 1 706 ? 48.644 -25.331 -3.631 1.00 35.12 706 ASN A CA 1
ATOM 5494 C C . ASN A 1 706 ? 49.140 -26.656 -4.234 1.00 35.12 706 ASN A C 1
ATOM 5496 O O . ASN A 1 706 ? 49.297 -27.649 -3.526 1.00 35.12 706 ASN A O 1
ATOM 5500 N N . CYS A 1 707 ? 49.472 -26.682 -5.527 1.00 32.75 707 CYS A N 1
ATOM 5501 C CA . CYS A 1 707 ? 50.242 -27.791 -6.097 1.00 32.75 707 CYS A CA 1
ATOM 5502 C C . CYS A 1 707 ? 51.114 -27.355 -7.279 1.00 32.75 707 CYS A C 1
ATOM 5504 O O . CYS A 1 707 ? 50.889 -27.748 -8.417 1.00 32.75 707 CYS A O 1
ATOM 5506 N N . CYS A 1 708 ? 52.152 -26.562 -7.004 1.00 30.73 708 CYS A N 1
ATOM 5507 C CA . CYS A 1 708 ? 53.315 -26.441 -7.891 1.00 30.73 708 CYS A CA 1
ATOM 5508 C C . CYS A 1 708 ? 54.612 -26.154 -7.114 1.00 30.73 708 CYS A C 1
ATOM 5510 O O . CYS A 1 708 ? 55.399 -25.291 -7.479 1.00 30.73 708 CYS A O 1
ATOM 5512 N N . SER A 1 709 ? 54.899 -26.943 -6.076 1.00 33.06 709 SER A N 1
ATOM 5513 C CA . SER A 1 709 ? 56.248 -27.040 -5.490 1.00 33.06 709 SER A CA 1
ATOM 5514 C C . SER A 1 709 ? 57.095 -28.171 -6.105 1.00 33.06 709 SER A C 1
ATOM 5516 O O . SER A 1 709 ? 58.123 -28.552 -5.551 1.00 33.06 709 SER A O 1
ATOM 5518 N N . ARG A 1 710 ? 56.716 -28.716 -7.277 1.00 40.56 710 ARG A N 1
ATOM 5519 C CA . ARG A 1 710 ? 57.484 -29.786 -7.960 1.00 40.56 710 ARG A CA 1
ATOM 5520 C C . ARG A 1 710 ? 57.712 -29.635 -9.473 1.00 40.56 710 ARG A C 1
ATOM 5522 O O . ARG A 1 710 ? 58.203 -30.574 -10.091 1.00 40.56 710 ARG A O 1
ATOM 5529 N N . VAL A 1 711 ? 57.475 -28.463 -10.074 1.00 39.47 711 VAL A N 1
ATOM 5530 C CA . VAL A 1 711 ? 57.809 -28.212 -11.504 1.00 39.47 711 VAL A CA 1
ATOM 5531 C C . VAL A 1 711 ? 58.851 -27.093 -11.696 1.00 39.47 711 VAL A C 1
ATOM 5533 O O . VAL A 1 711 ? 59.179 -26.713 -12.813 1.00 39.47 711 VAL A O 1
ATOM 5536 N N . LEU A 1 712 ? 59.491 -26.627 -10.619 1.00 34.84 712 LEU A N 1
ATOM 5537 C CA . LEU A 1 712 ? 60.554 -25.612 -10.694 1.00 34.84 712 LEU A CA 1
ATOM 5538 C C . LEU A 1 712 ? 61.961 -26.154 -11.015 1.00 34.84 712 LEU A C 1
ATOM 5540 O O . LEU A 1 712 ? 62.895 -25.372 -11.124 1.00 34.84 712 LEU A O 1
ATOM 5544 N N . ASN A 1 713 ? 62.124 -27.458 -11.273 1.00 35.75 713 ASN A 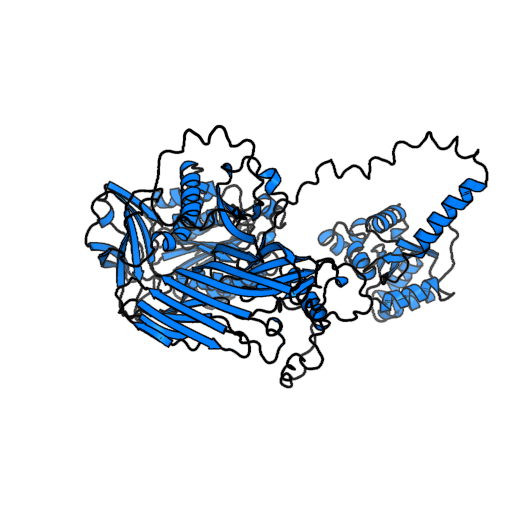N 1
ATOM 5545 C CA . ASN A 1 713 ? 63.437 -28.049 -11.593 1.00 35.75 713 ASN A CA 1
ATOM 5546 C C . ASN A 1 713 ? 63.627 -28.510 -13.051 1.00 35.75 713 ASN A C 1
ATOM 5548 O O . ASN A 1 713 ? 64.574 -29.238 -13.345 1.00 35.75 713 ASN A O 1
ATOM 5552 N N . ARG A 1 714 ? 62.775 -28.087 -13.999 1.00 42.47 714 ARG A N 1
ATOM 5553 C CA . ARG A 1 714 ? 62.955 -28.442 -15.428 1.00 42.47 714 ARG A CA 1
ATOM 5554 C C . ARG A 1 714 ? 62.936 -27.292 -16.439 1.00 42.47 714 ARG A C 1
ATOM 5556 O O . ARG A 1 714 ? 63.114 -27.554 -17.623 1.00 42.47 714 ARG A O 1
ATOM 5563 N N . ILE A 1 715 ? 62.821 -26.035 -16.006 1.00 39.50 715 ILE A N 1
ATOM 5564 C CA . ILE A 1 715 ? 62.751 -24.873 -16.919 1.00 39.50 715 ILE A CA 1
ATOM 5565 C C . ILE A 1 715 ? 64.140 -24.286 -17.265 1.00 39.50 715 ILE A C 1
ATOM 5567 O O . ILE A 1 715 ? 64.261 -23.458 -18.159 1.00 39.50 715 ILE A O 1
ATOM 5571 N N . PHE A 1 716 ? 65.233 -24.797 -16.689 1.00 38.88 716 PHE A N 1
ATOM 5572 C CA . PHE A 1 716 ? 66.602 -24.358 -17.022 1.00 38.88 716 PHE A CA 1
ATOM 5573 C C . PHE A 1 716 ? 67.250 -25.056 -18.238 1.00 38.88 716 PHE A C 1
ATOM 5575 O O . PHE A 1 716 ? 68.472 -25.058 -18.370 1.00 38.88 716 PHE A O 1
ATOM 5582 N N . ARG A 1 717 ? 66.476 -25.664 -19.153 1.00 45.19 717 ARG A N 1
ATOM 5583 C CA . ARG A 1 717 ? 67.032 -26.342 -20.348 1.00 45.19 717 ARG A CA 1
ATOM 5584 C C . ARG A 1 717 ? 66.187 -26.197 -21.624 1.00 45.19 717 ARG A C 1
ATOM 5586 O O . ARG A 1 717 ? 65.923 -27.189 -22.296 1.00 45.19 717 ARG A O 1
ATOM 5593 N N . MET A 1 718 ? 65.778 -24.983 -21.998 1.00 42.19 718 MET A N 1
ATOM 5594 C CA . MET A 1 718 ? 65.236 -24.728 -23.346 1.00 42.19 718 MET A CA 1
ATOM 5595 C C . MET A 1 718 ? 66.059 -23.674 -24.102 1.00 42.19 718 MET A C 1
ATOM 5597 O O . MET A 1 718 ? 66.509 -22.707 -23.491 1.00 42.19 718 MET A O 1
ATOM 5601 N N . PRO A 1 719 ? 66.283 -23.853 -25.419 1.00 54.28 719 PRO A N 1
ATOM 5602 C CA . PRO A 1 719 ? 67.121 -22.959 -26.209 1.00 54.28 719 PRO A CA 1
ATOM 5603 C C . PRO A 1 719 ? 66.443 -21.604 -26.470 1.00 54.28 719 PRO A C 1
ATOM 5605 O O . PRO A 1 719 ? 65.222 -21.509 -26.628 1.00 54.28 719 PRO A O 1
ATOM 5608 N N . LEU A 1 720 ? 67.286 -20.570 -26.556 1.00 46.22 720 LEU A N 1
ATOM 5609 C CA . LEU A 1 720 ? 66.982 -19.130 -26.547 1.00 46.22 720 LEU A CA 1
ATOM 5610 C C . LEU A 1 720 ? 65.903 -18.666 -27.550 1.00 46.22 720 LEU A C 1
ATOM 5612 O O . LEU A 1 720 ? 65.272 -17.632 -27.343 1.00 46.22 720 LEU A O 1
ATOM 5616 N N . SER A 1 721 ? 65.641 -19.429 -28.615 1.00 44.94 721 SER A N 1
ATOM 5617 C CA . SER A 1 721 ? 64.705 -19.044 -29.679 1.00 44.94 721 SER A CA 1
ATOM 5618 C C . SER A 1 721 ? 63.223 -19.167 -29.305 1.00 44.94 721 SER A C 1
ATOM 5620 O O . SER A 1 721 ? 62.399 -18.477 -29.898 1.00 44.94 721 SER A O 1
ATOM 5622 N N . LYS A 1 722 ? 62.855 -19.983 -28.304 1.00 46.38 722 LYS A N 1
ATOM 5623 C CA . LYS A 1 722 ? 61.454 -20.094 -27.839 1.00 46.38 722 LYS A CA 1
ATOM 5624 C C . LYS A 1 722 ? 61.105 -19.154 -26.682 1.00 46.38 722 LYS A C 1
ATOM 5626 O O . LYS A 1 722 ? 59.929 -18.888 -26.459 1.00 46.38 722 LYS A O 1
ATOM 5631 N N . PHE A 1 723 ? 62.105 -18.608 -25.990 1.00 50.47 723 PHE A N 1
ATOM 5632 C CA . PHE A 1 723 ? 61.899 -17.634 -24.912 1.00 50.47 723 PHE A CA 1
ATOM 5633 C C . PHE A 1 723 ? 61.537 -16.247 -25.467 1.00 50.47 723 PHE A C 1
ATOM 5635 O O . PHE A 1 723 ? 60.684 -15.554 -24.919 1.00 50.47 723 PHE A O 1
ATOM 5642 N N . LEU A 1 724 ? 62.110 -15.884 -26.620 1.00 44.50 724 LEU A N 1
ATOM 5643 C CA . LEU A 1 724 ? 61.872 -14.591 -27.264 1.00 44.50 724 LEU A CA 1
ATOM 5644 C C . LEU A 1 724 ? 60.438 -14.449 -27.813 1.00 44.50 724 LEU A C 1
ATOM 5646 O O . LEU A 1 724 ? 59.873 -13.361 -27.787 1.00 44.50 724 LEU A O 1
ATOM 5650 N N . PHE A 1 725 ? 59.810 -15.551 -28.241 1.00 45.94 725 PHE A N 1
ATOM 5651 C CA . PHE A 1 725 ? 58.439 -15.526 -28.769 1.00 45.94 725 PHE A CA 1
ATOM 5652 C C . PHE A 1 725 ? 57.380 -15.368 -27.664 1.00 45.94 725 PHE A C 1
ATOM 5654 O O . PHE A 1 725 ? 56.356 -14.722 -27.870 1.00 45.94 725 PHE A O 1
ATOM 5661 N N . LEU A 1 726 ? 57.650 -15.901 -26.465 1.00 42.91 726 LEU A N 1
ATOM 5662 C CA . LEU A 1 726 ? 56.773 -15.741 -25.302 1.00 42.91 726 LEU A CA 1
ATOM 5663 C C . LEU A 1 726 ? 56.891 -14.333 -24.692 1.00 42.91 726 LEU A C 1
ATOM 5665 O O . LEU A 1 726 ? 55.895 -13.770 -24.245 1.00 42.91 726 LEU A O 1
ATOM 5669 N N . PHE A 1 727 ? 58.084 -13.731 -24.741 1.00 48.50 727 PHE A N 1
ATOM 5670 C CA . PHE A 1 727 ? 58.316 -12.372 -24.242 1.00 48.50 727 PHE A CA 1
ATOM 5671 C C . PHE A 1 727 ? 57.617 -11.297 -25.091 1.00 48.50 727 PHE A C 1
ATOM 5673 O O . PHE A 1 727 ? 57.086 -10.336 -24.540 1.00 48.50 727 PHE A O 1
ATOM 5680 N N . ILE A 1 728 ? 57.544 -11.485 -26.415 1.00 47.12 728 ILE A N 1
ATOM 5681 C CA . ILE A 1 728 ? 56.869 -10.546 -27.329 1.00 47.12 728 ILE A CA 1
ATOM 5682 C C . ILE A 1 728 ? 55.336 -10.617 -27.183 1.00 47.12 728 ILE A C 1
ATOM 5684 O O . ILE A 1 728 ? 54.663 -9.591 -27.235 1.00 47.12 728 ILE A O 1
ATOM 5688 N N . LEU A 1 729 ? 54.768 -11.799 -26.919 1.00 41.22 729 LEU A N 1
ATOM 5689 C CA . LEU A 1 729 ? 53.327 -11.949 -26.661 1.00 41.22 729 LEU A CA 1
ATOM 5690 C C . LEU A 1 729 ? 52.897 -11.314 -25.329 1.00 41.22 729 LEU A C 1
ATOM 5692 O O . LEU A 1 729 ? 51.819 -10.729 -25.251 1.00 41.22 729 LEU A O 1
ATOM 5696 N N . ILE A 1 730 ? 53.755 -11.364 -24.307 1.00 46.28 730 ILE A N 1
ATOM 5697 C CA . ILE A 1 730 ? 53.484 -10.744 -23.003 1.00 46.28 730 ILE A CA 1
ATOM 5698 C C . ILE A 1 730 ? 53.696 -9.224 -23.060 1.00 46.28 730 ILE A C 1
ATOM 5700 O O . ILE A 1 730 ? 52.902 -8.487 -22.476 1.00 46.28 730 ILE A O 1
ATOM 5704 N N . SER A 1 731 ? 54.690 -8.724 -23.808 1.00 37.34 731 SER A N 1
ATOM 5705 C CA . SER A 1 731 ? 54.926 -7.276 -23.912 1.00 37.34 731 SER A CA 1
ATOM 5706 C C . SER A 1 731 ? 53.841 -6.552 -24.716 1.00 37.34 731 SER A C 1
ATOM 5708 O O . SER A 1 731 ? 53.495 -5.426 -24.380 1.00 37.34 731 SER A O 1
ATOM 5710 N N . VAL A 1 732 ? 53.249 -7.194 -25.731 1.00 38.66 732 VAL A N 1
ATOM 5711 C CA . VAL A 1 732 ? 52.128 -6.608 -26.492 1.00 38.66 732 VAL A CA 1
ATOM 5712 C C . VAL A 1 732 ? 50.821 -6.638 -25.684 1.00 38.66 732 VAL A C 1
ATOM 5714 O O . VAL A 1 732 ? 50.031 -5.701 -25.778 1.00 38.66 732 VAL A O 1
ATOM 5717 N N . TYR A 1 733 ? 50.621 -7.640 -24.819 1.00 36.62 733 TYR A N 1
ATOM 5718 C CA . TYR A 1 733 ? 49.463 -7.695 -23.916 1.00 36.62 733 TYR A CA 1
ATOM 5719 C C . TYR A 1 733 ? 49.558 -6.662 -22.777 1.00 36.62 733 TYR A C 1
ATOM 5721 O O . TYR A 1 733 ? 48.555 -6.062 -22.394 1.00 36.62 733 TYR A O 1
ATOM 5729 N N . PHE A 1 734 ? 50.767 -6.387 -22.273 1.00 31.88 734 PHE A N 1
ATOM 5730 C CA . PHE A 1 734 ? 50.979 -5.392 -21.214 1.00 31.88 734 PHE A CA 1
ATOM 5731 C C . PHE A 1 734 ? 50.980 -3.935 -21.702 1.00 31.88 734 PHE A C 1
ATOM 5733 O O . PHE A 1 734 ? 50.773 -3.030 -20.897 1.00 31.88 734 PHE A O 1
ATOM 5740 N N . SER A 1 735 ? 51.153 -3.682 -23.003 1.00 29.69 735 SER A N 1
ATOM 5741 C CA . SER A 1 735 ? 51.119 -2.320 -23.557 1.00 29.69 735 SER A CA 1
ATOM 5742 C C . SER A 1 735 ? 49.727 -1.826 -23.986 1.00 29.69 735 SER A C 1
ATOM 5744 O O . SER A 1 735 ? 49.607 -0.653 -24.325 1.00 29.69 735 SER A O 1
ATOM 5746 N N . TYR A 1 736 ? 48.668 -2.650 -23.936 1.00 30.98 736 TYR A N 1
ATOM 5747 C CA . TYR A 1 736 ? 47.310 -2.242 -24.361 1.00 30.98 736 TYR A CA 1
ATOM 5748 C C . TYR A 1 736 ? 46.326 -1.951 -23.209 1.00 30.98 736 TYR A C 1
ATOM 5750 O O . TYR A 1 736 ? 45.211 -1.502 -23.453 1.00 30.98 736 TYR A O 1
ATOM 5758 N N . SER A 1 737 ? 46.721 -2.146 -21.945 1.00 32.22 737 SER A N 1
ATOM 5759 C CA . SER A 1 737 ? 45.840 -1.934 -20.779 1.00 32.22 737 SER A CA 1
ATOM 5760 C C . SER A 1 737 ? 46.233 -0.742 -19.898 1.00 32.22 737 SER A C 1
ATOM 5762 O O . SER A 1 737 ? 45.991 -0.749 -18.691 1.00 32.22 737 SER A O 1
ATOM 5764 N N . TYR A 1 738 ? 46.817 0.306 -20.481 1.00 33.66 738 TYR A N 1
ATOM 5765 C CA . TYR A 1 738 ? 47.081 1.553 -19.762 1.00 33.66 738 TYR A CA 1
ATOM 5766 C C . TYR A 1 738 ? 46.511 2.751 -20.525 1.00 33.66 738 TYR A C 1
ATOM 5768 O O . TYR A 1 738 ? 47.217 3.473 -21.223 1.00 33.66 738 TYR A O 1
ATOM 5776 N N . ALA A 1 739 ? 45.199 2.948 -20.384 1.00 30.64 739 ALA A N 1
ATOM 5777 C CA . ALA A 1 739 ? 44.505 4.167 -20.785 1.00 30.64 739 ALA A CA 1
ATOM 5778 C C . ALA A 1 739 ? 43.478 4.564 -19.706 1.00 30.64 739 ALA A C 1
ATOM 5780 O O . ALA A 1 739 ? 42.296 4.258 -19.787 1.00 30.64 739 ALA A O 1
ATOM 5781 N N . ASN A 1 740 ? 43.998 5.228 -18.670 1.00 39.81 740 ASN A N 1
ATOM 5782 C CA . ASN A 1 740 ? 43.365 6.269 -17.852 1.00 39.81 740 ASN A CA 1
ATOM 5783 C C . ASN A 1 740 ? 41.945 6.025 -17.282 1.00 39.81 740 ASN A C 1
ATOM 5785 O O . ASN A 1 740 ? 41.011 6.773 -17.562 1.00 39.81 740 ASN A O 1
ATOM 5789 N N . THR A 1 741 ? 41.806 5.060 -16.372 1.00 39.72 741 THR A N 1
ATOM 5790 C CA . THR A 1 741 ? 40.855 5.171 -15.249 1.00 39.72 741 THR A CA 1
ATOM 5791 C C . THR A 1 741 ? 41.555 5.964 -14.147 1.00 39.72 741 THR A C 1
ATOM 5793 O O . THR A 1 741 ? 42.630 5.556 -13.704 1.00 39.72 741 THR A O 1
ATOM 5796 N N . GLY A 1 742 ? 41.022 7.126 -13.765 1.00 46.44 742 GLY A N 1
ATOM 5797 C CA . GLY A 1 742 ? 41.685 8.058 -12.849 1.00 46.44 742 GLY A CA 1
ATOM 5798 C C . GLY A 1 742 ? 41.872 7.458 -11.458 1.00 46.44 742 GLY A C 1
ATOM 5799 O O . GLY A 1 742 ? 41.007 7.601 -10.603 1.00 46.44 742 GLY A O 1
ATOM 5800 N N . LYS A 1 743 ? 42.992 6.770 -11.234 1.00 69.62 743 LYS A N 1
ATOM 5801 C CA . LYS A 1 743 ? 43.358 6.251 -9.919 1.00 69.62 743 LYS A CA 1
ATOM 5802 C C . LYS A 1 743 ? 43.573 7.429 -8.974 1.00 69.62 743 LYS A C 1
ATOM 5804 O O . LYS A 1 743 ? 44.414 8.290 -9.238 1.00 69.62 743 LYS A O 1
ATOM 5809 N N . GLU A 1 744 ? 42.803 7.470 -7.895 1.00 89.06 744 GLU A N 1
ATOM 5810 C CA . GLU A 1 744 ? 42.944 8.487 -6.863 1.00 89.06 744 GLU A CA 1
ATOM 5811 C C . GLU A 1 744 ? 44.067 8.068 -5.907 1.00 89.06 744 GLU A C 1
ATOM 5813 O O . GLU A 1 744 ? 44.259 6.882 -5.620 1.00 89.06 744 GLU A O 1
ATOM 5818 N N . ARG A 1 745 ? 44.844 9.044 -5.436 1.00 93.38 745 ARG A N 1
ATOM 5819 C CA . ARG A 1 745 ? 45.892 8.823 -4.440 1.00 93.38 745 ARG A CA 1
ATOM 5820 C C . ARG A 1 745 ? 45.550 9.575 -3.170 1.00 93.38 745 ARG A C 1
ATOM 5822 O O . ARG A 1 745 ? 45.161 10.737 -3.233 1.00 93.38 745 ARG A O 1
ATOM 5829 N N . THR A 1 746 ? 45.739 8.921 -2.034 1.00 96.56 746 THR A N 1
ATOM 5830 C CA . THR A 1 746 ? 45.563 9.515 -0.706 1.00 96.56 746 THR A CA 1
ATOM 5831 C C . THR A 1 746 ? 46.812 9.312 0.142 1.00 96.56 746 THR A C 1
ATOM 5833 O O . THR A 1 746 ? 47.574 8.365 -0.089 1.00 96.56 746 THR A O 1
ATOM 5836 N N . LEU A 1 747 ? 47.033 10.199 1.113 1.00 95.88 747 LEU A N 1
ATOM 5837 C CA . LEU A 1 747 ? 48.072 10.004 2.113 1.00 95.88 747 LEU A CA 1
ATOM 5838 C C . LEU A 1 747 ? 47.529 9.143 3.257 1.00 95.88 747 LEU A C 1
ATOM 5840 O O . LEU A 1 747 ? 46.477 9.434 3.829 1.00 95.88 747 LEU A O 1
ATOM 5844 N N . ALA A 1 748 ? 48.291 8.125 3.639 1.00 96.50 748 ALA A N 1
ATOM 5845 C CA . ALA A 1 748 ? 48.114 7.405 4.889 1.00 96.50 748 ALA A CA 1
ATOM 5846 C C . ALA A 1 748 ? 49.347 7.609 5.771 1.00 96.50 748 ALA A C 1
ATOM 5848 O O . ALA A 1 748 ? 50.475 7.488 5.301 1.00 96.50 748 ALA A O 1
ATOM 5849 N N . ILE A 1 749 ? 49.144 7.905 7.053 1.00 95.00 749 ILE A N 1
ATOM 5850 C CA . ILE A 1 749 ? 50.234 7.931 8.038 1.00 95.00 749 ILE A CA 1
ATOM 5851 C C . ILE A 1 749 ? 49.870 6.964 9.149 1.00 95.00 749 ILE A C 1
ATOM 5853 O O . ILE A 1 749 ? 48.791 7.099 9.725 1.00 95.00 749 ILE A O 1
ATOM 5857 N N . ILE A 1 750 ? 50.764 6.037 9.475 1.00 94.44 750 ILE A N 1
ATOM 5858 C CA . ILE A 1 750 ? 50.752 5.349 10.764 1.00 94.44 750 ILE A CA 1
ATOM 5859 C C . ILE A 1 750 ? 51.592 6.196 11.722 1.00 94.44 750 ILE A C 1
ATOM 5861 O O . ILE A 1 750 ? 52.750 6.515 11.447 1.00 94.44 750 ILE A O 1
ATOM 5865 N N . LYS A 1 751 ? 50.954 6.639 12.801 1.00 93.81 751 LYS A N 1
ATOM 5866 C CA . LYS A 1 751 ? 51.504 7.532 13.824 1.00 93.81 751 LYS A CA 1
ATOM 5867 C C . LYS A 1 751 ? 52.360 6.746 14.828 1.00 93.81 751 LYS A C 1
ATOM 5869 O O . LYS A 1 751 ? 52.275 5.519 14.830 1.00 93.81 751 LYS A O 1
ATOM 5874 N N . PRO A 1 752 ? 53.144 7.405 15.705 1.00 91.81 752 PRO A N 1
ATOM 5875 C CA . PRO A 1 752 ? 54.128 6.707 16.538 1.00 91.81 752 PRO A CA 1
ATOM 5876 C C . PRO A 1 752 ? 53.547 5.581 17.409 1.00 91.81 752 PRO A C 1
ATOM 5878 O O . PRO A 1 752 ? 54.180 4.547 17.577 1.00 91.81 752 PRO A O 1
ATOM 5881 N N . ASP A 1 753 ? 52.318 5.730 17.906 1.00 86.56 753 ASP A N 1
ATOM 5882 C CA . ASP A 1 753 ? 51.581 4.696 18.651 1.00 86.56 753 ASP A CA 1
ATOM 5883 C C . ASP A 1 753 ? 51.153 3.498 17.789 1.00 86.56 753 ASP A C 1
ATOM 5885 O O . ASP A 1 753 ? 51.115 2.381 18.288 1.00 86.56 753 ASP A O 1
ATOM 5889 N N . GLY A 1 754 ? 50.867 3.703 16.502 1.00 82.38 754 GLY A N 1
ATOM 5890 C CA . GLY A 1 754 ? 50.541 2.628 15.561 1.00 82.38 754 GLY A CA 1
ATOM 5891 C C . GLY A 1 754 ? 51.762 1.861 15.036 1.00 82.38 754 GLY A C 1
ATOM 5892 O O . GLY A 1 754 ? 51.585 0.803 14.434 1.00 82.38 754 GLY A O 1
ATOM 5893 N N . LEU A 1 755 ? 52.980 2.379 15.256 1.00 83.56 755 LEU A N 1
ATOM 5894 C CA . LEU A 1 755 ? 54.241 1.676 14.977 1.00 83.56 755 LEU A CA 1
ATOM 5895 C C . LEU A 1 755 ? 54.698 0.801 16.158 1.00 83.56 755 LEU A C 1
ATOM 5897 O O . LEU A 1 755 ? 55.549 -0.069 15.980 1.00 83.56 755 LEU A O 1
ATOM 5901 N N . LEU A 1 756 ? 54.133 1.016 17.347 1.00 67.81 756 LEU A N 1
ATOM 5902 C CA . LEU A 1 756 ? 54.363 0.204 18.540 1.00 67.81 756 LEU A CA 1
ATOM 5903 C C . LEU A 1 756 ? 53.378 -0.992 18.545 1.00 67.81 756 LEU A C 1
ATOM 5905 O O . LEU A 1 756 ? 52.292 -0.913 17.978 1.00 67.81 756 LEU A O 1
ATOM 5909 N N . ASP A 1 757 ? 53.750 -2.125 19.150 1.00 57.00 757 ASP A N 1
ATOM 5910 C CA . ASP A 1 757 ? 52.875 -3.298 19.386 1.00 57.00 757 ASP A CA 1
ATOM 5911 C C . ASP A 1 757 ? 52.301 -4.058 18.154 1.00 57.00 757 ASP A C 1
ATOM 5913 O O . ASP A 1 757 ? 51.131 -4.447 18.133 1.00 57.00 757 ASP A O 1
ATOM 5917 N N . ASN A 1 758 ? 53.122 -4.372 17.137 1.00 66.62 758 ASN A N 1
ATOM 5918 C CA . ASN A 1 758 ? 52.765 -5.235 15.981 1.00 66.62 758 ASN A CA 1
ATOM 5919 C C . ASN A 1 758 ? 51.528 -4.783 15.160 1.00 66.62 758 ASN A C 1
ATOM 5921 O O . ASN A 1 758 ? 50.960 -5.577 14.399 1.00 66.62 758 ASN A O 1
ATOM 5925 N N . TYR A 1 759 ? 51.080 -3.528 15.282 1.00 81.06 759 TYR A N 1
ATOM 5926 C CA . TYR A 1 759 ? 49.942 -3.019 14.504 1.00 81.06 759 TYR A CA 1
ATOM 5927 C C . TYR A 1 759 ? 50.304 -2.681 13.054 1.00 81.06 759 TYR A C 1
ATOM 5929 O O . TYR A 1 759 ? 49.429 -2.780 12.197 1.00 81.06 759 TYR A O 1
ATOM 5937 N N . THR A 1 760 ? 51.568 -2.366 12.748 1.00 86.44 760 THR A N 1
ATOM 5938 C CA . THR A 1 760 ? 52.028 -2.013 11.391 1.00 86.44 760 THR A CA 1
ATOM 5939 C C . THR A 1 760 ? 51.643 -3.064 10.349 1.00 86.44 760 THR A C 1
ATOM 5941 O O . THR A 1 760 ? 50.982 -2.733 9.365 1.00 86.44 760 THR A O 1
ATOM 5944 N N . ASP A 1 761 ? 51.973 -4.337 10.586 1.00 86.12 761 ASP A N 1
ATOM 5945 C CA . ASP A 1 761 ? 51.674 -5.419 9.638 1.00 86.12 761 ASP A CA 1
ATOM 5946 C C . ASP A 1 761 ? 50.171 -5.669 9.516 1.00 86.12 761 ASP A C 1
ATOM 5948 O O . ASP A 1 761 ? 49.656 -5.890 8.422 1.00 86.12 761 ASP A O 1
ATOM 5952 N N . LYS A 1 762 ? 49.432 -5.561 10.628 1.00 87.50 762 LYS A N 1
ATOM 5953 C CA . LYS A 1 762 ? 47.968 -5.681 10.620 1.00 87.50 762 LYS A CA 1
ATOM 5954 C C . LYS A 1 762 ? 47.324 -4.566 9.799 1.00 87.50 762 LYS A C 1
ATOM 5956 O O . LYS A 1 762 ? 46.431 -4.842 9.007 1.00 87.50 762 LYS A O 1
ATOM 5961 N N . ILE A 1 763 ? 47.784 -3.326 9.956 1.00 91.88 763 ILE A N 1
ATOM 5962 C CA . ILE A 1 763 ? 47.277 -2.174 9.204 1.00 91.88 763 ILE A CA 1
ATOM 5963 C C . ILE A 1 763 ? 47.612 -2.328 7.717 1.00 91.88 763 ILE A C 1
ATOM 5965 O O . ILE A 1 763 ? 46.732 -2.128 6.883 1.00 91.88 763 ILE A O 1
ATOM 5969 N N . LYS A 1 764 ? 48.837 -2.747 7.371 1.00 91.94 764 LYS A N 1
ATOM 5970 C CA . LYS A 1 764 ? 49.231 -3.016 5.978 1.00 91.94 764 LYS A CA 1
ATOM 5971 C C . LYS A 1 764 ? 48.400 -4.133 5.345 1.00 91.94 764 LYS A C 1
ATOM 5973 O O . LYS A 1 764 ? 47.935 -3.969 4.219 1.00 91.94 764 LYS A O 1
ATOM 5978 N N . ASN A 1 765 ? 48.147 -5.221 6.070 1.00 90.19 765 ASN A N 1
ATOM 5979 C CA . ASN A 1 765 ? 47.293 -6.306 5.586 1.00 90.19 765 ASN A CA 1
ATOM 5980 C C . ASN A 1 765 ? 45.861 -5.819 5.339 1.00 90.19 765 ASN A C 1
ATOM 5982 O O . ASN A 1 765 ? 45.327 -6.055 4.261 1.00 90.19 765 ASN A O 1
ATOM 5986 N N . VAL A 1 766 ? 45.283 -5.051 6.269 1.00 91.56 766 VAL A N 1
ATOM 5987 C CA . VAL A 1 766 ? 43.944 -4.458 6.107 1.00 91.56 766 VAL A CA 1
ATOM 5988 C C . VAL A 1 766 ? 43.885 -3.506 4.904 1.00 91.56 766 VAL A C 1
ATOM 5990 O O . VAL A 1 766 ? 42.892 -3.496 4.182 1.00 91.56 766 VAL A O 1
ATOM 5993 N N . ILE A 1 767 ? 44.947 -2.738 4.640 1.00 93.38 767 ILE A N 1
ATOM 5994 C CA . ILE A 1 767 ? 45.056 -1.869 3.455 1.00 93.38 767 ILE A CA 1
ATOM 5995 C C . ILE A 1 767 ? 45.014 -2.701 2.162 1.00 93.38 767 ILE A C 1
ATOM 5997 O O . ILE A 1 767 ? 44.246 -2.383 1.251 1.00 93.38 767 ILE A O 1
ATOM 6001 N N . VAL A 1 768 ? 45.797 -3.780 2.082 1.00 91.81 768 VAL A N 1
ATOM 6002 C CA . VAL A 1 768 ? 45.862 -4.641 0.888 1.00 91.81 768 VAL A CA 1
ATOM 6003 C C . VAL A 1 768 ? 44.563 -5.430 0.690 1.00 91.81 768 VAL A C 1
ATOM 6005 O O . VAL A 1 768 ? 44.047 -5.480 -0.425 1.00 91.81 768 VAL A O 1
ATOM 6008 N N . GLU A 1 769 ? 43.990 -5.990 1.757 1.00 90.00 769 GLU A N 1
ATOM 6009 C CA . GLU A 1 769 ? 42.699 -6.695 1.726 1.00 90.00 769 GLU A CA 1
ATOM 6010 C C . GLU A 1 769 ? 41.548 -5.772 1.303 1.00 90.00 769 GLU A C 1
ATOM 6012 O O . GLU A 1 769 ? 40.655 -6.189 0.567 1.00 90.00 769 GLU A O 1
ATOM 6017 N N . ALA A 1 770 ? 41.600 -4.494 1.692 1.00 88.19 770 ALA A N 1
ATOM 6018 C CA . ALA A 1 770 ? 40.652 -3.471 1.253 1.00 88.19 770 ALA A CA 1
ATOM 6019 C C . ALA A 1 770 ? 40.876 -2.999 -0.201 1.00 88.19 770 ALA A C 1
ATOM 6021 O O . ALA A 1 770 ? 40.178 -2.093 -0.674 1.00 88.19 770 ALA A O 1
ATOM 6022 N N . GLY A 1 771 ? 41.824 -3.605 -0.924 1.00 90.00 771 GLY A N 1
ATOM 6023 C CA . GLY A 1 771 ? 42.066 -3.379 -2.347 1.00 90.00 771 GLY A CA 1
ATOM 6024 C C . GLY A 1 771 ? 42.902 -2.141 -2.670 1.00 90.00 771 GLY A C 1
ATOM 6025 O O . GLY A 1 771 ? 42.862 -1.677 -3.808 1.00 90.00 771 GLY A O 1
ATOM 6026 N N . PHE A 1 772 ? 43.636 -1.581 -1.703 1.00 94.94 772 PHE A N 1
ATOM 6027 C CA . PHE A 1 772 ? 44.579 -0.492 -1.964 1.00 94.94 772 PHE A CA 1
ATOM 6028 C C . PHE A 1 772 ? 45.920 -1.017 -2.472 1.00 94.94 772 PHE A C 1
ATOM 6030 O O . PHE A 1 772 ? 46.445 -2.021 -1.992 1.00 94.94 772 PHE A O 1
ATOM 6037 N N . ILE A 1 773 ? 46.530 -0.264 -3.385 1.00 93.94 773 ILE A N 1
ATOM 6038 C CA . ILE A 1 773 ? 47.932 -0.434 -3.762 1.00 93.94 773 ILE A CA 1
ATOM 6039 C C . ILE A 1 773 ? 48.764 0.537 -2.921 1.00 93.94 773 ILE A C 1
ATOM 6041 O O . ILE A 1 773 ? 48.563 1.749 -2.992 1.00 93.94 773 ILE A O 1
ATOM 6045 N N . ILE A 1 774 ? 49.727 0.028 -2.152 1.00 93.50 774 ILE A N 1
ATOM 6046 C CA . ILE A 1 774 ? 50.739 0.871 -1.499 1.00 93.50 774 ILE A CA 1
ATOM 6047 C C . ILE A 1 774 ? 51.733 1.304 -2.585 1.00 93.50 774 ILE A C 1
ATOM 6049 O O . ILE A 1 774 ? 52.610 0.544 -2.985 1.00 93.50 774 ILE A O 1
ATOM 6053 N N . PHE A 1 775 ? 51.552 2.512 -3.120 1.00 88.25 775 PHE A N 1
ATOM 6054 C CA . PHE A 1 775 ? 52.323 3.034 -4.251 1.00 88.25 775 PHE A CA 1
ATOM 6055 C C . PHE A 1 775 ? 53.746 3.440 -3.847 1.00 88.25 775 PHE A C 1
ATOM 6057 O O . PHE A 1 775 ? 54.692 3.283 -4.618 1.00 88.25 775 PHE A O 1
ATOM 6064 N N . LYS A 1 776 ? 53.901 3.985 -2.637 1.00 90.56 776 LYS A N 1
ATOM 6065 C CA . LYS A 1 776 ? 55.188 4.369 -2.050 1.00 90.56 776 LYS A CA 1
ATOM 6066 C C . LYS A 1 776 ? 55.051 4.428 -0.537 1.00 90.56 776 LYS A C 1
ATOM 6068 O O . LYS A 1 776 ? 53.993 4.811 -0.050 1.00 90.56 776 LYS A O 1
ATOM 6073 N N . GLU A 1 777 ? 56.116 4.125 0.189 1.00 92.88 777 GLU A N 1
ATOM 6074 C CA . GLU A 1 777 ? 56.159 4.302 1.637 1.00 92.88 777 GLU A CA 1
ATOM 6075 C C . GLU A 1 777 ? 57.528 4.784 2.116 1.00 92.88 777 GLU A C 1
ATOM 6077 O O . GLU A 1 777 ? 58.533 4.610 1.422 1.00 92.88 777 GLU A O 1
ATOM 6082 N N . ILE A 1 778 ? 57.555 5.447 3.269 1.00 89.75 778 ILE A N 1
ATOM 6083 C CA . ILE A 1 778 ? 58.768 5.946 3.914 1.00 89.75 778 ILE A CA 1
ATOM 6084 C C . ILE A 1 778 ? 58.572 6.016 5.429 1.00 89.75 778 ILE A C 1
ATOM 6086 O O . ILE A 1 778 ? 57.531 6.473 5.903 1.00 89.75 778 ILE A O 1
ATOM 6090 N N . THR A 1 779 ? 59.590 5.602 6.182 1.00 91.00 779 THR A N 1
ATOM 6091 C CA . THR A 1 779 ? 59.651 5.789 7.637 1.00 91.00 779 THR A CA 1
ATOM 6092 C C . THR A 1 779 ? 60.573 6.959 7.958 1.00 91.00 779 THR A C 1
ATOM 6094 O O . THR A 1 779 ? 61.708 7.018 7.475 1.00 91.00 779 THR A O 1
ATOM 6097 N N . LEU A 1 780 ? 60.093 7.908 8.758 1.00 89.12 780 LEU A N 1
ATOM 6098 C CA . LEU A 1 780 ? 60.842 9.116 9.103 1.00 89.12 780 LEU A CA 1
ATOM 6099 C C . LEU A 1 780 ? 60.511 9.613 10.511 1.00 89.12 780 LEU A C 1
ATOM 6101 O O . LEU A 1 780 ? 59.411 9.395 11.018 1.00 89.12 780 LEU A O 1
ATOM 6105 N N . GLU A 1 781 ? 61.469 10.299 11.128 1.00 88.06 781 GLU A N 1
ATOM 6106 C CA . GLU A 1 781 ? 61.249 11.081 12.347 1.00 88.06 781 GLU A CA 1
ATOM 6107 C C . GLU A 1 781 ? 61.000 12.543 11.976 1.00 88.06 781 GLU A C 1
ATOM 6109 O O . GLU A 1 781 ? 61.839 13.181 11.331 1.00 88.06 781 GLU A O 1
ATOM 6114 N N . LEU A 1 782 ? 59.837 13.060 12.378 1.00 87.81 782 LEU A N 1
ATOM 6115 C CA . LEU A 1 782 ? 59.426 14.439 12.126 1.00 87.81 782 LEU A CA 1
ATOM 6116 C C . LEU A 1 782 ? 60.082 15.385 13.141 1.00 87.81 782 LEU A C 1
ATOM 6118 O O . LEU A 1 782 ? 60.055 15.120 14.344 1.00 87.81 782 LEU A O 1
ATOM 6122 N N . ASP A 1 783 ? 60.606 16.520 12.677 1.00 86.69 783 ASP A N 1
ATOM 6123 C CA . ASP A 1 783 ? 61.000 17.620 13.560 1.00 86.69 783 ASP A CA 1
ATOM 6124 C C . ASP A 1 783 ? 59.812 18.556 13.861 1.00 86.69 783 ASP A C 1
ATOM 6126 O O . ASP A 1 783 ? 58.743 18.488 13.248 1.00 86.69 783 ASP A O 1
ATOM 6130 N N . LYS A 1 784 ? 59.972 19.428 14.864 1.00 86.25 784 LYS A N 1
ATOM 6131 C CA . LYS A 1 784 ? 58.889 20.322 15.308 1.00 86.25 784 LYS A CA 1
ATOM 6132 C C . LYS A 1 784 ? 58.419 21.269 14.206 1.00 86.25 784 LYS A C 1
ATOM 6134 O O . LYS A 1 784 ? 57.222 21.556 14.144 1.00 86.25 784 LYS A O 1
ATOM 6139 N N . ASP A 1 785 ? 59.331 21.741 13.362 1.00 83.25 785 ASP A N 1
ATOM 6140 C CA . ASP A 1 785 ? 59.027 22.695 12.295 1.00 83.25 785 ASP A CA 1
ATOM 6141 C C . ASP A 1 785 ? 58.231 22.014 11.171 1.00 83.25 785 ASP A C 1
ATOM 6143 O O . ASP A 1 785 ? 57.229 22.561 10.698 1.00 83.25 785 ASP A O 1
ATOM 6147 N N . GLY A 1 786 ? 58.583 20.772 10.830 1.00 83.81 786 GLY A N 1
ATOM 6148 C CA . GLY A 1 786 ? 57.867 19.918 9.889 1.00 83.81 786 GLY A CA 1
ATOM 6149 C C . GLY A 1 786 ? 56.455 19.576 10.361 1.00 83.81 786 GLY A C 1
ATOM 6150 O O . GLY A 1 786 ? 55.497 19.764 9.611 1.00 83.81 786 GLY A O 1
ATOM 6151 N N . VAL A 1 787 ? 56.277 19.158 11.622 1.00 86.31 787 VAL A N 1
ATOM 6152 C CA . VAL A 1 787 ? 54.929 18.877 12.163 1.00 86.31 787 VAL A CA 1
ATOM 6153 C C . VAL A 1 787 ? 54.069 20.140 12.230 1.00 86.31 787 VAL A C 1
ATOM 6155 O O . VAL A 1 787 ? 52.889 20.101 11.871 1.00 86.31 787 VAL A O 1
ATOM 6158 N N . SER A 1 788 ? 54.646 21.261 12.674 1.00 84.56 788 SER A N 1
ATOM 6159 C CA . SER A 1 788 ? 53.927 22.538 12.778 1.00 84.56 788 SER A CA 1
ATOM 6160 C C . SER A 1 788 ? 53.462 23.031 11.409 1.00 84.56 788 SER A C 1
ATOM 6162 O O . SER A 1 788 ? 52.344 23.529 11.288 1.00 84.56 788 SER A O 1
ATOM 6164 N N . SER A 1 789 ? 54.292 22.842 10.380 1.00 84.31 789 SER A N 1
ATOM 6165 C CA . SER A 1 789 ? 53.966 23.183 8.993 1.00 84.31 789 SER A CA 1
ATOM 6166 C C . SER A 1 789 ? 52.892 22.259 8.414 1.00 84.31 789 SER A C 1
ATOM 6168 O O . SER A 1 789 ? 51.945 22.736 7.792 1.00 84.31 789 SER A O 1
ATOM 6170 N N . PHE A 1 790 ? 52.983 20.948 8.668 1.00 85.44 790 PHE A N 1
ATOM 6171 C CA . PHE A 1 790 ? 52.012 19.967 8.175 1.00 85.44 790 PHE A CA 1
ATOM 6172 C C . PHE A 1 790 ? 50.604 20.189 8.754 1.00 85.44 790 PHE A C 1
ATOM 6174 O O . PHE A 1 790 ? 49.616 20.143 8.024 1.00 85.44 790 PHE A O 1
ATOM 6181 N N . TYR A 1 791 ? 50.503 20.501 10.050 1.00 83.94 791 TYR A N 1
ATOM 6182 C CA . TYR A 1 791 ? 49.229 20.749 10.737 1.00 83.94 791 TYR A CA 1
ATOM 6183 C C . TYR A 1 791 ? 48.890 22.242 10.899 1.00 83.94 791 TYR A C 1
ATOM 6185 O O . TYR A 1 791 ? 48.093 22.591 11.771 1.00 83.94 791 TYR A O 1
ATOM 6193 N N . ALA A 1 792 ? 49.454 23.141 10.084 1.00 83.81 792 ALA A N 1
ATOM 6194 C CA . ALA A 1 792 ? 49.303 24.595 10.245 1.00 83.81 792 ALA A CA 1
ATOM 6195 C C . ALA A 1 792 ? 47.834 25.076 10.303 1.00 83.81 792 ALA A C 1
ATOM 6197 O O . ALA A 1 792 ? 47.516 26.035 11.012 1.00 83.81 792 ALA A O 1
ATOM 6198 N N . GLU A 1 793 ? 46.915 24.368 9.638 1.00 78.50 793 GLU A N 1
ATOM 6199 C CA . GLU A 1 793 ? 45.460 24.612 9.664 1.00 78.50 793 GLU A CA 1
ATOM 6200 C C . GLU A 1 793 ? 44.831 24.429 11.063 1.00 78.50 793 GLU A C 1
ATOM 6202 O O . GLU A 1 793 ? 43.726 24.901 11.334 1.00 78.50 793 GLU A O 1
ATOM 6207 N N . HIS A 1 794 ? 45.532 23.764 11.982 1.00 81.19 794 HIS A N 1
ATOM 6208 C CA . HIS A 1 794 ? 45.123 23.561 13.370 1.00 81.19 794 HIS A CA 1
ATOM 6209 C C . HIS A 1 794 ? 45.846 24.481 14.358 1.00 81.19 794 HIS A C 1
ATOM 6211 O O . HIS A 1 794 ? 45.598 24.364 15.554 1.00 81.19 794 HIS A O 1
ATOM 6217 N N . SER A 1 795 ? 46.674 25.423 13.895 1.00 83.06 795 SER A N 1
ATOM 6218 C CA . SER A 1 795 ? 47.482 26.319 14.746 1.00 83.06 795 SER A CA 1
ATOM 6219 C C . SER A 1 795 ? 46.685 27.115 15.790 1.00 83.06 795 SER A C 1
ATOM 6221 O O . SER A 1 795 ? 47.209 27.439 16.853 1.00 83.06 795 SER A O 1
ATOM 6223 N N . SER A 1 796 ? 45.404 27.387 15.524 1.00 79.12 796 SER A N 1
ATOM 6224 C CA . SER A 1 796 ? 44.484 28.085 16.434 1.00 79.12 796 SER A CA 1
ATOM 6225 C C . SER A 1 796 ? 43.735 27.169 17.412 1.00 79.12 796 SER A C 1
ATOM 6227 O O . SER A 1 796 ? 42.949 27.649 18.231 1.00 79.12 796 SER A O 1
ATOM 6229 N N . LYS A 1 797 ? 43.924 25.845 17.337 1.00 83.00 797 LYS A N 1
ATOM 6230 C CA . LYS A 1 797 ? 43.227 24.866 18.182 1.00 83.00 797 LYS A CA 1
ATOM 6231 C C . LYS A 1 797 ? 44.003 24.595 19.468 1.00 83.00 797 LYS A C 1
ATOM 6233 O O . LYS A 1 797 ? 45.220 24.435 19.458 1.00 83.00 797 LYS A O 1
ATOM 6238 N N . SER A 1 798 ? 43.281 24.441 20.578 1.00 82.00 798 SER A N 1
ATOM 6239 C CA . SER A 1 798 ? 43.861 24.199 21.909 1.00 82.00 798 SER A CA 1
ATOM 6240 C C . SER A 1 798 ? 44.726 22.933 22.002 1.00 82.00 798 SER A C 1
ATOM 6242 O O . SER A 1 798 ? 45.626 22.874 22.833 1.00 82.00 798 SER A O 1
ATOM 6244 N N . PHE A 1 799 ? 44.500 21.939 21.136 1.00 81.06 799 PHE A N 1
ATOM 6245 C CA . PHE A 1 799 ? 45.258 20.683 21.099 1.00 81.06 799 PHE A CA 1
ATOM 6246 C C . PHE A 1 799 ? 46.520 20.725 20.214 1.00 81.06 799 PHE A C 1
ATOM 6248 O O . PHE A 1 799 ? 47.273 19.755 20.191 1.00 81.06 799 PHE A O 1
ATOM 6255 N N . PHE A 1 800 ? 46.784 21.822 19.494 1.00 84.94 800 PHE A N 1
ATOM 6256 C CA . PHE A 1 800 ? 47.858 21.903 18.493 1.00 84.94 800 PHE A CA 1
ATOM 6257 C C . PHE A 1 800 ? 49.253 21.630 19.069 1.00 84.94 800 PHE A C 1
ATOM 6259 O O . PHE A 1 800 ? 50.033 20.872 18.498 1.00 84.94 800 PHE A O 1
ATOM 6266 N N . HIS A 1 801 ? 49.555 22.186 20.246 1.00 87.19 801 HIS A N 1
ATOM 6267 C CA . HIS A 1 801 ? 50.850 21.972 20.897 1.00 87.19 801 HIS A CA 1
ATOM 6268 C C . HIS A 1 801 ? 51.053 20.516 21.351 1.00 87.19 801 HIS A C 1
ATOM 6270 O O . HIS A 1 801 ? 52.159 19.981 21.262 1.00 87.19 801 HIS A O 1
ATOM 6276 N N . SER A 1 802 ? 49.977 19.865 21.800 1.00 87.06 802 SER A N 1
ATOM 6277 C CA . SER A 1 802 ? 50.005 18.458 22.199 1.00 87.06 802 SER A CA 1
ATOM 6278 C C . SER A 1 802 ? 50.194 17.552 20.977 1.00 87.06 802 SER A C 1
ATOM 6280 O O . SER A 1 802 ? 51.079 16.697 20.978 1.00 87.06 802 SER A O 1
ATOM 6282 N N . LEU A 1 803 ? 49.499 17.861 19.873 1.00 85.88 803 LEU A N 1
ATOM 6283 C CA . LEU A 1 803 ? 49.654 17.176 18.588 1.00 85.88 803 LEU A CA 1
ATOM 6284 C C . LEU A 1 803 ? 51.093 17.246 18.057 1.00 85.88 803 LEU A C 1
ATOM 6286 O O . LEU A 1 803 ? 51.611 16.231 17.592 1.00 85.88 803 LEU A O 1
ATOM 6290 N N . ILE A 1 804 ? 51.757 18.407 18.164 1.00 88.94 804 ILE A N 1
ATOM 6291 C CA . ILE A 1 804 ? 53.174 18.543 17.794 1.00 88.94 804 ILE A CA 1
ATOM 6292 C C . ILE A 1 804 ? 54.031 17.602 18.634 1.00 88.94 804 ILE A C 1
ATOM 6294 O O . ILE A 1 804 ? 54.772 16.791 18.084 1.00 88.94 804 ILE A O 1
ATOM 6298 N N . LYS A 1 805 ? 53.890 17.662 19.963 1.00 89.50 805 LYS A N 1
ATOM 6299 C CA . LYS A 1 805 ? 54.659 16.819 20.886 1.00 89.50 805 LYS A CA 1
ATOM 6300 C C . LYS A 1 805 ? 54.463 15.326 20.601 1.00 89.50 805 LYS A C 1
ATOM 6302 O O . LYS A 1 805 ? 55.429 14.570 20.662 1.00 89.50 805 LYS A O 1
ATOM 6307 N N . TYR A 1 806 ? 53.237 14.915 20.292 1.00 90.12 806 TYR A N 1
ATOM 6308 C CA . TYR A 1 806 ? 52.888 13.534 19.976 1.00 90.12 806 TYR A CA 1
ATOM 6309 C C . TYR A 1 806 ? 53.488 13.072 18.642 1.00 90.12 806 TYR A C 1
ATOM 6311 O O . TYR A 1 806 ? 54.143 12.034 18.602 1.00 90.12 806 TYR A O 1
ATOM 6319 N N . MET A 1 807 ? 53.352 13.845 17.566 1.00 90.00 807 MET A N 1
ATOM 6320 C CA . MET A 1 807 ? 53.885 13.460 16.252 1.00 90.00 807 MET A CA 1
ATOM 6321 C C . MET A 1 807 ? 55.423 13.492 16.188 1.00 90.00 807 MET A C 1
ATOM 6323 O O . MET A 1 807 ? 55.993 12.787 15.365 1.00 90.00 807 MET A O 1
ATOM 6327 N N . THR A 1 808 ? 56.094 14.248 17.069 1.00 90.50 808 THR A N 1
ATOM 6328 C CA . THR A 1 808 ? 57.563 14.223 17.239 1.00 90.50 808 THR A CA 1
ATOM 6329 C C . THR A 1 808 ? 58.046 13.219 18.297 1.00 90.50 808 THR A C 1
ATOM 6331 O O . THR A 1 808 ? 59.220 13.232 18.656 1.00 90.50 808 THR A O 1
ATOM 6334 N N . SER A 1 809 ? 57.157 12.405 18.886 1.00 90.50 809 SER A N 1
ATOM 6335 C CA . SER A 1 809 ? 57.525 11.487 19.983 1.00 90.50 809 SER A CA 1
ATOM 6336 C C . SER A 1 809 ? 58.202 10.191 19.523 1.00 90.50 809 SER A C 1
ATOM 6338 O O . SER A 1 809 ? 58.761 9.476 20.352 1.00 90.50 809 SER A O 1
ATOM 6340 N N . GLY A 1 810 ? 58.173 9.898 18.223 1.00 88.12 810 GLY A N 1
ATOM 6341 C CA . GLY A 1 810 ? 58.768 8.709 17.623 1.00 88.12 810 GLY A CA 1
ATOM 6342 C C . GLY A 1 810 ? 58.614 8.709 16.098 1.00 88.12 810 GLY A C 1
ATOM 6343 O O . GLY A 1 810 ? 58.106 9.685 15.537 1.00 88.12 810 GLY A O 1
ATOM 6344 N N . PRO A 1 811 ? 59.045 7.633 15.419 1.00 90.19 811 PRO A N 1
ATOM 6345 C CA . PRO A 1 811 ? 58.955 7.532 13.968 1.00 90.19 811 PRO A CA 1
ATOM 6346 C C . PRO A 1 811 ? 57.504 7.417 13.487 1.00 90.19 811 PRO A C 1
ATOM 6348 O O . PRO A 1 811 ? 56.628 6.917 14.195 1.00 90.19 811 PRO A O 1
ATOM 6351 N N . VAL A 1 812 ? 57.265 7.836 12.246 1.00 92.94 812 VAL A N 1
ATOM 6352 C CA . VAL A 1 812 ? 56.002 7.628 11.527 1.00 92.94 812 VAL A CA 1
ATOM 6353 C C . VAL A 1 812 ? 56.246 6.873 10.229 1.00 92.94 812 VAL A C 1
ATOM 6355 O O . VAL A 1 812 ? 57.275 7.068 9.581 1.00 92.94 812 VAL A O 1
ATOM 6358 N N . LEU A 1 813 ? 55.282 6.044 9.828 1.00 93.75 813 LEU A N 1
ATOM 6359 C CA . LEU A 1 813 ? 55.265 5.411 8.511 1.00 93.75 813 LEU A CA 1
ATOM 6360 C C . LEU A 1 813 ? 54.278 6.163 7.622 1.00 93.75 813 LEU A C 1
ATOM 6362 O O . LEU A 1 813 ? 53.073 6.144 7.869 1.00 93.75 813 LEU A O 1
ATOM 6366 N N . VAL A 1 814 ? 54.785 6.804 6.577 1.00 94.12 814 VAL A N 1
ATOM 6367 C CA . VAL A 1 814 ? 53.988 7.554 5.606 1.00 94.12 814 VAL A CA 1
ATOM 6368 C C . VAL A 1 814 ? 53.864 6.735 4.326 1.00 94.12 814 VAL A C 1
ATOM 6370 O O . VAL A 1 814 ? 54.865 6.273 3.787 1.00 94.12 814 VAL A O 1
ATOM 6373 N N . MET A 1 815 ? 52.645 6.573 3.818 1.00 96.25 815 MET A N 1
ATOM 6374 C CA . MET A 1 815 ? 52.321 5.792 2.625 1.00 96.25 815 MET A CA 1
ATOM 6375 C C . MET A 1 815 ? 51.485 6.613 1.640 1.00 96.25 815 MET A C 1
ATOM 6377 O O . MET A 1 815 ? 50.591 7.364 2.032 1.00 96.25 815 MET A O 1
ATOM 6381 N N . ILE A 1 816 ? 51.738 6.421 0.347 1.00 95.75 816 ILE A N 1
ATOM 6382 C CA . ILE A 1 816 ? 50.833 6.820 -0.733 1.00 95.75 816 ILE A CA 1
ATOM 6383 C C . ILE A 1 816 ? 49.986 5.600 -1.073 1.00 95.75 816 ILE A C 1
ATOM 6385 O O . ILE A 1 816 ? 50.520 4.601 -1.558 1.00 95.75 816 ILE A O 1
ATOM 6389 N N . LEU A 1 817 ? 48.680 5.687 -0.841 1.00 96.31 817 LEU A N 1
ATOM 6390 C CA . LEU A 1 817 ? 47.740 4.634 -1.214 1.00 96.31 817 LEU A CA 1
ATOM 6391 C C . LEU A 1 817 ? 47.060 4.999 -2.533 1.00 96.31 817 LEU A C 1
ATOM 6393 O O . LEU A 1 817 ? 46.600 6.128 -2.700 1.00 96.31 817 LEU A O 1
ATOM 6397 N N . GLU A 1 818 ? 47.000 4.051 -3.464 1.00 94.50 818 GLU A N 1
ATOM 6398 C CA . GLU A 1 818 ? 46.390 4.204 -4.785 1.00 94.50 818 GLU A CA 1
ATOM 6399 C C . GLU A 1 818 ? 45.231 3.211 -4.941 1.00 94.50 818 GLU A C 1
ATOM 6401 O O . GLU A 1 818 ? 45.412 1.999 -4.808 1.00 94.50 818 GLU A O 1
ATOM 6406 N N . LYS A 1 819 ? 44.032 3.736 -5.208 1.00 92.69 819 LYS A N 1
ATOM 6407 C CA . LYS A 1 819 ? 42.797 2.978 -5.457 1.00 92.69 819 LYS A CA 1
ATOM 6408 C C . LYS A 1 819 ? 41.807 3.876 -6.209 1.00 92.69 819 LYS A C 1
ATOM 6410 O O . LYS A 1 819 ? 41.936 5.099 -6.206 1.00 92.69 819 LYS A O 1
ATOM 6415 N N . GLU A 1 820 ? 40.809 3.302 -6.864 1.00 88.00 820 GLU A N 1
ATOM 6416 C CA . GLU A 1 820 ? 39.621 4.081 -7.223 1.00 88.00 820 GLU A CA 1
ATOM 6417 C C . GLU A 1 820 ? 38.920 4.546 -5.932 1.00 88.00 820 GLU A C 1
ATOM 6419 O O . GLU A 1 820 ? 38.759 3.746 -5.013 1.00 88.00 820 GLU A O 1
ATOM 6424 N N . ASN A 1 821 ? 38.573 5.837 -5.831 1.00 88.00 821 ASN A N 1
ATOM 6425 C CA . ASN A 1 821 ? 37.966 6.441 -4.629 1.00 88.00 821 ASN A CA 1
ATOM 6426 C C . ASN A 1 821 ? 38.821 6.320 -3.341 1.00 88.00 821 ASN A C 1
ATOM 6428 O O . ASN A 1 821 ? 38.297 6.180 -2.230 1.00 88.00 821 ASN A O 1
ATOM 6432 N N . ALA A 1 822 ? 40.153 6.351 -3.483 1.00 92.31 822 ALA A N 1
ATOM 6433 C CA . ALA A 1 822 ? 41.105 6.093 -2.406 1.00 92.31 822 ALA A CA 1
ATOM 6434 C C . ALA A 1 822 ? 40.888 6.948 -1.147 1.00 92.31 822 ALA A C 1
ATOM 6436 O O . ALA A 1 822 ? 41.089 6.456 -0.037 1.00 92.31 822 ALA A O 1
ATOM 6437 N N . ILE A 1 823 ? 40.484 8.214 -1.285 1.00 92.50 823 ILE A N 1
ATOM 6438 C CA . ILE A 1 823 ? 40.328 9.127 -0.146 1.00 92.50 823 ILE A CA 1
ATOM 6439 C C . ILE A 1 823 ? 39.132 8.716 0.712 1.00 92.50 823 ILE A C 1
ATOM 6441 O O . ILE A 1 823 ? 39.273 8.530 1.923 1.00 92.50 823 ILE A O 1
ATOM 6445 N N . ALA A 1 824 ? 37.961 8.539 0.099 1.00 91.75 824 ALA A N 1
ATOM 6446 C CA . ALA A 1 824 ? 36.746 8.177 0.822 1.00 91.75 824 ALA A CA 1
ATOM 6447 C C . ALA A 1 824 ? 36.838 6.763 1.413 1.00 91.75 824 ALA A C 1
ATOM 6449 O O . ALA A 1 824 ? 36.482 6.564 2.577 1.00 91.75 824 ALA A O 1
ATOM 6450 N N . ASP A 1 825 ? 37.396 5.812 0.663 1.00 94.69 825 ASP A N 1
ATOM 6451 C CA . ASP A 1 825 ? 37.580 4.439 1.129 1.00 94.69 825 ASP A CA 1
ATOM 6452 C C . ASP A 1 825 ? 38.576 4.370 2.297 1.00 94.69 825 ASP A C 1
ATOM 6454 O O . ASP A 1 825 ? 38.332 3.665 3.277 1.00 94.69 825 ASP A O 1
ATOM 6458 N N . TRP A 1 826 ? 39.672 5.142 2.255 1.00 96.38 826 TRP A N 1
ATOM 6459 C CA . TRP A 1 826 ? 40.648 5.166 3.348 1.00 96.38 826 TRP A CA 1
ATOM 6460 C C . TRP A 1 826 ? 40.036 5.788 4.603 1.00 96.38 826 TRP A C 1
ATOM 6462 O O . TRP A 1 826 ? 40.200 5.268 5.706 1.00 96.38 826 TRP A O 1
ATOM 6472 N N . ARG A 1 827 ? 39.250 6.860 4.438 1.00 95.69 827 ARG A N 1
ATOM 6473 C CA . ARG A 1 827 ? 38.503 7.511 5.523 1.00 95.69 827 ARG A CA 1
ATOM 6474 C C . ARG A 1 827 ? 37.480 6.576 6.170 1.00 95.69 827 ARG A C 1
ATOM 6476 O O . ARG A 1 827 ? 37.362 6.582 7.397 1.00 95.69 827 ARG A O 1
ATOM 6483 N N . ALA A 1 828 ? 36.776 5.771 5.376 1.00 93.75 828 ALA A N 1
ATOM 6484 C CA . ALA A 1 828 ? 35.855 4.756 5.879 1.00 93.75 828 ALA A CA 1
ATOM 6485 C C . ALA A 1 828 ? 36.602 3.648 6.644 1.00 93.75 828 ALA A C 1
ATOM 6487 O O . ALA A 1 828 ? 36.199 3.288 7.750 1.00 93.75 828 ALA A O 1
ATOM 6488 N N . LEU A 1 829 ? 37.730 3.176 6.101 1.00 95.25 829 LEU A N 1
ATOM 6489 C CA . LEU A 1 829 ? 38.536 2.100 6.682 1.00 95.25 829 LEU A CA 1
ATOM 6490 C C . LEU A 1 829 ? 39.169 2.488 8.030 1.00 95.25 829 LEU A C 1
ATOM 6492 O O . LEU A 1 829 ? 39.204 1.685 8.966 1.00 95.25 829 LEU A O 1
ATOM 6496 N N . ILE A 1 830 ? 39.631 3.735 8.177 1.00 95.62 830 ILE A N 1
ATOM 6497 C CA . ILE A 1 830 ? 40.198 4.210 9.449 1.00 95.62 830 ILE A CA 1
ATOM 6498 C C . ILE A 1 830 ? 39.126 4.591 10.481 1.00 95.62 830 ILE A C 1
ATOM 6500 O O . ILE A 1 830 ? 39.359 4.433 11.680 1.00 95.62 830 ILE A O 1
ATOM 6504 N N . GLY A 1 831 ? 37.933 5.017 10.056 1.00 92.75 831 GLY A N 1
ATOM 6505 C CA . GLY A 1 831 ? 36.820 5.397 10.937 1.00 92.75 831 GLY A CA 1
ATOM 6506 C C . GLY A 1 831 ? 36.967 6.788 11.584 1.00 92.75 831 GLY A C 1
ATOM 6507 O O . GLY A 1 831 ? 37.881 7.549 11.247 1.00 92.75 831 GLY A O 1
ATOM 6508 N N . PRO A 1 832 ? 36.063 7.186 12.502 1.00 91.75 832 PRO A N 1
ATOM 6509 C CA . PRO A 1 832 ? 36.033 8.544 13.055 1.00 91.75 832 PRO A CA 1
ATOM 6510 C C . PRO A 1 832 ? 37.280 8.868 13.894 1.00 91.75 832 PRO A C 1
ATOM 6512 O O . PRO A 1 832 ? 37.879 7.984 14.494 1.00 91.75 832 PRO A O 1
ATOM 6515 N N . THR A 1 833 ? 37.667 10.150 13.947 1.00 89.06 833 THR A N 1
ATOM 6516 C CA . THR A 1 833 ? 38.927 10.612 14.569 1.00 89.06 833 THR A CA 1
ATOM 6517 C C . THR A 1 833 ? 39.047 10.277 16.061 1.00 89.06 833 THR A C 1
ATOM 6519 O O . THR A 1 833 ? 40.151 9.995 16.516 1.00 89.06 833 THR A O 1
ATOM 6522 N N . ASP A 1 834 ? 37.941 10.291 16.818 1.00 89.81 834 ASP A N 1
ATOM 6523 C CA . ASP A 1 834 ? 37.933 9.840 18.218 1.00 89.81 834 ASP A CA 1
ATOM 6524 C C . ASP A 1 834 ? 37.800 8.316 18.278 1.00 89.81 834 ASP A C 1
ATOM 6526 O O . ASP A 1 834 ? 36.744 7.765 17.950 1.00 89.81 834 ASP A O 1
ATOM 6530 N N . ALA A 1 835 ? 38.856 7.642 18.738 1.00 89.56 835 ALA A N 1
ATOM 6531 C CA . ALA A 1 835 ? 38.897 6.190 18.859 1.00 89.56 835 ALA A CA 1
ATOM 6532 C C . ALA A 1 835 ? 37.801 5.622 19.780 1.00 89.56 835 ALA A C 1
ATOM 6534 O O . ALA A 1 835 ? 37.292 4.530 19.530 1.00 89.56 835 ALA A O 1
ATOM 6535 N N . ARG A 1 836 ? 37.360 6.363 20.807 1.00 89.62 836 ARG A N 1
ATOM 6536 C CA . ARG A 1 836 ? 36.263 5.936 21.698 1.00 89.62 836 ARG A CA 1
ATOM 6537 C C . ARG A 1 836 ? 34.936 5.908 20.948 1.00 89.62 836 ARG A C 1
ATOM 6539 O O . ARG A 1 836 ? 34.155 4.973 21.097 1.00 89.62 836 ARG A O 1
ATOM 6546 N N . LYS A 1 837 ? 34.712 6.897 20.077 1.00 90.69 837 LYS A N 1
ATOM 6547 C CA . LYS A 1 837 ? 33.565 6.921 19.163 1.00 90.69 837 LYS A CA 1
ATOM 6548 C C . LYS A 1 837 ? 33.698 5.843 18.086 1.00 90.69 837 LYS A C 1
ATOM 6550 O O . LYS A 1 837 ? 32.694 5.223 17.738 1.00 90.69 837 LYS A O 1
ATOM 6555 N N . ALA A 1 838 ? 34.908 5.595 17.581 1.00 90.25 838 ALA A N 1
ATOM 6556 C CA . ALA A 1 838 ? 35.172 4.541 16.602 1.00 90.25 838 ALA A CA 1
ATOM 6557 C C . ALA A 1 838 ? 34.818 3.157 17.164 1.00 90.25 838 ALA A C 1
ATOM 6559 O O . ALA A 1 838 ? 34.062 2.439 16.526 1.00 90.25 838 ALA A O 1
ATOM 6560 N N . LYS A 1 839 ? 35.226 2.835 18.399 1.00 89.06 839 LYS A N 1
ATOM 6561 C CA . LYS A 1 839 ? 34.899 1.560 19.072 1.00 89.06 839 LYS A CA 1
ATOM 6562 C C . LYS A 1 839 ? 33.398 1.269 19.171 1.00 89.06 839 LYS A C 1
ATOM 6564 O O . LYS A 1 839 ? 33.013 0.109 19.185 1.00 89.06 839 LYS A O 1
ATOM 6569 N N . ILE A 1 840 ? 32.561 2.306 19.216 1.00 83.38 840 ILE A N 1
ATOM 6570 C CA . ILE A 1 840 ? 31.101 2.177 19.338 1.00 83.38 840 ILE A CA 1
ATOM 6571 C C . ILE A 1 840 ? 30.415 2.202 17.966 1.00 83.38 840 ILE A C 1
ATOM 6573 O O . ILE A 1 840 ? 29.494 1.434 17.714 1.00 83.38 840 ILE A O 1
ATOM 6577 N N . THR A 1 841 ? 30.835 3.110 17.082 1.00 82.88 841 THR A N 1
ATOM 6578 C CA . THR A 1 841 ? 30.136 3.378 15.810 1.00 82.88 841 THR A CA 1
ATOM 6579 C C . THR A 1 841 ? 30.698 2.594 14.626 1.00 82.88 841 THR A C 1
ATOM 6581 O O . THR A 1 841 ? 29.967 2.326 13.683 1.00 82.88 841 THR A O 1
ATOM 6584 N N . HIS A 1 842 ? 31.986 2.248 14.667 1.00 92.62 842 HIS A N 1
ATOM 6585 C CA . HIS A 1 842 ? 32.728 1.561 13.609 1.00 92.62 842 HIS A CA 1
ATOM 6586 C C . HIS A 1 842 ? 33.739 0.579 14.244 1.00 92.62 842 HIS A C 1
ATOM 6588 O O . HIS A 1 842 ? 34.946 0.767 14.088 1.00 92.62 842 HIS A O 1
ATOM 6594 N N . PRO A 1 843 ? 33.287 -0.455 14.989 1.00 88.94 843 PRO A N 1
ATOM 6595 C CA . PRO A 1 843 ? 34.152 -1.305 15.824 1.00 88.94 843 PRO A CA 1
ATOM 6596 C C . PRO A 1 843 ? 35.244 -2.055 15.045 1.00 88.94 843 PRO A C 1
ATOM 6598 O O . PRO A 1 843 ? 36.231 -2.490 15.630 1.00 88.94 843 PRO A O 1
ATOM 6601 N N . HIS A 1 844 ? 35.082 -2.178 13.726 1.00 89.25 844 HIS A N 1
ATOM 6602 C CA . HIS A 1 844 ? 36.039 -2.817 12.823 1.00 89.25 844 HIS A CA 1
ATOM 6603 C C . HIS A 1 844 ? 37.010 -1.834 12.146 1.00 89.25 844 HIS A C 1
ATOM 6605 O O . HIS A 1 844 ? 37.834 -2.261 11.343 1.00 89.25 844 HIS A O 1
ATOM 6611 N N . SER A 1 845 ? 36.926 -0.529 12.427 1.00 95.50 845 SER A N 1
ATOM 6612 C CA . SER A 1 845 ? 37.832 0.458 11.832 1.00 95.50 845 SER A CA 1
ATOM 6613 C C . SER A 1 845 ? 39.214 0.425 12.487 1.00 95.50 845 SER A C 1
ATOM 6615 O O . SER A 1 845 ? 39.354 0.069 13.659 1.00 95.50 845 SER A O 1
ATOM 6617 N N . ILE A 1 846 ? 40.253 0.871 11.773 1.00 93.56 846 ILE A N 1
ATOM 6618 C CA . ILE A 1 846 ? 41.631 0.858 12.308 1.00 93.56 846 ILE A CA 1
ATOM 6619 C C . ILE A 1 846 ? 41.735 1.668 13.616 1.00 93.56 846 ILE A C 1
ATOM 6621 O O . ILE A 1 846 ? 42.357 1.222 14.581 1.00 93.56 846 ILE A O 1
ATOM 6625 N N . ARG A 1 847 ? 41.049 2.819 13.701 1.00 94.75 847 ARG A N 1
ATOM 6626 C CA . ARG A 1 847 ? 41.000 3.641 14.925 1.00 94.75 847 ARG A CA 1
ATOM 6627 C C . ARG A 1 847 ? 40.256 2.970 16.078 1.00 94.75 847 ARG A C 1
ATOM 6629 O O . ARG A 1 847 ? 40.565 3.263 17.227 1.00 94.75 847 ARG A O 1
ATOM 6636 N N . ALA A 1 848 ? 39.300 2.084 15.802 1.00 92.00 848 ALA A N 1
ATOM 6637 C CA . ALA A 1 848 ? 38.649 1.292 16.842 1.00 92.00 848 ALA A CA 1
ATOM 6638 C C . ALA A 1 848 ? 39.572 0.188 17.377 1.00 92.00 848 ALA A C 1
ATOM 6640 O O . ALA A 1 848 ? 39.592 -0.063 18.582 1.00 92.00 848 ALA A O 1
ATOM 6641 N N . ILE A 1 849 ? 40.351 -0.428 16.483 1.00 88.19 849 ILE A N 1
ATOM 6642 C CA . ILE A 1 849 ? 41.211 -1.577 16.785 1.00 88.19 849 ILE A CA 1
ATOM 6643 C C . ILE A 1 849 ? 42.442 -1.173 17.602 1.00 88.19 849 ILE A C 1
ATOM 6645 O O . ILE A 1 849 ? 42.742 -1.843 18.586 1.00 88.19 849 ILE A O 1
ATOM 6649 N N . CYS A 1 850 ? 43.143 -0.096 17.231 1.00 87.94 850 CYS A N 1
ATOM 6650 C CA . CYS A 1 850 ? 44.391 0.288 17.910 1.00 87.94 850 CYS A CA 1
ATOM 6651 C C . CYS A 1 850 ? 44.362 1.684 18.557 1.00 87.94 850 CYS A C 1
ATOM 6653 O O . CYS A 1 850 ? 45.233 2.004 19.362 1.00 87.94 850 CYS A O 1
ATOM 6655 N N . GLY A 1 851 ? 43.364 2.522 18.255 1.00 88.75 851 GLY A N 1
ATOM 6656 C CA . GLY A 1 851 ? 43.277 3.868 18.819 1.00 88.75 851 GLY A CA 1
ATOM 6657 C C . GLY A 1 851 ? 42.874 3.877 20.299 1.00 88.75 851 GLY A C 1
ATOM 6658 O O . GLY A 1 851 ? 42.082 3.050 20.774 1.00 88.75 851 GLY A O 1
ATOM 6659 N N . VAL A 1 852 ? 43.382 4.861 21.039 1.00 86.50 852 VAL A N 1
ATOM 6660 C CA . VAL A 1 852 ? 43.118 5.044 22.473 1.00 86.50 852 VAL A CA 1
ATOM 6661 C C . VAL A 1 852 ? 42.111 6.166 22.711 1.00 86.50 852 VAL A C 1
ATOM 6663 O O . VAL A 1 852 ? 41.115 5.963 23.407 1.00 86.50 852 VAL A O 1
ATOM 6666 N N . ASP A 1 853 ? 42.338 7.332 22.109 1.00 87.44 853 ASP A N 1
ATOM 6667 C CA . ASP A 1 853 ? 41.542 8.544 22.315 1.00 87.44 853 ASP A CA 1
ATOM 6668 C C . ASP A 1 853 ? 41.499 9.413 21.037 1.00 87.44 853 ASP A C 1
ATOM 6670 O O . ASP A 1 853 ? 41.722 8.922 19.929 1.00 87.44 853 ASP A O 1
ATOM 6674 N N . SER A 1 854 ? 41.114 10.687 21.154 1.00 85.00 854 SER A N 1
ATOM 6675 C CA . SER A 1 854 ? 41.028 11.617 20.019 1.00 85.00 854 SER A CA 1
ATOM 6676 C C . SER A 1 854 ? 42.382 12.090 19.488 1.00 85.00 854 SER A C 1
ATOM 6678 O O . SER A 1 854 ? 42.450 12.539 18.345 1.00 85.00 854 SER A O 1
ATOM 6680 N N . GLU A 1 855 ? 43.436 12.014 20.299 1.00 82.00 855 GLU A N 1
ATOM 6681 C CA . GLU A 1 855 ? 44.785 12.455 19.946 1.00 82.00 855 GLU A CA 1
ATOM 6682 C C . GLU A 1 855 ? 45.642 11.262 19.499 1.00 82.00 855 GLU A C 1
ATOM 6684 O O . GLU A 1 855 ? 46.193 11.280 18.396 1.00 82.00 855 GLU A O 1
ATOM 6689 N N . ARG A 1 856 ? 45.647 10.183 20.295 1.00 87.06 856 ARG A N 1
ATOM 6690 C CA . ARG A 1 856 ? 46.297 8.896 20.006 1.00 87.06 856 ARG A CA 1
ATOM 6691 C C . ARG A 1 856 ? 45.328 7.948 19.313 1.00 87.06 856 ARG A C 1
ATOM 6693 O O . ARG A 1 856 ? 44.651 7.134 19.948 1.00 87.06 856 ARG A O 1
ATOM 6700 N N . ASN A 1 857 ? 45.210 8.112 18.001 1.00 90.00 857 ASN A N 1
ATOM 6701 C CA . ASN A 1 857 ? 44.281 7.360 17.158 1.00 90.00 857 ASN A CA 1
ATOM 6702 C C . ASN A 1 857 ? 44.976 6.521 16.076 1.00 90.00 857 ASN A C 1
ATOM 6704 O O . ASN A 1 857 ? 44.327 6.174 15.094 1.00 90.00 857 ASN A O 1
ATOM 6708 N N . CYS A 1 858 ? 46.262 6.192 16.234 1.00 90.25 858 CYS A N 1
ATOM 6709 C CA . CYS A 1 858 ? 47.097 5.397 15.322 1.00 90.25 858 CYS A CA 1
ATOM 6710 C C . CYS A 1 858 ? 47.316 5.895 13.891 1.00 90.25 858 CYS A C 1
ATOM 6712 O O . CYS A 1 858 ? 48.387 5.655 13.344 1.00 90.25 858 CYS A O 1
ATOM 6714 N N . VAL A 1 859 ? 46.319 6.481 13.220 1.00 94.06 859 VAL A N 1
ATOM 6715 C CA . VAL A 1 859 ? 46.351 6.677 11.763 1.00 94.06 859 VAL A CA 1
ATOM 6716 C C . VAL A 1 859 ? 45.771 8.014 11.300 1.00 94.06 859 VAL A C 1
ATOM 6718 O O . VAL A 1 859 ? 44.758 8.509 11.815 1.00 94.06 859 VAL A O 1
ATOM 6721 N N . HIS A 1 860 ? 46.401 8.588 10.274 1.00 94.06 860 HIS A N 1
ATOM 6722 C CA . HIS A 1 860 ? 45.945 9.768 9.528 1.00 94.06 860 HIS A CA 1
ATOM 6723 C C . HIS A 1 860 ? 45.490 9.388 8.118 1.00 94.06 860 HIS A C 1
ATOM 6725 O O . HIS A 1 860 ? 46.023 8.461 7.507 1.00 94.06 860 HIS A O 1
ATOM 6731 N N . GLY A 1 861 ? 44.525 10.143 7.603 1.00 93.50 861 GLY A N 1
ATOM 6732 C CA . GLY A 1 861 ? 44.066 10.040 6.227 1.00 93.50 861 GLY A CA 1
ATOM 6733 C C . GLY A 1 861 ? 43.526 11.376 5.752 1.00 93.50 861 GLY A C 1
ATOM 6734 O O . GLY A 1 861 ? 42.735 11.992 6.479 1.00 93.50 861 GLY A O 1
ATOM 6735 N N . SER A 1 862 ? 43.948 11.788 4.557 1.00 92.31 862 SER A N 1
ATOM 6736 C CA . SER A 1 862 ? 43.504 13.024 3.912 1.00 92.31 862 SER A CA 1
ATOM 6737 C C . SER A 1 862 ? 41.977 13.051 3.770 1.00 92.31 862 SER A C 1
ATOM 6739 O O . SER A 1 862 ? 41.328 12.012 3.640 1.00 92.31 862 SER A O 1
ATOM 6741 N N . ASP A 1 863 ? 41.382 14.238 3.839 1.00 87.06 863 ASP A N 1
ATOM 6742 C CA . ASP A 1 863 ? 39.926 14.439 3.853 1.00 87.06 863 ASP A CA 1
ATOM 6743 C C . ASP A 1 863 ? 39.337 14.895 2.507 1.00 87.06 863 ASP A C 1
ATOM 6745 O O . ASP A 1 863 ? 38.117 14.893 2.338 1.00 87.06 863 ASP A O 1
ATOM 6749 N N . SER A 1 864 ? 40.189 15.272 1.551 1.00 88.81 864 SER A N 1
ATOM 6750 C CA . SER A 1 864 ? 39.807 15.781 0.236 1.00 88.81 864 SER A CA 1
ATOM 6751 C C . SER A 1 864 ? 40.937 15.590 -0.785 1.00 88.81 864 SER A C 1
ATOM 6753 O O . SER A 1 864 ? 42.101 15.458 -0.399 1.00 88.81 864 SER A O 1
ATOM 6755 N N . PRO A 1 865 ? 40.643 15.611 -2.099 1.00 88.06 865 PRO A N 1
ATOM 6756 C CA . PRO A 1 865 ? 41.675 15.547 -3.138 1.00 88.06 865 PRO A CA 1
ATOM 6757 C C . PRO A 1 865 ? 42.744 16.640 -3.007 1.00 88.06 865 PRO A C 1
ATOM 6759 O O . PRO A 1 865 ? 43.926 16.395 -3.247 1.00 88.06 865 PRO A O 1
ATOM 6762 N N . GLN A 1 866 ? 42.342 17.840 -2.580 1.00 86.94 866 GLN A N 1
ATOM 6763 C CA . GLN A 1 866 ? 43.236 18.979 -2.384 1.00 86.94 866 GLN A CA 1
ATOM 6764 C C . GLN A 1 866 ? 44.182 18.762 -1.196 1.00 86.94 866 GLN A C 1
ATOM 6766 O O . GLN A 1 866 ? 45.375 19.053 -1.316 1.00 86.94 866 GLN A O 1
ATOM 6771 N N . SER A 1 867 ? 43.686 18.225 -0.071 1.00 86.94 867 SER A N 1
ATOM 6772 C CA . SER A 1 867 ? 44.548 17.880 1.066 1.00 86.94 867 SER A CA 1
ATOM 6773 C C . SER A 1 867 ? 45.461 16.708 0.722 1.00 86.94 867 SER A C 1
ATOM 6775 O O . SER A 1 867 ? 46.660 16.816 0.942 1.00 86.94 867 SER A O 1
ATOM 6777 N N . ALA A 1 868 ? 44.960 15.665 0.056 1.00 90.25 868 ALA A N 1
ATOM 6778 C CA . ALA A 1 868 ? 45.779 14.539 -0.395 1.00 90.25 868 ALA A CA 1
ATOM 6779 C C . ALA A 1 868 ? 46.945 14.982 -1.293 1.00 90.25 868 ALA A C 1
ATOM 6781 O O . ALA A 1 868 ? 48.087 14.597 -1.055 1.00 90.25 868 ALA A O 1
ATOM 6782 N N . GLN A 1 869 ? 46.699 15.841 -2.288 1.00 87.38 869 GLN A N 1
ATOM 6783 C CA . GLN A 1 869 ? 47.756 16.347 -3.168 1.00 87.38 869 GLN A CA 1
ATOM 6784 C C . GLN A 1 869 ? 48.813 17.159 -2.401 1.00 87.38 869 GLN A C 1
ATOM 6786 O O . GLN A 1 869 ? 50.015 16.967 -2.611 1.00 87.38 869 GLN A O 1
ATOM 6791 N N . ARG A 1 870 ? 48.375 18.056 -1.511 1.00 88.81 870 ARG A N 1
ATOM 6792 C CA . ARG A 1 870 ? 49.254 18.898 -0.687 1.00 88.81 870 ARG A CA 1
ATOM 6793 C C . ARG A 1 870 ? 50.085 18.057 0.285 1.00 88.81 870 ARG A C 1
ATOM 6795 O O . ARG A 1 870 ? 51.301 18.207 0.334 1.00 88.81 870 ARG A O 1
ATOM 6802 N N . GLU A 1 871 ? 49.442 17.140 1.000 1.00 92.19 871 GLU A N 1
ATOM 6803 C CA . GLU A 1 871 ? 50.060 16.256 1.990 1.00 92.19 871 GLU A CA 1
ATOM 6804 C C . GLU A 1 871 ? 51.040 15.254 1.346 1.00 92.19 871 GLU A C 1
ATOM 6806 O O . GLU A 1 871 ? 52.137 15.042 1.862 1.00 92.19 871 GLU A O 1
ATOM 6811 N N . ILE A 1 872 ? 50.709 14.685 0.179 1.00 90.56 872 ILE A N 1
ATOM 6812 C CA . ILE A 1 872 ? 51.630 13.823 -0.586 1.00 90.56 872 ILE A CA 1
ATOM 6813 C C . ILE A 1 872 ? 52.849 14.619 -1.068 1.00 90.56 872 ILE A C 1
ATOM 6815 O O . ILE A 1 872 ? 53.976 14.125 -0.987 1.00 90.56 872 ILE A O 1
ATOM 6819 N N . SER A 1 873 ? 52.645 15.849 -1.551 1.00 85.81 873 SER A N 1
ATOM 6820 C CA . SER A 1 873 ? 53.745 16.710 -2.009 1.00 85.81 873 SER A CA 1
ATOM 6821 C C . SER A 1 873 ? 54.696 17.064 -0.864 1.00 85.81 873 SER A C 1
ATOM 6823 O O . SER A 1 873 ? 55.913 16.988 -1.041 1.00 85.81 873 SER A O 1
ATOM 6825 N N . PHE A 1 874 ? 54.144 17.348 0.319 1.00 84.19 874 PHE A N 1
ATOM 6826 C CA . PHE A 1 874 ? 54.900 17.664 1.530 1.00 84.19 874 PHE A CA 1
ATOM 6827 C C . PHE A 1 874 ? 55.896 16.555 1.917 1.00 84.19 874 PHE A C 1
ATOM 6829 O O . PHE A 1 874 ? 57.038 16.849 2.251 1.00 84.19 874 PHE A O 1
ATOM 6836 N N . PHE A 1 875 ? 55.501 15.278 1.826 1.00 83.88 875 PHE A N 1
ATOM 6837 C CA . PHE A 1 875 ? 56.364 14.155 2.227 1.00 83.88 875 PHE A CA 1
ATOM 6838 C C . PHE A 1 875 ? 57.218 13.551 1.109 1.00 83.88 875 PHE A C 1
ATOM 6840 O O . PHE A 1 875 ? 58.271 12.977 1.388 1.00 83.88 875 PHE A O 1
ATOM 6847 N N . PHE A 1 876 ? 56.773 13.623 -0.149 1.00 81.19 876 PHE A N 1
ATOM 6848 C CA . PHE A 1 876 ? 57.398 12.870 -1.244 1.00 81.19 876 PHE A CA 1
ATOM 6849 C C . PHE A 1 876 ? 57.947 13.722 -2.393 1.00 81.19 876 PHE A C 1
ATOM 6851 O O . PHE A 1 876 ? 58.584 13.148 -3.283 1.00 81.19 876 PHE A O 1
ATOM 6858 N N . LEU A 1 877 ? 57.733 15.044 -2.387 1.00 70.25 877 LEU A N 1
ATOM 6859 C CA . LEU A 1 877 ? 58.240 15.970 -3.410 1.00 70.25 877 LEU A CA 1
ATOM 6860 C C . LEU A 1 877 ? 59.118 17.093 -2.827 1.00 70.25 877 LEU A C 1
ATOM 6862 O O . LEU A 1 877 ? 60.099 17.465 -3.472 1.00 70.25 877 LEU A O 1
ATOM 6866 N N . GLU A 1 878 ? 58.842 17.586 -1.615 1.00 56.31 878 GLU A N 1
ATOM 6867 C CA . GLU A 1 878 ? 59.686 18.573 -0.922 1.00 56.31 878 GLU A CA 1
ATOM 6868 C C . GLU A 1 878 ? 60.704 17.896 0.018 1.00 56.31 878 GLU A C 1
ATOM 6870 O O . GLU A 1 878 ? 60.394 16.974 0.766 1.00 56.31 878 GLU A O 1
ATOM 6875 N N . LYS A 1 879 ? 61.973 18.317 -0.042 1.00 52.06 879 LYS A N 1
ATOM 6876 C CA . LYS A 1 879 ? 63.126 17.590 0.530 1.00 52.06 879 LYS A CA 1
ATOM 6877 C C . LYS A 1 879 ? 63.353 17.796 2.041 1.00 52.06 879 LYS A C 1
ATOM 6879 O O . LYS A 1 879 ? 64.466 17.563 2.508 1.00 52.06 879 LYS A O 1
ATOM 6884 N N . SER A 1 880 ? 62.343 18.221 2.801 1.00 51.56 880 SER A N 1
ATOM 6885 C CA . SER A 1 880 ? 62.565 18.847 4.117 1.00 51.56 880 SER A CA 1
ATOM 6886 C C . SER A 1 880 ? 61.533 18.477 5.193 1.00 51.56 880 SER A C 1
ATOM 6888 O O . SER A 1 880 ? 61.094 19.356 5.924 1.00 51.56 880 SER A O 1
ATOM 6890 N N . ALA A 1 881 ? 61.123 17.208 5.307 1.00 53.94 881 ALA A N 1
ATOM 6891 C CA . ALA A 1 881 ? 60.128 16.803 6.315 1.00 53.94 881 ALA A CA 1
ATOM 6892 C C . ALA A 1 881 ? 60.671 15.947 7.483 1.00 53.94 881 ALA A C 1
ATOM 6894 O O . ALA A 1 881 ? 59.893 15.586 8.359 1.00 53.94 881 ALA A O 1
ATOM 6895 N N . GLY A 1 882 ? 61.969 15.617 7.537 1.00 58.53 882 GLY A N 1
ATOM 6896 C CA . GLY A 1 882 ? 62.550 14.872 8.667 1.00 58.53 882 GLY A CA 1
ATOM 6897 C C . GLY A 1 882 ? 63.745 13.982 8.314 1.00 58.53 882 GLY A C 1
ATOM 6898 O O . GLY A 1 882 ? 64.169 13.911 7.156 1.00 58.53 882 GLY A O 1
ATOM 6899 N N . LYS A 1 883 ? 64.300 13.283 9.315 1.00 69.69 883 LYS A N 1
ATOM 6900 C CA . LYS A 1 883 ? 65.406 12.328 9.120 1.00 69.69 883 LYS A CA 1
ATOM 6901 C C . LYS A 1 883 ? 64.843 10.971 8.687 1.00 69.69 883 LYS A C 1
ATOM 6903 O O . LYS A 1 883 ? 64.093 10.341 9.428 1.00 69.69 883 LYS A O 1
ATOM 6908 N N . ILE A 1 884 ? 65.216 10.523 7.488 1.00 73.19 884 ILE A N 1
ATOM 6909 C CA . ILE A 1 884 ? 64.830 9.210 6.946 1.00 73.19 884 ILE A CA 1
ATOM 6910 C C . ILE A 1 884 ? 65.563 8.115 7.726 1.00 73.19 884 ILE A C 1
ATOM 6912 O O . ILE A 1 884 ? 66.785 8.189 7.887 1.00 73.19 884 ILE A O 1
ATOM 6916 N N . LEU A 1 885 ? 64.830 7.102 8.185 1.00 67.19 885 LEU A N 1
ATOM 6917 C CA . LEU A 1 885 ? 65.404 5.930 8.843 1.00 67.19 885 LEU A CA 1
ATOM 6918 C C . LEU A 1 885 ? 65.581 4.785 7.825 1.00 67.19 885 LEU A C 1
ATOM 6920 O O . LEU A 1 885 ? 64.707 4.601 6.974 1.00 67.19 885 LEU A O 1
ATOM 6924 N N . PRO A 1 886 ? 66.699 4.033 7.858 1.00 43.81 886 PRO A N 1
ATOM 6925 C CA . PRO A 1 886 ? 66.846 2.829 7.046 1.00 43.81 886 PRO A CA 1
ATOM 6926 C C . PRO A 1 886 ? 65.835 1.759 7.486 1.00 43.81 886 PRO A C 1
ATOM 6928 O O . PRO A 1 886 ? 65.474 1.678 8.656 1.00 43.81 886 PRO A O 1
ATOM 6931 N N . TYR A 1 887 ? 65.360 0.979 6.519 1.00 41.06 887 TYR A N 1
ATOM 6932 C CA . TYR A 1 887 ? 64.460 -0.153 6.733 1.00 41.06 887 TYR A CA 1
ATOM 6933 C C . TYR A 1 887 ? 65.292 -1.315 7.307 1.00 41.06 887 TYR A C 1
ATOM 6935 O O . TYR A 1 887 ? 66.223 -1.747 6.624 1.00 41.06 887 TYR A O 1
ATOM 6943 N N . ASP A 1 888 ? 64.995 -1.768 8.527 1.00 35.78 888 ASP A N 1
ATOM 6944 C CA . ASP A 1 888 ? 65.518 -3.031 9.083 1.00 35.78 888 ASP A CA 1
ATOM 6945 C C . ASP A 1 888 ? 64.610 -4.209 8.700 1.00 35.78 888 ASP A C 1
ATOM 6947 O O . ASP A 1 888 ? 63.365 -4.040 8.751 1.00 35.78 888 ASP A O 1
#

Foldseek 3Di:
DLLVLLVLAVVLLVLLVPEDPDPVFDDDDDDDDPDDDDDDDDDDDDDSVRDALAKWKWWFAQFSVQFYFQVDGDPDDDDDDTDVVTHTHTFAWQEKEWEWEAEAFKIKIKIKTKTWLRTGHAPDWTKMKIKHFWDAVKFWLWKWKDWVPFIKIKAKDFPVVDPCVPVQLQDQQKDASFLRMIMGIDGTGGHGIMMIMMTIMMHTFFQDLQKTKDWTRFADDQSNHDTDPPRFYKYKYKYKFANVQLFAKAWDDWPDPWDWDDDDRRMTITMDMDRDPGGHRDITMTMIHTDDAAKGKAKAKEADDPPAPDRFIKMKIWIAGHDHPPFDFFAEEEEEEAEQAQLCPDLNLVLVLLLVLVLLVPHDQAHWYWYWYDAPDIDTLDLAIHGSDPVSSVSVNVCSVPPSHHYHHHDDQVVVVSLQVRCVPDDQGAYEYEAEDQAADPCLLVSLVVLLVVVVPDPDHQHQYEYEYEALFYFQLSNCSSNLSSLAYYDYYRDSVCSNVGSNVSSQFRRQFFWAPKDFVLCPPFPDKDKQVPRFHTHGNRDMGMMMITTHDDDDQWIKIWTAGSVRDIDIDIHGYDYDPPHPCLLRCLVSLLSNLLSVCVNVVDPVSLVVSSSSCSVNSGFHPRIWMKIWTDDPDDDDDDDDDDPDCVPPPPPPPPDDDDTDIRGNGHSYSDRHDNVCSVVSHPDDSDNPPPDCVVVPVVPPPPPDPDPPPPPPDDDPPVVVVVVVVVVVVVVPPDDDPPWAKKKKKFAPQCVPDPNVVVVVVLLVVLPKDQPDKFKFQFDLVLLCVLVVVCVVPPCSVVLSCRRNVDIMMMTIIIGVVVQVSLDLQQDDLFLVVCCVPPCRHQQVVRNDGNRRRRMDIANDSVSRVVNCCSPPVDPDGGGTDDDD

Sequence (888 aa):
MAAEFSSCVDYGVRLSKRIYYGKELRPPVPPPPPLAEEQTMTRSSPPEEYLPSAPMVYAVVPEPAIVDNPDVPSYQPYVHGRCEPPALVPLHMYDVAMEIEACLDTAFVSVTGTWRVHCIMAGKRCECCIAVPMGEKGSLLGVEVEVTGRSYRTQLIRRDDIENVEKLTKAQDGNFLRCHIYTFKIPKVEGGSFLSVRASWSQKLVYEVDQFCLRVPFSFPSYVNPVGKKVSMKERILLKINSGTGTQILCKSTSHPLKEIKRQVDKLNFSYEAEVPAWSSANFNFSYALSSSDFFGGVLLQSPNLRDFDEREMFCLYLFPGNNQTRKVFGKEVVFVIDISGSMRGVSLENVKNALMASLSNLSPRDTFNIIAFSGEVCLFSPSMELATKEAIIKATEWVNISLVANGGTNILLPIKQAIKLLAKTSDSIPFIFLITDGSVEDEREICSFVKSYLTNVETVCPRICTFGIGLYCNHYFLQMLAQIGKGYYDAAFDSDSIDSRIQRLFSSASSVILADITLNTLEHLDSLELFPSNIPDLSTGSPLIVSGRYDGNFPDIIKVSGTLADLSNFTVDLKVQKAKDMPLNRMLARRQIDMLTSQAWLTESKEIEEKVAKMSKQTGVPSEYTLMLLVQPDKGKKAPDSVPTQEVNNKLKQKAADANKEQMLFLGRLGMGFGDVAATAANKLPVTEEPKREPTDMWVMAASNCCSRVLNRIFRMPLSKFLFLFILISVYFSYSYANTGKERTLAIIKPDGLLDNYTDKIKNVIVEAGFIIFKEITLELDKDGVSSFYAEHSSKSFFHSLIKYMTSGPVLVMILEKENAIADWRALIGPTDARKAKITHPHSIRAICGVDSERNCVHGSDSPQSAQREISFFFLEKSAGKILPYD

InterPro domains:
  IPR001564 Nucleoside diphosphate kinase [PR01243] (746-768)
  IPR001564 Nucleoside diphosphate kinase [PR01243] (790-809)
  IPR001564 Nucleoside diphosphate kinase [PR01243] (810-827)
  IPR001564 Nucleoside diphosphate kinase [PR01243] (857-876)
  IPR002035 von Willebrand factor, type A [PF13768] (333-491)
  IPR002035 von Willebrand factor, type A [PS50234] (333-510)
  IPR002035 von Willebrand factor, type A [SM00327] (331-507)
  IPR023005 Nucleoside diphosphate kinase, active site [PS00469] (857-865)
  IPR034907 Nucleoside diphosphate kinase-like domain [PF00334] (744-879)
  IPR034907 Nucleoside diphosphate kinase-like domain [SM00562] (743-883)
  IPR036465 von Willebrand factor A-like domain superfamily [G3DSA:3.40.50.410] (331-510)
  IPR036465 von Willebrand factor A-like domain superfamily [SSF53300] (332-506)
  IPR036850 Nucleoside diphosphate kinase-like domain superfamily [G3DSA:3.30.70.141] (737-884)
  IPR036850 Nucleoside diphosphate kinase-like domain superfamily [SSF54919] (743-877)

Radius of gyration: 33.45 Å; chains: 1; bounding box: 102×75×75 Å

Organism: Parasponia andersonii (NCBI:txid3476)

pLDDT: mean 81.72, std 19.71, range [23.39, 98.44]